Protein AF-A0A151GBH5-F1 (afdb_monomer)

Solvent-accessible surface area (backbone atoms only — not comparable to full-atom values): 61819 Å² total; per-residue (Å²): 136,84,81,77,85,77,87,43,63,62,56,55,73,69,80,65,93,75,76,94,83,83,82,96,81,85,84,87,86,96,76,91,77,92,89,29,47,35,31,41,68,87,18,57,67,65,69,67,40,74,42,32,31,27,66,78,54,67,55,71,68,49,50,49,50,42,52,59,31,41,51,57,51,49,78,35,21,30,45,42,81,41,78,42,92,74,80,87,47,52,40,24,37,29,44,35,57,97,72,37,63,26,64,48,46,36,44,15,52,60,41,67,42,93,85,62,56,90,90,50,66,38,24,34,36,21,74,77,49,96,81,56,50,70,62,56,49,34,24,52,31,39,32,36,46,38,17,44,59,12,35,49,52,28,68,24,30,65,63,40,80,79,52,66,30,58,73,58,46,45,54,53,24,41,78,55,72,37,53,65,69,56,41,35,64,78,57,70,46,59,50,62,66,92,54,40,49,68,32,69,64,50,66,53,23,39,48,26,73,41,35,62,27,85,42,22,74,82,56,68,52,36,59,85,40,56,53,73,24,77,36,43,43,54,33,41,23,70,75,16,51,72,80,66,69,68,90,40,64,52,44,43,64,80,73,41,70,57,70,76,58,52,35,78,43,70,49,80,44,69,50,97,64,64,45,98,48,62,49,52,78,46,51,21,33,23,31,40,30,34,47,35,94,22,40,47,45,41,40,58,46,77,57,66,69,45,37,49,34,32,23,44,34,58,29,32,57,90,75,25,46,34,41,36,39,22,38,25,48,48,73,40,53,75,84,51,74,68,56,49,73,52,74,51,50,54,63,83,79,43,64,85,76,58,71,60,70,59,46,98,88,49,39,22,61,47,76,46,81,45,78,50,62,88,86,70,40,98,49,51,47,45,73,49,47,22,32,28,28,38,31,34,48,52,85,26,39,50,37,43,38,41,45,75,40,80,67,40,40,57,28,31,32,43,36,42,38,34,41,82,72,35,48,61,54,36,43,28,32,25,40,43,35,31,56,75,82,43,83,98,63,86,86,84,87,87,58,75,74,81,79,46,69,47,67,75,62,46,36,74,40,71,51,80,45,75,46,99,63,65,47,99,52,66,63,88,85,90,58,50,38,30,63,52,65,42,64,35,92,28,41,49,36,42,40,44,47,74,46,79,67,40,34,48,28,32,31,42,37,55,31,30,52,91,79,18,63,55,57,65,88,81,94,80,88,85,83,89,88,85,90,80,90,82,84,87,76,87,77,76,86,72,82,70,79,79,65,63,64,45,82,48,73,58,25,24,38,62,39,41,65,32,88,99,41,76,60,29,31,29,36,63,59,42,73,57,36,32,66,46,54,76,47,32,67,62,44,66,61,89,58,73,35,88,50,74,60,82,61,85,69,52,64,24,39,52,49,50,66,63,84,78,39,96,58,34,56,40,36,72,46,55,58,40,57,80,86,79,51,91,58,46,69,31,78,70,23,38,28,27,36,36,36,28,28,51,65,39,75,40,91,87,48,69,65,20,28,29,41,39,44,34,66,30,46,65,42,30,34,65,45,52,68,42,72,60,63,56,58,54,44,57,34,38,26,57,53,38,70,51,50,38,30,34,34,30,46,37,51,46,19,28,61,66,8,20,44,34,20,43,67,34,59,77,79,43,30,45,35,23,22,60,47,31,50,51,43,48,41,52,41,40,61,75,49,34,56,73,63,23,28,28,57,90,41,24,29,44,31,22,29,32,28,16,15,30,46,51,53,51,38,37,30,21,50,52,17,72,47,84,64,67,48,37,27,38,35,32,37,36,25,25,65,64,90,43,68,48,41,42,86,81,25,63,31,29,47,52,43,26,50,45,30,41,58,46,72,40,48,72,78,74,45,67,68,49,63,62,67,47,54,69,69,41,48,47,50,15,44,38,47,56,57,61,73,44,57,87,62,43,58,69,95,49,39,71,42,36,67,71,53,57,30,65,55,62,61,65,56,27,48,51,51,41,77,70,85,76,75,70,91,81,68,61,96,87,60,80,68,70,58,81,49,64,24,29,41,42,82,72,58,69,21,33,41,42,32,39,38,63,27,44,27,65,47,40,46,62,89,78,30,70,45,71,70,46,48,50,54,42,46,45,62,77,49,62,60,81,88,38,46,70,57,47,51,52,49,45,69,74,59,33,29,62,78,80,41,73,55,37,31,55,62,35,48,26,51,51,48,29,45,74,35,26,42,31,52,46,46,45,50,37,52,65,39,39,89,37,21,33,36,35,45,34,18,47,58,45,37,92,68,8,34,51,74,50,74,49,44,55,46,27,42,84,47,52,68,56,32,23,53,43,32,35,45,37,69,39,55,65,71,59,14,48,50,49,26,62,64,52,34,75,65,58,32,48,52,55,19,21,29,53,16,16,25,60,69,66,56,39,47,59,78,60,64,65,95,78,70,70,83,76,50,61,27,42,68,76,51,55,40,31,32,49,20,35,32,34,34,65,51,101,47,89,73,54,28,56,39,72,37,68,37,79,82,47,32,51,62,65,38,50,51,53,44,50,50,55,48,52,67,62,47,64,68,59,72,82,64,72,86,78,76,88,76,85,82,84,87,82,88,80,88,137

pLDDT: mean 80.91, std 18.64, range [22.23, 98.81]

Foldseek 3Di:
DDDDDDADPDLAPPPPPDDDDDDPDDDDDDDDDDFFAKFFQVQADDFLEEFEEEELDADPVLVVLLVVLLCVLVVQFNYHYHYDHDDAGLAYEYECVVPRQDWAAAAHNSSVPPVDDRNDGRTYHRDDDPPDDSLCSNLRSNQRSCRNRGGAQLCQAPQRPFAFPLVVQQVSVVVVPDHSVSSCVRHPHHDDPVGMDGDHRDLQASSYDFHALVRGPRSDTGDRRSHGDPRNSNVSCVSRPPDDFPLFKDKLVVQDALPDFDFKGKDKDFDPDFAPFFWDKFKFWFWFWKFLVWWDWWAWDWPDTDRTITMIITGGDDPIRTSMTMMGMGIGHPVNLQKDKDKDKLCVPDPFQDWADQDPVQKTKDKDKFFDPPPSAPWFWDKDKHWRIWTWGRPFWAWWAWDWADTTRTTTITMIIDGDRIRTRMTMMMMMTGHHPPPPDDDDDDDQVVPDAQPDWDQKGKDKDFDPDFAPFQHNDDDHHRIDTWDSVGIDTWGWDWAPTGSTTTMIIIGGDDPTTGGDDDDDDDDDDDDDDDDDDDDDDDPDDFAAWFDDQAAIEGWDQDPPGNQKTKGWFAALWFLAQFLAATDHDPDGDHYYDDPPAAEAEQFAFQVPFPQRLLAADLQFTPVPDRYHYDSRFWTKMKIAGNQLPDPPRAAAAEEEEFEADQLGDDFCCGNHQLNVCPLLCVLLVRRYMYMYTYFHGFCRQFQAALLSLVPHDHNNRLSSVLSVLVSCLVGVVSRRHDLQRYEYEYFELSLLSVLLLFLFQLNPDDSSHAAYEYEFYFHAAAEFRDVVTLSLVLQQQLCVQLVNHSPSDVVSVSVGDPVSSSRSRNVSSNVCSLASHDSGGRHCSCHGHVARSLQQLVVFQDQPDPVDDDPPDFRQRQGPGRGHPRHQAYEFEYALQACVSNQDPPQQADVSVLVNLCVSPPDPLCVVLSVLLCVVQVCCPPVVSRRRVSVSLVCCQQTGLLSSLSVCSNVQVHYQYAYEQPAHRNLRYGPLLSLLQRDPALVSQLVSSVSSVDDSVVSNVRSVQSPPLLSSLSSQQVSVCSRPVASAPSDDPDAPHGDRWGDPDQWIWSHFYQYHDPDPNPRTDTGTDPSNGPVSSVSSSVSSVSSNCVVPPVDDDDDDDDDDDDDDDD

Secondary structure (DSSP, 8-state):
--PPPPP---TTTSS--------S--------------EETTSPPPTT-EEEEEESS--HHHHHHHHHHHGGGGGTSS-EEEEESSS--SEEEEESGGG----EE--GGGGG-TTS-TTS-SEEESS-STT--HHHHHHHHHHHHHHHTTB--GGG-TT----B-HHHHHHHHHHTT--HHHHIIIIIPPPPGGGEE--S--TT-TTSPPB-GGGBTT---B----S--HHHHHHHHHHS--------EEEGGGTS-SSS--S--EEEEE-SS--SSPPEEEEEEEEEEE-TTS-EEEEEEEEEE-SSEEEEEEE--TT--EEEEEEEEEEE-TT-TT-EEEEEEGGGTS-TTPPPPB-TTS-EEEEEEEEPPTTS-SSPPEEEEEEEEEEE-TTS-EEEEEEEES--SSEEEEEEEE-TT--EEEEEEEEEEE-TT-TT-------GGGTS-S-S-BS--EEEEE-SS--SSPPP-----SEEEE-TTS-EEEEEEEEEEETTEEEEEEE--TT--B-------------------------PPPPPEEEETTEEEE-EEETTEEEEEEEEEEE-S--PPTTS------S---SBP---S-EEE----GGG-SS-TTSS-TT--GGGS--EEES---EEEEEEEGGGGSTTPPPEEEEEEE--STTTS--TTTTTGGGS-HHHHHHTTS--EEEEE----HHHHH--SHHHHHHS-TTHHHHHHHHHHHHHHHHGGGGTEEEEEEEEEEETHHHHHHHHHHTHHHHTS--S-SEEEEES-----B---STTSHHHHHHHHHHHHTT--SS--HHHHHHS-HHHHHHHHHHHHHHTTTTS--S-SSB--SSS-SS-HHHHHHTT------TTPPTT---------SS-TT--EEEEEEETBTTTTTS-TT--SHHHHHHHHHHHS-SGGGHHHHHHHHHHT-TTTTSTT-HHHHHHHHHHIIIIIHHHHHHHHHSTTSEEEEEE--S-GGG-BTTTTHHHHH-SSHHHHHHHHHHTT--HHHHHHHHHHS-HHHHHHHHHHHHHHHHHS-TTTTPPSSSPP-PPPB-SSSSEEEEEEE---SSTTSSEEEEEESSS-HHHHHHHHHHHHHHHHHHHHT----------------

Radius of gyration: 35.59 Å; Cα contacts (8 Å, |Δi|>4): 2375; chains: 1; bounding box: 99×62×103 Å

Mean predicted aligned error: 19.28 Å

InterPro domains:
  IPR002018 Carboxylesterase, type B [PF00135] (564-1070)
  IPR006026 Peptidase, metallopeptidase [SM00235] (41-190)
  IPR019019 H-type lectin domain [PF09458] (267-330)
  IPR019019 H-type lectin domain [PF09458] (369-434)
  IPR019019 H-type lectin domain [PF09458] (465-518)
  IPR019819 Carboxylesterase type B, conserved site [PS00941] (635-645)
  IPR024079 Metallopeptidase, catalytic domain superfamily [G3DSA:3.40.390.10] (38-243)
  IPR029058 Alpha/Beta hydrolase fold [G3DSA:3.40.50.1820] (547-1112)
  IPR029058 Alpha/Beta hydrolase fold [SSF53474] (551-1080)
  IPR037221 H-type lectin domain superfamily [G3DSA:2.60.40.2080] (244-332)
  IPR037221 H-type lectin domain superfamily [G3DSA:2.60.40.2080] (347-434)
  IPR037221 H-type lectin domain superfamily [G3DSA:2.60.40.2080] (440-524)
  IPR037221 H-type lectin domain superfamily [SSF141086] (253-330)
  IPR037221 H-type lectin domain superfamily [SSF141086] (364-434)
  IPR037221 H-type lectin domain superfamily [SSF141086] (440-518)
  IPR050309 Type-B Carboxylesterase/Lipase [PTHR11559] (548-1109)

Nearest PDB structures (foldseek):
  1ukc-assembly1_A  TM=8.280E-01  e=1.911E-29  Aspergillus niger
  1llf-assembly1_B  TM=7.797E-01  e=1.705E-28  Limtongozyma cylindracea
  1cle-assembly1_A  TM=7.528E-01  e=1.113E-28  Limtongozyma cylindracea
  1crl-assembly1_A  TM=7.605E-01  e=3.600E-28  Diutina rugosa
  4be4-assembly1_A  TM=7.749E-01  e=2.441E-26  Ophiostoma piceae

Organism: Drechmeria coniospora (NCBI:txid98403)

Sequence (1134 aa):
MAEKPSYVTYCASDALLQDEHVPLSNLVSEDGSPDHLALRKDAFWRNGKKLKVRFLNGTPFVQEKVRYYAQIWEEFANIDFQFIIEGDAEIRVAFKWKGDRGSWSHIGTDAVRLTIGQTSPTMNFGWFDEETREEDFAQTTVHEFGHALGCIHEHQSPVSSIKWNEPKVIEECKKLGWDEATTRHNILNKAGSKGTYNSNFDRNSIMCYFYPADWTLDGNGTPKNLVMSAMDKSFIGKMYPFRTRDEGQLAVTDIRPWYPPVALNSRSITFSTPYLQIPKIVLGLTQLDQSFASNVRIRLQATPIRETDFTLNMDSWQDTDLYNAGATWLEFSQDETSFEVGDFITLDHRPLGIQPKPDVDGVRRDVLHVDFPENKFKEAPNVMVWIKGFEMAKGANWRLRVLAKNITETGFDLAVESWADTVAVSASCTWVAYPRNQEGVLNGRVCSSDYRTWYPAKAQNSGAVAFSKPFDRIPKVYIALNELDMDSSRNLRIKAFADKITAKGFTWHGDTWADSLLSILISMAGKAVLLLASLALQVSALTLPGLPQLTLPWGKWEATPSPGDPNIYLFQNVRFGAKPERFGAPTFPNWRSNTIQRVTQNTSCIQIDPSQLKKPPGGKDPLGDPSDADLTETEDCLFLDIYAPASAFQPGARPLPVVVWIYGGAFAFGTKNQAGPLYTGQSVLHASGYQTIFIVGNYRVGAYGWLAGDYMQKVGQPNAGLHDQALLFRWVQNYVRQVGGDRNRVSAWGESAGAGSILHHVTREDGRVDPLFSTLAVQSPAFEWAWDNTPGGRLDNLYRNFSLLAGCSFDFNITCLRSASGKKLARANQQLFNNVRQTGLFPVGPAVDGKWIKSIPTLAFAQGKSRERQADALPGAHANIRGTGKFWKGIKSAIISHCANEPHSFTPPDIDNQTRFDEFLTTFLPGAVLEPERDKIRAQYDCLTKFGGDFQECIATVIRDASFTCNTRDLFDSYSDRSYMMHYGFPLDKYAYHASDLIPLFMNNRTEAEQLLIKSGLNETIAGLYAGSLNDKVKQYYQNYFASFALSGNPNRLLPSPPRQWPIANGARDQLSDVMHVGWAFSKEHVFQLDEDEQNSSSACSFWTEIAKDITQHRTAGQGHGSPSQGPGEADEL

Structure (mmCIF, N/CA/C/O backbone):
data_AF-A0A151GBH5-F1
#
_entry.id   AF-A0A151GBH5-F1
#
loop_
_atom_site.group_PDB
_atom_site.id
_atom_site.type_symbol
_atom_site.label_atom_id
_atom_site.label_alt_id
_atom_site.label_comp_id
_atom_site.label_asym_id
_atom_site.label_entity_id
_atom_site.label_seq_id
_atom_site.pdbx_PDB_ins_code
_atom_site.Cartn_x
_atom_site.Cartn_y
_atom_site.Cartn_z
_atom_site.occupancy
_atom_site.B_iso_or_equiv
_atom_site.auth_seq_id
_atom_site.auth_comp_id
_atom_site.auth_asym_id
_atom_site.auth_atom_id
_atom_site.pdbx_PDB_model_num
ATOM 1 N N . MET A 1 1 ? 47.537 12.525 -32.181 1.00 25.39 1 MET A N 1
ATOM 2 C CA . MET A 1 1 ? 46.877 11.692 -33.205 1.00 25.39 1 MET A CA 1
ATOM 3 C C . MET A 1 1 ? 46.038 10.681 -32.448 1.00 25.39 1 MET A C 1
ATOM 5 O O . MET A 1 1 ? 46.609 9.777 -31.864 1.00 25.39 1 MET A O 1
ATOM 9 N N . ALA A 1 2 ? 44.738 10.935 -32.300 1.00 24.81 2 ALA A N 1
ATOM 10 C CA . ALA A 1 2 ? 43.825 10.005 -31.640 1.00 24.81 2 ALA A CA 1
ATOM 11 C C . ALA A 1 2 ? 43.333 9.019 -32.705 1.00 24.81 2 ALA A C 1
ATOM 13 O O . ALA A 1 2 ? 42.729 9.447 -33.690 1.00 24.81 2 ALA A O 1
ATOM 14 N N . GLU A 1 3 ? 43.682 7.743 -32.564 1.00 26.56 3 GLU A N 1
ATOM 15 C CA . GLU A 1 3 ? 43.197 6.682 -33.448 1.00 26.56 3 GLU A CA 1
ATOM 16 C C . GLU A 1 3 ? 41.673 6.567 -33.317 1.00 26.56 3 GLU A C 1
ATOM 18 O O . GLU A 1 3 ? 41.121 6.579 -32.217 1.00 26.56 3 GLU A O 1
ATOM 23 N N . LYS A 1 4 ? 40.988 6.528 -34.463 1.00 24.20 4 LYS A N 1
ATOM 24 C CA . LYS A 1 4 ? 39.550 6.257 -34.550 1.00 24.20 4 LYS A CA 1
ATOM 25 C C . LYS A 1 4 ? 39.298 4.823 -34.055 1.00 24.20 4 LYS A C 1
ATOM 27 O O . LYS A 1 4 ? 40.005 3.939 -34.536 1.00 24.20 4 LYS A O 1
ATOM 32 N N . PRO A 1 5 ? 38.303 4.558 -33.189 1.00 28.20 5 PRO A N 1
ATOM 33 C CA . PRO A 1 5 ? 37.883 3.187 -32.933 1.00 28.20 5 PRO A CA 1
ATOM 34 C C . PRO A 1 5 ? 37.288 2.605 -34.222 1.00 28.20 5 PRO A C 1
ATOM 36 O O . PRO A 1 5 ? 36.461 3.247 -34.876 1.00 28.20 5 PRO A O 1
ATOM 39 N N . SER A 1 6 ? 37.772 1.431 -34.624 1.00 31.20 6 SER A N 1
ATOM 40 C CA . SER A 1 6 ? 37.251 0.661 -35.748 1.00 31.20 6 SER A CA 1
ATOM 41 C C . SER A 1 6 ? 35.867 0.089 -35.414 1.00 31.20 6 SER A C 1
ATOM 43 O O . SER A 1 6 ? 35.585 -0.300 -34.286 1.00 31.20 6 SER A O 1
ATOM 45 N N . TYR A 1 7 ? 35.003 0.109 -36.425 1.00 33.00 7 TYR A N 1
ATOM 46 C CA . TYR A 1 7 ? 33.589 -0.269 -36.441 1.00 33.00 7 TYR A CA 1
ATOM 47 C C . TYR A 1 7 ? 33.331 -1.678 -35.865 1.00 33.00 7 TYR A C 1
ATOM 49 O O . TYR A 1 7 ? 33.981 -2.630 -36.292 1.00 33.00 7 TYR A O 1
ATOM 57 N N . VAL A 1 8 ? 32.369 -1.835 -34.944 1.00 36.16 8 VAL A N 1
ATOM 58 C CA . VAL A 1 8 ? 32.061 -3.129 -34.297 1.00 36.16 8 VAL A CA 1
ATOM 59 C C . VAL A 1 8 ? 30.662 -3.626 -34.664 1.00 36.16 8 VAL A C 1
ATOM 61 O O . VAL A 1 8 ? 29.674 -3.248 -34.054 1.00 36.16 8 VAL A O 1
ATOM 64 N N . THR A 1 9 ? 30.588 -4.537 -35.630 1.00 40.19 9 THR A N 1
ATOM 65 C CA . THR A 1 9 ? 29.640 -5.664 -35.609 1.00 40.19 9 THR A CA 1
ATOM 66 C C . THR A 1 9 ? 30.354 -6.793 -34.860 1.00 40.19 9 THR A C 1
ATOM 68 O O . THR A 1 9 ? 31.509 -7.066 -35.187 1.00 40.19 9 THR A O 1
ATOM 71 N N . TYR A 1 10 ? 29.780 -7.384 -33.806 1.00 48.97 10 TYR A N 1
ATOM 72 C CA . TYR A 1 10 ? 30.509 -8.385 -33.012 1.00 48.97 10 TYR A CA 1
ATOM 73 C C . TYR A 1 10 ? 30.692 -9.652 -33.843 1.00 48.97 10 TYR A C 1
ATOM 75 O O . TYR A 1 10 ? 29.718 -10.238 -34.312 1.00 48.97 10 TYR A O 1
ATOM 83 N N . CYS A 1 11 ? 31.932 -10.130 -33.974 1.00 46.47 11 CYS A N 1
ATOM 84 C CA . CYS A 1 11 ? 32.167 -11.342 -34.754 1.00 46.47 11 CYS A CA 1
ATOM 85 C C . CYS A 1 11 ? 31.449 -12.576 -34.198 1.00 46.47 11 CYS A C 1
ATOM 87 O O . CYS A 1 11 ? 31.212 -13.551 -34.903 1.00 46.47 11 CYS A O 1
ATOM 89 N N . ALA A 1 12 ? 31.217 -12.579 -32.889 1.00 44.31 12 ALA A N 1
ATOM 90 C CA . ALA A 1 12 ? 30.791 -13.769 -32.190 1.00 44.31 12 ALA A CA 1
ATOM 91 C C . ALA A 1 12 ? 29.270 -13.821 -31.973 1.00 44.31 12 ALA A C 1
ATOM 93 O O . ALA A 1 12 ? 28.752 -14.918 -31.814 1.00 44.31 12 ALA A O 1
ATOM 94 N N . SER A 1 13 ? 28.539 -12.695 -32.031 1.00 47.62 13 SER A N 1
ATOM 95 C CA . SER A 1 13 ? 27.078 -12.678 -31.815 1.00 47.62 13 SER A CA 1
ATOM 96 C C . SER A 1 13 ? 26.242 -12.947 -33.066 1.00 47.62 13 SER A C 1
ATOM 98 O O . SER A 1 13 ? 25.134 -13.455 -32.936 1.00 47.62 13 SER A O 1
ATOM 100 N N . ASP A 1 14 ? 26.745 -12.630 -34.263 1.00 40.41 14 ASP A N 1
ATOM 101 C CA . ASP A 1 14 ? 25.884 -12.538 -35.457 1.00 40.41 14 ASP A CA 1
ATOM 102 C C . ASP A 1 14 ? 25.889 -13.795 -36.345 1.00 40.41 14 ASP A C 1
ATOM 104 O O . ASP A 1 14 ? 25.120 -13.882 -37.300 1.00 40.41 14 ASP A O 1
ATOM 108 N N . ALA A 1 15 ? 26.719 -14.801 -36.045 1.00 37.50 15 ALA A N 1
ATOM 109 C CA . ALA A 1 15 ? 26.881 -15.970 -36.915 1.00 37.50 15 ALA A CA 1
ATOM 110 C C . ALA A 1 15 ? 25.850 -17.101 -36.704 1.00 37.50 15 ALA A C 1
ATOM 112 O O . ALA A 1 15 ? 25.829 -18.039 -37.498 1.00 37.50 15 ALA A O 1
ATOM 113 N N . LEU A 1 16 ? 24.991 -17.046 -35.679 1.00 35.72 16 LEU A N 1
ATOM 114 C CA . LEU A 1 16 ? 24.001 -18.098 -35.392 1.00 35.72 16 LEU A CA 1
ATOM 115 C C . LEU A 1 16 ? 22.692 -17.500 -34.849 1.00 35.72 16 LEU A C 1
ATOM 117 O O . LEU A 1 16 ? 22.343 -17.671 -33.686 1.00 35.72 16 LEU A O 1
ATOM 121 N N . LEU A 1 17 ? 21.932 -16.815 -35.708 1.00 34.59 17 LEU A N 1
ATOM 122 C CA . LEU A 1 17 ? 20.550 -16.387 -35.422 1.00 34.59 17 LEU A CA 1
ATOM 123 C C . LEU A 1 17 ? 19.518 -17.534 -35.515 1.00 34.59 17 LEU A C 1
ATOM 125 O O . LEU A 1 17 ? 18.325 -17.286 -35.673 1.00 34.59 17 LEU A O 1
ATOM 129 N N . GLN A 1 18 ? 19.950 -18.793 -35.425 1.00 31.00 18 GLN A N 1
ATOM 130 C CA . GLN A 1 18 ? 19.077 -19.966 -35.492 1.00 31.00 18 GLN A CA 1
ATOM 131 C C . GLN A 1 18 ? 19.612 -21.084 -34.592 1.00 31.00 18 GLN A C 1
ATOM 133 O O . GLN A 1 18 ? 20.218 -22.027 -35.084 1.00 31.00 18 GLN A O 1
ATOM 138 N N . ASP A 1 19 ? 19.411 -20.992 -33.279 1.00 30.42 19 ASP A N 1
ATOM 139 C CA . ASP A 1 19 ? 19.278 -22.217 -32.483 1.00 30.42 19 ASP A CA 1
ATOM 140 C C . ASP A 1 19 ? 18.487 -21.950 -31.195 1.00 30.42 19 ASP A C 1
ATOM 142 O O . ASP A 1 19 ? 18.943 -21.288 -30.258 1.00 30.42 19 ASP A O 1
ATOM 146 N N . GLU A 1 20 ? 17.251 -22.446 -31.171 1.00 35.72 20 GLU A N 1
ATOM 147 C CA . GLU A 1 20 ? 16.443 -22.575 -29.967 1.00 35.72 20 GLU A CA 1
ATOM 148 C C . GLU A 1 20 ? 16.952 -23.802 -29.207 1.00 35.72 20 GLU A C 1
ATOM 150 O O . GLU A 1 20 ? 16.724 -24.910 -29.669 1.00 35.72 20 GLU A O 1
ATOM 155 N N . HIS A 1 21 ? 17.595 -23.621 -28.048 1.00 30.86 21 HIS A N 1
ATOM 156 C CA . HIS A 1 21 ? 17.519 -24.482 -26.846 1.00 30.86 21 HIS A CA 1
ATOM 157 C C . HIS A 1 21 ? 18.755 -24.268 -25.956 1.00 30.86 21 HIS A C 1
ATOM 159 O O . HIS A 1 21 ? 19.852 -24.737 -26.251 1.00 30.86 21 HIS A O 1
ATOM 165 N N . VAL A 1 22 ? 18.563 -23.631 -24.795 1.00 27.44 22 VAL A N 1
ATOM 166 C CA . VAL A 1 22 ? 19.555 -23.618 -23.707 1.00 27.44 22 VAL A CA 1
ATOM 167 C C . VAL A 1 22 ? 19.024 -24.493 -22.558 1.00 27.44 22 VAL A C 1
ATOM 169 O O . VAL A 1 22 ? 17.910 -24.249 -22.091 1.00 27.44 22 VAL A O 1
ATOM 172 N N . PRO A 1 23 ? 19.758 -25.525 -22.090 1.00 25.45 23 PRO A N 1
ATOM 173 C CA . PRO A 1 23 ? 19.266 -26.434 -21.056 1.00 25.45 23 PRO A CA 1
ATOM 174 C C . PRO A 1 23 ? 19.266 -25.817 -19.647 1.00 25.45 23 PRO A C 1
ATOM 176 O O . PRO A 1 23 ? 20.232 -25.191 -19.218 1.00 25.45 23 PRO A O 1
ATOM 179 N N . LEU A 1 24 ? 18.202 -26.113 -18.893 1.00 25.81 24 LEU A N 1
ATOM 180 C CA . LEU A 1 24 ? 17.879 -25.658 -17.527 1.00 25.81 24 LEU A CA 1
ATOM 181 C C . LEU A 1 24 ? 18.762 -26.219 -16.388 1.00 25.81 24 LEU A C 1
ATOM 183 O O . LEU A 1 24 ? 18.431 -26.059 -15.215 1.00 25.81 24 LEU A O 1
ATOM 187 N N . SER A 1 25 ? 19.877 -26.883 -16.681 1.00 28.05 25 SER A N 1
ATOM 188 C CA . SER A 1 25 ? 20.704 -27.539 -15.662 1.00 28.05 25 SER A CA 1
ATOM 189 C C . SER A 1 25 ? 22.107 -26.946 -15.624 1.00 28.05 25 SER A C 1
ATOM 191 O O . SER A 1 25 ? 22.967 -27.421 -16.356 1.00 28.05 25 SER A O 1
ATOM 193 N N . ASN A 1 26 ? 22.326 -25.923 -14.790 1.00 26.91 26 ASN A N 1
ATOM 194 C CA . ASN A 1 26 ? 23.636 -25.564 -14.213 1.00 26.91 26 ASN A CA 1
ATOM 195 C C . ASN A 1 26 ? 23.481 -24.590 -13.020 1.00 26.91 26 ASN A C 1
ATOM 197 O O . ASN A 1 26 ? 24.019 -23.487 -12.996 1.00 26.91 26 ASN A O 1
ATOM 201 N N . LEU A 1 27 ? 22.729 -25.033 -12.012 1.00 28.11 27 LEU A N 1
ATOM 202 C CA . LEU A 1 27 ? 22.782 -24.583 -10.611 1.00 28.11 27 LEU A CA 1
ATOM 203 C C . LEU A 1 27 ? 23.277 -25.846 -9.861 1.00 28.11 27 LEU A C 1
ATOM 205 O O . LEU A 1 27 ? 22.703 -26.903 -10.110 1.00 28.11 27 LEU A O 1
ATOM 209 N N . VAL A 1 28 ? 24.358 -25.937 -9.070 1.00 32.81 28 VAL A N 1
ATOM 210 C CA . VAL A 1 28 ? 24.851 -25.202 -7.876 1.00 32.81 28 VAL A CA 1
ATOM 211 C C . VAL A 1 28 ? 26.335 -25.635 -7.622 1.00 32.81 28 VAL A C 1
ATOM 213 O O . VAL A 1 28 ? 26.787 -26.579 -8.263 1.00 32.81 28 VAL A O 1
ATOM 216 N N . SER A 1 29 ? 27.143 -25.001 -6.755 1.00 25.81 29 SER A N 1
ATOM 217 C CA . SER A 1 29 ? 27.366 -25.364 -5.321 1.00 25.81 29 SER A CA 1
ATOM 218 C C . SER A 1 29 ? 27.748 -24.102 -4.506 1.00 25.81 29 SER A C 1
ATOM 220 O O . SER A 1 29 ? 28.371 -23.207 -5.062 1.00 25.81 29 SER A O 1
ATOM 222 N N . GLU A 1 30 ? 27.351 -23.799 -3.261 1.00 30.36 30 GLU A N 1
ATOM 223 C CA . GLU A 1 30 ? 27.092 -24.479 -1.968 1.00 30.36 30 GLU A CA 1
ATOM 224 C C . GLU A 1 30 ? 28.295 -24.716 -1.017 1.00 30.36 30 GLU A C 1
ATOM 226 O O . GLU A 1 30 ? 28.072 -25.148 0.108 1.00 30.36 30 GLU A O 1
ATOM 231 N N . ASP A 1 31 ? 29.539 -24.332 -1.351 1.00 26.88 31 ASP A N 1
ATOM 232 C CA . ASP A 1 31 ? 30.710 -24.646 -0.492 1.00 26.88 31 ASP A CA 1
ATOM 233 C C . ASP A 1 31 ? 31.699 -23.509 -0.142 1.00 26.88 31 ASP A C 1
ATOM 235 O O . ASP A 1 31 ? 32.696 -23.759 0.531 1.00 26.88 31 ASP A O 1
ATOM 239 N N . GLY A 1 32 ? 31.414 -22.244 -0.461 1.00 42.38 32 GLY A N 1
ATOM 240 C CA . GLY A 1 32 ? 32.059 -21.106 0.218 1.00 42.38 32 GLY A CA 1
ATOM 241 C C . GLY A 1 32 ? 33.591 -20.980 0.084 1.00 42.38 32 GLY A C 1
ATOM 242 O O . GLY A 1 32 ? 34.298 -20.933 1.091 1.00 42.38 32 GLY A O 1
ATOM 243 N N . SER A 1 33 ? 34.114 -20.801 -1.136 1.00 26.34 33 SER A N 1
ATOM 244 C CA . SER A 1 33 ? 35.483 -20.287 -1.372 1.00 26.34 33 SER A CA 1
ATOM 245 C C . SER A 1 33 ? 35.536 -19.359 -2.632 1.00 26.34 33 SER A C 1
ATOM 247 O O . SER A 1 33 ? 34.539 -19.316 -3.347 1.00 26.34 33 SER A O 1
ATOM 249 N N . PRO A 1 34 ? 36.589 -18.525 -2.856 1.00 33.94 34 PRO A N 1
ATOM 250 C CA . PRO A 1 34 ? 36.549 -17.045 -3.028 1.00 33.94 34 PRO A CA 1
ATOM 251 C C . PRO A 1 34 ? 36.178 -16.448 -4.428 1.00 33.94 34 PRO A C 1
ATOM 253 O O . PRO A 1 34 ? 36.065 -17.186 -5.392 1.00 33.94 34 PRO A O 1
ATOM 256 N N . ASP A 1 35 ? 35.993 -15.101 -4.513 1.00 44.44 35 ASP A N 1
ATOM 257 C CA . ASP A 1 35 ? 35.173 -14.289 -5.487 1.00 44.44 35 ASP A CA 1
ATOM 258 C C . ASP A 1 35 ? 35.866 -13.470 -6.632 1.00 44.44 35 ASP A C 1
ATOM 260 O O . ASP A 1 35 ? 37.019 -13.063 -6.450 1.00 44.44 35 ASP A O 1
ATOM 264 N N . HIS A 1 36 ? 35.174 -13.093 -7.752 1.00 64.62 36 HIS A N 1
ATOM 265 C CA . HIS A 1 36 ? 35.849 -12.825 -9.063 1.00 64.62 36 HIS A CA 1
ATOM 266 C C . HIS A 1 36 ? 35.149 -11.921 -10.218 1.00 64.62 36 HIS A C 1
ATOM 268 O O . HIS A 1 36 ? 33.989 -12.158 -10.508 1.00 64.62 36 HIS A O 1
ATOM 274 N N . LEU A 1 37 ? 35.814 -10.907 -10.875 1.00 56.47 37 LEU A N 1
ATOM 275 C CA . LEU A 1 37 ? 35.643 -10.193 -12.224 1.00 56.47 37 LEU A CA 1
ATOM 276 C C . LEU A 1 37 ? 37.002 -9.475 -12.623 1.00 56.47 37 LEU A C 1
ATOM 278 O O . LEU A 1 37 ? 37.921 -9.454 -11.796 1.00 56.47 37 LEU A O 1
ATOM 282 N N . ALA A 1 38 ? 37.198 -8.859 -13.819 1.00 56.12 38 ALA A N 1
ATOM 283 C CA . ALA A 1 38 ? 38.365 -7.995 -14.176 1.00 56.12 38 ALA A CA 1
ATOM 284 C C . ALA A 1 38 ? 38.097 -6.484 -14.503 1.00 56.12 38 ALA A C 1
ATOM 286 O O . ALA A 1 38 ? 37.218 -6.129 -15.287 1.00 56.12 38 ALA A O 1
ATOM 287 N N . LEU A 1 39 ? 38.920 -5.565 -13.958 1.00 74.56 39 LEU A N 1
ATOM 288 C CA . LEU A 1 39 ? 38.789 -4.088 -14.027 1.00 74.56 39 LEU A CA 1
ATOM 289 C C . LEU A 1 39 ? 40.149 -3.347 -14.092 1.00 74.56 39 LEU A C 1
ATOM 291 O O . LEU A 1 39 ? 41.136 -3.785 -13.499 1.00 74.56 39 LEU A O 1
ATOM 295 N N . ARG A 1 40 ? 40.227 -2.186 -14.766 1.00 68.81 40 ARG A N 1
ATOM 296 C CA . ARG A 1 40 ? 41.460 -1.360 -14.861 1.00 68.81 40 ARG A CA 1
ATOM 297 C C . ARG A 1 40 ? 41.735 -0.504 -13.615 1.00 68.81 40 ARG A C 1
ATOM 299 O O . ARG A 1 40 ? 40.896 0.288 -13.198 1.00 68.81 40 ARG A O 1
ATOM 306 N N . LYS A 1 41 ? 42.960 -0.581 -13.073 1.00 65.19 41 LYS A N 1
ATOM 307 C CA . LYS A 1 41 ? 43.381 0.111 -11.832 1.00 65.19 41 LYS A CA 1
ATOM 308 C C . LYS A 1 41 ? 43.452 1.635 -11.934 1.00 65.19 41 LYS A C 1
ATOM 310 O O . LYS A 1 41 ? 43.457 2.300 -10.909 1.00 65.19 41 LYS A O 1
ATOM 315 N N . ASP A 1 42 ? 43.574 2.188 -13.134 1.00 69.19 42 ASP A N 1
ATOM 316 C CA . ASP A 1 42 ? 43.751 3.624 -13.382 1.00 69.19 42 ASP A CA 1
ATOM 317 C C . ASP A 1 42 ? 42.467 4.327 -13.851 1.00 69.19 42 ASP A C 1
ATOM 319 O O . ASP A 1 42 ? 42.449 5.549 -13.979 1.00 69.19 42 ASP A O 1
ATOM 323 N N . ALA A 1 43 ? 41.397 3.563 -14.089 1.00 71.88 43 ALA A N 1
ATOM 324 C CA . ALA A 1 43 ? 40.161 4.049 -14.696 1.00 71.88 43 ALA A CA 1
ATOM 325 C C . ALA A 1 43 ? 38.959 4.080 -13.729 1.00 71.88 43 ALA A C 1
ATOM 327 O O . ALA A 1 43 ? 37.839 4.340 -14.164 1.00 71.88 43 ALA A O 1
ATOM 328 N N . PHE A 1 44 ? 39.150 3.813 -12.431 1.00 71.94 44 PHE A N 1
ATOM 329 C CA . PHE A 1 44 ? 38.045 3.746 -11.468 1.00 71.94 44 PHE A CA 1
ATOM 330 C C . PHE A 1 44 ? 37.488 5.128 -11.110 1.00 71.94 44 PHE A C 1
ATOM 332 O O . PHE A 1 44 ? 38.217 6.113 -10.965 1.00 71.94 44 PHE A O 1
ATOM 339 N N . TRP A 1 45 ? 36.176 5.186 -10.899 1.00 75.38 45 TRP A N 1
ATOM 340 C CA . TRP A 1 45 ? 35.533 6.358 -10.320 1.00 75.38 45 TRP A CA 1
ATOM 341 C C . TRP A 1 45 ? 35.693 6.363 -8.804 1.00 75.38 45 TRP A C 1
ATOM 343 O O . TRP A 1 45 ? 35.816 5.324 -8.159 1.00 75.38 45 TRP A O 1
ATOM 353 N N . ARG A 1 46 ? 35.650 7.544 -8.188 1.00 68.44 46 ARG A N 1
ATOM 354 C CA . ARG A 1 46 ? 35.615 7.625 -6.725 1.00 68.44 46 ARG A CA 1
ATOM 355 C C . ARG A 1 46 ? 34.378 6.880 -6.201 1.00 68.44 46 ARG A C 1
ATOM 357 O O . ARG A 1 46 ? 33.276 7.117 -6.684 1.00 68.44 46 ARG A O 1
ATOM 364 N N . ASN A 1 47 ? 34.547 6.025 -5.196 1.00 65.69 47 ASN A N 1
ATOM 365 C CA . ASN A 1 47 ? 33.426 5.330 -4.563 1.00 65.69 47 ASN A CA 1
ATOM 366 C C . ASN A 1 47 ? 32.380 6.335 -4.028 1.00 65.69 47 ASN A C 1
ATOM 368 O O . ASN A 1 47 ? 32.751 7.327 -3.397 1.00 65.69 47 ASN A O 1
ATOM 372 N N . GLY A 1 48 ? 31.094 6.095 -4.289 1.00 57.16 48 GLY A N 1
ATOM 373 C CA . GLY A 1 48 ? 29.973 6.995 -3.986 1.00 57.16 48 GLY A CA 1
ATOM 374 C C . GLY A 1 48 ? 29.774 8.144 -4.984 1.00 57.16 48 GLY A C 1
ATOM 375 O O . GLY A 1 48 ? 28.997 9.062 -4.717 1.00 57.16 48 GLY A O 1
ATOM 376 N N . LYS A 1 49 ? 30.491 8.154 -6.116 1.00 75.62 49 LYS A N 1
ATOM 377 C CA . LYS A 1 49 ? 30.389 9.216 -7.126 1.00 75.62 49 LYS A CA 1
ATOM 378 C C . LYS A 1 49 ? 29.033 9.178 -7.836 1.00 75.62 49 LYS A C 1
ATOM 380 O O . LYS A 1 49 ? 28.597 8.150 -8.344 1.00 75.62 49 LYS A O 1
ATOM 385 N N . LYS A 1 50 ? 28.439 10.366 -7.945 1.00 81.69 50 LYS A N 1
ATOM 386 C CA . LYS A 1 50 ? 27.308 10.681 -8.819 1.00 81.69 50 LYS A CA 1
ATOM 387 C C . LYS A 1 50 ? 27.835 10.980 -10.225 1.00 81.69 50 LYS A C 1
ATOM 389 O O . LYS A 1 50 ? 28.548 11.973 -10.398 1.00 81.69 50 LYS A O 1
ATOM 394 N N . LEU A 1 51 ? 27.560 10.104 -11.186 1.00 87.44 51 LEU A N 1
ATOM 395 C CA . LEU A 1 51 ? 27.976 10.201 -12.586 1.00 87.44 51 LEU A CA 1
ATOM 396 C C . LEU A 1 51 ? 26.818 10.727 -13.420 1.00 87.44 51 LEU A C 1
ATOM 398 O O . LEU A 1 51 ? 25.781 10.080 -13.513 1.00 87.44 51 LEU A O 1
ATOM 402 N N . LYS A 1 52 ? 26.978 11.889 -14.048 1.00 93.75 52 LYS A N 1
ATOM 403 C CA . LYS A 1 52 ? 25.940 12.433 -14.916 1.00 93.75 52 LYS A CA 1
ATOM 404 C C . LYS A 1 52 ? 25.928 11.685 -16.243 1.00 93.75 52 LYS A C 1
ATOM 406 O O . LYS A 1 52 ? 26.967 11.550 -16.895 1.00 93.75 52 LYS A O 1
ATOM 411 N N . VAL A 1 53 ? 24.742 11.251 -16.650 1.00 95.44 53 VAL A N 1
ATOM 412 C CA . VAL A 1 53 ? 24.474 10.566 -17.914 1.00 95.44 53 VAL A CA 1
ATOM 413 C C . VAL A 1 53 ? 23.554 11.441 -18.756 1.00 95.44 53 VAL A C 1
ATOM 415 O O . VAL A 1 53 ? 22.504 11.862 -18.280 1.00 95.44 53 VAL A O 1
ATOM 418 N N . ARG A 1 54 ? 23.912 11.726 -20.007 1.00 95.75 54 ARG A N 1
ATOM 419 C CA . ARG A 1 54 ? 23.053 12.481 -20.934 1.00 95.75 54 ARG A CA 1
ATOM 420 C C . ARG A 1 54 ? 22.860 11.719 -22.235 1.00 95.75 54 ARG A C 1
ATOM 422 O O . ARG A 1 54 ? 23.835 11.268 -22.833 1.00 95.75 54 ARG A O 1
ATOM 429 N N . PHE A 1 55 ? 21.615 11.621 -22.691 1.00 96.25 55 PHE A N 1
ATOM 430 C CA . PHE A 1 55 ? 21.298 11.088 -24.013 1.00 96.25 55 PHE A CA 1
ATOM 431 C C . PHE A 1 55 ? 21.483 12.176 -25.075 1.00 96.25 55 PHE A C 1
ATOM 433 O O . PHE A 1 55 ? 21.044 13.311 -24.896 1.00 96.25 55 PHE A O 1
ATOM 440 N N . LEU A 1 56 ? 22.164 11.844 -26.171 1.00 94.25 56 LEU A N 1
ATOM 441 C CA . LEU A 1 56 ? 22.384 12.756 -27.297 1.00 94.25 56 LEU A CA 1
ATOM 442 C C . LEU A 1 56 ? 21.286 12.642 -28.365 1.00 94.25 56 LEU A C 1
ATOM 444 O O . LEU A 1 56 ? 21.077 13.588 -29.120 1.00 94.25 56 LEU A O 1
ATOM 448 N N . ASN A 1 57 ? 20.607 11.496 -28.441 1.00 94.19 57 ASN A N 1
ATOM 449 C CA . ASN A 1 57 ? 19.485 11.206 -29.337 1.00 94.19 57 ASN A CA 1
ATOM 450 C C . ASN A 1 57 ? 18.714 9.956 -28.845 1.00 94.19 57 ASN A C 1
ATOM 452 O O . ASN A 1 57 ? 18.835 9.585 -27.679 1.00 94.19 57 ASN A O 1
ATOM 456 N N . GLY A 1 58 ? 17.927 9.308 -29.715 1.00 86.00 58 GLY A N 1
ATOM 457 C CA . GLY A 1 58 ? 17.110 8.124 -29.399 1.00 86.00 58 GLY A CA 1
ATOM 458 C C . GLY A 1 58 ? 15.678 8.477 -28.999 1.00 86.00 58 GLY A C 1
ATOM 459 O O . GLY A 1 58 ? 15.423 9.598 -28.560 1.00 86.00 58 GLY A O 1
ATOM 460 N N . THR A 1 59 ? 14.740 7.543 -29.177 1.00 75.94 59 THR A N 1
ATOM 461 C CA . THR A 1 59 ? 13.343 7.746 -28.762 1.00 75.94 59 THR A CA 1
ATOM 462 C C . THR A 1 59 ? 13.216 7.635 -27.238 1.00 75.94 59 THR A C 1
ATOM 464 O O . THR A 1 59 ? 14.055 6.981 -26.607 1.00 75.94 59 THR A O 1
ATOM 467 N N . PRO A 1 60 ? 12.191 8.247 -26.613 1.00 66.50 60 PRO A N 1
ATOM 468 C CA . PRO A 1 60 ? 11.975 8.137 -25.169 1.00 66.50 60 PRO A CA 1
ATOM 469 C C . PRO A 1 60 ? 11.920 6.685 -24.684 1.00 66.50 60 PRO A C 1
ATOM 471 O O . PRO A 1 60 ? 12.509 6.367 -23.656 1.00 66.50 60 PRO A O 1
ATOM 474 N N . PHE A 1 61 ? 11.306 5.791 -25.466 1.00 67.62 61 PHE A N 1
ATOM 475 C CA . PHE A 1 61 ? 11.252 4.359 -25.174 1.00 67.62 61 PHE A CA 1
ATOM 476 C C . PHE A 1 61 ? 12.651 3.750 -25.010 1.00 67.62 61 PHE A C 1
ATOM 478 O O . PHE A 1 61 ? 12.966 3.161 -23.977 1.00 67.62 61 PHE A O 1
ATOM 485 N N . VAL A 1 62 ? 13.519 3.944 -26.004 1.00 73.12 62 VAL A N 1
ATOM 486 C CA . VAL A 1 62 ? 14.881 3.396 -26.004 1.00 73.12 62 VAL A CA 1
ATOM 487 C C . VAL A 1 62 ? 15.732 4.019 -24.888 1.00 73.12 62 VAL A C 1
ATOM 489 O O . VAL A 1 62 ? 16.500 3.321 -24.223 1.00 73.12 62 VAL A O 1
ATOM 492 N N . GLN A 1 63 ? 15.575 5.322 -24.637 1.00 81.81 63 GLN A N 1
ATOM 493 C CA . GLN A 1 63 ? 16.253 6.009 -23.534 1.00 81.81 63 GLN A CA 1
ATOM 494 C C . GLN A 1 63 ? 15.823 5.467 -22.165 1.00 81.81 63 GLN A C 1
ATOM 496 O O . GLN A 1 63 ? 16.676 5.264 -21.302 1.00 81.81 63 GLN A O 1
ATOM 501 N N . GLU A 1 64 ? 14.527 5.206 -21.963 1.00 62.28 64 GLU A N 1
ATOM 502 C CA . GLU A 1 64 ? 14.012 4.594 -20.733 1.00 62.28 64 GLU A CA 1
ATOM 503 C C . GLU A 1 64 ? 14.526 3.164 -20.550 1.00 62.28 64 GLU A C 1
ATOM 505 O O . GLU A 1 64 ? 14.936 2.807 -19.445 1.00 62.28 64 GLU A O 1
ATOM 510 N N . LYS A 1 65 ? 14.600 2.365 -21.622 1.00 74.19 65 LYS A N 1
ATOM 511 C CA . LYS A 1 65 ? 15.178 1.012 -21.566 1.00 74.19 65 LYS A CA 1
ATOM 512 C C . LYS A 1 65 ? 16.644 1.042 -21.143 1.00 74.19 65 LYS A C 1
ATOM 514 O O . LYS A 1 65 ? 17.023 0.343 -20.204 1.00 74.19 65 LYS A O 1
ATOM 519 N N . VAL A 1 66 ? 17.457 1.901 -21.762 1.00 81.94 66 VAL A N 1
ATOM 520 C CA . VAL A 1 66 ? 18.865 2.070 -21.369 1.00 81.94 66 VAL A CA 1
ATOM 521 C C . VAL A 1 66 ? 18.991 2.574 -19.937 1.00 81.94 66 VAL A C 1
ATOM 523 O O . VAL A 1 66 ? 19.817 2.073 -19.180 1.00 81.94 66 VAL A O 1
ATOM 526 N N . ARG A 1 67 ? 18.165 3.543 -19.534 1.00 73.00 67 ARG A N 1
ATOM 527 C CA . ARG A 1 67 ? 18.158 4.048 -18.158 1.00 73.00 67 ARG A CA 1
ATOM 528 C C . ARG A 1 67 ? 17.891 2.923 -17.164 1.00 73.00 67 ARG A C 1
ATOM 530 O O . ARG A 1 67 ? 18.665 2.752 -16.230 1.00 73.00 67 ARG A O 1
ATOM 537 N N . TYR A 1 68 ? 16.842 2.142 -17.400 1.00 63.47 68 TYR A N 1
ATOM 538 C CA . TYR A 1 68 ? 16.449 1.030 -16.543 1.00 63.47 68 TYR A CA 1
ATOM 539 C C . TYR A 1 68 ? 17.584 0.014 -16.353 1.00 63.47 68 TYR A C 1
ATOM 541 O O . TYR A 1 68 ? 17.957 -0.294 -15.222 1.00 63.47 68 TYR A O 1
ATOM 549 N N . TYR A 1 69 ? 18.180 -0.469 -17.447 1.00 75.12 69 TYR A N 1
ATOM 550 C CA . TYR A 1 69 ? 19.216 -1.501 -17.373 1.00 75.12 69 TYR A CA 1
ATOM 551 C C . TYR A 1 69 ? 20.568 -0.984 -16.875 1.00 75.12 69 TYR A C 1
ATOM 553 O O . TYR A 1 69 ? 21.275 -1.707 -16.175 1.00 75.12 69 TYR A O 1
ATOM 561 N N . ALA A 1 70 ? 20.916 0.271 -17.161 1.00 80.38 70 ALA A N 1
ATOM 562 C CA . ALA A 1 70 ? 22.124 0.900 -16.631 1.00 80.38 70 ALA A CA 1
ATOM 563 C C . ALA A 1 70 ? 22.135 0.920 -15.095 1.00 80.38 70 ALA A C 1
ATOM 565 O O . ALA A 1 70 ? 23.164 0.655 -14.470 1.00 80.38 70 ALA A O 1
ATOM 566 N N . GLN A 1 71 ? 20.976 1.187 -14.486 1.00 74.88 71 GLN A N 1
ATOM 567 C CA . GLN A 1 71 ? 20.832 1.298 -13.035 1.00 74.88 71 GLN A CA 1
ATOM 568 C C . GLN A 1 71 ? 20.958 -0.039 -12.291 1.00 74.88 71 GLN A C 1
ATOM 570 O O . GLN A 1 71 ? 21.122 -0.030 -11.074 1.00 74.88 71 GLN A O 1
ATOM 575 N N . ILE A 1 72 ? 20.984 -1.186 -12.985 1.00 68.75 72 ILE A N 1
ATOM 576 C CA . ILE A 1 72 ? 21.248 -2.493 -12.355 1.00 68.75 72 ILE A CA 1
ATOM 577 C C . ILE A 1 72 ? 22.599 -2.489 -11.627 1.00 68.75 72 ILE A C 1
ATOM 579 O O . ILE A 1 72 ? 22.723 -3.060 -10.543 1.00 68.75 72 ILE A O 1
ATOM 583 N N . TRP A 1 73 ? 23.606 -1.799 -12.169 1.00 80.00 73 TRP A N 1
ATOM 584 C CA . TRP A 1 73 ? 24.902 -1.675 -11.502 1.00 80.00 73 TRP A CA 1
ATOM 585 C C . TRP A 1 73 ? 24.815 -0.942 -10.159 1.00 80.00 73 TRP A C 1
ATOM 587 O O . TRP A 1 73 ? 25.575 -1.277 -9.256 1.00 80.00 73 TRP A O 1
ATOM 597 N N . GLU A 1 74 ? 23.881 -0.002 -9.978 1.00 76.94 74 GLU A N 1
ATOM 598 C CA . GLU A 1 74 ? 23.699 0.761 -8.729 1.00 76.94 74 GLU A CA 1
ATOM 599 C C . GLU A 1 74 ? 23.181 -0.099 -7.567 1.00 76.94 74 GLU A C 1
ATOM 601 O O . GLU A 1 74 ? 23.171 0.350 -6.419 1.00 76.94 74 GLU A O 1
ATOM 606 N N . GLU A 1 75 ? 22.743 -1.333 -7.839 1.00 62.47 75 GLU A N 1
ATOM 607 C CA . GLU A 1 75 ? 22.394 -2.311 -6.804 1.00 62.47 75 GLU A CA 1
ATOM 608 C C . GLU A 1 75 ? 23.623 -3.000 -6.206 1.00 62.47 75 GLU A C 1
ATOM 610 O O . GLU A 1 75 ? 23.576 -3.465 -5.065 1.00 62.47 75 GLU A O 1
ATOM 615 N N . PHE A 1 76 ? 24.713 -3.076 -6.975 1.00 73.56 76 PHE A N 1
ATOM 616 C CA . PHE A 1 76 ? 25.912 -3.851 -6.643 1.00 73.56 76 PHE A CA 1
ATOM 617 C C . PHE A 1 76 ? 27.165 -2.984 -6.499 1.00 73.56 76 PHE A C 1
ATOM 619 O O . PHE A 1 76 ? 28.097 -3.391 -5.819 1.00 73.56 76 PHE A O 1
ATOM 626 N N . ALA A 1 77 ? 27.160 -1.773 -7.049 1.00 72.69 77 ALA A N 1
ATOM 627 C CA . ALA A 1 77 ? 28.230 -0.793 -6.983 1.00 72.69 77 ALA A CA 1
ATOM 628 C C . ALA A 1 77 ? 27.730 0.509 -6.346 1.00 72.69 77 ALA A C 1
ATOM 630 O O . ALA A 1 77 ? 26.710 1.064 -6.749 1.00 72.69 77 ALA A O 1
ATOM 631 N N . ASN A 1 78 ? 28.476 1.049 -5.385 1.00 71.06 78 ASN A N 1
ATOM 632 C CA . ASN A 1 78 ? 28.229 2.359 -4.789 1.00 71.06 78 ASN A CA 1
ATOM 633 C C . ASN A 1 78 ? 28.620 3.488 -5.762 1.00 71.06 78 ASN A C 1
ATOM 635 O O . ASN A 1 78 ? 29.597 4.206 -5.564 1.00 71.06 78 ASN A O 1
ATOM 639 N N . ILE A 1 79 ? 27.840 3.609 -6.832 1.00 80.69 79 ILE A N 1
ATOM 640 C CA . ILE A 1 79 ? 27.856 4.631 -7.879 1.00 80.69 79 ILE A CA 1
ATOM 641 C C . ILE A 1 79 ? 26.393 5.022 -8.145 1.00 80.69 79 ILE A C 1
ATOM 643 O O . ILE A 1 79 ? 25.488 4.230 -7.899 1.00 80.69 79 ILE A O 1
ATOM 647 N N . ASP A 1 80 ? 26.151 6.260 -8.575 1.00 78.69 80 ASP A N 1
ATOM 648 C CA . ASP A 1 80 ? 24.809 6.798 -8.857 1.00 78.69 80 ASP A CA 1
ATOM 649 C C . ASP A 1 80 ? 24.796 7.430 -10.256 1.00 78.69 80 ASP A C 1
ATOM 651 O O . ASP A 1 80 ? 25.485 8.430 -10.478 1.00 78.69 80 ASP A O 1
ATOM 655 N N . PHE A 1 81 ? 24.056 6.857 -11.206 1.00 84.81 81 PHE A N 1
ATOM 656 C CA . PHE A 1 81 ? 23.883 7.394 -12.552 1.00 84.81 81 PHE A CA 1
ATOM 657 C C . PHE A 1 81 ? 22.772 8.446 -12.571 1.00 84.81 81 PHE A C 1
ATOM 659 O O . PHE A 1 81 ? 21.572 8.175 -12.534 1.00 84.81 81 PHE A O 1
ATOM 666 N N . GLN A 1 82 ? 23.183 9.700 -12.705 1.00 83.44 82 GLN A N 1
ATOM 667 C CA . GLN A 1 82 ? 22.291 10.845 -12.757 1.00 83.44 82 GLN A CA 1
ATOM 668 C C . GLN A 1 82 ? 21.950 11.198 -14.195 1.00 83.44 82 GLN A C 1
ATOM 670 O O . GLN A 1 82 ? 22.685 11.924 -14.863 1.00 83.44 82 GLN A O 1
ATOM 675 N N . PHE A 1 83 ? 20.811 10.708 -14.669 1.00 85.75 83 PHE A N 1
ATOM 676 C CA . PHE A 1 83 ? 20.322 11.038 -16.001 1.00 85.75 83 PHE A CA 1
ATOM 677 C C . PHE A 1 83 ? 19.856 12.498 -16.059 1.00 85.75 83 PHE A C 1
ATOM 679 O O . PHE A 1 83 ? 18.874 12.869 -15.416 1.00 85.75 83 PHE A O 1
ATOM 686 N N . ILE A 1 84 ? 20.566 13.324 -16.827 1.00 81.00 84 ILE A N 1
ATOM 687 C CA . ILE A 1 84 ? 20.277 14.748 -17.026 1.00 81.00 84 ILE A CA 1
ATOM 688 C C . ILE A 1 84 ? 19.785 15.007 -18.451 1.00 81.00 84 ILE A C 1
ATOM 690 O O . ILE A 1 84 ? 20.187 14.331 -19.399 1.00 81.00 84 ILE A O 1
ATOM 694 N N . ILE A 1 85 ? 18.933 16.021 -18.596 1.00 71.56 85 ILE A N 1
ATOM 695 C CA . ILE A 1 85 ? 18.394 16.450 -19.895 1.00 71.56 85 ILE A CA 1
ATOM 696 C C . ILE A 1 85 ? 19.387 17.392 -20.592 1.00 71.56 85 ILE A C 1
ATOM 698 O O . ILE A 1 85 ? 19.674 17.244 -21.777 1.00 71.56 85 ILE A O 1
ATOM 702 N N . GLU A 1 86 ? 19.974 18.322 -19.838 1.00 77.94 86 GLU A N 1
ATOM 703 C CA . GLU A 1 86 ? 20.877 19.359 -20.338 1.00 77.94 86 GLU A CA 1
ATOM 704 C C . GLU A 1 86 ? 22.087 19.565 -19.414 1.00 77.94 86 GLU A C 1
ATOM 706 O O . GLU A 1 86 ? 22.060 19.199 -18.238 1.00 77.94 86 GLU A O 1
ATOM 711 N N . GLY A 1 87 ? 23.157 20.154 -19.957 1.00 85.31 87 GLY A N 1
ATOM 712 C CA . GLY A 1 87 ? 24.409 20.423 -19.246 1.00 85.31 87 GLY A CA 1
ATOM 713 C C . GLY A 1 87 ? 25.516 19.388 -19.476 1.00 85.31 87 GLY A C 1
ATOM 714 O O . GLY A 1 87 ? 25.370 18.419 -20.232 1.00 85.31 87 GLY A O 1
ATOM 715 N N . ASP A 1 88 ? 26.655 19.626 -18.828 1.00 92.56 88 ASP A N 1
ATOM 716 C CA . ASP A 1 88 ? 27.830 18.760 -18.931 1.00 92.56 88 ASP A CA 1
ATOM 717 C C . ASP A 1 88 ? 27.594 17.429 -18.208 1.00 92.56 88 ASP A C 1
ATOM 719 O O . ASP A 1 88 ? 27.119 17.397 -17.067 1.00 92.56 88 ASP A O 1
ATOM 723 N N . ALA A 1 89 ? 27.960 16.336 -18.875 1.00 92.69 89 ALA A N 1
ATOM 724 C CA . ALA A 1 89 ? 27.816 14.972 -18.376 1.00 92.69 89 ALA A CA 1
ATOM 725 C C . ALA A 1 89 ? 29.125 14.202 -18.539 1.00 92.69 89 ALA A C 1
ATOM 727 O O . ALA A 1 89 ? 29.832 14.419 -19.523 1.00 92.69 89 ALA A O 1
ATOM 728 N N . GLU A 1 90 ? 29.448 13.291 -17.620 1.00 94.38 90 GLU A N 1
ATOM 729 C CA . GLU A 1 90 ? 30.589 12.383 -17.771 1.00 94.38 90 GLU A CA 1
ATOM 730 C C . GLU A 1 90 ? 30.302 11.281 -18.807 1.00 94.38 90 GLU A C 1
ATOM 732 O O . GLU A 1 90 ? 31.145 11.008 -19.666 1.00 94.38 90 GLU A O 1
ATOM 737 N N . ILE A 1 91 ? 29.094 10.710 -18.780 1.00 96.44 91 ILE A N 1
ATOM 738 C CA . ILE A 1 91 ? 28.637 9.671 -19.711 1.00 96.44 91 ILE A CA 1
ATOM 739 C C . ILE A 1 91 ? 27.639 10.291 -20.695 1.00 96.44 91 ILE A C 1
ATOM 741 O O . ILE A 1 91 ? 26.663 10.929 -20.306 1.00 96.44 91 ILE A O 1
ATOM 745 N N . ARG A 1 92 ? 27.891 10.136 -21.993 1.00 96.69 92 ARG A N 1
ATOM 746 C CA . ARG A 1 92 ? 27.108 10.734 -23.079 1.00 96.69 92 ARG A CA 1
ATOM 747 C C . ARG A 1 92 ? 26.711 9.617 -24.033 1.00 96.69 92 ARG A C 1
ATOM 749 O O . ARG A 1 92 ? 27.558 9.130 -24.777 1.00 96.69 92 ARG A O 1
ATOM 756 N N . VAL A 1 93 ? 25.454 9.194 -23.963 1.00 97.56 93 VAL A N 1
ATOM 757 C CA . VAL A 1 93 ? 24.936 8.020 -24.673 1.00 97.56 93 VAL A CA 1
ATOM 758 C C . VAL A 1 93 ? 24.291 8.453 -25.982 1.00 97.56 93 VAL A C 1
ATOM 760 O O . VAL A 1 93 ? 23.436 9.341 -25.989 1.00 97.56 93 VAL A O 1
ATOM 763 N N . ALA A 1 94 ? 24.675 7.822 -27.084 1.00 96.81 94 ALA A N 1
ATOM 764 C CA . ALA A 1 94 ? 24.020 7.978 -28.374 1.00 96.81 94 ALA A CA 1
ATOM 765 C C . ALA A 1 94 ? 23.468 6.643 -28.892 1.00 96.81 94 ALA A C 1
ATOM 767 O O . ALA A 1 94 ? 23.867 5.567 -28.455 1.00 96.81 94 ALA A O 1
ATOM 768 N N . PHE A 1 95 ? 22.548 6.735 -29.843 1.00 95.50 95 PHE A N 1
ATOM 769 C CA . PHE A 1 95 ? 21.940 5.608 -30.538 1.00 95.50 95 PHE A CA 1
ATOM 770 C C . PHE A 1 95 ? 22.186 5.775 -32.027 1.00 95.50 95 PHE A C 1
ATOM 772 O O . PHE A 1 95 ? 21.847 6.819 -32.590 1.00 95.50 95 PHE A O 1
ATOM 779 N N . LYS A 1 96 ? 22.775 4.774 -32.681 1.00 90.75 96 LYS A N 1
ATOM 780 C CA . LYS A 1 96 ? 23.062 4.815 -34.123 1.00 90.75 96 LYS A CA 1
ATOM 781 C C . LYS A 1 96 ? 23.826 6.095 -34.532 1.00 90.75 96 LYS A C 1
ATOM 783 O O . LYS A 1 96 ? 23.519 6.718 -35.555 1.00 90.75 96 LYS A O 1
ATOM 788 N N . TRP A 1 97 ? 24.779 6.558 -33.707 1.00 90.31 97 TRP A N 1
ATOM 789 C CA . TRP A 1 97 ? 25.436 7.862 -33.881 1.00 90.31 97 TRP A CA 1
ATOM 790 C C . TRP A 1 97 ? 26.102 7.989 -35.253 1.00 90.31 97 TRP A C 1
ATOM 792 O O . TRP A 1 97 ? 27.032 7.259 -35.574 1.00 90.31 97 TRP A O 1
ATOM 802 N N . LYS A 1 98 ? 25.640 8.935 -36.082 1.00 90.19 98 LYS A N 1
ATOM 803 C CA . LYS A 1 98 ? 26.105 9.111 -37.475 1.00 90.19 98 LYS A CA 1
ATOM 804 C C . LYS A 1 98 ? 26.038 7.823 -38.318 1.00 90.19 98 LYS A C 1
ATOM 806 O O . LYS A 1 98 ? 26.863 7.629 -39.208 1.00 90.19 98 LYS A O 1
ATOM 811 N N . GLY A 1 99 ? 25.052 6.966 -38.051 1.00 82.50 99 GLY A N 1
ATOM 812 C CA . GLY A 1 99 ? 24.881 5.686 -38.740 1.00 82.50 99 GLY A CA 1
ATOM 813 C C . GLY A 1 99 ? 25.808 4.575 -38.241 1.00 82.50 99 GLY A C 1
ATOM 814 O O . GLY A 1 99 ? 25.894 3.541 -38.900 1.00 82.50 99 GLY A O 1
ATOM 815 N N . ASP A 1 100 ? 26.495 4.779 -37.112 1.00 79.12 100 ASP A N 1
ATOM 816 C CA . ASP A 1 100 ? 27.289 3.742 -36.454 1.00 79.12 100 ASP A CA 1
ATOM 817 C C . ASP A 1 100 ? 26.388 2.578 -36.023 1.00 79.12 100 ASP A C 1
ATOM 819 O O . ASP A 1 100 ? 25.408 2.775 -35.305 1.00 79.12 100 ASP A O 1
ATOM 823 N N . ARG A 1 101 ? 26.718 1.372 -36.489 1.00 78.62 101 ARG A N 1
ATOM 824 C CA . ARG A 1 101 ? 25.972 0.138 -36.212 1.00 78.62 101 ARG A CA 1
ATOM 825 C C . ARG A 1 101 ? 26.545 -0.651 -35.035 1.00 78.62 101 ARG A C 1
ATOM 827 O O . ARG A 1 101 ? 25.995 -1.697 -34.709 1.00 78.62 101 ARG A O 1
ATOM 834 N N . GLY A 1 102 ? 27.617 -0.168 -34.403 1.00 77.50 102 GLY A N 1
ATOM 835 C CA . GLY A 1 102 ? 28.243 -0.837 -33.265 1.00 77.50 102 GLY A CA 1
ATOM 836 C C . GLY A 1 102 ? 27.834 -0.297 -31.904 1.00 77.50 102 GLY A C 1
ATOM 837 O O . GLY A 1 102 ? 27.453 0.866 -31.774 1.00 77.50 102 GLY A O 1
ATOM 838 N N . SER A 1 103 ? 27.943 -1.153 -30.889 1.00 83.69 103 SER A N 1
ATOM 839 C CA . SER A 1 103 ? 27.796 -0.767 -29.483 1.00 83.69 103 SER A CA 1
ATOM 840 C C . SER A 1 103 ? 29.166 -0.711 -28.814 1.00 83.69 103 SER A C 1
ATOM 842 O O . SER A 1 103 ? 30.014 -1.562 -29.081 1.00 83.69 103 SER A O 1
ATOM 844 N N . TRP A 1 104 ? 29.415 0.350 -28.048 1.00 87.06 104 TRP A N 1
ATOM 845 C CA . TRP A 1 104 ? 30.697 0.582 -27.381 1.00 87.06 104 TRP A CA 1
ATOM 846 C C . TRP A 1 104 ? 30.582 1.619 -26.263 1.00 87.06 104 TRP A C 1
ATOM 848 O O . TRP A 1 104 ? 29.730 2.512 -26.301 1.00 87.06 104 TRP A O 1
ATOM 858 N N . SER A 1 105 ? 31.531 1.574 -25.326 1.00 89.81 105 SER A N 1
ATOM 859 C CA . SER A 1 105 ? 31.692 2.547 -24.247 1.00 89.81 105 SER A CA 1
ATOM 860 C C . SER A 1 105 ? 33.166 2.847 -23.974 1.00 89.81 105 SER A C 1
ATOM 862 O O . SER A 1 105 ? 34.030 1.973 -24.031 1.00 89.81 105 SER A O 1
ATOM 864 N N . HIS A 1 106 ? 33.467 4.095 -23.605 1.00 88.94 106 HIS A N 1
ATOM 865 C CA . HIS A 1 106 ? 34.753 4.415 -22.984 1.00 88.94 106 HIS A CA 1
ATOM 866 C C . HIS A 1 106 ? 34.878 3.744 -21.607 1.00 88.94 106 HIS A C 1
ATOM 868 O O . HIS A 1 106 ? 33.889 3.575 -20.890 1.00 88.94 106 HIS A O 1
ATOM 874 N N . ILE A 1 107 ? 36.112 3.394 -21.228 1.00 87.62 107 ILE A N 1
ATOM 875 C CA . ILE A 1 107 ? 36.393 2.677 -19.982 1.00 87.62 107 ILE A CA 1
ATOM 876 C C . ILE A 1 107 ? 36.568 3.666 -18.825 1.00 87.62 107 ILE A C 1
ATOM 878 O O . ILE A 1 107 ? 37.563 4.390 -18.762 1.00 87.62 107 ILE A O 1
ATOM 882 N N . GLY A 1 108 ? 35.629 3.665 -17.880 1.00 87.19 108 GLY A N 1
ATOM 883 C CA . GLY A 1 108 ? 35.758 4.406 -16.627 1.00 87.19 108 GLY A CA 1
ATOM 884 C C . GLY A 1 108 ? 36.028 5.905 -16.815 1.00 87.19 108 GLY A C 1
ATOM 885 O O . GLY A 1 108 ? 35.412 6.577 -17.647 1.00 87.19 108 GLY A O 1
ATOM 886 N N . THR A 1 109 ? 37.001 6.433 -16.069 1.00 84.69 109 THR A N 1
ATOM 887 C CA . THR A 1 109 ? 37.416 7.849 -16.115 1.00 84.69 109 THR A CA 1
ATOM 888 C C . THR A 1 109 ? 37.991 8.301 -17.464 1.00 84.69 109 THR A C 1
ATOM 890 O O . THR A 1 109 ? 38.168 9.503 -17.680 1.00 84.69 109 THR A O 1
ATOM 893 N N . ASP A 1 110 ? 38.211 7.398 -18.427 1.00 86.75 110 ASP A N 1
ATOM 894 C CA . ASP A 1 110 ? 38.619 7.780 -19.783 1.00 86.75 110 ASP A CA 1
ATOM 895 C C . ASP A 1 110 ? 37.546 8.639 -20.483 1.00 86.75 110 ASP A C 1
ATOM 897 O O . ASP A 1 110 ? 37.878 9.465 -21.338 1.00 86.75 110 ASP A O 1
ATOM 901 N N . ALA A 1 111 ? 36.282 8.537 -20.052 1.00 86.56 111 ALA A N 1
ATOM 902 C CA . ALA A 1 111 ? 35.153 9.327 -20.549 1.00 86.56 111 ALA A CA 1
ATOM 903 C C . ALA A 1 111 ? 35.260 10.851 -20.288 1.00 86.56 111 ALA A C 1
ATOM 905 O O . ALA A 1 111 ? 34.568 11.642 -20.942 1.00 86.56 111 ALA A O 1
ATOM 906 N N . VAL A 1 112 ? 36.124 11.279 -19.354 1.00 81.75 112 VAL A N 1
ATOM 907 C CA . VAL A 1 112 ? 36.306 12.694 -18.952 1.00 81.75 112 VAL A CA 1
ATOM 908 C C . VAL A 1 112 ? 37.672 13.276 -19.328 1.00 81.75 112 VAL A C 1
ATOM 910 O O . VAL A 1 112 ? 38.057 14.343 -18.848 1.00 81.75 112 VAL A O 1
ATOM 913 N N . ARG A 1 113 ? 38.429 12.607 -20.203 1.00 77.00 113 ARG A N 1
ATOM 914 C CA . ARG A 1 113 ? 39.707 13.140 -20.696 1.00 77.00 113 ARG A CA 1
ATOM 915 C C . ARG A 1 113 ? 39.483 14.404 -21.538 1.00 77.00 113 ARG A C 1
ATOM 917 O O . ARG A 1 113 ? 38.576 14.455 -22.366 1.00 77.00 113 ARG A O 1
ATOM 924 N N . LEU A 1 114 ? 40.376 15.390 -21.378 1.00 58.66 114 LEU A N 1
ATOM 925 C CA . LEU A 1 114 ? 40.299 16.749 -21.959 1.00 58.66 114 LEU A CA 1
ATOM 926 C C . LEU A 1 114 ? 40.170 16.811 -23.497 1.00 58.66 114 LEU A C 1
ATOM 928 O O . LEU A 1 114 ? 39.943 17.880 -24.054 1.00 58.66 114 LEU A O 1
ATOM 932 N N . THR A 1 115 ? 40.326 15.688 -24.195 1.00 69.62 115 THR A N 1
ATOM 933 C CA . THR A 1 115 ? 40.241 15.590 -25.655 1.00 69.62 115 THR A CA 1
ATOM 934 C C . THR A 1 115 ? 38.841 15.261 -26.187 1.00 69.62 115 THR A C 1
ATOM 936 O O . THR A 1 115 ? 38.642 15.365 -27.395 1.00 69.62 115 THR A O 1
ATOM 939 N N . ILE A 1 116 ? 37.878 14.857 -25.344 1.00 81.38 116 ILE A N 1
ATOM 940 C CA . ILE A 1 116 ? 36.510 14.501 -25.770 1.00 81.38 116 ILE A CA 1
ATOM 941 C C . ILE A 1 116 ? 35.550 15.646 -25.423 1.00 81.38 116 ILE A C 1
ATOM 943 O O . ILE A 1 116 ? 35.325 15.950 -24.254 1.00 81.38 116 ILE A O 1
ATOM 947 N N . GLY A 1 117 ? 34.971 16.286 -26.442 1.00 83.31 117 GLY A N 1
ATOM 948 C CA . GLY A 1 117 ? 34.015 17.382 -26.254 1.00 83.31 117 GLY A CA 1
ATOM 949 C C . GLY A 1 117 ? 32.646 16.916 -25.739 1.00 83.31 117 GLY A C 1
ATOM 950 O O . GLY A 1 117 ? 32.216 15.795 -26.003 1.00 83.31 117 GLY A O 1
ATOM 951 N N . GLN A 1 118 ? 31.912 17.812 -25.072 1.00 91.25 118 GLN A N 1
ATOM 952 C CA . GLN A 1 118 ? 30.587 17.541 -24.480 1.00 91.25 118 GLN A CA 1
ATOM 953 C C . GLN A 1 118 ? 29.472 17.236 -25.501 1.00 91.25 118 GLN A C 1
ATOM 955 O O . GLN A 1 118 ? 28.401 16.758 -25.132 1.00 91.25 118 GLN A O 1
ATOM 960 N N . THR A 1 119 ? 29.698 17.486 -26.790 1.00 88.25 119 THR A N 1
ATOM 961 C CA . THR A 1 119 ? 28.762 17.152 -27.881 1.00 88.25 119 THR A CA 1
ATOM 962 C C . THR A 1 119 ? 29.066 15.811 -28.549 1.00 88.25 119 THR A C 1
ATOM 964 O O . THR A 1 119 ? 28.354 15.411 -29.466 1.00 88.25 119 THR A O 1
ATOM 967 N N . SER A 1 120 ? 30.128 15.121 -28.123 1.00 91.62 120 SER A N 1
ATOM 968 C CA . SER A 1 120 ? 30.517 13.810 -28.650 1.00 91.62 120 SER A CA 1
ATOM 969 C C . SER A 1 120 ? 30.126 12.697 -27.673 1.00 91.62 120 SER A C 1
ATOM 971 O O . SER A 1 120 ? 30.314 12.876 -26.461 1.00 91.62 120 SER A O 1
ATOM 973 N N . PRO A 1 121 ? 29.598 11.559 -28.165 1.00 94.25 121 PRO A N 1
ATOM 974 C CA . PRO A 1 121 ? 29.250 10.434 -27.306 1.00 94.25 121 PRO A CA 1
ATOM 975 C C . PRO A 1 121 ? 30.487 9.850 -26.626 1.00 94.25 121 PRO A C 1
ATOM 977 O O . PRO A 1 121 ? 31.575 9.836 -27.201 1.00 94.25 121 PRO A O 1
ATOM 980 N N . THR A 1 122 ? 30.301 9.352 -25.406 1.00 94.75 122 THR A N 1
ATOM 981 C CA . THR A 1 122 ? 31.228 8.418 -24.745 1.00 94.75 122 THR A CA 1
ATOM 982 C C . THR A 1 122 ? 30.707 6.992 -24.690 1.00 94.75 122 THR A C 1
ATOM 984 O O . THR A 1 122 ? 31.411 6.106 -24.212 1.00 94.75 122 THR A O 1
ATOM 987 N N . MET A 1 123 ? 29.498 6.778 -25.192 1.00 95.81 123 MET A N 1
ATOM 988 C CA . MET A 1 123 ? 28.886 5.475 -25.363 1.00 95.81 123 MET A CA 1
ATOM 989 C C . MET A 1 123 ? 27.938 5.538 -26.561 1.00 95.81 123 MET A C 1
ATOM 991 O O . MET A 1 123 ? 27.268 6.556 -26.764 1.00 95.81 123 MET A O 1
ATOM 995 N N . ASN A 1 124 ? 27.866 4.466 -27.341 1.00 95.12 124 ASN A N 1
ATOM 996 C CA . ASN A 1 124 ? 26.913 4.323 -28.435 1.00 95.12 124 ASN A CA 1
ATOM 997 C C . ASN A 1 124 ? 26.235 2.954 -28.368 1.00 95.12 124 ASN A C 1
ATOM 999 O O . ASN A 1 124 ? 26.897 1.967 -28.067 1.00 95.12 124 ASN A O 1
ATOM 1003 N N . PHE A 1 125 ? 24.947 2.904 -28.705 1.00 93.88 125 PHE A N 1
ATOM 1004 C CA . PHE A 1 125 ? 24.219 1.666 -28.980 1.00 93.88 125 PHE A CA 1
ATOM 1005 C C . PHE A 1 125 ? 23.876 1.592 -30.469 1.00 93.88 125 PHE A C 1
ATOM 1007 O O . PHE A 1 125 ? 23.199 2.471 -31.012 1.00 93.88 125 PHE A O 1
ATOM 1014 N N . GLY A 1 126 ? 24.365 0.552 -31.141 1.00 87.31 126 GLY A N 1
ATOM 1015 C CA . GLY A 1 126 ? 24.389 0.475 -32.604 1.00 87.31 126 GLY A CA 1
ATOM 1016 C C . GLY A 1 126 ? 23.100 -0.002 -33.272 1.00 87.31 126 GLY A C 1
ATOM 1017 O O . GLY A 1 126 ? 22.873 0.286 -34.446 1.00 87.31 126 GLY A O 1
ATOM 1018 N N . TRP A 1 127 ? 22.239 -0.713 -32.544 1.00 86.25 127 TRP A N 1
ATOM 1019 C CA . TRP A 1 127 ? 21.040 -1.346 -33.111 1.00 86.25 127 TRP A CA 1
ATOM 1020 C C . TRP A 1 127 ? 19.757 -1.094 -32.322 1.00 86.25 127 TRP A C 1
ATOM 1022 O O . TRP A 1 127 ? 18.694 -1.414 -32.832 1.00 86.25 127 TRP A O 1
ATOM 1032 N N . PHE A 1 128 ? 19.825 -0.462 -31.147 1.00 89.69 128 PHE A N 1
ATOM 1033 C CA . PHE A 1 128 ? 18.639 -0.209 -30.328 1.00 89.69 128 PHE A CA 1
ATOM 1034 C C . PHE A 1 128 ? 17.600 0.664 -31.047 1.00 89.69 128 PHE A C 1
ATOM 1036 O O . PHE A 1 128 ? 17.904 1.748 -31.558 1.00 89.69 128 PHE A O 1
ATOM 1043 N N . ASP A 1 129 ? 16.368 0.176 -31.048 1.00 85.06 129 ASP A N 1
ATOM 1044 C CA . ASP A 1 129 ? 15.139 0.802 -31.529 1.00 85.06 129 ASP A CA 1
ATOM 1045 C C . ASP A 1 129 ? 13.924 0.184 -30.813 1.00 85.06 129 ASP A C 1
ATOM 1047 O O . ASP A 1 129 ? 14.068 -0.601 -29.878 1.00 85.06 129 ASP A O 1
ATOM 1051 N N . GLU A 1 130 ? 12.715 0.581 -31.198 1.00 77.44 130 GLU A N 1
ATOM 1052 C CA . GLU A 1 130 ? 11.481 0.186 -30.505 1.00 77.44 130 GLU A CA 1
ATOM 1053 C C . GLU A 1 130 ? 11.097 -1.288 -30.712 1.00 77.44 130 GLU A C 1
ATOM 1055 O O . GLU A 1 130 ? 10.285 -1.815 -29.956 1.00 77.44 130 GLU A O 1
ATOM 1060 N N . GLU A 1 131 ? 11.714 -1.967 -31.683 1.00 76.81 131 GLU A N 1
ATOM 1061 C CA . GLU A 1 131 ? 11.509 -3.394 -31.967 1.00 76.81 131 GLU A CA 1
ATOM 1062 C C . GLU A 1 131 ? 12.578 -4.281 -31.309 1.00 76.81 131 GLU A C 1
ATOM 1064 O O . GLU A 1 131 ? 12.497 -5.512 -31.349 1.00 76.81 131 GLU A O 1
ATOM 1069 N N . THR A 1 132 ? 13.585 -3.671 -30.678 1.00 74.62 132 THR A N 1
ATOM 1070 C CA . THR A 1 132 ? 14.661 -4.394 -30.003 1.00 74.62 132 THR A CA 1
ATOM 1071 C C . THR A 1 132 ? 14.102 -5.253 -28.865 1.00 74.62 132 THR A C 1
ATOM 1073 O O . THR A 1 132 ? 13.321 -4.797 -28.027 1.00 74.62 132 THR A O 1
ATOM 1076 N N . ARG A 1 133 ? 14.513 -6.525 -28.823 1.00 66.19 133 ARG A N 1
ATOM 1077 C CA . ARG A 1 133 ? 14.040 -7.492 -27.825 1.00 66.19 133 ARG A CA 1
ATOM 1078 C C . ARG A 1 133 ? 14.557 -7.127 -26.435 1.00 66.19 133 ARG A C 1
ATOM 1080 O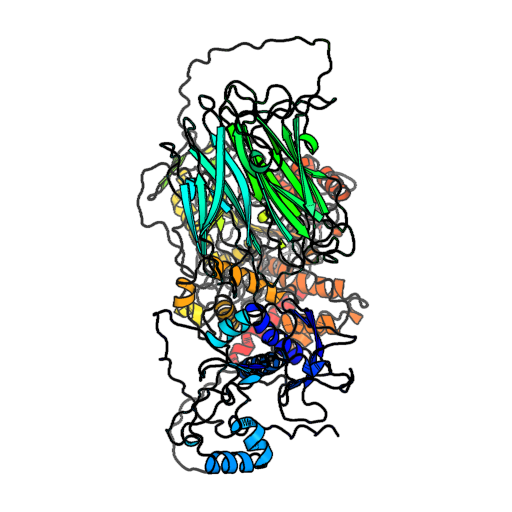 O . ARG A 1 133 ? 15.684 -6.663 -26.272 1.00 66.19 133 ARG A O 1
ATOM 1087 N N . GLU A 1 134 ? 13.754 -7.420 -25.417 1.00 63.22 134 GLU A N 1
ATOM 1088 C CA . GLU A 1 134 ? 14.059 -7.081 -24.020 1.00 63.22 134 GLU A CA 1
ATOM 1089 C C . GLU A 1 134 ? 15.395 -7.672 -23.537 1.00 63.22 134 GLU A C 1
ATOM 1091 O O . GLU A 1 134 ? 16.147 -7.028 -22.809 1.00 63.22 134 GLU A O 1
ATOM 1096 N N . GLU A 1 135 ? 15.728 -8.880 -23.996 1.00 63.91 135 GLU A N 1
ATOM 1097 C CA . GLU A 1 135 ? 17.001 -9.543 -23.694 1.00 63.91 135 GLU A CA 1
ATOM 1098 C C . GLU A 1 135 ? 18.223 -8.797 -24.249 1.00 63.91 135 GLU A C 1
ATOM 1100 O O . GLU A 1 135 ? 19.265 -8.765 -23.594 1.00 63.91 135 GLU A O 1
ATOM 1105 N N . ASP A 1 136 ? 18.092 -8.161 -25.415 1.00 71.25 136 ASP A N 1
ATOM 1106 C CA . ASP A 1 136 ? 19.183 -7.437 -26.067 1.00 71.25 136 ASP A CA 1
ATOM 1107 C C . ASP A 1 136 ? 19.356 -6.048 -25.422 1.00 71.25 136 ASP A C 1
ATOM 1109 O O . ASP A 1 136 ? 20.485 -5.598 -25.209 1.00 71.25 136 ASP A O 1
ATOM 1113 N N . PHE A 1 137 ? 18.255 -5.409 -24.995 1.00 73.31 137 PHE A N 1
ATOM 1114 C CA . PHE A 1 137 ? 18.319 -4.217 -24.143 1.00 73.31 137 PHE A CA 1
ATOM 1115 C C . PHE A 1 137 ? 19.040 -4.501 -22.825 1.00 73.31 137 PHE A C 1
ATOM 1117 O O . PHE A 1 137 ? 19.919 -3.727 -22.435 1.00 73.31 137 PHE A O 1
ATOM 1124 N N . ALA A 1 138 ? 18.692 -5.606 -22.161 1.00 70.19 138 ALA A N 1
ATOM 1125 C CA . ALA A 1 138 ? 19.292 -6.015 -20.899 1.00 70.19 138 ALA A CA 1
ATOM 1126 C C . ALA A 1 138 ? 20.788 -6.294 -21.044 1.00 70.19 138 ALA A C 1
ATOM 1128 O O . ALA A 1 138 ? 21.608 -5.658 -20.380 1.00 70.19 138 ALA A O 1
ATOM 1129 N N . GLN A 1 139 ? 21.145 -7.214 -21.941 1.00 79.19 139 GLN A N 1
ATOM 1130 C CA . GLN A 1 139 ? 22.516 -7.673 -22.106 1.00 79.19 139 GLN A CA 1
ATOM 1131 C C . GLN A 1 139 ? 23.457 -6.522 -22.461 1.00 79.19 139 GLN A C 1
ATOM 1133 O O . GLN A 1 139 ? 24.441 -6.279 -21.760 1.00 79.19 139 GLN A O 1
ATOM 1138 N N . THR A 1 140 ? 23.163 -5.812 -23.551 1.00 83.69 140 THR A N 1
ATOM 1139 C CA . THR A 1 140 ? 24.098 -4.835 -24.111 1.00 83.69 140 THR A CA 1
ATOM 1140 C C . THR A 1 140 ? 24.177 -3.594 -23.236 1.00 83.69 140 THR A C 1
ATOM 1142 O O . THR A 1 140 ? 25.269 -3.088 -23.009 1.00 83.69 140 THR A O 1
ATOM 1145 N N . THR A 1 141 ? 23.064 -3.133 -22.655 1.00 85.69 141 THR A N 1
ATOM 1146 C CA . THR A 1 141 ? 23.119 -1.968 -21.759 1.00 85.69 141 THR A CA 1
ATOM 1147 C C . THR A 1 141 ? 23.959 -2.254 -20.523 1.00 85.69 141 THR A C 1
ATOM 1149 O O . THR A 1 141 ? 24.823 -1.452 -20.170 1.00 85.69 141 THR A O 1
ATOM 1152 N N . VAL A 1 142 ? 23.731 -3.394 -19.863 1.00 81.88 142 VAL A N 1
ATOM 1153 C CA . VAL A 1 142 ? 24.491 -3.748 -18.659 1.00 81.88 142 VAL A CA 1
ATOM 1154 C C . VAL A 1 142 ? 25.973 -3.921 -19.002 1.00 81.88 142 VAL A C 1
ATOM 1156 O O . VAL A 1 142 ? 26.817 -3.417 -18.265 1.00 81.88 142 VAL A O 1
ATOM 1159 N N . HIS A 1 143 ? 26.302 -4.540 -20.139 1.00 88.88 143 HIS A N 1
ATOM 1160 C CA . HIS A 1 143 ? 27.682 -4.678 -20.612 1.00 88.88 143 HIS A CA 1
ATOM 1161 C C . HIS A 1 143 ? 28.378 -3.320 -20.811 1.00 88.88 143 HIS A C 1
ATOM 1163 O O . HIS A 1 143 ? 29.421 -3.056 -20.208 1.00 88.88 143 HIS A O 1
ATOM 1169 N N . GLU A 1 144 ? 27.777 -2.414 -21.589 1.00 93.00 144 GLU A N 1
ATOM 1170 C CA . GLU A 1 144 ? 28.386 -1.113 -21.895 1.00 93.00 144 GLU A CA 1
ATOM 1171 C C . GLU A 1 144 ? 28.542 -0.237 -20.646 1.00 93.00 144 GLU A C 1
ATOM 1173 O O . GLU A 1 144 ? 29.565 0.426 -20.452 1.00 93.00 144 GLU A O 1
ATOM 1178 N N . PHE A 1 145 ? 27.573 -0.273 -19.730 1.00 94.06 145 PHE A N 1
ATOM 1179 C CA . PHE A 1 145 ? 27.707 0.426 -18.452 1.00 94.06 145 PHE A CA 1
ATOM 1180 C C . PHE A 1 145 ? 28.754 -0.218 -17.528 1.00 94.06 145 PHE A C 1
ATOM 1182 O O . PHE A 1 145 ? 29.371 0.492 -16.732 1.00 94.06 145 PHE A O 1
ATOM 1189 N N . GLY A 1 146 ? 29.060 -1.509 -17.685 1.00 91.12 146 GLY A N 1
ATOM 1190 C CA . GLY A 1 146 ? 30.199 -2.151 -17.027 1.00 91.12 146 GLY A CA 1
ATOM 1191 C C . GLY A 1 146 ? 31.536 -1.543 -17.460 1.00 91.12 146 GLY A C 1
ATOM 1192 O O . GLY A 1 146 ? 32.374 -1.213 -16.612 1.00 91.12 146 GLY A O 1
ATOM 1193 N N . HIS A 1 147 ? 31.714 -1.288 -18.760 1.00 90.69 147 HIS A N 1
ATOM 1194 C CA . HIS A 1 147 ? 32.860 -0.525 -19.266 1.00 90.69 147 HIS A CA 1
ATOM 1195 C C . HIS A 1 147 ? 32.879 0.902 -18.729 1.00 90.69 147 HIS A C 1
ATOM 1197 O O . HIS A 1 147 ? 33.925 1.362 -18.265 1.00 90.69 147 HIS A O 1
ATOM 1203 N N . ALA A 1 148 ? 31.733 1.586 -18.694 1.00 92.94 148 ALA A N 1
ATOM 1204 C CA . ALA A 1 148 ? 31.640 2.925 -18.114 1.00 92.94 148 ALA A CA 1
ATOM 1205 C C . ALA A 1 148 ? 32.069 2.973 -16.632 1.00 92.94 148 ALA A C 1
ATOM 1207 O O . ALA A 1 148 ? 32.497 4.025 -16.160 1.00 92.94 148 ALA A O 1
ATOM 1208 N N . LEU A 1 149 ? 32.030 1.847 -15.908 1.00 89.06 149 LEU A N 1
ATOM 1209 C CA . LEU A 1 149 ? 32.537 1.698 -14.536 1.00 89.06 149 LEU A CA 1
ATOM 1210 C C . LEU A 1 149 ? 34.004 1.242 -14.441 1.00 89.06 149 LEU A C 1
ATOM 1212 O O . LEU A 1 149 ? 34.552 1.178 -13.339 1.00 89.06 149 LEU A O 1
ATOM 1216 N N . GLY A 1 150 ? 34.661 0.964 -15.565 1.00 82.94 150 GLY A N 1
ATOM 1217 C CA . GLY A 1 150 ? 36.075 0.587 -15.635 1.00 82.94 150 GLY A CA 1
ATOM 1218 C C . GLY A 1 150 ? 36.336 -0.897 -15.909 1.00 82.94 150 GLY A C 1
ATOM 1219 O O . GLY A 1 150 ? 37.505 -1.295 -15.989 1.00 82.94 150 GLY A O 1
ATOM 1220 N N . CYS A 1 151 ? 35.289 -1.717 -16.050 1.00 85.94 151 CYS A N 1
ATOM 1221 C CA . CYS A 1 151 ? 35.434 -3.138 -16.360 1.00 85.94 151 CYS A CA 1
ATOM 1222 C C . CYS A 1 151 ? 36.023 -3.320 -17.763 1.00 85.94 151 CYS A C 1
ATOM 1224 O O . CYS A 1 151 ? 35.759 -2.532 -18.676 1.00 85.94 151 CYS A O 1
ATOM 1226 N N . ILE A 1 152 ? 36.829 -4.361 -17.934 1.00 83.88 152 ILE A N 1
ATOM 1227 C CA . ILE A 1 152 ? 37.317 -4.796 -19.248 1.00 83.88 152 ILE A CA 1
ATOM 1228 C C . ILE A 1 152 ? 36.579 -6.066 -19.660 1.00 83.88 152 ILE A C 1
ATOM 1230 O O . ILE A 1 152 ? 35.876 -6.660 -18.846 1.00 83.88 152 ILE A O 1
ATOM 1234 N N . HIS A 1 153 ? 36.752 -6.503 -20.903 1.00 85.69 153 HIS A N 1
ATOM 1235 C CA . HIS A 1 153 ? 36.199 -7.786 -21.308 1.00 85.69 153 HIS A CA 1
ATOM 1236 C C . HIS A 1 153 ? 36.818 -8.945 -20.519 1.00 85.69 153 HIS A C 1
ATOM 1238 O O . HIS A 1 153 ? 38.044 -9.078 -20.437 1.00 85.69 153 HIS A O 1
ATOM 1244 N N . GLU A 1 154 ? 35.968 -9.827 -19.999 1.00 85.19 154 GLU A N 1
ATOM 1245 C CA . GLU A 1 154 ? 36.375 -10.934 -19.129 1.00 85.19 154 GLU A CA 1
ATOM 1246 C C . GLU A 1 154 ? 37.256 -11.955 -19.874 1.00 85.19 154 GLU A C 1
ATOM 1248 O O . GLU A 1 154 ? 38.250 -12.445 -19.334 1.00 85.19 154 GLU A O 1
ATOM 1253 N N . HIS A 1 155 ? 36.995 -12.209 -21.166 1.00 84.88 155 HIS A N 1
ATOM 1254 C CA . HIS A 1 155 ? 37.835 -13.094 -21.994 1.00 84.88 155 HIS A CA 1
ATOM 1255 C C . HIS A 1 155 ? 39.253 -12.557 -22.222 1.00 84.88 155 HIS A C 1
ATOM 1257 O O . HIS A 1 155 ? 40.169 -13.349 -22.461 1.00 84.88 155 HIS A O 1
ATOM 1263 N N . GLN A 1 156 ? 39.454 -11.244 -22.077 1.00 85.50 156 GLN A N 1
ATOM 1264 C CA . GLN A 1 156 ? 40.756 -10.578 -22.175 1.00 85.50 156 GLN A CA 1
ATOM 1265 C C . GLN A 1 156 ? 41.461 -10.439 -20.817 1.00 85.50 156 GLN A C 1
ATOM 1267 O O . GLN A 1 156 ? 42.536 -9.836 -20.740 1.00 85.50 156 GLN A O 1
ATOM 1272 N N . SER A 1 157 ? 40.895 -10.998 -19.741 1.00 82.69 157 SER A N 1
ATOM 1273 C CA . SER A 1 157 ? 41.513 -11.001 -18.413 1.00 82.69 157 SER A CA 1
ATOM 1274 C C . SER A 1 157 ? 42.948 -11.564 -18.467 1.00 82.69 157 SER A C 1
ATOM 1276 O O . SER A 1 157 ? 43.194 -12.565 -19.151 1.00 82.69 157 SER A O 1
ATOM 1278 N N . PRO A 1 158 ? 43.921 -10.988 -17.727 1.00 77.94 158 PRO A N 1
ATOM 1279 C CA . PRO A 1 158 ? 45.304 -11.477 -17.706 1.00 77.94 158 PRO A CA 1
ATOM 1280 C C . PRO A 1 158 ? 45.442 -12.956 -17.307 1.00 77.94 158 PRO A C 1
ATOM 1282 O O . PRO A 1 158 ? 46.434 -13.595 -17.655 1.00 77.94 158 PRO A O 1
ATOM 1285 N N . VAL A 1 159 ? 44.456 -13.498 -16.584 1.00 76.25 159 VAL A N 1
ATOM 1286 C CA . VAL A 1 159 ? 44.423 -14.896 -16.119 1.00 76.25 159 VAL A CA 1
ATOM 1287 C C . VAL A 1 159 ? 43.411 -15.765 -16.870 1.00 76.25 159 VAL A C 1
ATOM 1289 O O . VAL A 1 159 ? 43.200 -16.917 -16.501 1.00 76.25 159 VAL A O 1
ATOM 1292 N N . SER A 1 160 ? 42.821 -15.245 -17.950 1.00 80.88 160 SER A N 1
ATOM 1293 C CA . SER A 1 160 ? 42.043 -16.043 -18.899 1.00 80.88 160 SER A CA 1
ATOM 1294 C C . SER A 1 160 ? 42.893 -17.207 -19.420 1.00 80.88 160 SER A C 1
ATOM 1296 O O . SER A 1 160 ? 44.033 -17.007 -19.845 1.00 80.88 160 SER A O 1
ATOM 1298 N N . SER A 1 161 ? 42.371 -18.431 -19.372 1.00 78.88 161 SER A N 1
ATOM 1299 C CA . SER A 1 161 ? 43.053 -19.651 -19.835 1.00 78.88 161 SER A CA 1
ATOM 1300 C C . SER A 1 161 ? 42.542 -20.147 -21.192 1.00 78.88 161 SER A C 1
ATOM 1302 O O . SER A 1 161 ? 42.892 -21.255 -21.600 1.00 78.88 161 SER A O 1
ATOM 1304 N N . ILE A 1 162 ? 41.752 -19.326 -21.899 1.00 85.19 162 ILE A N 1
ATOM 1305 C CA . ILE A 1 162 ? 41.136 -19.681 -23.183 1.00 85.19 162 ILE A CA 1
ATOM 1306 C C . ILE A 1 162 ? 42.217 -20.073 -24.196 1.00 85.19 162 ILE A C 1
ATOM 1308 O O . ILE A 1 162 ? 43.188 -19.341 -24.418 1.00 85.19 162 ILE A O 1
ATOM 1312 N N . LYS A 1 163 ? 42.033 -21.236 -24.825 1.00 88.81 163 LYS A N 1
ATOM 1313 C CA . LYS A 1 163 ? 42.917 -21.762 -25.868 1.00 88.81 163 LYS A CA 1
ATOM 1314 C C . LYS A 1 163 ? 42.352 -21.415 -27.238 1.00 88.81 163 LYS A C 1
ATOM 1316 O O . LYS A 1 163 ? 41.788 -22.272 -27.909 1.00 88.81 163 LYS A O 1
ATOM 1321 N N . TRP A 1 164 ? 42.469 -20.154 -27.640 1.00 90.19 164 TRP A N 1
ATOM 1322 C CA . TRP A 1 164 ? 41.942 -19.692 -28.923 1.00 90.19 164 TRP A CA 1
ATOM 1323 C C . TRP A 1 164 ? 42.505 -20.487 -30.107 1.00 90.19 164 TRP A C 1
ATOM 1325 O O . TRP A 1 164 ? 43.716 -20.676 -30.228 1.00 90.19 164 TRP A O 1
ATOM 1335 N N . ASN A 1 165 ? 41.628 -20.892 -31.025 1.00 92.50 165 ASN A N 1
ATOM 1336 C CA . ASN A 1 165 ? 42.015 -21.273 -32.376 1.00 92.50 165 ASN A CA 1
ATOM 1337 C C . ASN A 1 165 ? 42.183 -19.985 -33.198 1.00 92.50 165 ASN A C 1
ATOM 1339 O O . ASN A 1 165 ? 41.295 -19.596 -33.953 1.00 92.50 165 ASN A O 1
ATOM 1343 N N . GLU A 1 166 ? 43.296 -19.272 -32.994 1.00 91.88 166 GLU A N 1
ATOM 1344 C CA . GLU A 1 166 ? 43.484 -17.923 -33.552 1.00 91.88 166 GLU A CA 1
ATOM 1345 C C . GLU A 1 166 ? 43.238 -17.821 -35.070 1.00 91.88 166 GLU A C 1
ATOM 1347 O O . GLU A 1 166 ? 42.547 -16.884 -35.469 1.00 91.88 166 GLU A O 1
ATOM 1352 N N . PRO A 1 167 ? 43.715 -18.754 -35.927 1.00 91.75 167 PRO A N 1
ATOM 1353 C CA . PRO A 1 167 ? 43.429 -18.698 -37.361 1.00 91.75 167 PRO A CA 1
ATOM 1354 C C . PRO A 1 167 ? 41.930 -18.728 -37.669 1.00 91.75 167 PRO A C 1
ATOM 1356 O O . PRO A 1 167 ? 41.466 -17.956 -38.504 1.00 91.75 167 PRO A O 1
ATOM 1359 N N . LYS A 1 168 ? 41.172 -19.572 -36.958 1.00 89.62 168 LYS A N 1
ATOM 1360 C CA . LYS A 1 168 ? 39.716 -19.688 -37.102 1.00 89.62 168 LYS A CA 1
ATOM 1361 C C . LYS A 1 168 ? 39.013 -18.416 -36.635 1.00 89.62 168 LYS A C 1
ATOM 1363 O O . LYS A 1 168 ? 38.183 -17.891 -37.364 1.00 89.62 168 LYS A O 1
ATOM 1368 N N . VAL A 1 169 ? 39.383 -17.886 -35.467 1.00 87.06 169 VAL A N 1
ATOM 1369 C CA . VAL A 1 169 ? 38.807 -16.638 -34.935 1.00 87.06 169 VAL A CA 1
ATOM 1370 C C . VAL A 1 169 ? 39.045 -15.472 -35.900 1.00 87.06 169 VAL A C 1
ATOM 1372 O O . VAL A 1 169 ? 38.119 -14.724 -36.195 1.00 87.06 169 VAL A O 1
ATOM 1375 N N . ILE A 1 170 ? 40.262 -15.339 -36.442 1.00 89.44 170 ILE A N 1
ATOM 1376 C CA . ILE A 1 170 ? 40.608 -14.296 -37.422 1.00 89.44 170 ILE A CA 1
ATOM 1377 C C . ILE A 1 170 ? 39.832 -14.482 -38.731 1.00 89.44 170 ILE A C 1
ATOM 1379 O O . ILE A 1 170 ? 39.359 -13.500 -39.303 1.00 89.44 170 ILE A O 1
ATOM 1383 N N . GLU A 1 171 ? 39.669 -15.718 -39.206 1.00 88.00 171 GLU A N 1
ATOM 1384 C CA . GLU A 1 171 ? 38.893 -16.014 -40.412 1.00 88.00 171 GLU A CA 1
ATOM 1385 C C . GLU A 1 171 ? 37.409 -15.655 -40.246 1.00 88.00 171 GLU A C 1
ATOM 1387 O O . GLU A 1 171 ? 36.855 -14.960 -41.099 1.00 88.00 171 GLU A O 1
ATOM 1392 N N . GLU A 1 172 ? 36.773 -16.088 -39.153 1.00 83.12 172 GLU A N 1
ATOM 1393 C CA . GLU A 1 172 ? 35.358 -15.801 -38.889 1.00 83.12 172 GLU A CA 1
ATOM 1394 C C . GLU A 1 172 ? 35.123 -14.303 -38.676 1.00 83.12 172 GLU A C 1
ATOM 1396 O O . GLU A 1 172 ? 34.202 -13.726 -39.254 1.00 83.12 172 GLU A O 1
ATOM 1401 N N . CYS A 1 173 ? 36.018 -13.628 -37.953 1.00 81.00 173 CYS A N 1
ATOM 1402 C CA . CYS A 1 173 ? 35.941 -12.182 -37.791 1.00 81.00 173 CYS A CA 1
ATOM 1403 C C . CYS A 1 173 ? 36.093 -11.401 -39.096 1.00 81.00 173 CYS A C 1
ATOM 1405 O O . CYS A 1 173 ? 35.422 -10.388 -39.308 1.00 81.00 173 CYS A O 1
ATOM 1407 N N . LYS A 1 174 ? 36.936 -11.888 -40.008 1.00 83.75 174 LYS A N 1
ATOM 1408 C CA . LYS A 1 174 ? 37.119 -11.271 -41.320 1.00 83.75 174 LYS A CA 1
ATOM 1409 C C . LYS A 1 174 ? 35.851 -11.330 -42.170 1.00 83.75 174 LYS A C 1
ATOM 1411 O O . LYS A 1 174 ? 35.588 -10.383 -42.912 1.00 83.75 174 LYS A O 1
ATOM 1416 N N . LYS A 1 175 ? 35.037 -12.388 -42.042 1.00 79.25 175 LYS A N 1
ATOM 1417 C CA . LYS A 1 175 ? 33.718 -12.480 -42.704 1.00 79.25 175 LYS A CA 1
ATOM 1418 C C . LYS A 1 175 ? 32.751 -11.397 -42.216 1.00 79.25 175 LYS A C 1
ATOM 1420 O O . LYS A 1 175 ? 31.863 -11.000 -42.961 1.00 79.25 175 LYS A O 1
ATOM 1425 N N . LEU A 1 176 ? 32.971 -10.888 -41.004 1.00 67.00 176 LEU A N 1
ATOM 1426 C CA . LEU A 1 176 ? 32.158 -9.867 -40.338 1.00 67.00 176 LEU A CA 1
ATOM 1427 C C . LEU A 1 176 ? 32.788 -8.464 -40.423 1.00 67.00 176 LEU A C 1
ATOM 1429 O O . LEU A 1 176 ? 32.349 -7.527 -39.762 1.00 67.00 176 LEU A O 1
ATOM 1433 N N . GLY A 1 177 ? 33.794 -8.300 -41.291 1.00 75.31 177 GLY A N 1
ATOM 1434 C CA . GLY A 1 177 ? 34.385 -7.007 -41.635 1.00 75.31 177 GLY A CA 1
ATOM 1435 C C . GLY A 1 177 ? 35.540 -6.558 -40.738 1.00 75.31 177 GLY A C 1
ATOM 1436 O O . GLY A 1 177 ? 36.021 -5.439 -40.911 1.00 75.31 177 GLY A O 1
ATOM 1437 N N . TRP A 1 178 ? 36.010 -7.395 -39.806 1.00 78.12 178 TRP A N 1
ATOM 1438 C CA . TRP A 1 178 ? 37.149 -7.057 -38.948 1.00 78.12 178 TRP A CA 1
ATOM 1439 C C . TRP A 1 178 ? 38.476 -7.442 -39.599 1.00 78.12 178 TRP A C 1
ATOM 1441 O O . TRP A 1 178 ? 38.657 -8.561 -40.080 1.00 78.12 178 TRP A O 1
ATOM 1451 N N . ASP A 1 179 ? 39.444 -6.525 -39.578 1.00 85.19 179 ASP A N 1
ATOM 1452 C CA . ASP A 1 179 ? 40.821 -6.882 -39.902 1.00 85.19 179 ASP A CA 1
ATOM 1453 C C . ASP A 1 179 ? 41.482 -7.666 -38.751 1.00 85.19 179 ASP A C 1
ATOM 1455 O O . ASP A 1 179 ? 40.968 -7.774 -37.629 1.00 85.19 179 ASP A O 1
ATOM 1459 N N . GLU A 1 180 ? 42.640 -8.263 -39.036 1.00 87.44 180 GLU A N 1
ATOM 1460 C CA . GLU A 1 180 ? 43.373 -9.059 -38.050 1.00 87.44 180 GLU A CA 1
ATOM 1461 C C . GLU A 1 180 ? 43.769 -8.223 -36.824 1.00 87.44 180 GLU A C 1
ATOM 1463 O O . GLU A 1 180 ? 43.688 -8.709 -35.696 1.00 87.44 180 GLU A O 1
ATOM 1468 N N . ALA A 1 181 ? 44.156 -6.959 -37.021 1.00 83.94 181 ALA A N 1
ATOM 1469 C CA . ALA A 1 181 ? 44.549 -6.071 -35.931 1.00 83.94 181 ALA A CA 1
ATOM 1470 C C . ALA A 1 181 ? 43.382 -5.814 -34.959 1.00 83.94 181 ALA A C 1
ATOM 1472 O O . ALA A 1 181 ? 43.561 -5.916 -33.744 1.00 83.94 181 ALA A O 1
ATOM 1473 N N . THR A 1 182 ? 42.184 -5.563 -35.490 1.00 78.75 182 THR A N 1
ATOM 1474 C CA . THR A 1 182 ? 40.946 -5.338 -34.729 1.00 78.75 182 THR A CA 1
ATOM 1475 C C . THR A 1 182 ? 40.524 -6.614 -34.001 1.00 78.75 182 THR A C 1
ATOM 1477 O O . THR A 1 182 ? 40.232 -6.583 -32.805 1.00 78.75 182 THR A O 1
ATOM 1480 N N . THR A 1 183 ? 40.593 -7.764 -34.676 1.00 82.75 183 THR A N 1
ATOM 1481 C CA . THR A 1 183 ? 40.300 -9.077 -34.076 1.00 82.75 183 THR A CA 1
ATOM 1482 C C . THR A 1 183 ? 41.237 -9.392 -32.915 1.00 82.75 183 THR A C 1
ATOM 1484 O O . THR A 1 183 ? 40.804 -9.803 -31.835 1.00 82.75 183 THR A O 1
ATOM 1487 N N . ARG A 1 184 ? 42.535 -9.139 -33.098 1.00 85.19 184 ARG A N 1
ATOM 1488 C CA . ARG A 1 184 ? 43.518 -9.315 -32.031 1.00 85.19 184 ARG A CA 1
ATOM 1489 C C . ARG A 1 184 ? 43.254 -8.370 -30.870 1.00 85.19 184 ARG A C 1
ATOM 1491 O O . ARG A 1 184 ? 43.297 -8.809 -29.728 1.00 85.19 184 ARG A O 1
ATOM 1498 N N . HIS A 1 185 ? 42.946 -7.107 -31.141 1.00 81.19 185 HIS A N 1
ATOM 1499 C CA . HIS A 1 185 ? 42.683 -6.122 -30.098 1.00 81.19 185 HIS A CA 1
ATOM 1500 C C . HIS A 1 185 ? 41.446 -6.447 -29.251 1.00 81.19 185 HIS A C 1
ATOM 1502 O O . HIS A 1 185 ? 41.526 -6.340 -28.032 1.00 81.19 185 HIS A O 1
ATOM 1508 N N . ASN A 1 186 ? 40.339 -6.864 -29.872 1.00 77.62 186 ASN A N 1
ATOM 1509 C CA . ASN A 1 186 ? 39.047 -7.040 -29.196 1.00 77.62 186 ASN A CA 1
ATOM 1510 C C . ASN A 1 186 ? 38.811 -8.455 -28.630 1.00 77.62 186 ASN A C 1
ATOM 1512 O O . ASN A 1 186 ? 37.985 -8.625 -27.734 1.00 77.62 186 ASN A O 1
ATOM 1516 N N . ILE A 1 187 ? 39.498 -9.483 -29.150 1.00 81.00 187 ILE A N 1
ATOM 1517 C CA . ILE A 1 187 ? 39.259 -10.886 -28.758 1.00 81.00 187 ILE A CA 1
ATOM 1518 C C . ILE A 1 187 ? 40.525 -11.558 -28.220 1.00 81.00 187 ILE A C 1
ATOM 1520 O O . ILE A 1 187 ? 40.504 -12.122 -27.127 1.00 81.00 187 ILE A O 1
ATOM 1524 N N . LEU A 1 188 ? 41.631 -11.519 -28.970 1.00 85.44 188 LEU A N 1
ATOM 1525 C CA . LEU A 1 188 ? 42.771 -12.414 -28.705 1.00 85.44 188 LEU A CA 1
ATOM 1526 C C . LEU A 1 188 ? 43.774 -11.862 -27.680 1.00 85.44 188 LEU A C 1
ATOM 1528 O O . LEU A 1 188 ? 44.367 -12.624 -26.915 1.00 85.44 188 LEU A O 1
ATOM 1532 N N . ASN A 1 189 ? 43.985 -10.547 -27.647 1.00 87.12 189 ASN A N 1
ATOM 1533 C CA . ASN A 1 189 ? 44.978 -9.926 -26.776 1.00 87.12 189 ASN A CA 1
ATOM 1534 C C . ASN A 1 189 ? 44.477 -9.866 -25.329 1.00 87.12 189 ASN A C 1
ATOM 1536 O O . ASN A 1 189 ? 43.375 -9.389 -25.061 1.00 87.12 189 ASN A O 1
ATOM 1540 N N . LYS A 1 190 ? 45.327 -10.283 -24.384 1.00 84.19 190 LYS A N 1
ATOM 1541 C CA . LYS A 1 190 ? 45.069 -10.147 -22.943 1.00 84.19 190 LYS A CA 1
ATOM 1542 C C . LYS A 1 190 ? 45.512 -8.783 -22.422 1.00 84.19 190 LYS A C 1
ATOM 1544 O O . LYS A 1 190 ? 46.513 -8.225 -22.874 1.00 84.19 190 LYS A O 1
ATOM 1549 N N . ALA A 1 191 ? 44.811 -8.286 -21.410 1.00 77.00 191 ALA A N 1
ATOM 1550 C CA . ALA A 1 191 ? 45.212 -7.103 -20.662 1.00 77.00 191 ALA A CA 1
ATOM 1551 C C . ALA A 1 191 ? 46.500 -7.350 -19.847 1.00 77.00 191 ALA A C 1
ATOM 1553 O O . ALA A 1 191 ? 46.841 -8.476 -19.480 1.00 77.00 191 ALA A O 1
ATOM 1554 N N . GLY A 1 192 ? 47.231 -6.277 -19.530 1.00 73.25 192 GLY A N 1
ATOM 1555 C CA . GLY A 1 192 ? 48.454 -6.353 -18.725 1.00 73.25 192 GLY A CA 1
ATOM 1556 C C . GLY A 1 192 ? 48.175 -6.606 -17.236 1.00 73.25 192 GLY A C 1
ATOM 1557 O O . GLY A 1 192 ? 47.361 -5.915 -16.621 1.00 73.25 192 GLY A O 1
ATOM 1558 N N . SER A 1 193 ? 48.908 -7.537 -16.617 1.00 63.56 193 SER A N 1
ATOM 1559 C CA . SER A 1 193 ? 48.706 -7.956 -15.215 1.00 63.56 193 SER A CA 1
ATOM 1560 C C . SER A 1 193 ? 49.018 -6.877 -14.167 1.00 63.56 193 SER A C 1
ATOM 1562 O O . SER A 1 193 ? 48.395 -6.831 -13.110 1.00 63.56 193 SER A O 1
ATOM 1564 N N . LYS A 1 194 ? 49.957 -5.959 -14.437 1.00 56.47 194 LYS A N 1
ATOM 1565 C CA . LYS A 1 194 ? 50.323 -4.897 -13.477 1.00 56.47 194 LYS A CA 1
ATOM 1566 C C . LYS A 1 194 ? 49.222 -3.838 -13.304 1.00 56.47 194 LYS A C 1
ATOM 1568 O O . LYS A 1 194 ? 49.060 -3.320 -12.198 1.00 56.47 194 LYS A O 1
ATOM 1573 N N . GLY A 1 195 ? 48.450 -3.558 -14.358 1.00 58.75 195 GLY A N 1
ATOM 1574 C CA . GLY A 1 195 ? 47.455 -2.475 -14.422 1.00 58.75 195 GLY A CA 1
ATOM 1575 C C . GLY A 1 195 ? 45.993 -2.900 -14.255 1.00 58.75 195 GLY A C 1
ATOM 1576 O O . GLY A 1 195 ? 45.111 -2.054 -14.359 1.00 58.75 195 GLY A O 1
ATOM 1577 N N . THR A 1 196 ? 45.725 -4.177 -13.980 1.00 65.38 196 THR A N 1
ATOM 1578 C CA . THR A 1 196 ? 44.365 -4.737 -13.926 1.00 65.38 196 THR A CA 1
ATOM 1579 C C . THR A 1 196 ? 44.130 -5.368 -12.553 1.00 65.38 196 THR A C 1
ATOM 1581 O O . THR A 1 196 ? 44.999 -6.078 -12.049 1.00 65.38 196 THR A O 1
ATOM 1584 N N . TYR A 1 197 ? 43.004 -5.070 -11.906 1.00 60.09 197 TYR A N 1
ATOM 1585 C CA . TYR A 1 197 ? 42.449 -5.933 -10.865 1.00 60.09 197 TYR A CA 1
ATOM 1586 C C . TYR A 1 197 ? 41.724 -7.057 -11.580 1.00 60.09 197 TYR A C 1
ATOM 1588 O O . TYR A 1 197 ? 40.839 -6.787 -12.378 1.00 60.09 197 TYR A O 1
ATOM 1596 N N . ASN A 1 198 ? 42.112 -8.299 -11.351 1.00 60.22 198 ASN A N 1
ATOM 1597 C CA . ASN A 1 198 ? 41.533 -9.423 -12.064 1.00 60.22 198 ASN A CA 1
ATOM 1598 C C . ASN A 1 198 ? 41.252 -10.566 -11.108 1.00 60.22 198 ASN A C 1
ATOM 1600 O O . ASN A 1 198 ? 41.920 -10.741 -10.088 1.00 60.22 198 ASN A O 1
ATOM 1604 N N . SER A 1 199 ? 40.290 -11.369 -11.506 1.00 61.22 199 SER A N 1
ATOM 1605 C CA . SER A 1 199 ? 39.914 -12.605 -10.864 1.00 61.22 199 SER A CA 1
ATOM 1606 C C . SER A 1 199 ? 40.154 -13.815 -11.742 1.00 61.22 199 SER A C 1
ATOM 1608 O O . SER A 1 199 ? 40.564 -13.644 -12.884 1.00 61.22 199 SER A O 1
ATOM 1610 N N . ASN A 1 200 ? 39.822 -15.015 -11.253 1.00 67.12 200 ASN A N 1
ATOM 1611 C CA . ASN A 1 200 ? 39.647 -16.175 -12.126 1.00 67.12 200 ASN A CA 1
ATOM 1612 C C . ASN A 1 200 ? 38.597 -15.888 -13.212 1.00 67.12 200 ASN A C 1
ATOM 1614 O O . ASN A 1 200 ? 37.664 -15.126 -12.968 1.00 67.12 200 ASN A O 1
ATOM 1618 N N . PHE A 1 201 ? 38.783 -16.508 -14.379 1.00 77.50 201 PHE A N 1
ATOM 1619 C CA . PHE A 1 201 ? 37.945 -16.311 -15.562 1.00 77.50 201 PHE A CA 1
ATOM 1620 C C . PHE A 1 201 ? 36.496 -16.771 -15.333 1.00 77.50 201 PHE A C 1
ATOM 1622 O O . PHE A 1 201 ? 36.271 -17.947 -15.032 1.00 77.50 201 PHE A O 1
ATOM 1629 N N . ASP A 1 202 ? 35.529 -15.870 -15.530 1.00 77.88 202 ASP A N 1
ATOM 1630 C CA . ASP A 1 202 ? 34.091 -16.164 -15.463 1.00 77.88 202 ASP A CA 1
ATOM 1631 C C . ASP A 1 202 ? 33.451 -16.292 -16.852 1.00 77.88 202 ASP A C 1
ATOM 1633 O O . ASP A 1 202 ? 33.129 -15.307 -17.519 1.00 77.88 202 ASP A O 1
ATOM 1637 N N . ARG A 1 203 ? 33.170 -17.531 -17.269 1.00 80.25 203 ARG A N 1
ATOM 1638 C CA . ARG A 1 203 ? 32.455 -17.797 -18.530 1.00 80.25 203 ARG A CA 1
ATOM 1639 C C . ARG A 1 203 ? 31.026 -17.233 -18.561 1.00 80.25 203 ARG A C 1
ATOM 1641 O O . ARG A 1 203 ? 30.477 -17.070 -19.647 1.00 80.25 203 ARG A O 1
ATOM 1648 N N . ASN A 1 204 ? 30.425 -16.973 -17.396 1.00 81.25 204 ASN A N 1
ATOM 1649 C CA . ASN A 1 204 ? 29.058 -16.468 -17.257 1.00 81.25 204 ASN A CA 1
ATOM 1650 C C . ASN A 1 204 ? 29.003 -14.950 -17.015 1.00 81.25 204 ASN A C 1
ATOM 1652 O O . ASN A 1 204 ? 27.913 -14.412 -16.813 1.00 81.25 204 ASN A O 1
ATOM 1656 N N . SER A 1 205 ? 30.148 -14.260 -17.011 1.00 83.38 205 SER A N 1
ATO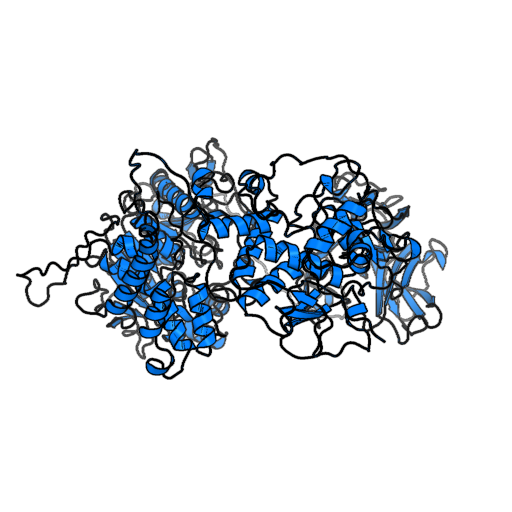M 1657 C CA . SER A 1 205 ? 30.187 -12.818 -16.779 1.00 83.38 205 SER A CA 1
ATOM 1658 C C . SER A 1 205 ? 29.425 -12.074 -17.867 1.00 83.38 205 SER A C 1
ATOM 1660 O O . SER A 1 205 ? 29.587 -12.353 -19.061 1.00 83.38 205 SER A O 1
ATOM 1662 N N . ILE A 1 206 ? 28.662 -11.056 -17.466 1.00 82.62 206 ILE A N 1
ATOM 1663 C CA . ILE A 1 206 ? 28.049 -10.113 -18.401 1.00 82.62 206 ILE A CA 1
ATOM 1664 C C . ILE A 1 206 ? 29.107 -9.393 -19.244 1.00 82.62 206 ILE A C 1
ATOM 1666 O O . ILE A 1 206 ? 28.797 -8.970 -20.349 1.00 82.62 206 ILE A O 1
ATOM 1670 N N . MET A 1 207 ? 30.356 -9.307 -18.764 1.00 87.69 207 MET A N 1
ATOM 1671 C CA . MET A 1 207 ? 31.503 -8.716 -19.463 1.00 87.69 207 MET A CA 1
ATOM 1672 C C . MET A 1 207 ? 32.246 -9.709 -20.374 1.00 87.69 207 MET A C 1
ATOM 1674 O O . MET A 1 207 ? 33.251 -9.342 -20.986 1.00 87.69 207 MET A O 1
ATOM 1678 N N . CYS A 1 208 ? 31.799 -10.965 -20.479 1.00 83.94 208 CYS A N 1
ATOM 1679 C CA . CYS A 1 208 ? 32.378 -11.956 -21.386 1.00 83.94 208 CYS A CA 1
ATOM 1680 C C . CYS A 1 208 ? 31.629 -11.973 -22.723 1.00 83.94 208 CYS A C 1
ATOM 1682 O O . CYS A 1 208 ? 30.400 -12.050 -22.749 1.00 83.94 208 CYS A O 1
ATOM 1684 N N . TYR A 1 209 ? 32.358 -11.951 -23.842 1.00 79.69 209 TYR A N 1
ATOM 1685 C CA . TYR A 1 209 ? 31.737 -12.212 -25.137 1.00 79.69 209 TYR A CA 1
ATOM 1686 C C . TYR A 1 209 ? 31.251 -13.660 -25.219 1.00 79.69 209 TYR A C 1
ATOM 1688 O O . TYR A 1 209 ? 31.909 -14.590 -24.742 1.00 79.69 209 TYR A O 1
ATOM 1696 N N . PHE A 1 210 ? 30.111 -13.849 -25.878 1.00 78.50 210 PHE A N 1
ATOM 1697 C CA . PHE A 1 210 ? 29.728 -15.159 -26.387 1.00 78.50 210 PHE A CA 1
ATOM 1698 C C . PHE A 1 210 ? 30.762 -15.599 -27.432 1.00 78.50 210 PHE A C 1
ATOM 1700 O O . PHE A 1 210 ? 31.184 -14.776 -28.234 1.00 78.50 210 PHE A O 1
ATOM 1707 N N . TYR A 1 211 ? 31.185 -16.860 -27.426 1.00 80.69 211 TYR A N 1
ATOM 1708 C CA . TYR A 1 211 ? 31.942 -17.478 -28.514 1.00 80.69 211 TYR A CA 1
ATOM 1709 C C . TYR A 1 211 ? 31.679 -18.991 -28.547 1.00 80.69 211 TYR A C 1
ATOM 1711 O O . TYR A 1 211 ? 31.609 -19.632 -27.490 1.00 80.69 211 TYR A O 1
ATOM 1719 N N . PRO A 1 212 ? 31.536 -19.586 -29.743 1.00 78.62 212 PRO A N 1
ATOM 1720 C CA . PRO A 1 212 ? 31.226 -21.003 -29.884 1.00 78.62 212 PRO A CA 1
ATOM 1721 C C . PRO A 1 212 ? 32.436 -21.894 -29.566 1.00 78.62 212 PRO A C 1
ATOM 1723 O O . PRO A 1 212 ? 33.593 -21.474 -29.596 1.00 78.62 212 PRO A O 1
ATOM 1726 N N . ALA A 1 213 ? 32.160 -23.162 -29.255 1.00 83.69 213 ALA A N 1
ATOM 1727 C CA . ALA A 1 213 ? 33.168 -24.146 -28.859 1.00 83.69 213 ALA A CA 1
ATOM 1728 C C . ALA A 1 213 ? 34.276 -24.348 -29.909 1.00 83.69 213 ALA A C 1
ATOM 1730 O O . ALA A 1 213 ? 35.443 -24.513 -29.551 1.00 83.69 213 ALA A O 1
ATOM 1731 N N . ASP A 1 214 ? 33.934 -24.298 -31.197 1.00 87.25 214 ASP A N 1
ATOM 1732 C CA . ASP A 1 214 ? 34.852 -24.528 -32.319 1.00 87.25 214 ASP A CA 1
ATOM 1733 C C . ASP A 1 214 ? 35.858 -23.381 -32.548 1.00 87.25 214 ASP A C 1
ATOM 1735 O O . ASP A 1 214 ? 36.833 -23.544 -33.287 1.00 87.25 214 ASP A O 1
ATOM 1739 N N . TRP A 1 215 ? 35.677 -22.241 -31.874 1.00 89.06 215 TRP A N 1
ATOM 1740 C CA . TRP A 1 215 ? 36.652 -21.144 -31.841 1.00 89.06 215 TRP A CA 1
ATOM 1741 C C . TRP A 1 215 ? 37.812 -21.403 -30.874 1.00 89.06 215 TRP A C 1
ATOM 1743 O O . TRP A 1 215 ? 38.777 -20.634 -30.829 1.00 89.06 215 TRP A O 1
ATOM 1753 N N . THR A 1 216 ? 37.756 -22.496 -30.117 1.00 88.94 216 THR A N 1
ATOM 1754 C CA . THR A 1 216 ? 38.788 -22.893 -29.157 1.00 88.94 216 THR A CA 1
ATOM 1755 C C . THR A 1 216 ? 39.374 -24.257 -29.513 1.00 88.94 216 THR A C 1
ATOM 1757 O O . THR A 1 216 ? 38.714 -25.112 -30.097 1.00 88.94 216 THR A O 1
ATOM 1760 N N . LEU A 1 217 ? 40.644 -24.473 -29.174 1.00 88.88 217 LEU A N 1
ATOM 1761 C CA . LEU A 1 217 ? 41.364 -25.723 -29.433 1.00 88.88 217 LEU A CA 1
ATOM 1762 C C . LEU A 1 217 ? 40.911 -26.872 -28.519 1.00 88.88 217 LEU A C 1
ATOM 1764 O O . LEU A 1 217 ? 41.217 -28.028 -28.799 1.00 88.88 217 LEU A O 1
ATOM 1768 N N . ASP A 1 218 ? 40.232 -26.565 -27.415 1.00 86.12 218 ASP A N 1
ATOM 1769 C CA . ASP A 1 218 ? 39.739 -27.521 -26.423 1.00 86.12 218 ASP A CA 1
ATOM 1770 C C . ASP A 1 218 ? 38.211 -27.684 -26.421 1.00 86.12 218 ASP A C 1
ATOM 1772 O O . ASP A 1 218 ? 37.691 -28.434 -25.597 1.00 86.12 218 ASP A O 1
ATOM 1776 N N . GLY A 1 219 ? 37.500 -27.044 -27.358 1.00 83.88 219 GLY A N 1
ATOM 1777 C CA . GLY A 1 219 ? 36.051 -27.191 -27.520 1.00 83.88 219 GLY A CA 1
ATOM 1778 C C . GLY A 1 219 ? 35.218 -26.496 -26.437 1.00 83.88 219 GLY A C 1
ATOM 1779 O O . GLY A 1 219 ? 34.054 -26.844 -26.246 1.00 83.88 219 GLY A O 1
ATOM 1780 N N . ASN A 1 220 ? 35.789 -25.533 -25.713 1.00 81.38 220 ASN A N 1
ATOM 1781 C CA . ASN A 1 220 ? 35.129 -24.818 -24.625 1.00 81.38 220 ASN A CA 1
ATOM 1782 C C . ASN A 1 220 ? 34.629 -23.442 -25.088 1.00 81.38 220 ASN A C 1
ATOM 1784 O O . ASN A 1 220 ? 35.416 -22.513 -25.225 1.00 81.38 220 ASN A O 1
ATOM 1788 N N . GLY A 1 221 ? 33.314 -23.297 -25.282 1.00 80.12 221 GLY A N 1
ATOM 1789 C CA . GLY A 1 221 ? 32.659 -22.014 -25.580 1.00 80.12 221 GLY A CA 1
ATOM 1790 C C . GLY A 1 221 ? 32.001 -21.343 -24.363 1.00 80.12 221 GLY A C 1
ATOM 1791 O O . GLY A 1 221 ? 31.897 -21.923 -23.272 1.00 80.12 221 GLY A O 1
ATOM 1792 N N . THR A 1 222 ? 31.484 -20.131 -24.557 1.00 76.50 222 THR A N 1
ATOM 1793 C CA . THR A 1 222 ? 30.698 -19.381 -23.557 1.00 76.50 222 THR A CA 1
ATOM 1794 C C . THR A 1 222 ? 29.216 -19.320 -23.940 1.00 76.50 222 THR A C 1
ATOM 1796 O O . THR A 1 222 ? 28.892 -19.363 -25.124 1.00 76.50 222 THR A O 1
ATOM 1799 N N . PRO A 1 223 ? 28.286 -19.268 -22.966 1.00 71.69 223 PRO A N 1
ATOM 1800 C CA . PRO A 1 223 ? 26.869 -19.017 -23.237 1.00 71.69 223 PRO A CA 1
ATOM 1801 C C . PRO A 1 223 ? 26.590 -17.522 -23.499 1.00 71.69 223 PRO A C 1
ATOM 1803 O O . PRO A 1 223 ? 27.429 -16.664 -23.226 1.00 71.69 223 PRO A O 1
ATOM 1806 N N . LYS A 1 224 ? 25.392 -17.194 -24.011 1.00 64.94 224 LYS A N 1
ATOM 1807 C CA . LYS A 1 224 ? 24.904 -15.804 -24.093 1.00 64.94 224 LYS A CA 1
ATOM 1808 C C . LYS A 1 224 ? 24.497 -15.342 -22.688 1.00 64.94 224 LYS A C 1
ATOM 1810 O O . LYS A 1 224 ? 23.479 -15.782 -22.159 1.00 64.94 224 LYS A O 1
ATOM 1815 N N . ASN A 1 225 ? 25.293 -14.466 -22.081 1.00 73.00 225 ASN A N 1
ATOM 1816 C CA . ASN A 1 225 ? 25.028 -13.949 -20.737 1.00 73.00 225 ASN A CA 1
ATOM 1817 C C . ASN A 1 225 ? 24.071 -12.753 -20.815 1.00 73.00 225 ASN A C 1
ATOM 1819 O O . ASN A 1 225 ? 24.425 -11.722 -21.375 1.00 73.00 225 ASN A O 1
ATOM 1823 N N . LEU A 1 226 ? 22.854 -12.896 -20.277 1.00 64.88 226 LEU A N 1
ATOM 1824 C CA . LEU A 1 226 ? 21.800 -11.864 -20.324 1.00 64.88 226 LEU A CA 1
ATOM 1825 C C . LEU A 1 226 ? 21.667 -11.056 -19.026 1.00 64.88 226 LEU A C 1
ATOM 1827 O O . LEU A 1 226 ? 20.997 -10.028 -18.986 1.00 64.88 226 LEU A O 1
ATOM 1831 N N . VAL A 1 227 ? 22.274 -11.542 -17.945 1.00 66.69 227 VAL A N 1
ATOM 1832 C CA . VAL A 1 227 ? 22.209 -10.946 -16.610 1.00 66.69 227 VAL A CA 1
ATOM 1833 C C . VAL A 1 227 ? 23.582 -11.002 -15.959 1.00 66.69 227 VAL A C 1
ATOM 1835 O O . VAL A 1 227 ? 24.384 -11.877 -16.275 1.00 66.69 227 VAL A O 1
ATOM 1838 N N . MET A 1 228 ? 23.828 -10.102 -15.008 1.00 72.25 228 MET A N 1
ATOM 1839 C CA . MET A 1 228 ? 25.038 -10.138 -14.188 1.00 72.25 228 MET A CA 1
ATOM 1840 C C . MET A 1 228 ? 25.148 -11.468 -13.437 1.00 72.25 228 MET A C 1
ATOM 1842 O O . MET A 1 228 ? 24.228 -11.853 -12.694 1.00 72.25 228 MET A O 1
ATOM 1846 N N . SER A 1 229 ? 26.294 -12.126 -13.578 1.00 75.31 229 SER A N 1
ATOM 1847 C CA . SER A 1 229 ? 26.640 -13.309 -12.805 1.00 75.31 229 SER A CA 1
ATOM 1848 C C . SER A 1 229 ? 26.732 -12.957 -11.313 1.00 75.31 229 SER A C 1
ATOM 1850 O O . SER A 1 229 ? 26.862 -11.794 -10.915 1.00 75.31 229 SER A O 1
ATOM 1852 N N . ALA A 1 230 ? 26.649 -13.961 -10.436 1.00 62.66 230 ALA A N 1
ATOM 1853 C CA . ALA A 1 230 ? 26.907 -13.745 -9.007 1.00 62.66 230 ALA A CA 1
ATOM 1854 C C . ALA A 1 230 ? 28.318 -13.166 -8.765 1.00 62.66 230 ALA A C 1
ATOM 1856 O O . ALA A 1 230 ? 28.533 -12.415 -7.811 1.00 62.66 230 ALA A O 1
ATOM 1857 N N . MET A 1 231 ? 29.246 -13.484 -9.667 1.00 71.69 231 MET A N 1
ATOM 1858 C CA . MET A 1 231 ? 30.622 -13.013 -9.680 1.00 71.69 231 MET A CA 1
ATOM 1859 C C . MET A 1 231 ? 30.717 -11.525 -10.019 1.00 71.69 231 MET A C 1
ATOM 1861 O O . MET A 1 231 ? 31.281 -10.768 -9.225 1.00 71.69 231 MET A O 1
ATOM 1865 N N . ASP A 1 232 ? 30.065 -11.096 -11.108 1.00 73.38 232 ASP A N 1
ATOM 1866 C CA . ASP A 1 232 ? 30.003 -9.691 -11.527 1.00 73.38 232 ASP A CA 1
ATOM 1867 C C . ASP A 1 232 ? 29.525 -8.801 -10.371 1.00 73.38 232 ASP A C 1
ATOM 1869 O O . ASP A 1 232 ? 30.139 -7.781 -10.050 1.00 73.38 232 ASP A O 1
ATOM 1873 N N . LYS A 1 233 ? 28.453 -9.240 -9.695 1.00 72.88 233 LYS A N 1
ATOM 1874 C CA . LYS A 1 233 ? 27.829 -8.551 -8.554 1.00 72.88 233 LYS A CA 1
ATOM 1875 C C . LYS A 1 233 ? 28.772 -8.445 -7.355 1.00 72.88 233 LYS A C 1
ATOM 1877 O O . LYS A 1 233 ? 28.903 -7.371 -6.772 1.00 72.88 233 LYS A O 1
ATOM 1882 N N . SER A 1 234 ? 29.426 -9.546 -6.980 1.00 63.75 234 SER A N 1
ATOM 1883 C CA . SER A 1 234 ? 30.348 -9.577 -5.835 1.00 63.75 234 SER A CA 1
ATOM 1884 C C . SER A 1 234 ? 31.573 -8.701 -6.086 1.00 63.75 234 SER A C 1
ATOM 1886 O O . SER A 1 234 ? 31.928 -7.861 -5.258 1.00 63.75 234 SER A O 1
ATOM 1888 N N . PHE A 1 235 ? 32.213 -8.843 -7.247 1.00 71.25 235 PHE A N 1
ATOM 1889 C CA . PHE A 1 235 ? 33.442 -8.115 -7.527 1.00 71.25 235 PHE A CA 1
ATOM 1890 C C . PHE A 1 235 ? 33.208 -6.619 -7.689 1.00 71.25 235 PHE A C 1
ATOM 1892 O O . PHE A 1 235 ? 33.972 -5.829 -7.131 1.00 71.25 235 PHE A O 1
ATOM 1899 N N . ILE A 1 236 ? 32.156 -6.202 -8.402 1.00 74.75 236 ILE A N 1
ATOM 1900 C CA . ILE A 1 236 ? 31.884 -4.771 -8.542 1.00 74.75 236 ILE A CA 1
ATOM 1901 C C . ILE A 1 236 ? 31.541 -4.135 -7.191 1.00 74.75 236 ILE A C 1
ATOM 1903 O O . ILE A 1 236 ? 31.971 -3.014 -6.930 1.00 74.75 236 ILE A O 1
ATOM 1907 N N . GLY A 1 237 ? 30.902 -4.881 -6.284 1.00 60.66 237 GLY A N 1
ATOM 1908 C CA . GLY A 1 237 ? 30.694 -4.469 -4.897 1.00 60.66 237 GLY A CA 1
ATOM 1909 C C . GLY A 1 237 ? 31.969 -4.402 -4.062 1.00 60.66 237 GLY A C 1
ATOM 1910 O O . GLY A 1 237 ? 32.018 -3.654 -3.094 1.00 60.66 237 GLY A O 1
ATOM 1911 N N . LYS A 1 238 ? 33.047 -5.095 -4.439 1.00 63.62 238 LYS A N 1
ATOM 1912 C CA . LYS A 1 238 ? 34.372 -4.894 -3.823 1.00 63.62 238 LYS A CA 1
ATOM 1913 C C . LYS A 1 238 ? 35.084 -3.663 -4.370 1.00 63.62 238 LYS A C 1
ATOM 1915 O O . LYS A 1 238 ? 35.786 -2.988 -3.621 1.00 63.62 238 LYS A O 1
ATOM 1920 N N . MET A 1 239 ? 34.915 -3.381 -5.662 1.00 66.94 239 MET A N 1
ATOM 1921 C CA . MET A 1 239 ? 35.523 -2.217 -6.318 1.00 66.94 239 MET A CA 1
ATOM 1922 C C . MET A 1 239 ? 34.817 -0.912 -5.932 1.00 66.94 239 MET A C 1
ATOM 1924 O O . MET A 1 239 ? 35.470 0.102 -5.691 1.00 66.94 239 MET A O 1
ATOM 1928 N N . TYR A 1 240 ? 33.494 -0.963 -5.788 1.00 63.81 240 TYR A N 1
ATOM 1929 C CA . TYR A 1 240 ? 32.631 0.140 -5.381 1.00 63.81 240 TYR A CA 1
ATOM 1930 C C . TYR A 1 240 ? 31.788 -0.263 -4.160 1.00 63.81 240 TYR A C 1
ATOM 1932 O O . TYR A 1 240 ? 30.575 -0.442 -4.271 1.00 63.81 240 TYR A O 1
ATOM 1940 N N . PRO A 1 241 ? 32.393 -0.440 -2.973 1.00 57.88 241 PRO A N 1
ATOM 1941 C CA . PRO A 1 241 ? 31.672 -0.952 -1.818 1.00 57.88 241 PRO A CA 1
ATOM 1942 C C . PRO A 1 241 ? 30.626 0.034 -1.317 1.00 57.88 241 PRO A C 1
ATOM 1944 O O . PRO A 1 241 ? 30.942 1.189 -1.001 1.00 57.88 241 PRO A O 1
ATOM 1947 N N . PHE A 1 242 ? 29.391 -0.448 -1.151 1.00 50.69 242 PHE A N 1
ATOM 1948 C CA . PHE A 1 242 ? 28.403 0.187 -0.282 1.00 50.69 242 PHE A CA 1
ATOM 1949 C C . PHE A 1 242 ? 28.883 0.012 1.153 1.00 50.69 242 PHE A C 1
ATOM 1951 O O . PHE A 1 242 ? 28.477 -0.909 1.854 1.00 50.69 242 PHE A O 1
ATOM 1958 N N . ARG A 1 243 ? 29.821 0.851 1.594 1.00 54.66 243 ARG A N 1
ATOM 1959 C CA . ARG A 1 243 ? 30.290 0.798 2.978 1.00 54.66 243 ARG A CA 1
ATOM 1960 C C . ARG A 1 243 ? 29.156 1.252 3.887 1.00 54.66 243 ARG A C 1
ATOM 1962 O O . ARG A 1 243 ? 28.999 2.437 4.166 1.00 54.66 243 ARG A O 1
ATOM 1969 N N . THR A 1 244 ? 28.364 0.304 4.361 1.00 50.84 244 THR A N 1
ATOM 1970 C CA . THR A 1 244 ? 27.593 0.480 5.576 1.00 50.84 244 THR A CA 1
ATOM 1971 C C . THR A 1 244 ? 28.495 0.038 6.716 1.00 50.84 244 THR A C 1
ATOM 1973 O O . THR A 1 244 ? 28.712 -1.157 6.863 1.00 50.84 244 THR A O 1
ATOM 1976 N N . ARG A 1 245 ? 29.016 0.974 7.521 1.00 59.47 245 ARG A N 1
ATOM 1977 C CA . ARG A 1 245 ? 29.475 0.641 8.885 1.00 59.47 245 ARG A CA 1
ATOM 1978 C C . ARG A 1 245 ? 28.378 -0.212 9.519 1.00 59.47 245 ARG A C 1
ATOM 1980 O O . ARG A 1 245 ? 27.212 0.171 9.346 1.00 59.47 245 ARG A O 1
ATOM 1987 N N . ASP A 1 246 ? 28.684 -1.363 10.117 1.00 57.22 246 ASP A N 1
ATOM 1988 C CA . ASP A 1 246 ? 27.643 -2.244 10.672 1.00 57.22 246 ASP A CA 1
ATOM 1989 C C . ASP A 1 246 ? 26.757 -1.445 11.657 1.00 57.22 246 ASP A C 1
ATOM 1991 O O . ASP A 1 246 ? 27.150 -0.368 12.100 1.00 57.22 246 ASP A O 1
ATOM 1995 N N . GLU A 1 247 ? 25.511 -1.860 11.942 1.00 58.75 247 GLU A N 1
ATOM 1996 C CA . GLU A 1 247 ? 24.564 -1.098 12.807 1.00 58.75 247 GLU A CA 1
ATOM 1997 C C . GLU A 1 247 ? 25.001 -1.026 14.286 1.00 58.75 247 GLU A C 1
ATOM 1999 O O . GLU A 1 247 ? 24.175 -0.949 15.188 1.00 58.75 247 GLU A O 1
ATOM 2004 N N . GLY A 1 248 ? 26.310 -1.062 14.525 1.00 68.00 248 GLY A N 1
ATOM 2005 C CA . GLY A 1 248 ? 26.997 -1.622 15.656 1.00 68.00 248 GLY A CA 1
ATOM 2006 C C . GLY A 1 248 ? 26.354 -1.304 16.976 1.00 68.00 248 GLY A C 1
ATOM 2007 O O . GLY A 1 248 ? 26.670 -0.280 17.568 1.00 68.00 248 GLY A O 1
ATOM 2008 N N . GLN A 1 249 ? 25.458 -2.178 17.423 1.00 84.50 249 GLN A N 1
ATOM 2009 C CA . GLN A 1 249 ? 24.823 -2.150 18.728 1.00 84.50 249 GLN A CA 1
ATOM 2010 C C . GLN A 1 249 ? 24.663 -3.583 19.226 1.00 84.50 249 GLN A C 1
ATOM 2012 O O . GLN A 1 249 ? 24.297 -4.482 18.470 1.00 84.50 249 GLN A O 1
ATOM 2017 N N . LEU A 1 250 ? 24.954 -3.798 20.504 1.00 89.19 250 LEU A N 1
ATOM 2018 C CA . LEU A 1 250 ? 24.797 -5.087 21.167 1.00 89.19 250 LEU A CA 1
ATOM 2019 C C . LEU A 1 250 ? 24.437 -4.857 22.630 1.00 89.19 250 LEU A C 1
ATOM 2021 O O . LEU A 1 250 ? 25.078 -4.038 23.292 1.00 89.19 250 LEU A O 1
ATOM 2025 N N . ALA A 1 251 ? 23.463 -5.602 23.147 1.00 89.19 251 ALA A N 1
ATOM 2026 C CA . ALA A 1 251 ? 23.193 -5.683 24.575 1.00 89.19 251 ALA A CA 1
ATOM 2027 C C . ALA A 1 251 ? 23.653 -7.032 25.146 1.00 89.19 251 ALA A C 1
ATOM 2029 O O . ALA A 1 251 ? 23.691 -8.051 24.458 1.00 89.19 251 ALA A O 1
ATOM 2030 N N . VAL A 1 252 ? 23.963 -7.073 26.441 1.00 88.06 252 VAL A N 1
ATOM 2031 C CA . VAL A 1 252 ? 24.317 -8.318 27.143 1.00 88.06 252 VAL A CA 1
ATOM 2032 C C . VAL A 1 252 ? 23.171 -9.334 27.086 1.00 88.06 252 VAL A C 1
ATOM 2034 O O . VAL A 1 252 ? 23.433 -10.534 27.028 1.00 88.06 252 VAL A O 1
ATOM 2037 N N . THR A 1 253 ? 21.914 -8.883 27.008 1.00 86.25 253 THR A N 1
ATOM 2038 C CA . THR A 1 253 ? 20.745 -9.752 26.777 1.00 86.25 253 THR A CA 1
ATOM 2039 C C . THR A 1 253 ? 20.792 -10.534 25.461 1.00 86.25 253 THR A C 1
ATOM 2041 O O . THR A 1 253 ? 20.129 -11.561 25.352 1.00 86.25 253 THR A O 1
ATOM 2044 N N . ASP A 1 254 ? 21.595 -10.096 24.486 1.00 84.94 254 ASP A N 1
ATOM 2045 C CA . ASP A 1 254 ? 21.832 -10.818 23.227 1.00 84.94 254 ASP A CA 1
ATOM 2046 C C . ASP A 1 254 ? 22.949 -11.871 23.349 1.00 84.94 254 ASP A C 1
ATOM 2048 O O . ASP A 1 254 ? 23.194 -12.633 22.412 1.00 84.94 254 ASP A O 1
ATOM 2052 N N . ILE A 1 255 ? 23.671 -11.879 24.475 1.00 85.50 255 ILE A N 1
ATOM 2053 C CA . ILE A 1 255 ? 24.760 -12.812 24.796 1.00 85.50 255 ILE A CA 1
ATOM 2054 C C . ILE A 1 255 ? 24.263 -13.871 25.785 1.00 85.50 255 ILE A C 1
ATOM 2056 O O . ILE A 1 255 ? 24.585 -15.051 25.652 1.00 85.50 255 ILE A O 1
ATOM 2060 N N . ARG A 1 256 ? 23.478 -13.458 26.786 1.00 87.56 256 ARG A N 1
ATOM 2061 C CA . ARG A 1 256 ? 22.987 -14.323 27.865 1.00 87.56 256 ARG A CA 1
ATOM 2062 C C . ARG A 1 256 ? 21.659 -13.831 28.456 1.00 87.56 256 ARG A C 1
ATOM 2064 O O . ARG A 1 256 ? 21.324 -12.657 28.311 1.00 87.56 256 ARG A O 1
ATOM 2071 N N . PRO A 1 257 ? 20.923 -14.684 29.196 1.00 85.25 257 PRO A N 1
ATOM 2072 C CA . PRO A 1 257 ? 19.769 -14.248 29.976 1.00 85.25 257 PRO A CA 1
ATOM 2073 C C . PRO A 1 257 ? 20.104 -13.120 30.967 1.00 85.25 257 PRO A C 1
ATOM 2075 O O . PRO A 1 257 ? 21.229 -13.006 31.463 1.00 85.25 257 PRO A O 1
ATOM 2078 N N . TRP A 1 258 ? 19.089 -12.314 31.292 1.00 84.69 258 TRP A N 1
ATOM 2079 C CA . TRP A 1 258 ? 19.192 -11.174 32.216 1.00 84.69 258 TRP A CA 1
ATOM 2080 C C . TRP A 1 258 ? 19.581 -11.576 33.653 1.00 84.69 258 TRP A C 1
ATOM 2082 O O . TRP A 1 258 ? 20.231 -10.804 34.355 1.00 84.69 258 TRP A O 1
ATOM 2092 N N . TYR A 1 259 ? 19.228 -12.793 34.082 1.00 85.31 259 TYR A N 1
ATOM 2093 C CA . TYR A 1 259 ? 19.555 -13.341 35.402 1.00 85.31 259 TYR A CA 1
ATOM 2094 C C . TYR A 1 259 ? 20.119 -14.768 35.283 1.00 85.31 259 TYR A C 1
ATOM 2096 O O . TYR A 1 259 ? 19.602 -15.536 34.463 1.00 85.31 259 TYR A O 1
ATOM 2104 N N . PRO A 1 260 ? 21.106 -15.166 36.115 1.00 86.25 260 PRO A N 1
ATOM 2105 C CA . PRO A 1 260 ? 21.808 -14.369 37.139 1.00 86.25 260 PRO A CA 1
ATOM 2106 C C . PRO A 1 260 ? 22.766 -13.316 36.543 1.00 86.25 260 PRO A C 1
ATOM 2108 O O . PRO A 1 260 ? 23.153 -13.450 35.382 1.00 86.25 260 PRO A O 1
ATOM 2111 N N . PRO A 1 261 ? 23.147 -12.263 37.300 1.00 89.12 261 PRO A N 1
ATOM 2112 C CA . PRO A 1 261 ? 24.139 -11.293 36.839 1.00 89.12 261 PRO A CA 1
ATOM 2113 C C . PRO A 1 261 ? 25.505 -11.966 36.640 1.00 89.12 261 PRO A C 1
ATOM 2115 O O . PRO A 1 261 ? 25.896 -12.849 37.405 1.00 89.12 261 PRO A O 1
ATOM 2118 N N . VAL A 1 262 ? 26.236 -11.541 35.606 1.00 88.19 262 VAL A N 1
ATOM 2119 C CA . VAL A 1 262 ? 27.559 -12.082 35.253 1.00 88.19 262 VAL A CA 1
ATOM 2120 C C . VAL A 1 262 ? 28.520 -10.937 34.967 1.00 88.19 262 VAL A C 1
ATOM 2122 O O . VAL A 1 262 ? 28.194 -10.014 34.216 1.00 88.19 262 VAL A O 1
ATOM 2125 N N . ALA A 1 263 ? 29.714 -11.034 35.551 1.00 87.12 263 ALA A N 1
ATOM 2126 C CA . ALA A 1 263 ? 30.756 -10.021 35.452 1.00 87.12 263 ALA A CA 1
ATOM 2127 C C . ALA A 1 263 ? 31.360 -9.913 34.044 1.00 87.12 263 ALA A C 1
ATOM 2129 O O . ALA A 1 263 ? 31.517 -8.810 33.537 1.00 87.12 263 ALA A O 1
ATOM 2130 N N . LEU A 1 264 ? 31.664 -11.044 33.404 1.00 90.19 264 LEU A N 1
ATOM 2131 C CA . LEU A 1 264 ? 32.319 -11.083 32.096 1.00 90.19 264 LEU A CA 1
ATOM 2132 C C . LEU A 1 264 ? 31.299 -11.348 30.991 1.00 90.19 264 LEU A C 1
ATOM 2134 O O . LEU A 1 264 ? 30.583 -12.351 31.037 1.00 90.19 264 LEU A O 1
ATOM 2138 N N . ASN A 1 265 ? 31.234 -10.461 30.002 1.00 90.62 265 ASN A N 1
ATOM 2139 C CA . ASN A 1 265 ? 30.275 -10.526 28.908 1.00 90.62 265 ASN A CA 1
ATOM 2140 C C . ASN A 1 265 ? 30.979 -10.170 27.603 1.00 90.62 265 ASN A C 1
ATOM 2142 O O . ASN A 1 265 ? 31.296 -9.005 27.367 1.00 90.62 265 ASN A O 1
ATOM 2146 N N . SER A 1 266 ? 31.190 -11.157 26.734 1.00 91.00 266 SER A N 1
ATOM 2147 C CA . SER A 1 266 ? 31.870 -10.936 25.462 1.00 91.00 266 SER A CA 1
ATOM 2148 C C . SER A 1 266 ? 31.188 -11.622 24.287 1.00 91.00 266 SER A C 1
ATOM 2150 O O . SER A 1 266 ? 30.506 -12.639 24.435 1.00 91.00 266 SER A O 1
ATOM 2152 N N . ARG A 1 267 ? 31.353 -11.034 23.099 1.00 91.88 267 ARG A N 1
ATOM 2153 C CA . ARG A 1 267 ? 30.870 -11.586 21.832 1.00 91.88 267 ARG A CA 1
ATOM 2154 C C . ARG A 1 267 ? 31.800 -11.189 20.694 1.00 91.88 267 ARG A C 1
ATOM 2156 O O . ARG A 1 267 ? 32.175 -10.024 20.571 1.00 91.88 267 ARG A O 1
ATOM 2163 N N . SER A 1 268 ? 32.142 -12.152 19.844 1.00 90.31 268 SER A N 1
ATOM 2164 C CA . SER A 1 268 ? 32.823 -11.867 18.583 1.00 90.31 268 SER A CA 1
ATOM 2165 C C . SER A 1 268 ? 31.838 -11.275 17.577 1.00 90.31 268 SER A C 1
ATOM 2167 O O . SER A 1 268 ? 30.748 -11.810 17.366 1.00 90.31 268 SER A O 1
ATOM 2169 N N . ILE A 1 269 ? 32.233 -10.158 16.983 1.00 89.19 269 ILE A N 1
ATOM 2170 C CA . ILE A 1 269 ? 31.517 -9.417 15.955 1.00 89.19 269 ILE A CA 1
ATOM 2171 C C . ILE A 1 269 ? 32.294 -9.591 14.657 1.00 89.19 269 ILE A C 1
ATOM 2173 O O . ILE A 1 269 ? 33.442 -9.168 14.560 1.00 89.19 269 ILE A O 1
ATOM 2177 N N . THR A 1 270 ? 31.675 -10.234 13.675 1.00 83.75 270 THR A N 1
ATOM 2178 C CA . THR A 1 270 ? 32.229 -10.379 12.326 1.00 83.75 270 THR A CA 1
ATOM 2179 C C . THR A 1 270 ? 31.761 -9.209 11.476 1.00 83.75 270 THR A C 1
ATOM 2181 O O . THR A 1 270 ? 30.563 -8.926 11.463 1.00 83.75 270 THR A O 1
ATOM 2184 N N . PHE A 1 271 ? 32.680 -8.556 10.765 1.00 79.06 271 PHE A N 1
ATOM 2185 C CA . PHE A 1 271 ? 32.320 -7.485 9.840 1.00 79.06 271 PHE A CA 1
ATOM 2186 C C . PHE A 1 271 ? 31.527 -8.050 8.667 1.00 79.06 271 PHE A C 1
ATOM 2188 O O . PHE A 1 271 ? 31.889 -9.089 8.107 1.00 79.06 271 PHE A O 1
ATOM 2195 N N . SER A 1 272 ? 30.475 -7.346 8.250 1.00 67.94 272 SER A N 1
ATOM 2196 C CA . SER A 1 272 ? 29.692 -7.732 7.068 1.00 67.94 272 SER A CA 1
ATOM 2197 C C . SER A 1 272 ? 30.534 -7.813 5.789 1.00 67.94 272 SER A C 1
ATOM 2199 O O . SER A 1 272 ? 30.230 -8.599 4.893 1.00 67.94 272 SER A O 1
ATOM 2201 N N . THR A 1 273 ? 31.611 -7.027 5.705 1.00 64.94 273 THR A N 1
ATOM 2202 C CA . THR A 1 273 ? 32.644 -7.124 4.668 1.00 64.94 273 THR A CA 1
ATOM 2203 C C . THR A 1 273 ? 34.026 -7.007 5.313 1.00 64.94 273 THR A C 1
ATOM 2205 O O . THR A 1 273 ? 34.267 -6.023 6.014 1.00 64.94 273 THR A O 1
ATOM 2208 N N . PRO A 1 274 ? 34.954 -7.953 5.071 1.00 71.31 274 PRO A N 1
ATOM 2209 C CA . PRO A 1 274 ? 36.315 -7.847 5.581 1.00 71.31 274 PRO A CA 1
ATOM 2210 C C . PRO A 1 274 ? 37.012 -6.560 5.122 1.00 71.31 274 PRO A C 1
ATOM 2212 O O . PRO A 1 274 ? 36.923 -6.167 3.955 1.00 71.31 274 PRO A O 1
ATOM 2215 N N . TYR A 1 275 ? 37.744 -5.923 6.029 1.00 68.31 275 TYR A N 1
ATOM 2216 C CA . TYR A 1 275 ? 38.576 -4.770 5.714 1.00 68.31 275 TYR A CA 1
ATOM 2217 C C . TYR A 1 275 ? 39.874 -5.198 5.023 1.00 68.31 275 TYR A C 1
ATOM 2219 O O . TYR A 1 275 ? 40.446 -6.240 5.322 1.00 68.31 275 TYR A O 1
ATOM 2227 N N . LEU A 1 276 ? 40.392 -4.353 4.128 1.00 69.31 276 LEU A N 1
ATOM 2228 C CA . LEU A 1 276 ? 41.702 -4.578 3.498 1.00 69.31 276 LEU A CA 1
ATOM 2229 C C . LEU A 1 276 ? 42.874 -4.440 4.487 1.00 69.31 276 LEU A C 1
ATOM 2231 O O . LEU A 1 276 ? 43.960 -4.949 4.228 1.00 69.31 276 LEU A O 1
ATOM 2235 N N . GLN A 1 277 ? 42.660 -3.719 5.590 1.00 73.94 277 GLN A N 1
ATOM 2236 C CA . GLN A 1 277 ? 43.612 -3.489 6.677 1.00 73.94 277 GLN A CA 1
ATOM 2237 C C . GLN A 1 277 ? 42.848 -3.428 8.002 1.00 73.94 277 GLN A C 1
ATOM 2239 O O . GLN A 1 277 ? 41.699 -2.983 8.008 1.00 73.94 277 GLN A O 1
ATOM 2244 N N . ILE A 1 278 ? 43.486 -3.812 9.114 1.00 83.94 278 ILE A N 1
ATOM 2245 C CA . ILE A 1 278 ? 42.869 -3.797 10.453 1.00 83.94 278 ILE A CA 1
ATOM 2246 C C . ILE A 1 278 ? 42.234 -2.418 10.735 1.00 83.94 278 ILE A C 1
ATOM 2248 O O . ILE A 1 278 ? 42.958 -1.411 10.764 1.00 83.94 278 ILE A O 1
ATOM 2252 N N . PRO A 1 279 ? 40.904 -2.343 10.935 1.00 88.00 279 PRO A N 1
ATOM 2253 C CA . PRO A 1 279 ? 40.210 -1.083 11.169 1.00 88.00 279 PRO A CA 1
ATOM 2254 C C . PRO A 1 279 ? 40.442 -0.568 12.596 1.00 88.00 279 PRO A C 1
ATOM 2256 O O . PRO A 1 279 ? 40.787 -1.320 13.508 1.00 88.00 279 PRO A O 1
ATOM 2259 N N . LYS A 1 280 ? 40.204 0.729 12.815 1.00 90.12 280 LYS A N 1
ATOM 2260 C CA . LYS A 1 280 ? 40.067 1.302 14.162 1.00 90.12 280 LYS A CA 1
ATOM 2261 C C . LYS A 1 280 ? 38.611 1.172 14.615 1.00 90.12 280 LYS A C 1
ATOM 2263 O O . LYS A 1 280 ? 37.702 1.467 13.838 1.00 90.12 280 LYS A O 1
ATOM 2268 N N . ILE A 1 281 ? 38.399 0.766 15.868 1.00 90.50 281 ILE A N 1
ATOM 2269 C CA . ILE A 1 281 ? 37.069 0.591 16.467 1.00 90.50 281 ILE A CA 1
ATOM 2270 C C . ILE A 1 281 ? 36.895 1.567 17.625 1.00 90.50 281 ILE A C 1
ATOM 2272 O O . ILE A 1 281 ? 37.710 1.597 18.544 1.00 90.50 281 ILE A O 1
ATOM 2276 N N . VAL A 1 282 ? 35.809 2.331 17.587 1.00 91.25 282 VAL A N 1
ATOM 2277 C CA . VAL A 1 282 ? 35.410 3.264 18.645 1.00 91.25 282 VAL A CA 1
ATOM 2278 C C . VAL A 1 282 ? 34.152 2.734 19.319 1.00 91.25 282 VAL A C 1
ATOM 2280 O O . VAL A 1 282 ? 33.247 2.303 18.614 1.00 91.25 282 VAL A O 1
ATOM 2283 N N . LEU A 1 283 ? 34.080 2.756 20.654 1.00 94.00 283 LEU A N 1
ATOM 2284 C CA . LEU A 1 283 ? 32.975 2.181 21.435 1.00 94.00 283 LEU A CA 1
ATOM 2285 C C . LEU A 1 283 ? 32.238 3.245 22.253 1.00 94.00 283 LEU A C 1
ATOM 2287 O O . LEU A 1 283 ? 32.871 4.085 22.879 1.00 94.00 283 LEU A O 1
ATOM 2291 N N . GLY A 1 284 ? 30.914 3.146 22.348 1.00 93.69 284 GLY A N 1
ATOM 2292 C CA . GLY A 1 284 ? 30.097 3.997 23.215 1.00 93.69 284 GLY A CA 1
ATOM 2293 C C . GLY A 1 284 ? 29.105 3.192 24.050 1.00 93.69 284 GLY A C 1
ATOM 2294 O O . GLY A 1 284 ? 28.498 2.248 23.556 1.00 93.69 284 GLY A O 1
ATOM 2295 N N . LEU A 1 285 ? 28.921 3.557 25.318 1.00 95.56 285 LEU A N 1
ATOM 2296 C CA . LEU A 1 285 ? 27.941 2.930 26.208 1.00 95.56 285 LEU A CA 1
ATOM 2297 C C . LEU A 1 285 ? 26.521 3.408 25.873 1.00 95.56 285 LEU A C 1
ATOM 2299 O O . LEU A 1 285 ? 26.274 4.612 25.800 1.00 95.56 285 LEU A O 1
ATOM 2303 N N . THR A 1 286 ? 25.579 2.480 25.705 1.00 94.19 286 THR A N 1
ATOM 2304 C CA . THR A 1 286 ? 24.176 2.780 25.352 1.00 94.19 286 THR A CA 1
ATOM 2305 C C . THR A 1 286 ? 23.182 2.348 26.419 1.00 94.19 286 THR A C 1
ATOM 2307 O O . THR A 1 286 ?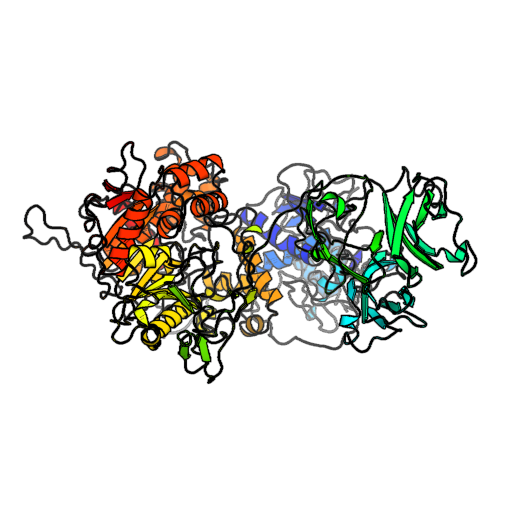 22.127 2.965 26.562 1.00 94.19 286 THR A O 1
ATOM 2310 N N . GLN A 1 287 ? 23.502 1.310 27.192 1.00 92.81 287 GLN A N 1
ATOM 2311 C CA . GLN A 1 287 ? 22.604 0.756 28.200 1.00 92.81 287 GLN A CA 1
ATOM 2312 C C . GLN A 1 287 ? 23.370 0.287 29.436 1.00 92.81 287 GLN A C 1
ATOM 2314 O O . GLN A 1 287 ? 24.500 -0.189 29.328 1.00 92.81 287 GLN A O 1
ATOM 2319 N N . LEU A 1 288 ? 22.730 0.379 30.603 1.00 93.75 288 LEU A N 1
ATOM 2320 C CA . LEU A 1 288 ? 23.232 -0.175 31.857 1.00 93.75 288 LEU A CA 1
ATOM 2321 C C . LEU A 1 288 ? 22.072 -0.593 32.777 1.00 93.75 288 LEU A C 1
ATOM 2323 O O . LEU A 1 288 ? 21.062 0.103 32.837 1.00 93.75 288 LEU A O 1
ATOM 2327 N N . ASP A 1 289 ? 22.224 -1.722 33.470 1.00 93.31 289 ASP A N 1
ATOM 2328 C CA . ASP A 1 289 ? 21.355 -2.235 34.539 1.00 93.31 289 ASP A CA 1
ATOM 2329 C C . ASP A 1 289 ? 22.239 -2.846 35.636 1.00 93.31 289 ASP A C 1
ATOM 2331 O O . ASP A 1 289 ? 22.764 -3.957 35.485 1.00 93.31 289 ASP A O 1
ATOM 2335 N N . GLN A 1 290 ? 22.462 -2.083 36.707 1.00 92.44 290 GLN A N 1
ATOM 2336 C CA . GLN A 1 290 ? 23.328 -2.466 37.825 1.00 92.44 290 GLN A CA 1
ATOM 2337 C C . GLN A 1 290 ? 22.671 -2.233 39.187 1.00 92.44 290 GLN A C 1
ATOM 2339 O O . GLN A 1 290 ? 21.886 -1.299 39.376 1.00 92.44 290 GLN A O 1
ATOM 2344 N N . SER A 1 291 ? 23.020 -3.096 40.144 1.00 89.06 291 SER A N 1
ATOM 2345 C CA . SER A 1 291 ? 22.535 -3.021 41.526 1.00 89.06 291 SER A CA 1
ATOM 2346 C C . SER A 1 291 ? 23.049 -1.780 42.263 1.00 89.06 291 SER A C 1
ATOM 2348 O O . SER A 1 291 ? 24.241 -1.480 42.215 1.00 89.06 291 SER A O 1
ATOM 2350 N N . PHE A 1 292 ? 22.180 -1.117 43.032 1.00 89.25 292 PHE A N 1
ATOM 2351 C CA . PHE A 1 292 ? 22.565 -0.020 43.933 1.00 89.25 292 PHE A CA 1
ATOM 2352 C C . PHE A 1 292 ? 23.302 -0.491 45.189 1.00 89.25 292 PHE A C 1
ATOM 2354 O O . PHE A 1 292 ? 23.971 0.294 45.860 1.00 89.25 292 PHE A O 1
ATOM 2361 N N . ALA A 1 293 ? 23.185 -1.778 45.529 1.00 89.31 293 ALA A N 1
ATOM 2362 C CA . ALA A 1 293 ? 23.811 -2.355 46.718 1.00 89.31 293 ALA A CA 1
ATOM 2363 C C . ALA A 1 293 ? 25.339 -2.522 46.577 1.00 89.31 293 ALA A C 1
ATOM 2365 O O . ALA A 1 293 ? 26.038 -2.819 47.556 1.00 89.31 293 ALA A O 1
ATOM 2366 N N . SER A 1 294 ? 25.866 -2.306 45.373 1.00 91.69 294 SER A N 1
ATOM 2367 C CA . SER A 1 294 ? 27.268 -2.450 44.991 1.00 91.69 294 SER A CA 1
ATOM 2368 C C . SER A 1 294 ? 27.793 -1.187 44.323 1.00 91.69 294 SER A C 1
ATOM 2370 O O . SER A 1 294 ? 27.021 -0.384 43.804 1.00 91.69 294 SER A O 1
ATOM 2372 N N . ASN A 1 295 ? 29.114 -1.017 44.304 1.00 92.50 295 ASN A N 1
ATOM 2373 C CA . ASN A 1 295 ? 29.721 0.006 43.453 1.00 92.50 295 ASN A CA 1
ATOM 2374 C C . ASN A 1 295 ? 29.374 -0.271 41.980 1.00 92.50 295 ASN A C 1
ATOM 2376 O O . ASN A 1 295 ? 29.242 -1.425 41.565 1.00 92.50 295 ASN A O 1
ATOM 2380 N N . VAL A 1 296 ? 29.257 0.786 41.184 1.00 93.12 296 VAL A N 1
ATOM 2381 C CA . VAL A 1 296 ? 28.853 0.707 39.778 1.00 93.12 296 VAL A CA 1
ATOM 2382 C C . VAL A 1 296 ? 30.109 0.687 38.917 1.00 93.12 296 VAL A C 1
ATOM 2384 O O . VAL A 1 296 ? 30.932 1.602 39.003 1.00 93.12 296 VAL A O 1
ATOM 2387 N N . ARG A 1 297 ? 30.283 -0.379 38.126 1.00 94.44 297 ARG A N 1
ATOM 2388 C CA . ARG A 1 297 ? 31.505 -0.642 37.349 1.00 94.44 297 ARG A CA 1
ATOM 2389 C C . ARG A 1 297 ? 31.187 -1.237 35.992 1.00 94.44 297 ARG A C 1
ATOM 2391 O O . ARG A 1 297 ? 30.549 -2.285 35.918 1.00 94.44 297 ARG A O 1
ATOM 2398 N N . ILE A 1 298 ? 31.666 -0.602 34.932 1.00 95.81 298 ILE A N 1
ATOM 2399 C CA . ILE A 1 298 ? 31.508 -1.094 33.563 1.00 95.81 298 ILE A CA 1
ATOM 2400 C C . ILE A 1 298 ? 32.713 -0.693 32.718 1.00 95.81 298 ILE A C 1
ATOM 2402 O O . ILE A 1 298 ? 33.212 0.431 32.826 1.00 95.81 298 ILE A O 1
ATOM 2406 N N . ARG A 1 299 ? 33.181 -1.602 31.862 1.00 94.06 299 ARG A N 1
ATOM 2407 C CA . ARG A 1 299 ? 34.239 -1.330 30.891 1.00 94.06 299 ARG A CA 1
ATOM 2408 C C . ARG A 1 299 ? 33.921 -1.971 29.548 1.00 94.06 299 ARG A C 1
ATOM 2410 O O . ARG A 1 299 ? 33.771 -3.186 29.458 1.00 94.06 299 ARG A O 1
ATOM 2417 N N . LEU A 1 300 ? 33.893 -1.142 28.508 1.00 96.44 300 LEU A N 1
ATOM 2418 C CA . LEU A 1 300 ? 33.825 -1.594 27.125 1.00 96.44 300 LEU A CA 1
ATOM 2419 C C . LEU A 1 300 ? 35.232 -1.794 26.547 1.00 96.44 300 LEU A C 1
ATOM 2421 O O . LEU A 1 300 ? 36.088 -0.921 26.704 1.00 96.44 300 LEU A O 1
ATOM 2425 N N . GLN A 1 301 ? 35.488 -2.911 25.860 1.00 94.44 301 GLN A N 1
ATOM 2426 C CA . GLN A 1 301 ? 36.751 -3.153 25.140 1.00 94.44 301 GLN A CA 1
ATOM 2427 C C . GLN A 1 301 ? 36.533 -3.918 23.831 1.00 94.44 301 GLN A C 1
ATOM 2429 O O . GLN A 1 301 ? 35.801 -4.902 23.810 1.00 94.44 301 GLN A O 1
ATOM 2434 N N . ALA A 1 302 ? 37.221 -3.509 22.763 1.00 93.94 302 ALA A N 1
ATOM 2435 C CA . ALA A 1 302 ? 37.271 -4.220 21.486 1.00 93.94 302 ALA A CA 1
ATOM 2436 C C . ALA A 1 302 ? 38.654 -4.867 21.337 1.00 93.94 302 ALA A C 1
ATOM 2438 O O . ALA A 1 302 ? 39.631 -4.170 21.070 1.00 93.94 302 ALA A O 1
ATOM 2439 N N . THR A 1 303 ? 38.768 -6.173 21.584 1.00 91.38 303 THR A N 1
ATOM 2440 C CA . THR A 1 303 ? 40.045 -6.896 21.473 1.00 91.38 303 THR A CA 1
ATOM 2441 C C . THR A 1 303 ? 39.850 -8.419 21.407 1.00 91.38 303 THR A C 1
ATOM 2443 O O . THR A 1 303 ? 39.084 -8.946 22.215 1.00 91.38 303 THR A O 1
ATOM 2446 N N . PRO A 1 304 ? 40.539 -9.144 20.498 1.00 91.81 304 PRO A N 1
ATOM 2447 C CA . PRO A 1 304 ? 41.395 -8.616 19.428 1.00 91.81 304 PRO A CA 1
ATOM 2448 C C . PRO A 1 304 ? 40.563 -7.951 18.319 1.00 91.81 304 PRO A C 1
ATOM 2450 O O . PRO A 1 304 ? 39.367 -8.213 18.220 1.00 91.81 304 PRO A O 1
ATOM 2453 N N . ILE A 1 305 ? 41.195 -7.101 17.504 1.00 93.75 305 ILE A N 1
ATOM 2454 C CA . ILE A 1 305 ? 40.627 -6.537 16.267 1.00 93.75 305 ILE A CA 1
ATOM 2455 C C . ILE A 1 305 ? 41.433 -7.111 15.099 1.00 93.75 305 ILE A C 1
ATOM 2457 O O . ILE A 1 305 ? 42.665 -7.100 15.135 1.00 93.75 305 ILE A O 1
ATOM 2461 N N . ARG A 1 306 ? 40.742 -7.634 14.091 1.00 91.06 306 ARG A N 1
ATOM 2462 C CA . ARG A 1 306 ? 41.290 -8.232 12.867 1.00 91.06 306 ARG A CA 1
ATOM 2463 C C . ARG A 1 306 ? 40.657 -7.569 11.647 1.00 91.06 306 ARG A C 1
ATOM 2465 O O . ARG A 1 306 ? 39.805 -6.704 11.782 1.00 91.06 306 ARG A O 1
ATOM 2472 N N . GLU A 1 307 ? 41.042 -7.981 10.450 1.00 84.56 307 GLU A N 1
ATOM 2473 C CA . GLU A 1 307 ? 40.422 -7.560 9.190 1.00 84.56 307 GLU A CA 1
ATOM 2474 C C . GLU A 1 307 ? 38.984 -8.076 9.037 1.00 84.56 307 GLU A C 1
ATOM 2476 O O . GLU A 1 307 ? 38.177 -7.477 8.333 1.00 84.56 307 GLU A O 1
ATOM 2481 N N . THR A 1 308 ? 38.662 -9.193 9.688 1.00 82.88 308 THR A N 1
ATOM 2482 C CA . THR A 1 308 ? 37.395 -9.923 9.539 1.00 82.88 308 THR A CA 1
ATOM 2483 C C . THR A 1 308 ? 36.446 -9.754 10.718 1.00 82.88 308 THR A C 1
ATOM 2485 O O . THR A 1 308 ? 35.241 -9.941 10.563 1.00 82.88 308 THR A O 1
ATOM 2488 N N . ASP A 1 309 ? 36.969 -9.433 11.900 1.00 91.00 309 ASP A N 1
ATOM 2489 C CA . ASP A 1 309 ? 36.208 -9.444 13.145 1.00 91.00 309 ASP A CA 1
ATOM 2490 C C . ASP A 1 309 ? 36.871 -8.628 14.257 1.00 91.00 309 ASP A C 1
ATOM 2492 O O . ASP A 1 309 ? 38.050 -8.278 14.194 1.00 91.00 309 ASP A O 1
ATOM 2496 N N . PHE A 1 310 ? 36.114 -8.383 15.323 1.00 94.75 310 PHE A N 1
ATOM 2497 C CA . PHE A 1 310 ? 36.654 -8.029 16.629 1.00 94.75 310 PHE A CA 1
ATOM 2498 C C . PHE A 1 310 ? 35.862 -8.700 17.754 1.00 94.75 310 PHE A C 1
ATOM 2500 O O . PHE A 1 310 ? 34.744 -9.162 17.549 1.00 94.75 310 PHE A O 1
ATOM 2507 N N . THR A 1 311 ? 36.410 -8.761 18.968 1.00 94.81 311 THR A N 1
ATOM 2508 C CA . THR A 1 311 ? 35.641 -9.213 20.146 1.00 94.81 311 THR A CA 1
ATOM 2509 C C . THR A 1 311 ? 35.266 -8.036 21.035 1.00 94.81 311 THR A C 1
ATOM 2511 O O . THR A 1 311 ? 36.140 -7.334 21.542 1.00 94.81 311 THR A O 1
ATOM 2514 N N . LEU A 1 312 ? 33.961 -7.825 21.213 1.00 95.75 312 LEU A N 1
ATOM 2515 C CA . LEU A 1 312 ? 33.390 -6.817 22.099 1.00 95.75 312 LEU A CA 1
ATOM 2516 C C . LEU A 1 312 ? 33.248 -7.395 23.509 1.00 95.75 312 LEU A C 1
ATOM 2518 O O . LEU A 1 312 ? 32.604 -8.426 23.679 1.00 95.75 312 LEU A O 1
ATOM 2522 N N . ASN A 1 313 ? 33.806 -6.710 24.503 1.00 94.75 313 ASN A N 1
ATOM 2523 C CA . ASN A 1 313 ? 33.718 -7.040 25.925 1.00 94.75 313 ASN A CA 1
ATOM 2524 C C . ASN A 1 313 ? 32.952 -5.931 26.660 1.00 94.75 313 ASN A C 1
ATOM 2526 O O . ASN A 1 313 ? 33.192 -4.748 26.402 1.00 94.75 313 ASN A O 1
ATOM 2530 N N . MET A 1 314 ? 32.038 -6.315 27.551 1.00 95.56 314 MET A N 1
ATOM 2531 C CA . MET A 1 314 ? 31.143 -5.452 28.334 1.00 95.56 314 MET A CA 1
ATOM 2532 C C . MET A 1 314 ? 31.172 -5.892 29.801 1.00 95.56 314 MET A C 1
ATOM 2534 O O . MET A 1 314 ? 30.206 -6.447 30.333 1.00 95.56 314 MET A O 1
ATOM 2538 N N . ASP A 1 315 ? 32.315 -5.680 30.443 1.00 94.38 315 ASP A N 1
ATOM 2539 C CA . ASP A 1 315 ? 32.638 -6.358 31.696 1.00 94.38 315 ASP A CA 1
ATOM 2540 C C . ASP A 1 315 ? 32.428 -5.464 32.926 1.00 94.38 315 ASP A C 1
ATOM 2542 O O . ASP A 1 315 ? 32.718 -4.262 32.908 1.00 94.38 315 ASP A O 1
ATOM 2546 N N . SER A 1 316 ? 31.978 -6.071 34.025 1.00 94.31 316 SER A N 1
ATOM 2547 C CA . SER A 1 316 ? 32.064 -5.537 35.388 1.00 94.31 316 SER A CA 1
ATOM 2548 C C . SER A 1 316 ? 33.061 -6.349 36.226 1.00 94.31 316 SER A C 1
ATOM 2550 O O . SER A 1 316 ? 33.565 -7.388 35.802 1.00 94.31 316 SER A O 1
ATOM 2552 N N . TRP A 1 317 ? 33.401 -5.863 37.422 1.00 93.12 317 TRP A N 1
ATOM 2553 C CA . TRP A 1 317 ? 34.338 -6.540 38.325 1.00 93.12 317 TRP A CA 1
ATOM 2554 C C . TRP A 1 317 ? 34.006 -6.282 39.801 1.00 93.12 317 TRP A C 1
ATOM 2556 O O . TRP A 1 317 ? 33.213 -5.399 40.131 1.00 93.12 317 TRP A O 1
ATOM 2566 N N . GLN A 1 318 ? 34.659 -7.040 40.692 1.00 91.06 318 GLN A N 1
ATOM 2567 C CA . GLN A 1 318 ? 34.490 -6.984 42.153 1.00 91.06 318 GLN A CA 1
ATOM 2568 C C . GLN A 1 318 ? 33.040 -7.241 42.600 1.00 91.06 318 GLN A C 1
ATOM 2570 O O . GLN A 1 318 ? 32.467 -8.254 42.221 1.00 91.06 318 GLN A O 1
ATOM 2575 N N . ASP A 1 319 ? 32.473 -6.375 43.445 1.00 89.38 319 ASP A N 1
ATOM 2576 C CA . ASP A 1 319 ? 31.151 -6.534 44.054 1.00 89.38 319 ASP A CA 1
ATOM 2577 C C . ASP A 1 319 ? 29.995 -6.116 43.133 1.00 89.38 319 ASP A C 1
ATOM 2579 O O . ASP A 1 319 ? 28.855 -6.115 43.577 1.00 89.38 319 ASP A O 1
ATOM 2583 N N . THR A 1 320 ? 30.264 -5.729 41.881 1.00 93.50 320 THR A N 1
ATOM 2584 C CA . THR A 1 320 ? 29.248 -5.190 40.970 1.00 93.50 320 THR A CA 1
ATOM 2585 C C . THR A 1 320 ? 28.372 -6.272 40.345 1.00 93.50 320 THR A C 1
ATOM 2587 O O . THR A 1 320 ? 28.823 -7.019 39.471 1.00 93.50 320 THR A O 1
ATOM 2590 N N . ASP A 1 321 ? 27.081 -6.243 40.672 1.00 91.62 321 ASP A N 1
ATOM 2591 C CA . ASP A 1 321 ? 26.061 -7.045 39.994 1.00 91.62 321 ASP A CA 1
ATOM 2592 C C . ASP A 1 321 ? 25.628 -6.374 38.679 1.00 91.62 321 ASP A C 1
ATOM 2594 O O . ASP A 1 321 ? 24.810 -5.446 38.672 1.00 91.62 321 ASP A O 1
ATOM 2598 N N . LEU A 1 322 ? 26.182 -6.848 37.556 1.00 92.94 322 LEU A N 1
ATOM 2599 C CA . LEU A 1 322 ? 25.824 -6.409 36.204 1.00 92.94 322 LEU A CA 1
ATOM 2600 C C . LEU A 1 322 ? 24.733 -7.303 35.599 1.00 92.94 322 LEU A C 1
ATOM 2602 O O . LEU A 1 322 ? 25.002 -8.395 35.084 1.00 92.94 322 LEU A O 1
ATOM 2606 N N . TYR A 1 323 ? 23.494 -6.816 35.619 1.00 91.81 323 TYR A N 1
ATOM 2607 C CA . TYR A 1 323 ? 22.359 -7.510 35.010 1.00 91.81 323 TYR A CA 1
ATOM 2608 C C . TYR A 1 323 ? 22.353 -7.334 33.491 1.00 91.81 323 TYR A C 1
ATOM 2610 O O . TYR A 1 323 ? 22.191 -8.314 32.762 1.00 91.81 323 TYR A O 1
ATOM 2618 N N . ASN A 1 324 ? 22.588 -6.107 33.014 1.00 92.88 324 ASN A N 1
ATOM 2619 C CA . ASN A 1 324 ? 22.641 -5.790 31.589 1.00 92.88 324 ASN A CA 1
ATOM 2620 C C . ASN A 1 324 ? 23.563 -4.595 31.297 1.00 92.88 324 ASN A C 1
ATOM 2622 O O . ASN A 1 324 ? 23.653 -3.660 32.089 1.00 92.88 324 ASN A O 1
ATOM 2626 N N . ALA A 1 325 ? 24.198 -4.600 30.131 1.00 93.31 325 ALA A N 1
ATOM 2627 C CA . ALA A 1 325 ? 24.898 -3.457 29.551 1.00 93.31 325 ALA A CA 1
ATOM 2628 C C . ALA A 1 325 ? 24.672 -3.458 28.039 1.00 93.31 325 ALA A C 1
ATOM 2630 O O . ALA A 1 325 ? 24.352 -4.496 27.464 1.00 93.31 325 ALA A O 1
ATOM 2631 N N . GLY A 1 326 ? 24.838 -2.308 27.401 1.00 93.62 326 GLY A N 1
ATOM 2632 C CA . GLY A 1 326 ? 24.789 -2.196 25.950 1.00 93.62 326 GLY A CA 1
ATOM 2633 C C . GLY A 1 326 ? 25.885 -1.289 25.434 1.00 93.62 326 GLY A C 1
ATOM 2634 O O . GLY A 1 326 ? 26.233 -0.297 26.078 1.00 93.62 326 GLY A O 1
ATOM 2635 N N . ALA A 1 327 ? 26.415 -1.633 24.270 1.00 94.06 327 ALA A N 1
ATOM 2636 C CA . ALA A 1 327 ? 27.441 -0.868 23.591 1.00 94.06 327 ALA A CA 1
ATOM 2637 C C . ALA A 1 327 ? 27.033 -0.600 22.147 1.00 94.06 327 ALA A C 1
ATOM 2639 O O . ALA A 1 327 ? 26.341 -1.408 21.530 1.00 94.06 327 ALA A O 1
ATOM 2640 N N . THR A 1 328 ? 27.510 0.518 21.612 1.00 92.44 328 THR A N 1
ATOM 2641 C CA . THR A 1 328 ? 27.546 0.810 20.182 1.00 92.44 328 THR A CA 1
ATOM 2642 C C . THR A 1 328 ? 28.986 0.954 19.710 1.00 92.44 328 THR A C 1
ATOM 2644 O O . THR A 1 328 ? 29.872 1.208 20.531 1.00 92.44 328 THR A O 1
ATOM 2647 N N . TRP A 1 329 ? 29.237 0.805 18.410 1.00 91.50 329 TRP A N 1
ATOM 2648 C CA . TRP A 1 329 ? 30.563 1.026 17.851 1.00 91.50 329 TRP A CA 1
ATOM 2649 C C . TRP A 1 329 ? 30.562 1.699 16.481 1.00 91.50 329 TRP A C 1
ATOM 2651 O O . TRP A 1 329 ? 29.583 1.664 15.740 1.00 91.50 329 TRP A O 1
ATOM 2661 N N . LEU A 1 330 ? 31.700 2.316 16.162 1.00 88.19 330 LEU A N 1
ATOM 2662 C CA . LEU A 1 330 ? 32.028 2.859 14.850 1.00 88.19 330 LEU A CA 1
ATOM 2663 C C . LEU A 1 330 ? 33.328 2.245 14.341 1.00 88.19 330 LEU A C 1
ATOM 2665 O O . LEU A 1 330 ? 34.315 2.161 15.073 1.00 88.19 330 LEU A O 1
ATOM 2669 N N . GLU A 1 331 ? 33.317 1.874 13.065 1.00 86.44 331 GLU A N 1
ATOM 2670 C CA . GLU A 1 331 ? 34.454 1.294 12.357 1.00 86.44 331 GLU A CA 1
ATOM 2671 C C . GLU A 1 331 ? 35.071 2.324 11.410 1.00 86.44 331 GLU A C 1
ATOM 2673 O O . GLU A 1 331 ? 34.362 2.990 10.646 1.00 86.44 331 GLU A O 1
ATOM 2678 N N . PHE A 1 332 ? 36.398 2.424 11.433 1.00 84.88 332 PHE A N 1
ATOM 2679 C CA . PHE A 1 332 ? 37.162 3.297 10.548 1.00 84.88 332 PHE A CA 1
ATOM 2680 C C . PHE A 1 332 ? 38.247 2.493 9.839 1.00 84.88 332 PHE A C 1
ATOM 2682 O O . PHE A 1 332 ? 39.160 1.960 10.472 1.00 84.88 332 PHE A O 1
ATOM 2689 N N . SER A 1 333 ? 38.157 2.418 8.511 1.00 78.50 333 SER A N 1
ATOM 2690 C CA . SER A 1 333 ? 39.239 1.881 7.684 1.00 78.50 333 SER A CA 1
ATOM 2691 C C . SER A 1 333 ? 40.485 2.764 7.799 1.00 78.50 333 SER A C 1
ATOM 2693 O O . SER A 1 333 ? 40.375 3.980 7.934 1.00 78.50 333 SER A O 1
ATOM 2695 N N . GLN A 1 334 ? 41.675 2.176 7.679 1.00 73.38 334 GLN A N 1
ATOM 2696 C CA . GLN A 1 334 ? 42.932 2.937 7.649 1.00 73.38 334 GLN A CA 1
ATOM 2697 C C . GLN A 1 334 ? 42.993 3.954 6.493 1.00 73.38 334 GLN A C 1
ATOM 2699 O O . GLN A 1 334 ? 43.622 5.000 6.625 1.00 73.38 334 GLN A O 1
ATOM 2704 N N . ASP A 1 335 ? 42.281 3.696 5.392 1.00 69.06 335 ASP A N 1
ATOM 2705 C CA . ASP A 1 335 ? 42.220 4.597 4.236 1.00 69.06 335 ASP A CA 1
ATOM 2706 C C . ASP A 1 335 ? 41.235 5.771 4.436 1.00 69.06 335 ASP A C 1
ATOM 2708 O O . ASP A 1 335 ? 41.183 6.690 3.615 1.00 69.06 335 ASP A O 1
ATOM 2712 N N . GLU A 1 336 ? 40.447 5.782 5.524 1.00 73.19 336 GLU A N 1
ATOM 2713 C CA . GLU A 1 336 ? 39.550 6.891 5.894 1.00 73.19 336 GLU A CA 1
ATOM 2714 C C . GLU A 1 336 ? 40.329 8.040 6.552 1.00 73.19 336 GLU A C 1
ATOM 2716 O O . GLU A 1 336 ? 40.097 8.437 7.694 1.00 73.19 336 GLU A O 1
ATOM 2721 N N . THR A 1 337 ? 41.249 8.621 5.785 1.00 77.69 337 THR A N 1
ATOM 2722 C CA . THR A 1 337 ? 42.194 9.652 6.239 1.00 77.69 337 THR A CA 1
ATOM 2723 C C . THR A 1 337 ? 41.548 10.977 6.644 1.00 77.69 337 THR A C 1
ATOM 2725 O O . THR A 1 337 ? 42.248 11.850 7.148 1.00 77.69 337 THR A O 1
ATOM 2728 N N . SER A 1 338 ? 40.237 11.160 6.469 1.00 82.12 338 SER A N 1
ATOM 2729 C CA . SER A 1 338 ? 39.516 12.337 6.965 1.00 82.12 338 SER A CA 1
ATOM 2730 C C . SER A 1 338 ? 39.217 12.273 8.464 1.00 82.12 338 SER A C 1
ATOM 2732 O O . SER A 1 338 ? 39.018 13.318 9.070 1.00 82.12 338 SER A O 1
ATOM 2734 N N . PHE A 1 339 ? 39.193 11.090 9.080 1.00 88.69 339 PHE A N 1
ATOM 2735 C CA . PHE A 1 339 ? 38.865 10.937 10.500 1.00 88.69 339 PHE A CA 1
ATOM 2736 C C . PHE A 1 339 ? 40.130 10.801 11.357 1.00 88.69 339 PHE A C 1
ATOM 2738 O O . PHE A 1 339 ? 41.166 10.327 10.888 1.00 88.69 339 PHE A O 1
ATOM 2745 N N . GLU A 1 340 ? 40.037 11.221 12.617 1.00 93.12 340 GLU A N 1
ATOM 2746 C CA . GLU A 1 340 ? 40.944 10.843 13.704 1.00 93.12 340 GLU A CA 1
ATOM 2747 C C . GLU A 1 340 ? 40.129 10.325 14.880 1.00 93.12 340 GLU A C 1
ATOM 2749 O O . GLU A 1 340 ? 39.040 10.830 15.151 1.00 93.12 340 GLU A O 1
ATOM 2754 N N . VAL A 1 341 ? 40.635 9.305 15.568 1.00 93.44 341 VAL A N 1
ATOM 2755 C CA . VAL A 1 341 ? 39.919 8.650 16.669 1.00 93.44 341 VAL A CA 1
ATOM 2756 C C . VAL A 1 341 ? 40.876 8.231 17.772 1.00 93.44 341 VAL A C 1
ATOM 2758 O O . VAL A 1 341 ? 42.033 7.906 17.492 1.00 93.44 341 VAL A O 1
ATOM 2761 N N . GLY A 1 342 ? 40.379 8.167 19.005 1.00 91.44 342 GLY A N 1
ATOM 2762 C CA . GLY A 1 342 ? 41.164 7.702 20.142 1.00 91.44 342 GLY A CA 1
ATOM 2763 C C . GLY A 1 342 ? 40.348 7.466 21.406 1.00 91.44 342 GLY A C 1
ATOM 2764 O O . GLY A 1 342 ? 39.145 7.726 21.458 1.00 91.44 342 GLY A O 1
ATOM 2765 N N . ASP A 1 343 ? 41.046 6.986 22.430 1.00 90.50 343 ASP A N 1
ATOM 2766 C CA . ASP A 1 343 ? 40.496 6.612 23.730 1.00 90.50 343 ASP A CA 1
ATOM 2767 C C . ASP A 1 343 ? 41.225 7.353 24.854 1.00 90.50 343 ASP A C 1
ATOM 2769 O O . ASP A 1 343 ? 42.384 7.740 24.710 1.00 90.50 343 ASP A O 1
ATOM 2773 N N . PHE A 1 344 ? 40.556 7.506 25.992 1.00 90.19 344 PHE A N 1
ATOM 2774 C CA . PHE A 1 344 ? 41.110 8.103 27.201 1.00 90.19 344 PHE A CA 1
ATOM 2775 C C . PHE A 1 344 ? 40.609 7.377 28.444 1.00 90.19 344 PHE A C 1
ATOM 2777 O O . PHE A 1 344 ? 39.434 7.012 28.517 1.00 90.19 344 PHE A O 1
ATOM 2784 N N . ILE A 1 345 ? 41.473 7.208 29.446 1.00 89.75 345 ILE A N 1
ATOM 2785 C CA . ILE A 1 345 ? 41.099 6.753 30.786 1.00 89.75 345 ILE A CA 1
ATOM 2786 C C . ILE A 1 345 ? 41.763 7.641 31.839 1.00 89.75 345 ILE A C 1
ATOM 2788 O O . ILE A 1 345 ? 42.958 7.913 31.796 1.00 89.75 345 ILE A O 1
ATOM 2792 N N . THR A 1 346 ? 40.997 8.071 32.842 1.00 89.75 346 THR A N 1
ATOM 2793 C CA . THR A 1 346 ? 41.484 8.992 33.886 1.00 89.75 346 THR A CA 1
ATOM 2794 C C . THR A 1 346 ? 42.670 8.437 34.684 1.00 89.75 346 THR A C 1
ATOM 2796 O O . THR A 1 346 ? 43.439 9.194 35.269 1.00 89.75 346 THR A O 1
ATOM 2799 N N . LEU A 1 347 ? 42.819 7.110 34.731 1.00 84.94 347 LEU A N 1
ATOM 2800 C CA . LEU A 1 347 ? 43.910 6.437 35.441 1.00 84.94 347 LEU A CA 1
ATOM 2801 C C . LEU A 1 347 ? 45.276 6.598 34.761 1.00 84.94 347 LEU A C 1
ATOM 2803 O O . LEU A 1 347 ? 46.287 6.366 35.417 1.00 84.94 347 LEU A O 1
ATOM 2807 N N . ASP A 1 348 ? 45.321 7.054 33.508 1.00 81.94 348 ASP A N 1
ATOM 2808 C CA . ASP A 1 348 ? 46.585 7.406 32.849 1.00 81.94 348 ASP A CA 1
ATOM 2809 C C . ASP A 1 348 ? 47.190 8.694 33.444 1.00 81.94 348 ASP A C 1
ATOM 2811 O O . ASP A 1 348 ? 48.392 8.929 33.345 1.00 81.94 348 ASP A O 1
ATOM 2815 N N . HIS A 1 349 ? 46.368 9.518 34.109 1.00 75.56 349 HIS A N 1
ATOM 2816 C CA . HIS A 1 349 ? 46.745 10.847 34.606 1.00 75.56 349 HIS A CA 1
ATOM 2817 C C . HIS A 1 349 ? 46.758 10.969 36.126 1.00 75.56 349 HIS A C 1
ATOM 2819 O O . HIS A 1 349 ? 47.341 11.915 36.664 1.00 75.56 349 HIS A O 1
ATOM 2825 N N . ARG A 1 350 ? 46.132 10.033 36.846 1.00 82.50 350 ARG A N 1
ATOM 2826 C CA . ARG A 1 350 ? 46.160 10.029 38.309 1.00 82.50 350 ARG A CA 1
ATOM 2827 C C . ARG A 1 350 ? 46.088 8.623 38.920 1.00 82.50 350 ARG A C 1
ATOM 2829 O O . ARG A 1 350 ? 45.448 7.741 38.350 1.00 82.50 350 ARG A O 1
ATOM 2836 N N . PRO A 1 351 ? 46.684 8.414 40.114 1.00 77.88 351 PRO A N 1
ATOM 2837 C CA . PRO A 1 351 ? 46.622 7.133 40.813 1.00 77.88 351 PRO A CA 1
ATOM 2838 C C . PRO A 1 351 ? 45.192 6.705 41.169 1.00 77.88 351 PRO A C 1
ATOM 2840 O O . PRO A 1 351 ? 44.326 7.536 41.458 1.00 77.88 351 PRO A O 1
ATOM 2843 N N . LEU A 1 352 ? 44.977 5.388 41.229 1.00 75.06 352 LEU A N 1
ATOM 2844 C CA . LEU A 1 352 ? 43.715 4.781 41.654 1.00 75.06 352 LEU A CA 1
ATOM 2845 C C . LEU A 1 352 ? 43.295 5.287 43.047 1.00 75.06 352 LEU A C 1
ATOM 2847 O O . LEU A 1 352 ? 44.087 5.271 43.988 1.00 75.06 352 LEU A O 1
ATOM 2851 N N . GLY A 1 353 ? 42.034 5.701 43.188 1.00 65.50 353 GLY A N 1
ATOM 2852 C CA . GLY A 1 353 ? 41.444 6.097 44.474 1.00 65.50 353 GLY A CA 1
ATOM 2853 C C . GLY A 1 353 ? 41.643 7.564 44.875 1.00 65.50 353 GLY A C 1
ATOM 2854 O O . GLY A 1 353 ? 41.093 7.983 45.892 1.00 65.50 353 GLY A O 1
ATOM 2855 N N . ILE A 1 354 ? 42.360 8.366 44.082 1.00 77.88 354 ILE A N 1
ATOM 2856 C CA . ILE A 1 354 ? 42.499 9.814 44.303 1.00 77.88 354 ILE A CA 1
ATOM 2857 C C . ILE A 1 354 ? 41.503 10.557 43.402 1.00 77.88 354 ILE A C 1
ATOM 2859 O O . ILE A 1 354 ? 41.467 10.323 42.203 1.00 77.88 354 ILE A O 1
ATOM 2863 N N . GLN A 1 355 ? 40.678 11.448 43.961 1.00 78.19 355 GLN A N 1
ATOM 2864 C CA . GLN A 1 355 ? 39.800 12.334 43.176 1.00 78.19 355 GLN A CA 1
ATOM 2865 C C . GLN A 1 355 ? 40.553 13.608 42.758 1.00 78.19 355 GLN A C 1
ATOM 2867 O O . GLN A 1 355 ? 41.410 14.063 43.527 1.00 78.19 355 GLN A O 1
ATOM 2872 N N . PRO A 1 356 ? 40.211 14.249 41.620 1.00 84.44 356 PRO A N 1
ATOM 2873 C CA . PRO A 1 356 ? 40.693 15.598 41.368 1.00 84.44 356 PRO A CA 1
ATOM 2874 C C . PRO A 1 356 ? 40.139 16.526 42.450 1.00 84.44 356 PRO A C 1
ATOM 2876 O O . PRO A 1 356 ? 39.040 16.316 42.980 1.00 84.44 356 PRO A O 1
ATOM 2879 N N . LYS A 1 357 ? 40.897 17.569 42.790 1.00 83.81 357 LYS A N 1
ATOM 2880 C CA . LYS A 1 357 ? 40.348 18.625 43.642 1.00 83.81 357 LYS A CA 1
ATOM 2881 C C . LYS A 1 357 ? 39.168 19.275 42.904 1.00 83.81 357 LYS A C 1
ATOM 2883 O O . LYS A 1 357 ? 39.250 19.432 41.688 1.00 83.81 357 LYS A O 1
ATOM 2888 N N . PRO A 1 358 ? 38.076 19.621 43.606 1.00 86.00 358 PRO A N 1
ATOM 2889 C CA . PRO A 1 358 ? 37.027 20.422 43.000 1.00 86.00 358 PRO A CA 1
ATOM 2890 C C . PRO A 1 358 ? 37.584 21.777 42.571 1.00 86.00 358 PRO A C 1
ATOM 2892 O O . PRO A 1 358 ? 38.304 22.424 43.336 1.00 86.00 358 PRO A O 1
ATOM 2895 N N . ASP A 1 359 ? 37.209 22.197 41.371 1.00 86.38 359 ASP A N 1
ATOM 2896 C CA . ASP A 1 359 ? 37.408 23.553 40.882 1.00 86.38 359 ASP A CA 1
ATOM 2897 C C . ASP A 1 359 ? 36.487 24.535 41.629 1.00 86.38 359 ASP A C 1
ATOM 2899 O O . ASP A 1 359 ? 35.682 24.156 42.485 1.00 86.38 359 ASP A O 1
ATOM 2903 N N . VAL A 1 360 ? 36.592 25.826 41.301 1.00 81.56 360 VAL A N 1
ATOM 2904 C CA . VAL A 1 360 ? 35.830 26.914 41.947 1.00 81.56 360 VAL A CA 1
ATOM 2905 C C . VAL A 1 360 ? 34.312 26.704 41.860 1.00 81.56 360 VAL A C 1
ATOM 2907 O O . VAL A 1 360 ? 33.576 27.137 42.742 1.00 81.56 360 VAL A O 1
ATOM 2910 N N . ASP A 1 361 ? 33.839 26.011 40.826 1.00 83.69 361 ASP A N 1
ATOM 2911 C CA . ASP A 1 361 ? 32.429 25.675 40.615 1.00 83.69 361 ASP A CA 1
ATOM 2912 C C . ASP A 1 361 ? 31.996 24.352 41.276 1.00 83.69 361 ASP A C 1
ATOM 2914 O O . ASP A 1 361 ? 30.857 23.916 41.116 1.00 83.69 361 ASP A O 1
ATOM 2918 N N . GLY A 1 362 ? 32.884 23.705 42.037 1.00 84.56 362 GLY A N 1
ATOM 2919 C CA . GLY A 1 362 ? 32.610 22.453 42.743 1.00 84.56 362 GLY A CA 1
ATOM 2920 C C . GLY A 1 362 ? 32.695 21.192 41.874 1.00 84.56 362 GLY A C 1
ATOM 2921 O O . GLY A 1 362 ? 32.510 20.085 42.397 1.00 84.56 362 GLY A O 1
ATOM 2922 N N . VAL A 1 363 ? 32.999 21.329 40.580 1.00 91.00 363 VAL A N 1
ATOM 2923 C CA . VAL A 1 363 ? 33.187 20.216 39.638 1.00 91.00 363 VAL A CA 1
ATOM 2924 C C . VAL A 1 363 ? 34.626 19.714 39.724 1.00 91.00 363 VAL A C 1
ATOM 2926 O O . VAL A 1 363 ? 35.560 20.498 39.842 1.00 91.00 363 VAL A O 1
ATOM 2929 N N . ARG A 1 364 ? 34.826 18.398 39.676 1.00 91.94 364 ARG A N 1
ATOM 2930 C CA . ARG A 1 364 ? 36.155 17.773 39.633 1.00 91.94 364 ARG A CA 1
ATOM 2931 C C . ARG A 1 364 ? 36.425 17.351 38.198 1.00 91.94 364 ARG A C 1
ATOM 2933 O O . ARG A 1 364 ? 35.579 16.686 37.599 1.00 91.94 364 ARG A O 1
ATOM 2940 N N . ARG A 1 365 ? 37.573 17.748 37.651 1.00 89.81 365 ARG A N 1
ATOM 2941 C CA . ARG A 1 365 ? 37.893 17.568 36.231 1.00 89.81 365 ARG A CA 1
ATOM 2942 C C . ARG A 1 365 ? 39.196 16.811 36.036 1.00 89.81 365 ARG A C 1
ATOM 2944 O O . ARG A 1 365 ? 40.212 17.161 36.629 1.00 89.81 365 ARG A O 1
ATOM 2951 N N . ASP A 1 366 ? 39.160 15.819 35.159 1.00 89.56 366 ASP A N 1
ATOM 2952 C CA . ASP A 1 366 ? 40.335 15.330 34.444 1.00 89.56 366 ASP A CA 1
ATOM 2953 C C . ASP A 1 366 ? 40.346 15.957 33.065 1.00 89.56 366 ASP A C 1
ATOM 2955 O O . ASP A 1 366 ? 39.357 15.840 32.341 1.00 89.56 366 ASP A O 1
ATOM 2959 N N . VAL A 1 367 ? 41.446 16.610 32.704 1.00 88.75 367 VAL A N 1
ATOM 2960 C CA . VAL A 1 367 ? 41.607 17.225 31.387 1.00 88.75 367 VAL A CA 1
ATOM 2961 C C . VAL A 1 367 ? 42.884 16.697 30.748 1.00 88.75 367 VAL A C 1
ATOM 2963 O O . VAL A 1 367 ? 43.955 16.785 31.350 1.00 88.75 367 VAL A O 1
ATOM 2966 N N . LEU A 1 368 ? 42.761 16.161 29.535 1.00 89.38 368 LEU A N 1
ATOM 2967 C CA . LEU A 1 368 ? 43.877 15.773 28.676 1.00 89.38 368 LEU A CA 1
ATOM 2968 C C . LEU A 1 368 ? 43.842 16.617 27.402 1.00 89.38 368 LEU A C 1
ATOM 2970 O O . LEU A 1 368 ? 42.818 16.657 26.726 1.00 89.38 368 LEU A O 1
ATOM 2974 N N . HIS A 1 369 ? 44.972 17.228 27.051 1.00 93.50 369 HIS A N 1
ATOM 2975 C CA . HIS A 1 369 ? 45.148 17.824 25.730 1.00 93.50 369 HIS A CA 1
ATOM 2976 C C . HIS A 1 369 ? 45.469 16.734 24.700 1.00 93.50 369 HIS A C 1
ATOM 2978 O O . HIS A 1 369 ? 46.350 15.907 24.933 1.00 93.50 369 HIS A O 1
ATOM 2984 N N . VAL A 1 370 ? 44.753 16.728 23.578 1.00 93.56 370 VAL A N 1
ATOM 2985 C CA . VAL A 1 370 ? 44.942 15.800 22.460 1.00 93.56 370 VAL A CA 1
ATOM 2986 C C . VAL A 1 370 ? 45.440 16.581 21.252 1.00 93.56 370 VAL A C 1
ATOM 2988 O O . VAL A 1 370 ? 44.710 17.419 20.725 1.00 93.56 370 VAL A O 1
ATOM 2991 N N . ASP A 1 371 ? 46.648 16.261 20.792 1.00 94.75 371 ASP A N 1
ATOM 2992 C CA . ASP A 1 371 ? 47.236 16.838 19.582 1.00 94.75 371 ASP A CA 1
ATOM 2993 C C . ASP A 1 371 ? 46.775 16.088 18.321 1.00 94.75 371 ASP A C 1
ATOM 2995 O O . ASP A 1 371 ? 46.773 14.854 18.262 1.00 94.75 371 ASP A O 1
ATOM 2999 N N . PHE A 1 372 ? 46.421 16.836 17.278 1.00 94.25 372 PHE A N 1
ATOM 3000 C CA . PHE A 1 372 ? 46.210 16.299 15.938 1.00 94.25 372 PHE A CA 1
ATOM 3001 C C . PHE A 1 372 ? 47.537 16.195 15.172 1.00 94.25 372 PHE A C 1
ATOM 3003 O O . PHE A 1 372 ? 48.455 16.984 15.406 1.00 94.25 372 PHE A O 1
ATOM 3010 N N . PRO A 1 373 ? 47.651 15.266 14.202 1.00 90.31 373 PRO A N 1
ATOM 3011 C CA . PRO A 1 373 ? 48.796 15.239 13.299 1.00 90.31 373 PRO A CA 1
ATOM 3012 C C . PRO A 1 373 ? 48.973 16.574 12.559 1.00 90.31 373 PRO A C 1
ATOM 3014 O O . PRO A 1 373 ? 47.996 17.249 12.220 1.00 90.31 373 PRO A O 1
ATOM 3017 N N . GLU A 1 374 ? 50.221 16.942 12.267 1.00 86.88 374 GLU A N 1
ATOM 3018 C CA . GLU A 1 374 ? 50.544 18.213 11.613 1.00 86.88 374 GLU A CA 1
ATOM 3019 C C . GLU A 1 374 ? 49.786 18.369 10.281 1.00 86.88 374 GLU A C 1
ATOM 3021 O O . GLU A 1 374 ? 49.762 17.458 9.451 1.00 86.88 374 GLU A O 1
ATOM 3026 N N . ASN A 1 375 ? 49.155 19.529 10.070 1.00 81.94 375 ASN A N 1
ATOM 3027 C CA . ASN A 1 375 ? 48.340 19.846 8.888 1.00 81.94 375 ASN A CA 1
ATOM 3028 C C . ASN A 1 375 ? 47.139 18.905 8.636 1.00 81.94 375 ASN A C 1
ATOM 3030 O O . ASN A 1 375 ? 46.597 18.896 7.526 1.00 81.94 375 ASN A O 1
ATOM 3034 N N . LYS A 1 376 ? 46.690 18.127 9.636 1.00 89.56 376 LYS A N 1
ATOM 3035 C CA . LYS A 1 376 ? 45.546 17.209 9.493 1.00 89.56 376 LYS A CA 1
ATOM 3036 C C . LYS A 1 376 ? 44.243 17.941 9.176 1.00 89.56 376 LYS A C 1
ATOM 3038 O O . LYS A 1 376 ? 43.513 17.539 8.268 1.00 89.56 376 LYS A O 1
ATOM 3043 N N . PHE A 1 377 ? 43.948 19.003 9.919 1.00 91.50 377 PHE A N 1
ATOM 3044 C CA . PHE A 1 377 ? 42.747 19.809 9.739 1.00 91.50 377 PHE A CA 1
ATOM 3045 C C . PHE A 1 377 ? 43.130 21.235 9.347 1.00 91.50 377 PHE A C 1
ATOM 3047 O O . PHE A 1 377 ? 44.063 21.815 9.889 1.00 91.50 377 PHE A O 1
ATOM 3054 N N . LYS A 1 378 ? 42.415 21.797 8.365 1.00 88.56 378 LYS A N 1
ATOM 3055 C CA . LYS A 1 378 ? 42.635 23.178 7.895 1.00 88.56 378 LYS A CA 1
ATOM 3056 C C . LYS A 1 378 ? 41.954 24.228 8.777 1.00 88.56 378 LYS A C 1
ATOM 3058 O O . LYS A 1 378 ? 42.281 25.403 8.695 1.00 88.56 378 LYS A O 1
ATOM 3063 N N . GLU A 1 379 ? 40.968 23.798 9.550 1.00 92.69 379 GLU A N 1
ATOM 3064 C CA . GLU A 1 379 ? 40.167 24.582 10.485 1.00 92.69 379 GLU A CA 1
ATOM 3065 C C . GLU A 1 379 ? 39.762 23.664 11.646 1.00 92.69 379 GLU A C 1
ATOM 3067 O O . GLU A 1 379 ? 39.878 22.441 11.524 1.00 92.69 379 GLU A O 1
ATOM 3072 N N . ALA A 1 380 ? 39.264 24.229 12.747 1.00 94.25 380 ALA A N 1
ATOM 3073 C CA . ALA A 1 380 ? 38.805 23.450 13.895 1.00 94.25 380 ALA A CA 1
ATOM 3074 C C . ALA A 1 380 ? 37.763 22.377 13.475 1.00 94.25 380 ALA A C 1
ATOM 3076 O O . ALA A 1 380 ? 36.710 22.732 12.924 1.00 94.25 380 ALA A O 1
ATOM 3077 N N . PRO A 1 381 ? 38.036 21.075 13.704 1.00 96.00 381 PRO A N 1
ATOM 3078 C CA . PRO A 1 381 ? 37.150 19.988 13.298 1.00 96.00 381 PRO A CA 1
ATOM 3079 C C . PRO A 1 381 ? 35.921 19.863 14.209 1.00 96.00 381 PRO A C 1
ATOM 3081 O O . PRO A 1 381 ? 35.840 20.446 15.290 1.00 96.00 381 PRO A O 1
ATOM 3084 N N . ASN A 1 382 ? 34.960 19.039 13.796 1.00 94.50 382 ASN A N 1
ATOM 3085 C CA . ASN A 1 382 ? 33.941 18.526 14.707 1.00 94.50 382 ASN A CA 1
ATOM 3086 C C . ASN A 1 382 ? 34.557 17.426 15.578 1.00 94.50 382 ASN A C 1
ATOM 3088 O O . ASN A 1 382 ? 35.174 16.513 15.033 1.00 94.50 382 ASN A O 1
ATOM 3092 N N . VAL A 1 383 ? 34.346 17.481 16.899 1.00 94.62 383 VAL A N 1
ATOM 3093 C CA . VAL A 1 383 ? 34.809 16.455 17.851 1.00 94.62 383 VAL A CA 1
ATOM 3094 C C . VAL A 1 383 ? 33.625 15.894 18.634 1.00 94.62 383 VAL A C 1
ATOM 3096 O O . VAL A 1 383 ? 32.871 16.638 19.261 1.00 94.62 383 VAL A O 1
ATOM 3099 N N . MET A 1 384 ? 33.457 14.575 18.596 1.00 92.94 384 MET A N 1
ATOM 3100 C CA . MET A 1 384 ? 32.450 13.837 19.363 1.00 92.94 384 MET A CA 1
ATOM 3101 C C . MET A 1 384 ? 33.124 13.031 20.467 1.00 92.94 384 MET A C 1
ATOM 3103 O O . MET A 1 384 ? 34.202 12.492 20.239 1.00 92.94 384 MET A O 1
ATOM 3107 N N . VAL A 1 385 ? 32.487 12.934 21.638 1.00 94.00 385 VAL A N 1
ATOM 3108 C CA . VAL A 1 385 ? 33.016 12.216 22.808 1.00 94.00 385 VAL A CA 1
ATOM 3109 C C . VAL A 1 385 ? 31.907 11.398 23.470 1.00 94.00 385 VAL A C 1
ATOM 3111 O O . VAL A 1 385 ? 30.819 11.927 23.709 1.00 94.00 385 VAL A O 1
ATOM 3114 N N . TRP A 1 386 ? 32.192 10.139 23.809 1.00 93.38 386 TRP A N 1
ATOM 3115 C CA . TRP A 1 386 ? 31.251 9.228 24.477 1.00 93.38 386 TRP A CA 1
ATOM 3116 C C . TRP A 1 386 ? 31.879 8.502 25.658 1.00 93.38 386 TRP A C 1
ATOM 3118 O O . TRP A 1 386 ? 33.087 8.282 25.695 1.00 93.38 386 TRP A O 1
ATOM 3128 N N . ILE A 1 387 ? 31.047 8.096 26.615 1.00 95.94 387 ILE A N 1
ATOM 3129 C CA . ILE A 1 387 ? 31.454 7.276 27.755 1.00 95.94 387 ILE A CA 1
ATOM 3130 C C . ILE A 1 387 ? 31.733 5.852 27.263 1.00 95.94 387 ILE A C 1
ATOM 3132 O O . ILE A 1 387 ? 30.874 5.212 26.657 1.00 95.94 387 ILE A O 1
ATOM 3136 N N . LYS A 1 388 ? 32.924 5.344 27.582 1.00 94.75 388 LYS A N 1
ATOM 3137 C CA . LYS A 1 388 ? 33.367 3.969 27.307 1.00 94.75 388 LYS A CA 1
ATOM 3138 C C . LYS A 1 388 ? 33.275 3.074 28.547 1.00 94.75 388 LYS A C 1
ATOM 3140 O O . LYS A 1 388 ? 33.144 1.859 28.441 1.00 94.75 388 LYS A O 1
ATOM 3145 N N . GLY A 1 389 ? 33.344 3.655 29.740 1.00 94.62 389 GLY A N 1
ATOM 3146 C CA . GLY A 1 389 ? 33.272 2.912 30.995 1.00 94.62 389 GLY A CA 1
ATOM 3147 C C . GLY A 1 389 ? 33.628 3.771 32.197 1.00 94.62 389 GLY A C 1
ATOM 3148 O O . GLY A 1 389 ? 34.206 4.843 32.031 1.00 94.62 389 GLY A O 1
ATOM 3149 N N . PHE A 1 390 ? 33.291 3.316 33.400 1.00 94.88 390 PHE A N 1
ATOM 3150 C CA . PHE A 1 390 ? 33.559 4.035 34.646 1.00 94.88 390 PHE A CA 1
ATOM 3151 C C . PHE A 1 390 ? 33.466 3.130 35.878 1.00 94.88 390 PHE A C 1
ATOM 3153 O O . PHE A 1 390 ? 32.912 2.031 35.825 1.00 94.88 390 PHE A O 1
ATOM 3160 N N . GLU A 1 391 ? 33.995 3.632 36.992 1.00 93.44 391 GLU A N 1
ATOM 3161 C CA . GLU A 1 391 ? 33.884 3.078 38.338 1.00 93.44 391 GLU A CA 1
ATOM 3162 C C . GLU A 1 391 ? 33.471 4.184 39.313 1.00 93.44 391 GLU A C 1
ATOM 3164 O O . GLU A 1 391 ? 34.202 5.160 39.506 1.00 93.44 391 GLU A O 1
ATOM 3169 N N . MET A 1 392 ? 32.306 4.023 39.942 1.00 93.19 392 MET A N 1
ATOM 3170 C CA . MET A 1 392 ? 31.775 4.963 40.930 1.00 93.19 392 MET A CA 1
ATOM 3171 C C . MET A 1 392 ? 31.309 4.243 42.197 1.00 93.19 392 MET A C 1
ATOM 3173 O O . MET A 1 392 ? 30.777 3.131 42.143 1.00 93.19 392 MET A O 1
ATOM 3177 N N . ALA A 1 393 ? 31.521 4.878 43.351 1.00 90.75 393 ALA A N 1
ATOM 3178 C CA . ALA A 1 393 ? 31.164 4.292 44.638 1.00 90.75 393 ALA A CA 1
ATOM 3179 C C . ALA A 1 393 ? 29.642 4.229 44.848 1.00 90.75 393 ALA A C 1
ATOM 3181 O O . ALA A 1 393 ? 28.891 5.075 44.364 1.00 90.75 393 ALA A O 1
ATOM 3182 N N . LYS A 1 394 ? 29.193 3.243 45.625 1.00 86.81 394 LYS A N 1
ATOM 3183 C CA . LYS A 1 394 ? 27.841 3.198 46.188 1.00 86.81 394 LYS A CA 1
ATOM 3184 C C . LYS A 1 394 ? 27.711 4.150 47.374 1.00 86.81 394 LYS A C 1
ATOM 3186 O O . LYS A 1 394 ? 28.687 4.413 48.074 1.00 86.81 394 LYS A O 1
ATOM 3191 N N . GLY A 1 395 ? 26.496 4.624 47.632 1.00 82.62 395 GLY A N 1
ATOM 3192 C CA . GLY A 1 395 ? 26.209 5.539 48.745 1.00 82.62 395 GLY A CA 1
ATOM 3193 C C . GLY A 1 395 ? 26.474 7.018 48.445 1.00 82.62 395 GLY A C 1
ATOM 3194 O O . GLY A 1 395 ? 26.279 7.851 49.325 1.00 82.62 395 GLY A O 1
ATOM 3195 N N . ALA A 1 396 ? 26.880 7.335 47.217 1.00 87.38 396 ALA A N 1
ATOM 3196 C CA . ALA A 1 396 ? 26.854 8.671 46.647 1.00 87.38 396 ALA A CA 1
ATOM 3197 C C . ALA A 1 396 ? 26.252 8.588 45.248 1.00 87.38 396 ALA A C 1
ATOM 3199 O O . ALA A 1 396 ? 26.414 7.579 44.559 1.00 87.38 396 ALA A O 1
ATOM 3200 N N . ASN A 1 397 ? 25.569 9.647 44.832 1.00 88.94 397 ASN A N 1
ATOM 3201 C CA . ASN A 1 397 ? 24.933 9.694 43.520 1.00 88.94 397 ASN A CA 1
ATOM 3202 C C . ASN A 1 397 ? 25.952 9.551 42.385 1.00 88.94 397 ASN A C 1
ATOM 3204 O O . ASN A 1 397 ? 27.101 9.980 42.497 1.00 88.94 397 ASN A O 1
ATOM 3208 N N . TRP A 1 398 ? 25.517 8.961 41.277 1.00 91.12 398 TRP A N 1
ATOM 3209 C CA . TRP A 1 398 ? 26.372 8.654 40.138 1.00 91.12 398 TRP A CA 1
ATOM 3210 C C . TRP A 1 398 ? 26.230 9.748 39.093 1.00 91.12 398 TRP A C 1
ATOM 3212 O O . TRP A 1 398 ? 25.204 9.829 38.417 1.00 91.12 398 TRP A O 1
ATOM 3222 N N . ARG A 1 399 ? 27.247 10.610 38.983 1.00 91.88 399 ARG A N 1
ATOM 3223 C CA . ARG A 1 399 ? 27.237 11.745 38.055 1.00 91.88 399 ARG A CA 1
ATOM 3224 C C . ARG A 1 399 ? 28.532 11.858 37.277 1.00 91.88 399 ARG A C 1
ATOM 3226 O O . ARG A 1 399 ? 29.608 12.004 37.857 1.00 91.88 399 ARG A O 1
ATOM 3233 N N . LEU A 1 400 ? 28.414 11.797 35.959 1.00 93.88 400 LEU A N 1
ATOM 3234 C CA . LEU A 1 400 ? 29.555 11.797 35.058 1.00 93.88 400 LEU A CA 1
ATOM 3235 C C . LEU A 1 400 ? 29.186 12.492 33.753 1.00 93.88 400 LEU A C 1
ATOM 3237 O O . LEU A 1 400 ? 28.131 12.221 33.183 1.00 93.88 400 LEU A O 1
ATOM 3241 N N . ARG A 1 401 ? 30.084 13.335 33.248 1.00 93.88 401 ARG A N 1
ATOM 3242 C CA . ARG A 1 401 ? 29.991 13.935 31.914 1.00 93.88 401 ARG A CA 1
ATOM 3243 C C . ARG A 1 401 ? 31.346 13.872 31.221 1.00 93.88 401 ARG A C 1
ATOM 3245 O O . ARG A 1 401 ? 32.372 14.111 31.850 1.00 93.88 401 ARG A O 1
ATOM 3252 N N . VAL A 1 402 ? 31.340 13.594 29.921 1.00 94.81 402 VAL A N 1
ATOM 3253 C CA . VAL A 1 402 ? 32.525 13.649 29.056 1.00 94.81 402 VAL A CA 1
ATOM 3254 C C . VAL A 1 402 ? 32.271 14.579 27.877 1.00 94.81 402 VAL A C 1
ATOM 3256 O O . VAL A 1 402 ? 31.194 14.553 27.275 1.00 94.81 402 VAL A O 1
ATOM 3259 N N . LEU A 1 403 ? 33.234 15.446 27.565 1.00 94.19 403 LEU A N 1
ATOM 3260 C CA . LEU A 1 403 ? 33.079 16.447 26.509 1.00 94.19 403 LEU A CA 1
ATOM 3261 C C . LEU A 1 403 ? 34.433 16.974 26.004 1.00 94.19 403 LEU A C 1
ATOM 3263 O O . LEU A 1 403 ? 35.430 16.925 26.720 1.00 94.19 403 LEU A O 1
ATOM 3267 N N . ALA A 1 404 ? 34.453 17.505 24.781 1.00 94.50 404 ALA A N 1
ATOM 3268 C CA . ALA A 1 404 ? 35.607 18.195 24.205 1.00 94.50 404 ALA A CA 1
ATOM 3269 C C . ALA A 1 404 ? 35.489 19.717 24.413 1.00 94.50 404 ALA A C 1
ATOM 3271 O O . ALA A 1 404 ? 34.425 20.298 24.187 1.00 94.50 404 ALA A O 1
ATOM 3272 N N . LYS A 1 405 ? 36.576 20.362 24.838 1.00 93.12 405 LYS A N 1
ATOM 3273 C CA . LYS A 1 405 ? 36.735 21.816 24.997 1.00 93.12 405 LYS A CA 1
ATOM 3274 C C . LYS A 1 405 ? 37.905 22.300 24.138 1.00 93.12 405 LYS A C 1
ATOM 3276 O O . LYS A 1 405 ? 38.710 21.497 23.685 1.00 93.12 405 LYS A O 1
ATOM 3281 N N . ASN A 1 406 ? 37.997 23.615 23.931 1.00 95.31 406 ASN A N 1
ATOM 3282 C CA . ASN A 1 406 ? 39.158 24.271 23.313 1.00 95.31 406 ASN A CA 1
ATOM 3283 C C . ASN A 1 406 ? 39.617 23.620 21.990 1.00 95.31 406 ASN A C 1
ATOM 3285 O O . ASN A 1 406 ? 40.802 23.389 21.788 1.00 95.31 406 ASN A O 1
ATOM 3289 N N . ILE A 1 407 ? 38.666 23.296 21.105 1.00 96.44 407 ILE A N 1
ATOM 3290 C CA . ILE A 1 407 ? 38.946 22.631 19.826 1.00 96.44 407 ILE A CA 1
ATOM 3291 C C . ILE A 1 407 ? 39.578 23.634 18.853 1.00 96.44 407 ILE A C 1
ATOM 3293 O O . ILE A 1 407 ? 38.946 24.630 18.491 1.00 96.44 407 ILE A O 1
ATOM 3297 N N . THR A 1 408 ? 40.792 23.339 18.402 1.00 95.56 408 THR A N 1
ATOM 3298 C CA . THR A 1 408 ? 41.540 24.072 17.375 1.00 95.56 408 THR A CA 1
ATOM 3299 C C . THR A 1 408 ? 41.896 23.140 16.213 1.00 95.56 408 THR A C 1
ATOM 3301 O O . THR A 1 408 ? 41.625 21.941 16.236 1.00 95.56 408 THR A O 1
ATOM 3304 N N . GLU A 1 409 ? 42.504 23.678 15.160 1.00 94.00 409 GLU A N 1
ATOM 3305 C CA . GLU A 1 409 ? 43.066 22.905 14.050 1.00 94.00 409 GLU A CA 1
ATOM 3306 C C . GLU A 1 409 ? 44.247 22.006 14.463 1.00 94.00 409 GLU A C 1
ATOM 3308 O O . GLU A 1 409 ? 44.557 21.046 13.756 1.00 94.00 409 GLU A O 1
ATOM 3313 N N . THR A 1 410 ? 44.879 22.285 15.610 1.00 95.00 410 THR A N 1
ATOM 3314 C CA . THR A 1 410 ? 46.038 21.541 16.127 1.00 95.00 410 THR A CA 1
ATOM 3315 C C . THR A 1 410 ? 45.687 20.533 17.214 1.00 95.00 410 THR A C 1
ATOM 3317 O O . THR A 1 410 ? 46.475 19.625 17.439 1.00 95.00 410 THR A O 1
ATOM 3320 N N . GLY A 1 411 ? 44.542 20.661 17.889 1.00 96.12 411 GLY A N 1
ATOM 3321 C CA . GLY A 1 411 ? 44.179 19.761 18.982 1.00 96.12 411 GLY A CA 1
ATOM 3322 C C . GLY A 1 411 ? 42.896 20.150 19.712 1.00 96.12 411 GLY A C 1
ATOM 3323 O O . GLY A 1 411 ? 42.158 21.036 19.283 1.00 96.12 411 GLY A O 1
ATOM 3324 N N . PHE A 1 412 ? 42.605 19.474 20.821 1.00 97.31 412 PHE A N 1
ATOM 3325 C CA . PHE A 1 412 ? 41.487 19.807 21.709 1.00 97.31 412 PHE A CA 1
ATOM 3326 C C . PHE A 1 412 ? 41.719 19.304 23.138 1.00 97.31 412 PHE A C 1
ATOM 3328 O O . PHE A 1 412 ? 42.505 18.390 23.367 1.00 97.31 412 PHE A O 1
ATOM 3335 N N . ASP A 1 413 ? 40.981 19.856 24.099 1.00 95.25 413 ASP A N 1
ATOM 3336 C CA . ASP A 1 413 ? 40.980 19.389 25.485 1.00 95.25 413 ASP A CA 1
ATOM 3337 C C . ASP A 1 413 ? 39.835 18.401 25.719 1.00 95.25 413 ASP A C 1
ATOM 3339 O O . ASP A 1 413 ? 38.656 18.741 25.614 1.00 95.25 413 ASP A O 1
ATOM 3343 N N . LEU A 1 414 ? 40.163 17.171 26.085 1.00 94.38 414 LEU A N 1
ATOM 3344 C CA . LEU A 1 414 ? 39.208 16.150 26.484 1.00 94.38 414 LEU A CA 1
ATOM 3345 C C . LEU A 1 414 ? 38.970 16.222 27.994 1.00 94.38 414 LEU A C 1
ATOM 3347 O O . LEU A 1 414 ? 39.892 15.997 28.776 1.00 94.38 414 LEU A O 1
ATOM 3351 N N . ALA A 1 415 ? 37.736 16.519 28.404 1.00 92.19 415 ALA A N 1
ATOM 3352 C CA . ALA A 1 415 ? 37.364 16.673 29.807 1.00 92.19 415 ALA A CA 1
ATOM 3353 C C . ALA A 1 415 ? 36.441 15.545 30.288 1.00 92.19 415 ALA A C 1
ATOM 3355 O O . ALA A 1 415 ? 35.411 15.263 29.668 1.00 92.19 415 ALA A O 1
ATOM 3356 N N . VAL A 1 416 ? 36.783 14.954 31.434 1.00 93.50 416 VAL A N 1
ATOM 3357 C CA . VAL A 1 416 ? 35.936 14.033 32.202 1.00 93.50 416 VAL A CA 1
ATOM 3358 C C . VAL A 1 416 ? 35.584 14.703 33.527 1.00 93.50 416 VAL A C 1
ATOM 3360 O O . VAL A 1 416 ? 36.467 15.049 34.312 1.00 93.50 416 VAL A O 1
ATOM 3363 N N . GLU A 1 417 ? 34.294 14.926 33.761 1.00 94.19 417 GLU A N 1
ATOM 3364 C CA . GLU A 1 417 ? 33.786 15.752 34.857 1.00 94.19 417 GLU A CA 1
ATOM 3365 C C . GLU A 1 417 ? 32.868 14.947 35.790 1.00 94.19 417 GLU A C 1
ATOM 3367 O O . GLU A 1 417 ? 31.954 14.256 35.333 1.00 94.19 417 GLU A O 1
ATOM 3372 N N . SER A 1 418 ? 33.074 15.085 37.103 1.00 93.38 418 SER A N 1
ATOM 3373 C CA . SER A 1 418 ? 32.171 14.602 38.160 1.00 93.38 418 SER A CA 1
ATOM 3374 C C . SER A 1 418 ? 31.873 15.723 39.161 1.00 93.38 418 SER A C 1
ATOM 3376 O O . SER A 1 418 ? 32.648 16.672 39.301 1.00 93.38 418 SER A O 1
ATOM 3378 N N . TRP A 1 419 ? 30.731 15.675 39.852 1.00 92.69 419 TRP A N 1
ATOM 3379 C CA . TRP A 1 419 ? 30.313 16.777 40.731 1.00 92.69 419 TRP A CA 1
ATOM 3380 C C . TRP A 1 419 ? 29.518 16.333 41.962 1.00 92.69 419 TRP A C 1
ATOM 3382 O O . TRP A 1 419 ? 29.095 15.180 42.085 1.00 92.69 419 TRP A O 1
ATOM 3392 N N . ALA A 1 420 ? 29.318 17.292 42.874 1.00 89.56 420 ALA A N 1
ATOM 3393 C CA . ALA A 1 420 ? 28.627 17.133 44.153 1.00 89.56 420 ALA A CA 1
ATOM 3394 C C . ALA A 1 420 ? 29.250 16.035 45.042 1.00 89.56 420 ALA A C 1
ATOM 3396 O O . ALA A 1 420 ? 30.446 16.096 45.339 1.00 89.56 420 ALA A O 1
ATOM 3397 N N . ASP A 1 421 ? 28.442 15.077 45.500 1.00 88.75 421 ASP A N 1
ATOM 3398 C CA . ASP A 1 421 ? 28.832 13.960 46.365 1.00 88.75 421 ASP A CA 1
ATOM 3399 C C . ASP A 1 421 ? 29.464 12.782 45.606 1.00 88.75 421 ASP A C 1
ATOM 3401 O O . ASP A 1 421 ? 29.971 11.866 46.247 1.00 88.75 421 ASP A O 1
ATOM 3405 N N . THR A 1 422 ? 29.480 12.809 44.268 1.00 92.12 422 THR A N 1
ATOM 3406 C CA . THR A 1 422 ? 29.972 11.696 43.440 1.00 92.12 422 THR A CA 1
ATOM 3407 C C . THR A 1 422 ? 31.411 11.316 43.784 1.00 92.12 422 THR A C 1
ATOM 3409 O O . THR A 1 422 ? 32.313 12.157 43.787 1.00 92.12 422 THR A O 1
ATOM 3412 N N . VAL A 1 423 ? 31.647 10.018 43.982 1.00 91.00 423 VAL A N 1
ATOM 3413 C CA . VAL A 1 423 ? 32.986 9.442 44.164 1.00 91.00 423 VAL A CA 1
ATOM 3414 C C . VAL A 1 423 ? 33.336 8.604 42.931 1.00 91.00 423 VAL A C 1
ATOM 3416 O O . VAL A 1 423 ? 32.953 7.437 42.843 1.00 91.00 423 VAL A O 1
ATOM 3419 N N . ALA A 1 424 ? 34.042 9.204 41.965 1.00 89.69 424 ALA A N 1
ATOM 3420 C CA . ALA A 1 424 ? 34.365 8.594 40.668 1.00 89.69 424 ALA A CA 1
ATOM 3421 C C . ALA A 1 424 ? 35.808 8.068 40.616 1.00 89.69 424 ALA A C 1
ATOM 3423 O O . ALA A 1 424 ? 36.746 8.810 40.324 1.00 89.69 424 ALA A O 1
ATOM 3424 N N . VAL A 1 425 ? 36.012 6.786 40.921 1.00 88.44 425 VAL A N 1
ATOM 3425 C CA . VAL A 1 425 ? 37.343 6.157 41.013 1.00 88.44 425 VAL A CA 1
ATOM 3426 C C . VAL A 1 425 ? 38.069 6.183 39.667 1.00 88.44 425 VAL A C 1
ATOM 3428 O O . VAL A 1 425 ? 39.251 6.521 39.613 1.00 88.44 425 VAL A O 1
ATOM 3431 N N . SER A 1 426 ? 37.366 5.849 38.585 1.00 91.00 426 SER A N 1
ATOM 3432 C CA . SER A 1 426 ? 37.886 5.949 37.223 1.00 91.00 426 SER A CA 1
ATOM 3433 C C . SER A 1 426 ? 36.770 6.199 36.219 1.00 91.00 426 SER A C 1
ATOM 3435 O O . SER A 1 426 ? 35.614 5.850 36.452 1.00 91.00 426 SER A O 1
ATOM 3437 N N . ALA A 1 427 ? 37.119 6.794 35.088 1.00 93.00 427 ALA A N 1
ATOM 3438 C CA . ALA A 1 427 ? 36.239 6.917 33.940 1.00 93.00 427 ALA A CA 1
ATOM 3439 C C . ALA A 1 427 ? 37.062 6.845 32.654 1.00 93.00 427 ALA A C 1
ATOM 3441 O O . ALA A 1 427 ? 38.250 7.164 32.637 1.00 93.00 427 ALA A O 1
ATOM 3442 N N . SER A 1 428 ? 36.430 6.383 31.586 1.00 93.12 428 SER A N 1
ATOM 3443 C CA . SER A 1 428 ? 37.024 6.269 30.263 1.00 93.12 428 SER A CA 1
ATOM 3444 C C . SER A 1 428 ? 36.043 6.731 29.200 1.00 93.12 428 SER A C 1
ATOM 3446 O O . SER A 1 428 ? 34.828 6.544 29.328 1.00 93.12 428 SER A O 1
ATOM 3448 N N . CYS A 1 429 ? 36.577 7.325 28.146 1.00 94.56 429 CYS A N 1
ATOM 3449 C CA . CYS A 1 429 ? 35.816 7.815 27.012 1.00 94.56 429 CYS A CA 1
ATOM 3450 C C . CYS A 1 429 ? 36.549 7.554 25.703 1.00 94.56 429 CYS A C 1
ATOM 3452 O O . CYS A 1 429 ? 37.739 7.246 25.682 1.00 94.56 429 CYS A O 1
ATOM 3454 N N . THR A 1 430 ? 35.805 7.671 24.614 1.00 95.12 430 THR A N 1
ATOM 3455 C CA . THR A 1 430 ? 36.335 7.632 23.253 1.00 95.12 430 THR A CA 1
ATOM 3456 C C . THR A 1 430 ? 35.981 8.908 22.524 1.00 95.12 430 THR A C 1
ATOM 3458 O O . THR A 1 430 ? 34.943 9.507 22.824 1.00 95.12 430 THR A O 1
ATOM 3461 N N . TRP A 1 431 ? 36.769 9.274 21.522 1.00 94.62 431 TRP A N 1
ATOM 3462 C CA . TRP A 1 431 ? 36.525 10.456 20.713 1.00 94.62 431 TRP A CA 1
ATOM 3463 C C . TRP A 1 431 ? 36.728 10.214 19.215 1.00 94.62 431 TRP A C 1
ATOM 3465 O O . TRP A 1 431 ? 37.487 9.338 18.800 1.00 94.62 431 TRP A O 1
ATOM 3475 N N . VAL A 1 432 ? 36.025 11.014 18.407 1.00 94.00 432 VAL A N 1
ATOM 3476 C CA . VAL A 1 432 ? 36.117 11.042 16.939 1.00 94.00 432 VAL A CA 1
ATOM 3477 C C . VAL A 1 432 ? 36.193 12.495 16.481 1.00 94.00 432 VAL A C 1
ATOM 3479 O O . VAL A 1 432 ? 35.298 13.280 16.797 1.00 94.00 432 VAL A O 1
ATOM 3482 N N . ALA A 1 433 ? 37.225 12.839 15.715 1.00 94.81 433 ALA A N 1
ATOM 3483 C CA . ALA A 1 433 ? 37.431 14.143 15.098 1.00 94.81 433 ALA A CA 1
ATOM 3484 C C . ALA A 1 433 ? 37.364 14.049 13.564 1.00 94.81 433 ALA A C 1
ATOM 3486 O O . ALA A 1 433 ? 37.920 13.124 12.968 1.00 94.81 433 ALA A O 1
ATOM 3487 N N . TYR A 1 434 ? 36.678 14.992 12.911 1.00 93.06 434 TYR A N 1
ATOM 3488 C CA . TYR A 1 434 ? 36.526 15.024 11.449 1.00 93.06 434 TYR A CA 1
ATOM 3489 C C . TYR A 1 434 ? 36.242 16.440 10.910 1.00 93.06 434 TYR A C 1
ATOM 3491 O O . TYR A 1 434 ? 35.794 17.305 11.668 1.00 93.06 434 TYR A O 1
ATOM 3499 N N . PRO A 1 435 ? 36.464 16.716 9.607 1.00 91.81 435 PRO A N 1
ATOM 3500 C CA . PRO A 1 435 ? 36.314 18.052 9.041 1.00 91.81 435 PRO A CA 1
ATOM 3501 C C . PRO A 1 435 ? 34.893 18.593 9.198 1.00 91.81 435 PRO A C 1
ATOM 3503 O O . PRO A 1 435 ? 33.914 17.854 9.090 1.00 91.81 435 PRO A O 1
ATOM 3506 N N . ARG A 1 436 ? 34.761 19.909 9.382 1.00 84.88 436 ARG A N 1
ATOM 3507 C CA . ARG A 1 436 ? 33.462 20.545 9.642 1.00 84.88 436 ARG A CA 1
ATOM 3508 C C . ARG A 1 436 ? 32.429 20.303 8.540 1.00 84.88 436 ARG A C 1
ATOM 3510 O O . ARG A 1 436 ? 31.260 20.076 8.830 1.00 84.88 436 ARG A O 1
ATOM 3517 N N . ASN A 1 437 ? 32.892 20.298 7.291 1.00 80.75 437 ASN A N 1
ATOM 3518 C CA . ASN A 1 437 ? 32.077 20.126 6.088 1.00 80.75 437 ASN A CA 1
ATOM 3519 C C . ASN A 1 437 ? 32.092 18.683 5.563 1.00 80.75 437 ASN A C 1
ATOM 3521 O O . ASN A 1 437 ? 32.005 18.464 4.355 1.00 80.75 437 ASN A O 1
ATOM 3525 N N . GLN A 1 438 ? 32.269 17.697 6.446 1.00 83.62 438 GLN A N 1
ATOM 3526 C CA . GLN A 1 438 ? 32.275 16.293 6.051 1.00 83.62 438 GLN A CA 1
ATOM 3527 C C . GLN A 1 438 ? 30.929 15.910 5.419 1.00 83.62 438 GLN A C 1
ATOM 3529 O O . GLN A 1 438 ? 29.901 15.827 6.091 1.00 83.62 438 GLN A O 1
ATOM 3534 N N . GLU A 1 439 ? 30.945 15.672 4.107 1.00 73.50 439 GLU A N 1
ATOM 3535 C CA . GLU A 1 439 ? 29.752 15.292 3.356 1.00 73.50 439 GLU A CA 1
ATOM 3536 C C . GLU A 1 439 ? 29.181 13.972 3.889 1.00 73.50 439 GLU A C 1
ATOM 3538 O O . GLU A 1 439 ? 29.922 13.029 4.181 1.00 73.50 439 GLU A O 1
ATOM 3543 N N . GLY A 1 440 ? 27.855 13.918 4.035 1.00 73.62 440 GLY A N 1
ATOM 3544 C CA . GLY A 1 440 ? 27.157 12.725 4.510 1.00 73.62 440 GLY A CA 1
ATOM 3545 C C . GLY A 1 440 ? 27.309 12.437 6.007 1.00 73.62 440 GLY A C 1
ATOM 3546 O O . GLY A 1 440 ? 26.913 11.358 6.439 1.00 73.62 440 GLY A O 1
ATOM 3547 N N . VAL A 1 441 ? 27.830 13.372 6.812 1.00 81.12 441 VAL A N 1
ATOM 3548 C CA . VAL A 1 441 ? 27.934 13.219 8.272 1.00 81.12 441 VAL A CA 1
ATOM 3549 C C . VAL A 1 441 ? 27.297 14.411 8.979 1.00 81.12 441 VAL A C 1
ATOM 3551 O O . VAL A 1 441 ? 27.649 15.558 8.724 1.00 81.12 441 VAL A O 1
ATOM 3554 N N . LEU A 1 442 ? 26.385 14.127 9.909 1.00 83.62 442 LEU A N 1
ATOM 3555 C CA . LEU A 1 442 ? 25.853 15.099 10.864 1.00 83.62 442 LEU A CA 1
ATOM 3556 C C . LEU A 1 442 ? 26.123 14.600 12.284 1.00 83.62 442 LEU A C 1
ATOM 3558 O O . LEU A 1 442 ? 26.034 13.402 12.548 1.00 83.62 442 LEU A O 1
ATOM 3562 N N . ASN A 1 443 ? 26.424 15.520 13.198 1.00 87.19 443 ASN A N 1
ATOM 3563 C CA . ASN A 1 443 ? 26.493 15.251 14.630 1.00 87.19 443 ASN A CA 1
ATOM 3564 C C . ASN A 1 443 ? 25.536 16.159 15.401 1.00 87.19 443 ASN A C 1
ATOM 3566 O O . ASN A 1 443 ? 25.054 17.176 14.905 1.00 87.19 443 ASN A O 1
ATOM 3570 N N . GLY A 1 444 ? 25.264 15.774 16.641 1.00 85.69 444 GLY A N 1
ATOM 3571 C CA . GLY A 1 444 ? 24.440 16.550 17.547 1.00 85.69 444 GLY A CA 1
ATOM 3572 C C . GLY A 1 444 ? 24.482 15.978 18.952 1.00 85.69 444 GLY A C 1
ATOM 3573 O O . GLY A 1 444 ? 25.026 14.898 19.192 1.00 85.69 444 GLY A O 1
ATOM 3574 N N . ARG A 1 445 ? 23.887 16.723 19.879 1.00 86.94 445 ARG A N 1
ATOM 3575 C CA . ARG A 1 445 ? 23.672 16.310 21.260 1.00 86.94 445 ARG A CA 1
ATOM 3576 C C . ARG A 1 445 ? 22.220 16.589 21.618 1.00 86.94 445 ARG A C 1
ATOM 3578 O O . ARG A 1 445 ? 21.697 17.640 21.265 1.00 86.94 445 ARG A O 1
ATOM 3585 N N . VAL A 1 446 ? 21.601 15.653 22.325 1.00 83.25 446 VAL A N 1
ATOM 3586 C CA . VAL A 1 446 ? 20.254 15.794 22.879 1.00 83.25 446 VAL A CA 1
ATOM 3587 C C . VAL A 1 446 ? 20.329 15.609 24.388 1.00 83.25 446 VAL A C 1
ATOM 3589 O O . VAL A 1 446 ? 21.020 14.706 24.862 1.00 83.25 446 VAL A O 1
ATOM 3592 N N . CYS A 1 447 ? 19.660 16.475 25.145 1.00 81.56 447 CYS A N 1
ATOM 3593 C CA . CYS A 1 447 ? 19.537 16.344 26.589 1.00 81.56 447 CYS A CA 1
ATOM 3594 C C . CYS A 1 447 ? 18.059 16.318 26.980 1.00 81.56 447 CYS A C 1
ATOM 3596 O O . CYS A 1 447 ? 17.261 17.096 26.464 1.00 81.56 447 CYS A O 1
ATOM 3598 N N . SER A 1 448 ? 17.672 15.463 27.929 1.00 73.31 448 SER A N 1
ATOM 3599 C CA . SER A 1 448 ? 16.284 15.410 28.412 1.00 73.31 448 SER A CA 1
ATOM 3600 C C . SER A 1 448 ? 15.815 16.736 29.028 1.00 73.31 448 SER A C 1
ATOM 3602 O O . SER A 1 448 ? 14.625 17.046 28.968 1.00 73.31 448 SER A O 1
ATOM 3604 N N . SER A 1 449 ? 16.739 17.554 29.547 1.00 70.56 449 SER A N 1
ATOM 3605 C CA . SER A 1 449 ? 16.454 18.903 30.052 1.00 70.56 449 SER A CA 1
ATOM 3606 C C . SER A 1 449 ? 15.986 19.884 28.979 1.00 70.56 449 SER A C 1
ATOM 3608 O O . SER A 1 449 ? 15.333 20.866 29.314 1.00 70.56 449 SER A O 1
ATOM 3610 N N . ASP A 1 450 ? 16.295 19.632 27.706 1.00 73.81 450 ASP A N 1
ATOM 3611 C CA . ASP A 1 450 ? 15.920 20.532 26.609 1.00 73.81 450 ASP A CA 1
ATOM 3612 C C . ASP A 1 450 ? 14.428 20.398 26.251 1.00 73.81 450 ASP A C 1
ATOM 3614 O O . ASP A 1 450 ? 13.862 21.272 25.599 1.00 73.81 450 ASP A O 1
ATOM 3618 N N . TYR A 1 451 ? 13.776 19.315 26.696 1.00 70.12 451 TYR A N 1
ATOM 3619 C CA . TYR A 1 451 ? 12.417 18.942 26.284 1.00 70.12 451 TYR A CA 1
ATOM 3620 C C . TYR A 1 451 ? 11.416 18.861 27.436 1.00 70.12 451 TYR A C 1
ATOM 3622 O O . TYR A 1 451 ? 10.210 18.767 27.200 1.00 70.12 451 TYR A O 1
ATOM 3630 N N . ARG A 1 452 ? 11.875 18.872 28.693 1.00 68.19 452 ARG A N 1
ATOM 3631 C CA . ARG A 1 452 ? 10.975 18.847 29.849 1.00 68.19 452 ARG A CA 1
ATOM 3632 C C . ARG A 1 452 ? 11.563 19.491 31.091 1.00 68.19 452 ARG A C 1
ATOM 3634 O O . ARG A 1 452 ? 12.772 19.540 31.296 1.00 68.19 452 ARG A O 1
ATOM 3641 N N . THR A 1 453 ? 10.660 19.885 31.983 1.00 57.88 453 THR A N 1
ATOM 3642 C CA . THR A 1 453 ? 10.998 20.250 33.355 1.00 57.88 453 THR A CA 1
ATOM 3643 C C . THR A 1 453 ? 11.426 19.026 34.164 1.00 57.88 453 THR A C 1
ATOM 3645 O O . THR A 1 453 ? 11.092 17.872 33.869 1.00 57.88 453 THR A O 1
ATOM 3648 N N . TRP A 1 454 ? 12.176 19.293 35.226 1.00 58.75 454 TRP A N 1
ATOM 3649 C CA . TRP A 1 454 ? 12.789 18.283 36.081 1.00 58.75 454 TRP A CA 1
ATOM 3650 C C . TRP A 1 454 ? 11.808 17.398 36.860 1.00 58.75 454 TRP A C 1
ATOM 3652 O O . TRP A 1 454 ? 12.155 16.272 37.212 1.00 58.75 454 TRP A O 1
ATOM 3662 N N . TYR A 1 455 ? 10.592 17.895 37.097 1.00 52.91 455 TYR A N 1
ATOM 3663 C CA . TYR A 1 455 ? 9.494 17.199 37.760 1.00 52.91 455 TYR A CA 1
ATOM 3664 C C . TYR A 1 455 ? 8.222 17.255 36.892 1.00 52.91 455 TYR A C 1
ATOM 3666 O O . TYR A 1 455 ? 8.000 18.276 36.226 1.00 52.91 455 TYR A O 1
ATOM 3674 N N . PRO A 1 456 ? 7.367 16.211 36.928 1.00 60.66 456 PRO A N 1
ATOM 3675 C CA . PRO A 1 456 ? 7.586 14.913 37.580 1.00 60.66 456 PRO A CA 1
ATOM 3676 C C . PRO A 1 456 ? 8.644 14.069 36.862 1.00 60.66 456 PRO A C 1
ATOM 3678 O O . PRO A 1 456 ? 8.845 14.205 35.655 1.00 60.66 456 PRO A O 1
ATOM 3681 N N . ALA A 1 457 ? 9.323 13.195 37.610 1.00 63.16 457 ALA A N 1
ATOM 3682 C CA . ALA A 1 457 ? 10.259 12.242 37.027 1.00 63.16 457 ALA A CA 1
ATOM 3683 C C . ALA A 1 457 ? 9.519 11.315 36.050 1.00 63.16 457 ALA A C 1
ATOM 3685 O O . ALA A 1 457 ? 8.422 10.838 36.349 1.00 63.16 457 ALA A O 1
ATOM 3686 N N . LYS A 1 458 ? 10.116 11.066 34.882 1.00 67.94 458 LYS A N 1
ATOM 3687 C CA . LYS A 1 458 ? 9.543 10.206 33.842 1.00 67.94 458 LYS A CA 1
ATOM 3688 C C . LYS A 1 458 ? 10.515 9.095 33.483 1.00 67.94 458 LYS A C 1
ATOM 3690 O O . LYS A 1 458 ? 11.691 9.356 33.234 1.00 67.94 458 LYS A O 1
ATOM 3695 N N . ALA A 1 459 ? 9.979 7.880 33.445 1.00 74.88 459 ALA A N 1
ATOM 3696 C CA . ALA A 1 459 ? 10.687 6.690 32.997 1.00 74.88 459 ALA A CA 1
ATOM 3697 C C . ALA A 1 459 ? 11.011 6.768 31.498 1.00 74.88 459 ALA A C 1
ATOM 3699 O O . ALA A 1 459 ? 12.131 6.496 31.097 1.00 74.88 459 ALA A O 1
ATOM 3700 N N . GLN A 1 460 ? 10.056 7.218 30.681 1.00 81.06 460 GLN A N 1
ATOM 3701 C CA . GLN A 1 460 ? 10.227 7.335 29.233 1.00 81.06 460 GLN A CA 1
ATOM 3702 C C . GLN A 1 460 ? 10.548 8.776 28.840 1.00 81.06 460 GLN A C 1
ATOM 3704 O O . GLN A 1 460 ? 9.810 9.698 29.211 1.00 81.06 460 GLN A O 1
ATOM 3709 N N . ASN A 1 461 ? 11.640 8.976 28.101 1.00 80.62 461 ASN A N 1
ATOM 3710 C CA . ASN A 1 461 ? 12.060 10.294 27.622 1.00 80.62 461 ASN A CA 1
ATOM 3711 C C . ASN A 1 461 ? 12.439 10.193 26.150 1.00 80.62 461 ASN A C 1
ATOM 3713 O O . ASN A 1 461 ? 13.352 9.449 25.811 1.00 80.62 461 ASN A O 1
ATOM 3717 N N . SER A 1 462 ? 11.784 10.973 25.293 1.00 86.44 462 SER A N 1
ATOM 3718 C CA . SER A 1 462 ? 12.067 10.974 23.862 1.00 86.44 462 SER A CA 1
ATOM 3719 C C . SER A 1 462 ? 11.859 12.344 23.227 1.00 86.44 462 SER A C 1
ATOM 3721 O O . SER A 1 462 ? 11.210 13.223 23.801 1.00 86.44 462 SER A O 1
ATOM 3723 N N . GLY A 1 463 ? 12.424 12.535 22.037 1.00 83.19 463 GLY A N 1
ATOM 3724 C CA . GLY A 1 463 ? 12.258 13.754 21.252 1.00 83.19 463 GLY A CA 1
ATOM 3725 C C . GLY A 1 463 ? 12.659 13.564 19.793 1.00 83.19 463 GLY A C 1
ATOM 3726 O O . GLY A 1 463 ? 13.462 12.693 19.461 1.00 83.19 463 GLY A O 1
ATOM 3727 N N . ALA A 1 464 ? 12.095 14.381 18.907 1.00 87.44 464 ALA A N 1
ATOM 3728 C CA . ALA A 1 464 ? 12.419 14.348 17.486 1.00 87.44 464 ALA A CA 1
ATOM 3729 C C . ALA A 1 464 ? 13.622 15.252 17.177 1.00 87.44 464 ALA A C 1
ATOM 3731 O O . ALA A 1 464 ? 13.686 16.394 17.627 1.00 87.44 464 ALA A O 1
ATOM 3732 N N . VAL A 1 465 ? 14.548 14.751 16.365 1.00 83.81 465 VAL A N 1
ATOM 3733 C CA . VAL A 1 465 ? 15.661 15.507 15.788 1.00 83.81 465 VAL A CA 1
ATOM 3734 C C . VAL A 1 465 ? 15.413 15.642 14.296 1.00 83.81 465 VAL A C 1
ATOM 3736 O O . VAL A 1 465 ? 15.330 14.639 13.591 1.00 83.81 465 VAL A O 1
ATOM 3739 N N . ALA A 1 466 ? 15.331 16.878 13.808 1.00 86.56 466 ALA A N 1
ATOM 3740 C CA . ALA A 1 466 ? 15.340 17.173 12.381 1.00 86.56 466 ALA A CA 1
ATOM 3741 C C . ALA A 1 466 ? 16.775 17.450 11.916 1.00 86.56 466 ALA A C 1
ATOM 3743 O O . ALA A 1 466 ? 17.521 18.186 12.564 1.00 86.56 466 ALA A O 1
ATOM 3744 N N . PHE A 1 467 ? 17.162 16.881 10.779 1.00 84.00 467 PHE A N 1
ATOM 3745 C CA . PHE A 1 467 ? 18.435 17.187 10.143 1.00 84.00 467 PHE A CA 1
ATOM 3746 C C . PHE A 1 467 ? 18.368 18.552 9.461 1.00 84.00 467 PHE A C 1
ATOM 3748 O O . PHE A 1 467 ? 17.395 18.871 8.779 1.00 84.00 467 PHE A O 1
ATOM 3755 N N . SER A 1 468 ? 19.434 19.342 9.600 1.00 78.19 468 SER A N 1
ATOM 3756 C CA . SER A 1 468 ? 19.559 20.656 8.952 1.00 78.19 468 SER A CA 1
ATOM 3757 C C . SER A 1 468 ? 19.471 20.572 7.424 1.00 78.19 468 SER A C 1
ATOM 3759 O O . SER A 1 468 ? 19.011 21.509 6.774 1.00 78.19 468 SER A O 1
ATOM 3761 N N . LYS A 1 469 ? 19.877 19.434 6.854 1.00 77.62 469 LYS A N 1
ATOM 3762 C CA . LYS A 1 469 ? 19.699 19.076 5.449 1.00 77.62 469 LYS A CA 1
ATOM 3763 C C . LYS A 1 469 ? 19.279 17.605 5.355 1.00 77.62 469 LYS A C 1
ATOM 3765 O O . LYS A 1 469 ? 19.924 16.775 5.998 1.00 77.62 469 LYS A O 1
ATOM 3770 N N . PRO A 1 470 ? 18.253 17.258 4.557 1.00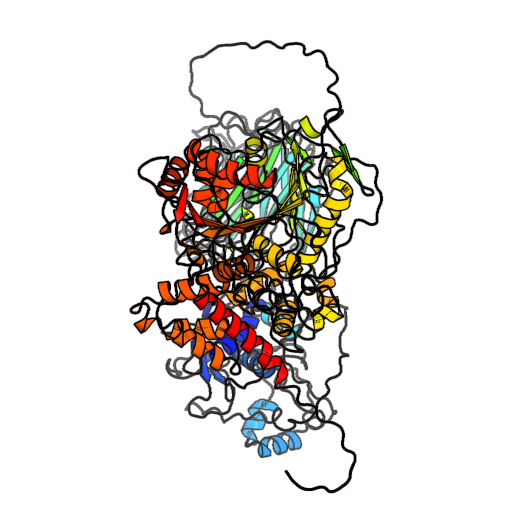 76.06 470 PRO A N 1
ATOM 3771 C CA . PRO A 1 470 ? 17.909 15.864 4.319 1.00 76.06 470 PRO A CA 1
ATOM 3772 C C . PRO A 1 470 ? 19.065 15.102 3.663 1.00 76.06 470 PRO A C 1
ATOM 3774 O O . PRO A 1 470 ? 19.728 15.624 2.764 1.00 76.06 470 PRO A O 1
ATOM 3777 N N . PHE A 1 471 ? 19.282 13.864 4.090 1.00 69.62 471 PHE A N 1
ATOM 3778 C CA . PHE A 1 471 ? 20.168 12.925 3.415 1.00 69.62 471 PHE A CA 1
ATOM 3779 C C . PHE A 1 471 ? 19.491 12.354 2.165 1.00 69.62 471 PHE A C 1
ATOM 3781 O O . PHE A 1 471 ? 18.278 12.175 2.127 1.00 69.62 471 PHE A O 1
ATOM 3788 N N . ASP A 1 472 ? 20.277 12.006 1.148 1.00 62.38 472 ASP A N 1
ATOM 3789 C CA . ASP A 1 472 ? 19.745 11.395 -0.081 1.00 62.38 472 ASP A CA 1
ATOM 3790 C C . ASP A 1 472 ? 19.226 9.960 0.142 1.00 62.38 472 ASP A C 1
ATOM 3792 O O . ASP A 1 472 ? 18.448 9.434 -0.653 1.00 62.38 472 ASP A O 1
ATOM 3796 N N . ARG A 1 473 ? 19.661 9.318 1.233 1.00 59.78 473 ARG A N 1
ATOM 3797 C CA . ARG A 1 473 ? 19.253 7.986 1.698 1.00 59.78 473 ARG A CA 1
ATOM 3798 C C . ARG A 1 473 ? 19.032 8.044 3.211 1.00 59.78 473 ARG A C 1
ATOM 3800 O O . ARG A 1 473 ? 19.558 8.939 3.867 1.00 59.78 473 ARG A O 1
ATOM 3807 N N . ILE A 1 474 ? 18.274 7.104 3.776 1.00 71.00 474 ILE A N 1
ATOM 3808 C CA . ILE A 1 474 ? 18.104 7.016 5.236 1.00 71.00 474 ILE A CA 1
ATOM 3809 C C . ILE A 1 474 ? 19.493 6.803 5.873 1.00 71.00 474 ILE A C 1
ATOM 3811 O O . ILE A 1 474 ? 20.159 5.822 5.530 1.00 71.00 474 ILE A O 1
ATOM 3815 N N . PRO A 1 475 ? 19.970 7.714 6.742 1.00 74.44 475 PRO A N 1
ATOM 3816 C CA . PRO A 1 475 ? 21.287 7.591 7.353 1.00 74.44 475 PRO A CA 1
ATOM 3817 C C . PRO A 1 475 ? 21.268 6.554 8.480 1.00 74.44 475 PRO A C 1
ATOM 3819 O O . PRO A 1 475 ? 20.221 6.249 9.045 1.00 74.44 475 PRO A O 1
ATOM 3822 N N . LYS A 1 476 ? 22.445 6.058 8.870 1.00 80.50 476 LYS A N 1
ATOM 3823 C CA . LYS A 1 476 ? 22.600 5.335 10.140 1.00 80.50 476 LYS A CA 1
ATOM 3824 C C . LYS A 1 476 ? 22.767 6.337 11.280 1.00 80.50 476 LYS A C 1
ATOM 3826 O O . LYS A 1 476 ? 23.526 7.296 11.141 1.00 80.50 476 LYS A O 1
ATOM 3831 N N . VAL A 1 477 ? 22.084 6.106 12.401 1.00 83.69 477 VAL A N 1
ATOM 3832 C CA . VAL A 1 477 ? 22.167 6.958 13.596 1.00 83.69 477 VAL A CA 1
ATOM 3833 C C . VAL A 1 477 ? 22.892 6.206 14.704 1.00 83.69 477 VAL A C 1
ATOM 3835 O O . VAL A 1 477 ? 22.435 5.160 15.157 1.00 83.69 477 VAL A O 1
ATOM 3838 N N . TYR A 1 478 ? 24.009 6.770 15.155 1.00 86.50 478 TYR A N 1
ATOM 3839 C CA . TYR A 1 478 ? 24.786 6.260 16.281 1.00 86.50 478 TYR A CA 1
ATOM 3840 C C . TYR A 1 478 ? 24.486 7.106 17.517 1.00 86.50 478 TYR A C 1
ATOM 3842 O O . TYR A 1 478 ? 24.668 8.325 17.496 1.00 86.50 478 TYR A O 1
ATOM 3850 N N . ILE A 1 479 ? 24.019 6.461 18.587 1.00 88.94 479 ILE A N 1
ATOM 3851 C CA . ILE A 1 479 ? 23.732 7.091 19.881 1.00 88.94 479 ILE A CA 1
ATOM 3852 C C . ILE A 1 479 ? 24.547 6.393 20.957 1.00 88.94 479 ILE A C 1
ATOM 3854 O O . ILE A 1 479 ? 24.540 5.171 21.040 1.00 88.94 479 ILE A O 1
ATOM 3858 N N . ALA A 1 480 ? 25.196 7.184 21.807 1.00 91.88 480 ALA A N 1
ATOM 3859 C CA . ALA A 1 480 ? 25.857 6.731 23.020 1.00 91.88 480 ALA A CA 1
ATOM 3860 C C . ALA A 1 480 ? 25.785 7.817 24.097 1.00 91.88 480 ALA A C 1
ATOM 3862 O O . ALA A 1 480 ? 25.636 9.005 23.799 1.00 91.88 480 ALA A O 1
ATOM 3863 N N . LEU A 1 481 ? 25.894 7.400 25.355 1.00 94.12 481 LEU A N 1
ATOM 3864 C CA . LEU A 1 481 ? 25.863 8.287 26.508 1.00 94.12 481 LEU A CA 1
ATOM 3865 C C . LEU A 1 481 ? 27.143 9.123 26.563 1.00 94.12 481 LEU A C 1
ATOM 3867 O O . LEU A 1 481 ? 28.251 8.588 26.532 1.00 94.12 481 LEU A O 1
ATOM 3871 N N . ASN A 1 482 ? 26.995 10.439 26.695 1.00 93.38 482 ASN A N 1
ATOM 3872 C CA . ASN A 1 482 ? 28.094 11.343 27.042 1.00 93.38 482 ASN A CA 1
ATOM 3873 C C . ASN A 1 482 ? 27.916 11.980 28.433 1.00 93.38 482 ASN A C 1
ATOM 3875 O O . ASN A 1 482 ? 28.826 12.634 28.937 1.00 93.38 482 ASN A O 1
ATOM 3879 N N . GLU A 1 483 ? 26.755 11.788 29.059 1.00 91.81 483 GLU A N 1
ATOM 3880 C CA . GLU A 1 483 ? 26.421 12.295 30.385 1.00 91.81 483 GLU A CA 1
ATOM 3881 C C . GLU A 1 483 ? 25.402 11.388 31.078 1.00 91.81 483 GLU A C 1
ATOM 3883 O O . GLU A 1 483 ? 24.517 10.833 30.425 1.00 91.81 483 GLU A O 1
ATOM 3888 N N . LEU A 1 484 ? 25.511 11.275 32.402 1.00 88.62 484 LEU A N 1
ATOM 3889 C CA . LEU A 1 484 ? 24.500 10.688 33.278 1.00 88.62 484 LEU A CA 1
ATOM 3890 C C . LEU A 1 484 ? 24.482 11.413 34.636 1.00 88.62 484 LEU A C 1
ATOM 3892 O O . LEU A 1 484 ? 25.535 11.791 35.151 1.00 88.62 484 LEU A O 1
ATOM 3896 N N . ASP A 1 485 ? 23.292 11.568 35.219 1.00 86.75 485 ASP A N 1
ATOM 3897 C CA . ASP A 1 485 ? 23.061 12.086 36.576 1.00 86.75 485 ASP A CA 1
ATOM 3898 C C . ASP A 1 485 ? 21.965 11.236 37.231 1.00 86.75 485 ASP A C 1
ATOM 3900 O O . ASP A 1 485 ? 20.795 11.317 36.849 1.00 86.75 485 ASP A O 1
ATOM 3904 N N . MET A 1 486 ? 22.363 10.335 38.133 1.00 84.56 486 MET A N 1
ATOM 3905 C CA . MET A 1 486 ? 21.503 9.266 38.641 1.00 84.56 486 MET A CA 1
ATOM 3906 C C . MET A 1 486 ? 21.597 9.138 40.164 1.00 84.56 486 MET A C 1
ATOM 3908 O O . MET A 1 486 ? 22.684 9.164 40.747 1.00 84.56 486 MET A O 1
ATOM 3912 N N . ASP A 1 487 ? 20.438 8.969 40.804 1.00 81.00 487 ASP A N 1
ATOM 3913 C CA . ASP A 1 487 ? 20.332 8.746 42.247 1.00 81.00 487 ASP A CA 1
ATOM 3914 C C . ASP A 1 487 ? 20.860 7.362 42.645 1.00 81.00 487 ASP A C 1
ATOM 3916 O O . ASP A 1 487 ? 20.584 6.364 41.979 1.00 81.00 487 ASP A O 1
ATOM 3920 N N . SER A 1 488 ? 21.591 7.309 43.757 1.00 86.38 488 SER A N 1
ATOM 3921 C CA . SER A 1 488 ? 22.228 6.077 44.241 1.00 86.38 488 SER A CA 1
ATOM 3922 C C . SER A 1 488 ? 21.379 5.246 45.202 1.00 86.38 488 SER A C 1
ATOM 3924 O O . SER A 1 488 ? 21.803 4.165 45.609 1.00 86.38 488 SER A O 1
ATOM 3926 N N . SER A 1 489 ? 20.178 5.711 45.574 1.00 82.88 489 SER A N 1
ATOM 3927 C CA . SER A 1 489 ? 19.271 4.945 46.444 1.00 82.88 489 SER A CA 1
ATOM 3928 C C . SER A 1 489 ? 18.500 3.843 45.706 1.00 82.88 489 SER A C 1
ATOM 3930 O O . SER A 1 489 ? 17.784 3.056 46.329 1.00 82.88 489 SER A O 1
ATOM 3932 N N . ARG A 1 490 ? 18.634 3.790 44.376 1.00 86.38 490 ARG A N 1
ATOM 3933 C CA . ARG A 1 490 ? 17.923 2.900 43.453 1.00 86.38 490 ARG A CA 1
ATOM 3934 C C . ARG A 1 490 ? 18.893 2.320 42.442 1.00 86.38 490 ARG A C 1
ATOM 3936 O O . ARG A 1 490 ? 19.963 2.875 42.219 1.00 86.38 490 ARG A O 1
ATOM 3943 N N . ASN A 1 491 ? 18.527 1.195 41.828 1.00 88.31 491 ASN A N 1
ATOM 3944 C CA . ASN A 1 491 ? 19.377 0.564 40.815 1.00 88.31 491 ASN A CA 1
ATOM 3945 C C . ASN A 1 491 ? 19.675 1.543 39.668 1.00 88.31 491 ASN A C 1
ATOM 3947 O O . ASN A 1 491 ? 18.826 2.359 39.301 1.00 88.31 491 ASN A O 1
ATOM 3951 N N . LEU A 1 492 ? 20.860 1.444 39.071 1.00 90.12 492 LEU A N 1
ATOM 3952 C CA . LEU A 1 492 ? 21.223 2.254 37.914 1.00 90.12 492 LEU A CA 1
ATOM 3953 C C . LEU A 1 492 ? 20.688 1.585 36.653 1.00 90.12 492 LEU A C 1
ATOM 3955 O O . LEU A 1 492 ? 21.269 0.604 36.188 1.00 90.12 492 LEU A O 1
ATOM 3959 N N . ARG A 1 493 ? 19.583 2.111 36.111 1.00 90.44 493 ARG A N 1
ATOM 3960 C CA . ARG A 1 493 ? 18.965 1.598 34.884 1.00 90.44 493 ARG A CA 1
ATOM 3961 C C . ARG A 1 493 ? 18.705 2.696 33.876 1.00 90.44 493 ARG A C 1
ATOM 3963 O O . ARG A 1 493 ? 17.898 3.586 34.135 1.00 90.44 493 ARG A O 1
ATOM 3970 N N . ILE A 1 494 ? 19.390 2.615 32.742 1.00 90.62 494 ILE A N 1
ATOM 3971 C CA . ILE A 1 494 ? 19.277 3.575 31.646 1.00 90.62 494 ILE A CA 1
ATOM 3972 C C . ILE A 1 494 ? 19.480 2.877 30.303 1.00 90.62 494 ILE A C 1
ATOM 3974 O O . ILE A 1 494 ? 20.306 1.969 30.195 1.00 90.62 494 ILE A O 1
ATOM 3978 N N . LYS A 1 495 ? 18.735 3.300 29.281 1.00 90.50 495 LYS A N 1
ATOM 3979 C CA . LYS A 1 495 ? 18.894 2.868 27.892 1.00 90.50 495 LYS A CA 1
ATOM 3980 C C . LYS A 1 495 ? 18.710 4.056 26.950 1.00 90.50 495 LYS A C 1
ATOM 3982 O O . LYS A 1 495 ? 17.669 4.704 26.979 1.00 90.50 495 LYS A O 1
ATOM 3987 N N . ALA A 1 496 ? 19.697 4.303 26.096 1.00 90.88 496 ALA A N 1
ATOM 3988 C CA . ALA A 1 496 ? 19.640 5.305 25.042 1.00 90.88 496 ALA A CA 1
ATOM 3989 C C . ALA A 1 496 ? 19.635 4.639 23.661 1.00 90.88 496 ALA A C 1
ATOM 3991 O O . ALA A 1 496 ? 20.462 3.767 23.392 1.00 90.88 496 ALA A O 1
ATOM 3992 N N . PHE A 1 497 ? 18.706 5.037 22.792 1.00 88.75 497 PHE A N 1
ATOM 3993 C CA . PHE A 1 497 ? 18.599 4.524 21.422 1.00 88.75 497 PHE A CA 1
ATOM 3994 C C . PHE A 1 497 ? 17.879 5.522 20.503 1.00 88.75 497 PHE A C 1
ATOM 3996 O O . PHE A 1 497 ? 17.287 6.493 20.972 1.00 88.75 497 PHE A O 1
ATOM 4003 N N . ALA A 1 498 ? 17.952 5.297 19.191 1.00 87.31 498 ALA A N 1
ATOM 4004 C CA . ALA A 1 498 ? 17.185 6.036 18.190 1.00 87.31 498 ALA A CA 1
ATOM 4005 C C . ALA A 1 498 ? 16.224 5.095 17.467 1.00 87.31 498 ALA A C 1
ATOM 4007 O O . ALA A 1 498 ? 16.577 3.951 17.183 1.00 87.31 498 ALA A O 1
ATOM 4008 N N . ASP A 1 499 ? 15.049 5.598 17.113 1.00 85.62 499 ASP A N 1
ATOM 4009 C CA . ASP A 1 499 ? 14.123 4.954 16.189 1.00 85.62 499 ASP A CA 1
ATOM 4010 C C . ASP A 1 499 ? 13.543 5.982 15.202 1.00 85.62 499 ASP A C 1
ATOM 4012 O O . ASP A 1 499 ? 13.969 7.143 15.158 1.00 85.62 499 ASP A O 1
ATOM 4016 N N . LYS A 1 500 ? 12.619 5.539 14.339 1.00 85.50 500 LYS A N 1
ATOM 4017 C CA . LYS A 1 500 ? 11.959 6.391 13.331 1.00 85.50 500 LYS A CA 1
ATOM 4018 C C . LYS A 1 500 ? 12.959 7.183 12.474 1.00 85.50 500 LYS A C 1
ATOM 4020 O O . LYS A 1 500 ? 12.751 8.357 12.172 1.00 85.50 500 LYS A O 1
ATOM 4025 N N . ILE A 1 501 ? 14.074 6.545 12.118 1.00 80.31 501 ILE A N 1
ATOM 4026 C CA . ILE A 1 501 ? 15.148 7.170 11.347 1.00 80.31 501 ILE A CA 1
ATOM 4027 C C . ILE A 1 501 ? 14.685 7.325 9.899 1.00 80.31 501 ILE A C 1
ATOM 4029 O O . ILE A 1 501 ? 14.353 6.357 9.220 1.00 80.31 501 ILE A O 1
ATOM 4033 N N . THR A 1 502 ? 14.690 8.559 9.418 1.00 83.31 502 THR A N 1
ATOM 4034 C CA . THR A 1 502 ? 14.354 8.935 8.045 1.00 83.31 502 THR A CA 1
ATOM 4035 C C . THR A 1 502 ? 15.501 9.732 7.441 1.00 83.31 502 THR A C 1
ATOM 4037 O O . THR A 1 502 ? 16.385 10.219 8.141 1.00 83.31 502 THR A O 1
ATOM 4040 N N . ALA A 1 503 ? 15.451 9.971 6.133 1.00 79.69 503 ALA A N 1
ATOM 4041 C CA . ALA A 1 503 ? 16.341 10.918 5.465 1.00 79.69 503 ALA A CA 1
ATOM 4042 C C . ALA A 1 503 ? 16.300 12.344 6.061 1.00 79.69 503 ALA A C 1
ATOM 4044 O O . ALA A 1 503 ? 17.224 13.118 5.838 1.00 79.69 503 ALA A O 1
ATOM 4045 N N . LYS A 1 504 ? 15.247 12.715 6.803 1.00 86.56 504 LYS A N 1
ATOM 4046 C CA . LYS A 1 504 ? 15.023 14.076 7.321 1.00 86.56 504 LYS A CA 1
ATOM 4047 C C . LYS A 1 504 ? 15.261 14.219 8.823 1.00 86.56 504 LYS A C 1
ATOM 4049 O O . LYS A 1 504 ? 15.321 15.346 9.303 1.00 86.56 504 LYS A O 1
ATOM 4054 N N . GLY A 1 505 ? 15.374 13.125 9.567 1.00 87.31 505 GLY A N 1
ATOM 4055 C CA . GLY A 1 505 ? 15.487 13.168 11.022 1.00 87.31 505 GLY A CA 1
ATOM 4056 C C . GLY A 1 505 ? 15.279 11.809 11.679 1.00 87.31 505 GLY A C 1
ATOM 4057 O O . GLY A 1 505 ? 15.093 10.812 10.988 1.00 87.31 505 GLY A O 1
ATOM 4058 N N . PHE A 1 506 ? 15.287 11.770 13.008 1.00 90.56 506 PHE A N 1
ATOM 4059 C CA . PHE A 1 506 ? 15.045 10.568 13.814 1.00 90.56 506 PHE A CA 1
ATOM 4060 C C . PHE A 1 506 ? 14.402 10.928 15.159 1.00 90.56 506 PHE A C 1
ATOM 4062 O O . PHE A 1 506 ? 14.340 12.102 15.520 1.00 90.56 506 PHE A O 1
ATOM 4069 N N . THR A 1 507 ? 13.924 9.940 15.916 1.00 87.38 507 THR A N 1
ATOM 4070 C CA . THR A 1 507 ? 13.496 10.126 17.312 1.00 87.38 507 THR A CA 1
ATOM 4071 C C . THR A 1 507 ? 14.514 9.489 18.249 1.00 87.38 507 THR A C 1
ATOM 4073 O O . THR A 1 507 ? 14.908 8.342 18.058 1.00 87.38 507 THR A O 1
ATOM 4076 N N . TRP A 1 508 ? 14.989 10.249 19.235 1.00 90.44 508 TRP A N 1
ATOM 4077 C CA . TRP A 1 508 ? 15.884 9.748 20.276 1.00 90.44 508 TRP A CA 1
ATOM 4078 C C . TRP A 1 508 ? 15.080 9.316 21.500 1.00 90.44 508 TRP A C 1
ATOM 4080 O O . TRP A 1 508 ? 14.035 9.900 21.780 1.00 90.44 508 TRP A O 1
ATOM 4090 N N . HIS A 1 509 ? 15.603 8.342 22.243 1.00 88.75 509 HIS A N 1
ATOM 4091 C CA . HIS A 1 509 ? 15.051 7.842 23.501 1.00 88.75 509 HIS A CA 1
ATOM 4092 C C . HIS A 1 509 ? 16.142 7.760 24.571 1.00 88.75 509 HIS A C 1
ATOM 4094 O O . HIS A 1 509 ? 17.293 7.441 24.267 1.00 88.75 509 HIS A O 1
ATOM 4100 N N . GLY A 1 510 ? 15.775 8.050 25.816 1.00 86.62 510 GLY A N 1
ATOM 4101 C CA . GLY A 1 510 ? 16.616 8.004 27.011 1.00 86.62 510 GLY A CA 1
ATOM 4102 C C . GLY A 1 510 ? 15.796 7.493 28.192 1.00 86.62 510 GLY A C 1
ATOM 4103 O O . GLY A 1 510 ? 15.341 8.269 29.037 1.00 86.62 510 GLY A O 1
ATOM 4104 N N . ASP A 1 511 ? 15.578 6.185 28.219 1.00 86.50 511 ASP A N 1
ATOM 4105 C CA . ASP A 1 511 ? 14.599 5.551 29.092 1.00 86.50 511 ASP A CA 1
ATOM 4106 C C . ASP A 1 511 ? 15.237 4.971 30.356 1.00 86.50 511 ASP A C 1
ATOM 4108 O O . ASP A 1 511 ? 16.332 4.406 30.332 1.00 86.50 511 ASP A O 1
ATOM 4112 N N . THR A 1 512 ? 14.505 5.058 31.461 1.00 83.38 512 THR A N 1
ATOM 4113 C CA . THR A 1 512 ? 14.746 4.338 32.714 1.00 83.38 512 THR A CA 1
ATOM 4114 C C . THR A 1 512 ? 13.541 3.444 33.015 1.00 83.38 512 THR A C 1
ATOM 4116 O O . THR A 1 512 ? 12.467 3.608 32.438 1.00 83.38 512 THR A O 1
ATOM 4119 N N . TRP A 1 513 ? 13.689 2.456 33.897 1.00 82.94 513 TRP A N 1
ATOM 4120 C CA . TRP A 1 513 ? 12.589 1.549 34.240 1.00 82.94 513 TRP A CA 1
ATOM 4121 C C . TRP A 1 513 ? 12.654 1.064 35.689 1.00 82.94 513 TRP A C 1
ATOM 4123 O O . TRP A 1 513 ? 13.651 1.249 36.391 1.00 82.94 513 TRP A O 1
ATOM 4133 N N . ALA A 1 514 ? 11.568 0.412 36.115 1.00 80.75 514 ALA A N 1
ATOM 4134 C CA . ALA A 1 514 ? 11.350 -0.061 37.479 1.00 80.75 514 ALA A CA 1
ATOM 4135 C C . ALA A 1 514 ? 11.509 1.072 38.512 1.00 80.75 514 ALA A C 1
ATOM 4137 O O . ALA A 1 514 ? 10.754 2.039 38.467 1.00 80.75 514 ALA A O 1
ATOM 4138 N N . ASP A 1 515 ? 12.446 0.949 39.452 1.00 73.44 515 ASP A N 1
ATOM 4139 C CA . ASP A 1 515 ? 12.663 1.920 40.528 1.00 73.44 515 ASP A CA 1
ATOM 4140 C C . ASP A 1 515 ? 13.712 2.995 40.195 1.00 73.44 515 ASP A C 1
ATOM 4142 O O . ASP A 1 515 ? 13.993 3.852 41.029 1.00 73.44 515 ASP A O 1
ATOM 4146 N N . SER A 1 516 ? 14.247 2.994 38.971 1.00 68.94 516 SER A N 1
ATOM 4147 C CA . SER A 1 516 ? 15.162 4.022 38.470 1.00 68.94 516 SER A CA 1
ATOM 4148 C C . SER A 1 516 ? 14.360 5.155 37.821 1.00 68.94 516 SER A C 1
ATOM 4150 O O . SER A 1 516 ? 13.697 4.948 36.802 1.00 68.94 516 SER A O 1
ATOM 4152 N N . LEU A 1 517 ? 14.407 6.363 38.391 1.00 57.16 517 LEU A N 1
ATOM 4153 C CA . LEU A 1 517 ? 13.693 7.548 37.894 1.00 57.16 517 LEU A CA 1
ATOM 4154 C C . LEU A 1 517 ? 14.675 8.691 37.583 1.00 57.16 517 LEU A C 1
ATOM 4156 O O . LEU A 1 517 ? 15.526 9.012 38.406 1.00 57.16 517 LEU A O 1
ATOM 4160 N N . LEU A 1 518 ? 14.532 9.336 36.418 1.00 56.41 518 LEU A N 1
ATOM 4161 C CA . LEU A 1 518 ? 15.438 10.390 35.929 1.00 56.41 518 LEU A CA 1
ATOM 4162 C C . LEU A 1 518 ? 14.942 11.800 36.339 1.00 56.41 518 LEU A C 1
ATOM 4164 O O . LEU A 1 518 ? 13.929 12.278 35.813 1.00 56.41 518 LEU A O 1
ATOM 4168 N N . SER A 1 519 ? 15.643 12.474 37.264 1.00 48.00 519 SER A N 1
ATOM 4169 C CA . SER A 1 519 ? 15.334 13.832 37.782 1.00 48.00 519 SER A CA 1
ATOM 4170 C C . SER A 1 519 ? 16.595 14.716 37.770 1.00 48.00 519 SER A C 1
ATOM 4172 O O . SER A 1 519 ? 17.648 14.210 38.131 1.00 48.00 519 SER A O 1
ATOM 4174 N N . ILE A 1 520 ? 16.525 16.014 37.416 1.00 38.19 520 ILE A N 1
ATOM 4175 C CA . ILE A 1 520 ? 17.703 16.927 37.439 1.00 38.19 520 ILE A CA 1
ATOM 4176 C C . ILE A 1 520 ? 17.378 18.268 38.131 1.00 38.19 520 ILE A C 1
ATOM 4178 O O . ILE A 1 520 ? 16.417 18.931 37.778 1.00 38.19 520 ILE A O 1
ATOM 4182 N N . LEU A 1 521 ? 18.183 18.694 39.109 1.00 30.73 521 LEU A N 1
ATOM 4183 C CA . LEU A 1 521 ? 17.955 19.848 40.003 1.00 30.73 521 LEU A CA 1
ATOM 4184 C C . LEU A 1 521 ? 18.638 21.156 39.537 1.00 30.73 521 LEU A C 1
ATOM 4186 O O . LEU A 1 521 ? 19.809 21.138 39.173 1.00 30.73 521 LEU A O 1
ATOM 4190 N N . ILE A 1 522 ? 17.964 22.304 39.722 1.00 25.03 522 ILE A N 1
ATOM 4191 C CA . ILE A 1 522 ? 18.590 23.581 40.132 1.00 25.03 522 ILE A CA 1
ATOM 4192 C C . ILE A 1 522 ? 17.814 24.113 41.347 1.00 25.03 522 ILE A C 1
ATOM 4194 O O . ILE A 1 522 ? 16.587 24.184 41.342 1.00 25.03 522 ILE A O 1
ATOM 4198 N N . SER A 1 523 ? 18.547 24.463 42.402 1.00 25.05 523 SER A N 1
ATOM 4199 C CA . SER A 1 523 ? 18.046 25.034 43.656 1.00 25.05 523 SER A CA 1
ATOM 4200 C C . SER A 1 523 ? 17.492 26.451 43.451 1.00 25.05 523 SER A C 1
ATOM 4202 O O . SER A 1 523 ? 18.237 27.302 42.973 1.00 25.05 523 SER A O 1
ATOM 4204 N N . MET A 1 524 ? 16.272 26.732 43.930 1.00 23.12 524 MET A N 1
ATOM 4205 C CA . MET A 1 524 ? 15.927 27.982 44.631 1.00 23.12 524 MET A CA 1
ATOM 4206 C C . MET A 1 524 ? 14.741 27.767 45.588 1.00 23.12 524 MET A C 1
ATOM 4208 O O . MET A 1 524 ? 13.825 26.991 45.332 1.00 23.12 524 MET A O 1
ATOM 4212 N N . ALA A 1 525 ? 14.823 28.439 46.733 1.00 25.11 525 ALA A N 1
ATOM 4213 C CA . ALA A 1 525 ? 13.975 28.292 47.904 1.00 25.11 525 ALA A CA 1
ATOM 4214 C C . ALA A 1 525 ? 12.541 28.840 47.739 1.00 25.11 525 ALA A C 1
ATOM 4216 O O . ALA A 1 525 ? 12.340 29.892 47.142 1.00 25.11 525 ALA A O 1
ATOM 4217 N N . GLY A 1 526 ? 11.584 28.218 48.443 1.00 23.47 526 GLY A N 1
ATOM 4218 C CA . GLY A 1 526 ? 10.498 28.946 49.114 1.00 23.47 526 GLY A CA 1
ATOM 4219 C C . GLY A 1 526 ? 9.057 28.780 48.600 1.00 23.47 526 GLY A C 1
ATOM 4220 O O . GLY A 1 526 ? 8.698 29.300 47.555 1.00 23.47 526 GLY A O 1
ATOM 4221 N N . LYS A 1 527 ? 8.220 28.234 49.502 1.00 23.67 527 LYS A N 1
ATOM 4222 C CA . LYS A 1 527 ? 6.760 28.430 49.706 1.00 23.67 527 LYS A CA 1
ATOM 4223 C C . LYS A 1 527 ? 5.740 27.649 48.843 1.00 23.67 527 LYS A C 1
ATOM 4225 O O . LYS A 1 527 ? 5.351 28.068 47.767 1.00 23.67 527 LYS A O 1
ATOM 4230 N N . ALA A 1 528 ? 5.240 26.575 49.473 1.00 22.52 528 ALA A N 1
ATOM 4231 C CA . ALA A 1 528 ? 3.837 26.202 49.745 1.00 22.52 528 ALA A CA 1
ATOM 4232 C C . ALA A 1 528 ? 2.749 26.336 48.660 1.00 22.52 528 ALA A C 1
ATOM 4234 O O . ALA A 1 528 ? 2.444 27.453 48.275 1.00 22.52 528 ALA A O 1
ATOM 4235 N N . VAL A 1 529 ? 2.011 25.238 48.409 1.00 23.09 529 VAL A N 1
ATOM 4236 C CA . VAL A 1 529 ? 0.527 25.167 48.447 1.00 23.09 529 VAL A CA 1
ATOM 4237 C C . VAL A 1 529 ? 0.092 23.737 48.836 1.00 23.09 529 VAL A C 1
ATOM 4239 O O . VAL A 1 529 ? 0.652 22.752 48.364 1.00 23.09 529 VAL A O 1
ATOM 4242 N N . LEU A 1 530 ? -0.882 23.662 49.749 1.00 22.31 530 LEU A N 1
ATOM 4243 C CA . LEU A 1 530 ? -1.565 22.481 50.300 1.00 22.31 530 LEU A CA 1
ATOM 4244 C C . LEU A 1 530 ? -2.914 22.242 49.571 1.00 22.31 530 LEU A C 1
ATOM 4246 O O . LEU A 1 530 ? -3.331 23.096 48.798 1.00 22.31 530 LEU A O 1
ATOM 4250 N N . LEU A 1 531 ? -3.641 21.184 49.974 1.00 22.23 531 LEU A N 1
ATOM 4251 C CA . LEU A 1 531 ? -5.045 20.795 49.667 1.00 22.23 531 LEU A CA 1
ATOM 4252 C C . LEU A 1 531 ? -5.221 19.847 48.454 1.00 22.23 531 LEU A C 1
ATOM 4254 O O . LEU A 1 531 ? -4.645 20.082 47.405 1.00 22.23 531 LEU A O 1
ATOM 4258 N N . LEU A 1 532 ? -6.036 18.780 48.481 1.00 23.72 532 LEU A N 1
ATOM 4259 C CA . LEU A 1 532 ? -6.864 18.140 49.515 1.00 23.72 532 LEU A CA 1
ATOM 4260 C C . LEU A 1 532 ? -7.275 16.724 49.040 1.00 23.72 532 LEU A C 1
ATOM 4262 O O . LEU A 1 532 ? -7.386 16.468 47.848 1.00 23.72 532 LEU A O 1
ATOM 4266 N N . ALA A 1 533 ? -7.532 15.866 50.029 1.00 26.17 533 ALA A N 1
ATOM 4267 C CA . ALA A 1 533 ? -8.255 14.589 50.080 1.00 26.17 533 ALA A CA 1
ATOM 4268 C C . ALA A 1 533 ? -9.086 14.082 48.876 1.00 26.17 533 ALA A C 1
ATOM 4270 O O . ALA A 1 533 ? -9.887 14.808 48.291 1.00 26.17 533 ALA A O 1
ATOM 4271 N N . SER A 1 534 ? -9.099 12.752 48.692 1.00 27.16 534 SER A N 1
ATOM 4272 C CA . SER A 1 534 ? -10.337 12.023 48.361 1.00 27.16 534 SER A CA 1
ATOM 4273 C C . SER A 1 534 ? -10.323 10.584 48.888 1.00 27.16 534 SER A C 1
ATOM 4275 O O . SER A 1 534 ? -9.342 9.857 48.767 1.00 27.16 534 SER A O 1
ATOM 4277 N N . LEU A 1 535 ? -11.456 10.235 49.490 1.00 28.42 535 LEU A N 1
ATOM 4278 C CA . LEU A 1 535 ? -11.914 8.972 50.054 1.00 28.42 535 LEU A CA 1
ATOM 4279 C C . LEU A 1 535 ? -11.540 7.705 49.260 1.00 28.42 535 LEU A C 1
ATOM 4281 O O . LEU A 1 535 ? -11.850 7.595 48.076 1.00 28.42 535 LEU A O 1
ATOM 4285 N N . ALA A 1 536 ? -11.052 6.679 49.961 1.00 28.41 536 ALA A N 1
ATOM 4286 C CA . ALA A 1 536 ? -11.152 5.296 49.502 1.00 28.41 536 ALA A CA 1
ATOM 4287 C C . ALA A 1 536 ? -12.544 4.744 49.863 1.00 28.41 536 ALA A C 1
ATOM 4289 O O . ALA A 1 536 ? -12.833 4.481 51.031 1.00 28.41 536 ALA A O 1
ATOM 4290 N N . LEU A 1 537 ? -13.415 4.585 48.862 1.00 30.98 537 LEU A N 1
ATOM 4291 C CA . LEU A 1 537 ? -14.635 3.787 48.980 1.00 30.98 537 LEU A CA 1
ATOM 4292 C C . LEU A 1 537 ? -14.279 2.304 48.826 1.00 30.98 537 LEU A C 1
ATOM 4294 O O . LEU A 1 537 ? -13.705 1.890 47.820 1.00 30.98 537 LEU A O 1
ATOM 4298 N N . GLN A 1 538 ? -14.664 1.503 49.818 1.00 31.94 538 GLN A N 1
ATOM 4299 C CA . GLN A 1 538 ? -14.759 0.052 49.696 1.00 31.94 538 GLN A CA 1
ATOM 4300 C C . GLN A 1 538 ? -15.820 -0.286 48.643 1.00 31.94 538 GLN A C 1
ATOM 4302 O O . GLN A 1 538 ? -17.018 -0.153 48.892 1.00 31.94 538 GLN A O 1
ATOM 4307 N N . VAL A 1 539 ? -15.388 -0.745 47.470 1.00 32.94 539 VAL A N 1
ATOM 4308 C CA . VAL A 1 539 ? -16.283 -1.406 46.519 1.00 32.94 539 VAL A CA 1
ATOM 4309 C C . VAL A 1 539 ? -16.334 -2.879 46.899 1.00 32.94 539 VAL A C 1
ATOM 4311 O O . VAL A 1 539 ? -15.358 -3.614 46.764 1.00 32.94 539 VAL A O 1
ATOM 4314 N N . SER A 1 540 ? -17.489 -3.295 47.414 1.00 30.31 540 SER A N 1
ATOM 4315 C CA . SER A 1 540 ? -17.847 -4.707 47.503 1.00 30.31 540 SER A CA 1
ATOM 4316 C C . SER A 1 540 ? -17.840 -5.290 46.091 1.00 30.31 540 SER A C 1
ATOM 4318 O O . SER A 1 540 ? -18.450 -4.717 45.188 1.00 30.31 540 SER A O 1
ATOM 4320 N N . ALA A 1 541 ? -17.138 -6.406 45.899 1.00 31.69 541 ALA A N 1
ATOM 4321 C CA . ALA A 1 541 ? -17.100 -7.136 44.641 1.00 31.69 541 ALA A CA 1
ATOM 4322 C C . ALA A 1 541 ? -18.507 -7.644 44.282 1.00 31.69 541 ALA A C 1
ATOM 4324 O O . ALA A 1 541 ? -18.926 -8.719 44.704 1.00 31.69 541 ALA A O 1
ATOM 4325 N N . LEU A 1 542 ? -19.244 -6.855 43.501 1.00 30.58 542 LEU A N 1
ATOM 4326 C CA . LEU A 1 542 ? -20.331 -7.357 42.674 1.00 30.58 542 LEU A CA 1
ATOM 4327 C C . LEU A 1 542 ? -19.685 -8.186 41.564 1.00 30.58 542 LEU A C 1
ATOM 4329 O O . LEU A 1 542 ? -18.883 -7.679 40.779 1.00 30.58 542 LEU A O 1
ATOM 4333 N N . THR A 1 543 ? -20.003 -9.475 41.525 1.00 30.61 543 THR A N 1
ATOM 4334 C CA . THR A 1 543 ? -19.683 -10.355 40.405 1.00 30.61 543 THR A CA 1
ATOM 4335 C C . THR A 1 543 ? -20.365 -9.806 39.153 1.00 30.61 543 THR A C 1
ATOM 4337 O O . THR A 1 543 ? -21.568 -9.968 38.958 1.00 30.61 543 THR A O 1
ATOM 4340 N N . LEU A 1 544 ? -19.598 -9.110 38.310 1.00 37.84 544 LEU A N 1
ATOM 4341 C CA . LEU A 1 544 ? -20.033 -8.756 36.964 1.00 37.84 544 LEU A CA 1
ATOM 4342 C C . LEU A 1 544 ? -20.398 -10.057 36.225 1.00 37.84 544 LEU A C 1
ATOM 4344 O O . LEU A 1 544 ? -19.591 -10.993 36.240 1.00 37.84 544 LEU A O 1
ATOM 4348 N N . PRO A 1 545 ? -21.585 -10.162 35.596 1.00 52.72 545 PRO A N 1
ATOM 4349 C CA . PRO A 1 545 ? -21.841 -11.244 34.653 1.00 52.72 545 PRO A CA 1
ATOM 4350 C C . PRO A 1 545 ? -20.742 -11.223 33.583 1.00 52.72 545 PRO A C 1
ATOM 4352 O O . PRO A 1 545 ? -20.351 -10.151 33.118 1.00 52.72 545 PRO A O 1
ATOM 4355 N N . GLY A 1 546 ? -20.197 -12.396 33.249 1.00 69.25 546 GLY A N 1
ATOM 4356 C CA . GLY A 1 546 ? -19.106 -12.509 32.279 1.00 69.25 546 GLY A CA 1
ATOM 4357 C C . GLY A 1 546 ? -19.469 -11.840 30.952 1.00 69.25 546 GLY A C 1
ATOM 4358 O O . GLY A 1 546 ? -20.613 -11.936 30.503 1.00 69.25 546 GLY A O 1
ATOM 4359 N N . LEU A 1 547 ? -18.503 -11.147 30.342 1.00 87.06 547 LEU A N 1
ATOM 4360 C CA . LEU A 1 547 ? -18.690 -10.516 29.035 1.00 87.06 547 LEU A CA 1
ATOM 4361 C C . LEU A 1 547 ? -19.025 -11.587 27.977 1.00 87.06 547 LEU A C 1
ATOM 4363 O O . LEU A 1 547 ? -18.576 -12.732 28.102 1.00 87.06 547 LEU A O 1
ATOM 4367 N N . PRO A 1 548 ? -19.820 -11.260 26.940 1.00 92.75 548 PRO A N 1
ATOM 4368 C CA . PRO A 1 548 ? -20.191 -12.235 25.922 1.00 92.75 548 PRO A CA 1
ATOM 4369 C C . PRO A 1 548 ? -18.982 -12.867 25.233 1.00 92.75 548 PRO A C 1
ATOM 4371 O O . PRO A 1 548 ? -17.981 -12.202 24.964 1.00 92.75 548 PRO A O 1
ATOM 4374 N N . GLN A 1 549 ? -19.100 -14.153 24.900 1.00 93.06 549 GLN A N 1
ATOM 4375 C CA . GLN A 1 549 ? -18.056 -14.903 24.209 1.00 93.06 549 GLN A CA 1
ATOM 4376 C C . GLN A 1 549 ? -18.544 -15.425 22.855 1.00 93.06 549 GLN A C 1
ATOM 4378 O O . GLN A 1 549 ? -19.625 -15.999 22.744 1.00 93.06 549 GLN A O 1
ATOM 4383 N N . LEU A 1 550 ? -17.701 -15.282 21.837 1.00 95.31 550 LEU A N 1
ATOM 4384 C CA . LEU A 1 550 ? -17.846 -15.868 20.511 1.00 95.31 550 LEU A CA 1
ATOM 4385 C C . LEU A 1 550 ? -17.031 -17.164 20.452 1.00 95.31 550 LEU A C 1
ATOM 4387 O O . LEU A 1 550 ? -15.827 -17.148 20.708 1.00 95.31 550 LEU A O 1
ATOM 4391 N N . THR A 1 551 ? -17.665 -18.285 20.094 1.00 95.75 551 THR A N 1
ATOM 4392 C CA . THR A 1 551 ? -17.002 -19.597 20.026 1.00 95.75 551 THR A CA 1
ATOM 4393 C C . THR A 1 551 ? -16.958 -20.110 18.589 1.00 95.75 551 THR A C 1
ATOM 4395 O O . THR A 1 551 ? -17.973 -20.484 18.001 1.00 95.75 551 THR A O 1
ATOM 4398 N N . LEU A 1 552 ? -15.756 -20.180 18.022 1.00 96.25 552 LEU A N 1
ATOM 4399 C CA . LEU A 1 552 ? -15.498 -20.776 16.712 1.00 96.25 552 LEU A CA 1
ATOM 4400 C C . LEU A 1 552 ? -14.797 -22.132 16.890 1.00 96.25 552 LEU A C 1
ATOM 4402 O O . LEU A 1 552 ? -14.209 -22.385 17.943 1.00 96.25 552 LEU A O 1
ATOM 4406 N N . PRO A 1 553 ? -14.788 -23.015 15.873 1.00 95.44 553 PRO A N 1
ATOM 4407 C CA . PRO A 1 553 ? -14.094 -24.302 15.975 1.00 95.44 553 PRO A CA 1
ATOM 4408 C C . PRO A 1 553 ? -12.610 -24.182 16.362 1.00 95.44 553 PRO A C 1
ATOM 4410 O O . PRO A 1 553 ? -12.072 -25.080 17.006 1.00 95.44 553 PRO A O 1
ATOM 4413 N N . TRP A 1 554 ? -11.964 -23.075 15.988 1.00 95.00 554 TRP A N 1
ATOM 4414 C CA . TRP A 1 554 ? -10.531 -22.818 16.150 1.00 95.00 554 TRP A CA 1
ATOM 4415 C C . TRP A 1 554 ? -10.179 -21.829 17.273 1.00 95.00 554 TRP A C 1
ATOM 4417 O O . TRP A 1 554 ? -9.014 -21.443 17.383 1.00 95.00 554 TRP A O 1
ATOM 4427 N N . GLY A 1 555 ? -11.137 -21.412 18.106 1.00 94.62 555 GLY A N 1
ATOM 4428 C CA . GLY A 1 555 ? -10.860 -20.544 19.253 1.00 94.62 555 GLY A CA 1
ATOM 4429 C C . GLY A 1 555 ? -12.096 -19.884 19.861 1.00 94.62 555 GLY A C 1
ATOM 4430 O O . GLY A 1 555 ? -13.199 -19.956 19.317 1.00 94.62 555 GLY A O 1
ATOM 4431 N N . LYS A 1 556 ? -11.895 -19.207 20.994 1.00 95.31 556 LYS A N 1
ATOM 4432 C CA . LYS A 1 556 ? -12.901 -18.355 21.640 1.00 95.31 556 LYS A CA 1
ATOM 4433 C C . LYS A 1 556 ? -12.434 -16.909 21.698 1.00 95.31 556 LYS A C 1
ATOM 4435 O O . LYS A 1 556 ? -11.253 -16.676 21.913 1.00 95.31 556 LYS A O 1
ATOM 4440 N N . TRP A 1 557 ? -13.349 -15.959 21.580 1.00 94.50 557 TRP A N 1
ATOM 4441 C CA . TRP A 1 557 ? -13.078 -14.532 21.763 1.00 94.50 557 TRP A CA 1
ATOM 4442 C C . TRP A 1 557 ? -14.056 -13.974 22.779 1.00 94.50 557 TRP A C 1
ATOM 4444 O O . TRP A 1 557 ? -15.247 -14.261 22.707 1.00 94.50 557 TRP A O 1
ATOM 4454 N N . GLU A 1 558 ? -13.551 -13.201 23.727 1.00 93.50 558 GLU A N 1
ATOM 4455 C CA . GLU A 1 558 ? -14.358 -12.505 24.724 1.00 93.50 558 GLU A CA 1
ATOM 4456 C C . GLU A 1 558 ? -14.488 -11.043 24.306 1.00 93.50 558 GLU A C 1
ATOM 4458 O O . GLU A 1 558 ? -13.504 -10.434 23.881 1.00 93.50 558 GLU A O 1
ATOM 4463 N N . ALA A 1 559 ? -15.704 -10.507 24.373 1.00 93.19 559 ALA A N 1
ATOM 4464 C CA . ALA A 1 559 ? -15.954 -9.119 24.030 1.00 93.19 559 ALA A CA 1
ATOM 4465 C C . ALA A 1 559 ? -15.333 -8.165 25.052 1.00 93.19 559 ALA A C 1
ATOM 4467 O O . ALA A 1 559 ? -15.220 -8.490 26.234 1.00 93.19 559 ALA A O 1
ATOM 4468 N N . THR A 1 560 ? -15.041 -6.945 24.618 1.00 91.38 560 THR A N 1
ATOM 4469 C CA . THR A 1 560 ? -14.760 -5.804 25.494 1.00 91.38 560 THR A CA 1
ATOM 4470 C C . THR A 1 560 ? -15.744 -4.669 25.200 1.00 91.38 560 THR A C 1
ATOM 4472 O O . THR A 1 560 ? -16.231 -4.560 24.075 1.00 91.38 560 THR A O 1
ATOM 4475 N N . PRO A 1 561 ? -16.090 -3.813 26.176 1.00 88.31 561 PRO A N 1
ATOM 4476 C CA . PRO A 1 561 ? -16.797 -2.572 25.874 1.00 88.31 561 PRO A CA 1
ATOM 4477 C C . PRO A 1 561 ? -15.970 -1.708 24.916 1.00 88.31 561 PRO A C 1
ATOM 4479 O O . PRO A 1 561 ? -14.766 -1.537 25.122 1.00 88.31 561 PRO A O 1
ATOM 4482 N N . SER A 1 562 ? -16.607 -1.162 23.881 1.00 86.19 562 SER A N 1
ATOM 4483 C CA . SER A 1 562 ? -15.945 -0.281 22.923 1.00 86.19 562 SER A CA 1
ATOM 4484 C C . SER A 1 562 ? -15.480 1.003 23.622 1.00 86.19 562 SER A C 1
ATOM 4486 O O . SER A 1 562 ? -16.249 1.598 24.389 1.00 86.19 562 SER A O 1
ATOM 4488 N N . PRO A 1 563 ? -14.249 1.480 23.368 1.00 77.50 563 PRO A N 1
ATOM 4489 C CA . PRO A 1 563 ? -13.807 2.780 23.857 1.00 77.50 563 PRO A CA 1
ATOM 4490 C C . PRO A 1 563 ? -14.778 3.886 23.421 1.00 77.50 563 PRO A C 1
ATOM 4492 O O . PRO A 1 563 ? -15.112 3.994 22.247 1.00 77.50 563 PRO A O 1
ATOM 4495 N N . GLY A 1 564 ? -15.243 4.704 24.366 1.00 77.06 564 GLY A N 1
ATOM 4496 C CA . GLY A 1 564 ? -16.140 5.832 24.086 1.00 77.06 564 GLY A CA 1
ATOM 4497 C C . GLY A 1 564 ? -17.639 5.505 24.025 1.00 77.06 564 GLY A C 1
ATOM 4498 O O . GLY A 1 564 ? -18.434 6.437 24.106 1.00 77.06 564 GLY A O 1
ATOM 4499 N N . ASP A 1 565 ? -18.045 4.231 23.956 1.00 85.12 565 ASP A N 1
ATOM 4500 C CA . ASP A 1 565 ? -19.456 3.831 24.066 1.00 85.12 565 ASP A CA 1
ATOM 4501 C C . ASP A 1 565 ? -19.613 2.429 24.692 1.00 85.12 565 ASP A C 1
ATOM 4503 O O . ASP A 1 565 ? -19.454 1.412 24.008 1.00 85.12 565 ASP A O 1
ATOM 4507 N N . PRO A 1 566 ? -19.972 2.339 25.988 1.00 86.31 566 PRO A N 1
ATOM 4508 C CA . PRO A 1 566 ? -20.116 1.060 26.679 1.00 86.31 566 PRO A CA 1
ATOM 4509 C C . PRO A 1 566 ? -21.326 0.234 26.211 1.00 86.31 566 PRO A C 1
ATOM 4511 O O . PRO A 1 566 ? -21.441 -0.929 26.601 1.00 86.31 566 PRO A O 1
ATOM 4514 N N . ASN A 1 567 ? -22.223 0.794 25.388 1.00 91.44 567 ASN A N 1
ATOM 4515 C CA . ASN A 1 567 ? -23.343 0.053 24.799 1.00 91.44 567 ASN A CA 1
ATOM 4516 C C . ASN A 1 567 ? -22.934 -0.764 23.569 1.00 91.44 567 ASN A C 1
ATOM 4518 O O . ASN A 1 567 ? -23.769 -1.476 23.008 1.00 91.44 567 ASN A O 1
ATOM 4522 N N . ILE A 1 568 ? -21.673 -0.677 23.145 1.00 93.75 568 ILE A N 1
ATOM 4523 C CA . ILE A 1 568 ? -21.119 -1.456 22.043 1.00 93.75 568 ILE A CA 1
ATOM 4524 C C . ILE A 1 568 ? -20.109 -2.446 22.614 1.00 93.75 568 ILE A C 1
ATOM 4526 O O . ILE A 1 568 ? -19.198 -2.081 23.353 1.00 93.75 568 ILE A O 1
ATOM 4530 N N . TYR A 1 569 ? -20.266 -3.710 22.252 1.00 94.94 569 TYR A N 1
ATOM 4531 C CA . TYR A 1 569 ? -19.314 -4.774 22.513 1.00 94.94 569 TYR A CA 1
ATOM 4532 C C . TYR A 1 569 ? -18.464 -5.023 21.272 1.00 94.94 569 TYR A C 1
ATOM 4534 O O . TYR A 1 569 ? -18.981 -5.267 20.180 1.00 94.94 569 TYR A O 1
ATOM 4542 N N . LEU A 1 570 ? -17.152 -4.959 21.471 1.00 93.44 570 LEU A N 1
ATOM 4543 C CA . LEU A 1 570 ? -16.122 -5.169 20.472 1.00 93.44 570 LEU A CA 1
ATOM 4544 C C . LEU A 1 570 ? -15.532 -6.574 20.625 1.00 93.44 570 LEU A C 1
ATOM 4546 O O . LEU A 1 570 ? -14.975 -6.916 21.668 1.00 93.44 570 LEU A O 1
ATOM 4550 N N . PHE A 1 571 ? -15.605 -7.370 19.560 1.00 94.19 571 PHE A N 1
ATOM 4551 C CA . PHE A 1 571 ? -14.755 -8.548 19.393 1.00 94.19 571 PHE A CA 1
ATOM 4552 C C . PHE A 1 571 ? -13.617 -8.181 18.449 1.00 94.19 571 PHE A C 1
ATOM 4554 O O . PHE A 1 571 ? -13.820 -8.100 17.238 1.00 94.19 571 PHE A O 1
ATOM 4561 N N . GLN A 1 572 ? -12.438 -7.937 19.010 1.00 91.56 572 GLN A N 1
ATOM 4562 C CA . GLN A 1 572 ? -11.268 -7.492 18.260 1.00 91.56 572 GLN A CA 1
ATOM 4563 C C . GLN A 1 572 ? -10.421 -8.679 17.782 1.00 91.56 572 GLN A C 1
ATOM 4565 O O . GLN A 1 572 ? -10.238 -9.659 18.510 1.00 91.56 572 GLN A O 1
ATOM 4570 N N . ASN A 1 573 ? -9.869 -8.572 16.572 1.00 92.75 573 ASN A N 1
ATOM 4571 C CA . ASN A 1 573 ? -8.946 -9.531 15.962 1.00 92.75 573 ASN A CA 1
ATOM 4572 C C . ASN A 1 573 ? -9.475 -10.980 15.971 1.00 92.75 573 ASN A C 1
ATOM 4574 O O . ASN A 1 573 ? -8.765 -11.944 16.288 1.00 92.75 573 ASN A O 1
ATOM 4578 N N . VAL A 1 574 ? -10.744 -11.152 15.598 1.00 95.94 574 VAL A N 1
ATOM 4579 C CA . VAL A 1 574 ? -11.339 -12.471 15.373 1.00 95.94 574 VAL A CA 1
ATOM 4580 C C . VAL A 1 574 ? -10.760 -13.059 14.096 1.00 95.94 574 VAL A C 1
ATOM 4582 O O . VAL A 1 574 ? -10.877 -12.487 13.015 1.00 95.94 574 VAL A O 1
ATOM 4585 N N . ARG A 1 575 ? -10.133 -14.232 14.195 1.00 95.94 575 ARG A N 1
ATOM 4586 C CA . ARG A 1 575 ? -9.588 -14.926 13.025 1.00 95.94 575 ARG A CA 1
ATOM 4587 C C . ARG A 1 575 ? -10.724 -15.494 12.180 1.00 95.94 575 ARG A C 1
ATOM 4589 O O . ARG A 1 575 ? -11.436 -16.385 12.652 1.00 95.94 575 ARG A O 1
ATOM 4596 N N . PHE A 1 576 ? -10.836 -15.054 10.928 1.00 97.44 576 PHE A N 1
ATOM 4597 C CA . PHE A 1 576 ? -11.814 -15.600 9.981 1.00 97.44 576 PHE A CA 1
ATOM 4598 C C . PHE A 1 576 ? -11.184 -16.483 8.896 1.00 97.44 576 PHE A C 1
ATOM 4600 O O . PHE A 1 576 ? -11.896 -17.283 8.290 1.00 97.44 576 PHE A O 1
ATOM 4607 N N . GLY A 1 577 ? -9.861 -16.406 8.710 1.00 96.75 577 GLY A N 1
ATOM 4608 C CA . GLY A 1 577 ? -9.090 -17.276 7.820 1.00 96.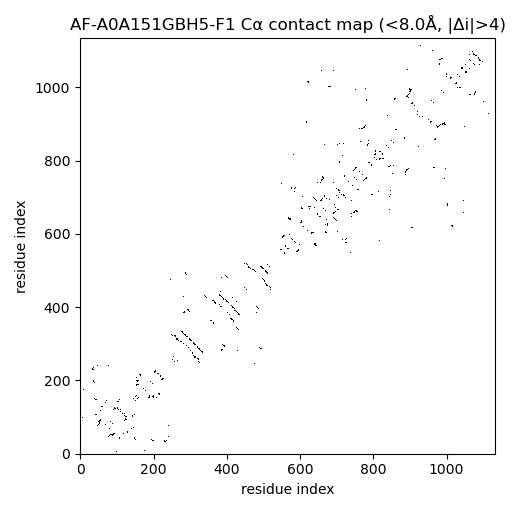75 577 GLY A CA 1
ATOM 4609 C C . GLY A 1 577 ? -7.818 -17.834 8.467 1.00 96.75 577 GLY A C 1
ATOM 4610 O O . GLY A 1 577 ? -7.260 -17.265 9.408 1.00 96.75 577 GLY A O 1
ATOM 4611 N N . ALA A 1 578 ? -7.361 -18.985 7.978 1.00 96.38 578 ALA A N 1
ATOM 4612 C CA . ALA A 1 578 ? -6.019 -19.486 8.263 1.00 96.38 578 ALA A CA 1
ATOM 4613 C C . ALA A 1 578 ? -4.965 -18.544 7.659 1.00 96.38 578 ALA A C 1
ATOM 4615 O O . ALA A 1 578 ? -5.277 -17.800 6.728 1.00 96.38 578 ALA A O 1
ATOM 4616 N N . LYS A 1 579 ? -3.714 -18.621 8.135 1.00 95.25 579 LYS A N 1
ATOM 4617 C CA . LYS A 1 579 ? -2.587 -18.008 7.424 1.00 95.25 579 LYS A CA 1
ATOM 4618 C C . LYS A 1 579 ? -2.566 -18.575 5.996 1.00 95.25 579 LYS A C 1
ATOM 4620 O O . LYS A 1 579 ? -2.383 -19.789 5.859 1.00 95.25 579 LYS A O 1
ATOM 4625 N N . PRO A 1 580 ? -2.778 -17.758 4.955 1.00 91.00 580 PRO A N 1
ATOM 4626 C CA . PRO A 1 580 ? -2.812 -18.266 3.596 1.00 91.00 580 PRO A CA 1
ATOM 4627 C C . PRO A 1 580 ? -1.419 -18.745 3.178 1.00 91.00 580 PRO A C 1
ATOM 4629 O O . PRO A 1 580 ? -0.400 -18.164 3.560 1.00 91.00 580 PRO A O 1
ATOM 4632 N N . GLU A 1 581 ? -1.369 -19.796 2.360 1.00 93.00 581 GLU A N 1
ATOM 4633 C CA . GLU A 1 581 ? -0.168 -20.064 1.573 1.00 93.00 581 GLU A CA 1
ATOM 4634 C C . GLU A 1 581 ? 0.078 -18.859 0.656 1.00 93.00 581 GLU A C 1
ATOM 4636 O O . GLU A 1 581 ? -0.865 -18.270 0.112 1.00 93.00 581 GLU A O 1
ATOM 4641 N N . ARG A 1 582 ? 1.343 -18.477 0.477 1.00 93.94 582 ARG A N 1
ATOM 4642 C CA . ARG A 1 582 ? 1.708 -17.394 -0.438 1.00 93.94 582 ARG A CA 1
ATOM 4643 C C . ARG A 1 582 ? 1.137 -17.641 -1.823 1.00 93.94 582 ARG A C 1
ATOM 4645 O O . ARG A 1 582 ? 1.339 -18.710 -2.406 1.00 93.94 582 ARG A O 1
ATOM 4652 N N . PHE A 1 583 ? 0.440 -16.626 -2.334 1.00 94.94 583 PHE A N 1
ATOM 4653 C CA . PHE A 1 583 ? -0.226 -16.669 -3.637 1.00 94.94 583 PHE A CA 1
ATOM 4654 C C . PHE A 1 583 ? -1.254 -17.811 -3.754 1.00 94.94 583 PHE A C 1
ATOM 4656 O O . PHE A 1 583 ? -1.552 -18.274 -4.851 1.00 94.94 583 PHE A O 1
ATOM 4663 N N . GLY A 1 584 ? -1.759 -18.311 -2.621 1.00 95.44 584 GLY A N 1
ATOM 4664 C CA . GLY A 1 584 ? -2.737 -19.390 -2.532 1.00 95.44 584 GLY A CA 1
ATOM 4665 C C . GLY A 1 584 ? -4.120 -18.909 -2.096 1.00 95.44 584 GLY A C 1
ATOM 4666 O O . GLY A 1 584 ? -4.305 -17.784 -1.614 1.00 95.44 584 GLY A O 1
ATOM 4667 N N . ALA A 1 585 ? -5.113 -19.782 -2.253 1.00 95.56 585 ALA A N 1
ATOM 4668 C CA . ALA A 1 585 ? -6.482 -19.510 -1.835 1.00 95.56 585 ALA A CA 1
ATOM 4669 C C . ALA A 1 585 ? -6.616 -19.491 -0.299 1.00 95.56 585 ALA A C 1
ATOM 4671 O O . ALA A 1 585 ? -5.980 -20.293 0.390 1.00 95.56 585 ALA A O 1
ATOM 4672 N N . PRO A 1 586 ? -7.461 -18.612 0.261 1.00 97.69 586 PRO A N 1
ATOM 4673 C CA . PRO A 1 586 ? -7.730 -18.599 1.689 1.00 97.69 586 PRO A CA 1
ATOM 4674 C C . PRO A 1 586 ? -8.652 -19.752 2.090 1.00 97.69 586 PRO A C 1
ATOM 4676 O O . PRO A 1 586 ? -9.534 -20.183 1.343 1.00 97.69 586 PRO A O 1
ATOM 4679 N N . THR A 1 587 ? -8.478 -20.233 3.317 1.00 97.25 587 THR A N 1
ATOM 4680 C CA . THR A 1 587 ? -9.291 -21.305 3.899 1.00 97.25 587 THR A CA 1
ATOM 4681 C C . THR A 1 587 ? -9.652 -20.975 5.342 1.00 97.25 587 THR A C 1
ATOM 4683 O O . THR A 1 587 ? -9.003 -20.149 5.986 1.00 97.25 587 THR A O 1
ATOM 4686 N N . PHE A 1 588 ? -10.698 -21.613 5.872 1.00 97.50 588 PHE A N 1
ATOM 4687 C CA . PHE A 1 588 ? -10.920 -21.581 7.316 1.00 97.50 588 PHE A CA 1
ATOM 4688 C C . PHE A 1 588 ? -9.784 -22.319 8.039 1.00 97.50 588 PHE A C 1
ATOM 4690 O O . PHE A 1 588 ? -9.265 -23.299 7.499 1.00 97.50 588 PHE A O 1
ATOM 4697 N N . PRO A 1 589 ? -9.433 -21.908 9.268 1.00 96.00 589 PRO A N 1
ATOM 4698 C CA . PRO A 1 589 ? -8.531 -22.670 10.124 1.00 96.00 589 PRO A CA 1
ATOM 4699 C C . PRO A 1 589 ? -8.929 -24.146 10.214 1.00 96.00 589 PRO A C 1
ATOM 4701 O O . PRO A 1 589 ? -10.079 -24.476 10.506 1.00 96.00 589 PRO A O 1
ATOM 4704 N N . ASN A 1 590 ? -7.970 -25.036 9.963 1.00 92.12 590 ASN A N 1
ATOM 4705 C CA . ASN A 1 590 ? -8.173 -26.486 10.024 1.00 92.12 590 ASN A CA 1
ATOM 4706 C C . ASN A 1 590 ? -7.905 -27.072 11.423 1.00 92.12 590 ASN A C 1
ATOM 4708 O O . ASN A 1 590 ? -8.203 -28.241 11.667 1.00 92.12 590 ASN A O 1
ATOM 4712 N N . TRP A 1 591 ? -7.366 -26.272 12.345 1.00 92.56 591 TRP A N 1
ATOM 4713 C CA . TRP A 1 591 ? -7.143 -26.669 13.730 1.00 92.56 591 TRP A CA 1
ATOM 4714 C C . TRP A 1 591 ? -8.374 -26.403 14.596 1.00 92.56 591 TRP A C 1
ATOM 4716 O O . TRP A 1 591 ? -9.254 -25.611 14.255 1.00 92.56 591 TRP A O 1
ATOM 4726 N N . ARG A 1 592 ? -8.417 -27.057 15.759 1.00 93.00 592 ARG A N 1
ATOM 4727 C CA . ARG A 1 592 ? -9.426 -26.800 16.785 1.00 93.00 592 ARG A CA 1
ATOM 4728 C C . ARG A 1 592 ? -8.783 -26.257 18.045 1.00 93.00 592 ARG A C 1
ATOM 4730 O O . ARG A 1 592 ? -7.719 -26.718 18.442 1.00 93.00 592 ARG A O 1
ATOM 4737 N N . SER A 1 593 ? -9.444 -25.299 18.679 1.00 89.00 593 SER A N 1
ATOM 4738 C CA . SER A 1 593 ? -9.030 -24.780 19.978 1.00 89.00 593 SER A CA 1
ATOM 4739 C C . SER A 1 593 ? -10.243 -24.360 20.790 1.00 89.00 593 SER A C 1
ATOM 4741 O O . SER A 1 593 ? -11.203 -23.814 20.254 1.00 89.00 593 SER A O 1
ATOM 4743 N N . ASN A 1 594 ? -10.177 -24.596 22.097 1.00 86.81 594 ASN A N 1
ATOM 4744 C CA . ASN A 1 594 ? -11.181 -24.149 23.059 1.00 86.81 594 ASN A CA 1
ATOM 4745 C C . ASN A 1 594 ? -10.654 -23.016 23.960 1.00 86.81 594 ASN A C 1
ATOM 4747 O O . ASN A 1 594 ? -11.302 -22.661 24.944 1.00 86.81 594 ASN A O 1
ATOM 4751 N N . THR A 1 595 ? -9.462 -22.483 23.663 1.00 87.94 595 THR A N 1
ATOM 4752 C CA . THR A 1 595 ? -8.825 -21.421 24.448 1.00 87.94 595 THR A CA 1
ATOM 4753 C C . THR A 1 595 ? -9.303 -20.040 24.010 1.00 87.94 595 THR A C 1
ATOM 4755 O O . THR A 1 595 ? -9.537 -19.793 22.820 1.00 87.94 595 THR A O 1
ATOM 4758 N N . ILE A 1 596 ? -9.432 -19.134 24.985 1.00 87.19 596 ILE A N 1
ATOM 4759 C CA . ILE A 1 596 ? -9.706 -17.718 24.729 1.00 87.19 596 ILE A CA 1
ATOM 4760 C C . ILE A 1 596 ? -8.476 -17.110 24.053 1.00 87.19 596 ILE A C 1
ATOM 4762 O O . ILE A 1 596 ? -7.377 -17.124 24.604 1.00 87.19 596 ILE A O 1
ATOM 4766 N N . GLN A 1 597 ? -8.676 -16.598 22.847 1.00 87.62 597 GLN A N 1
ATOM 4767 C CA . GLN A 1 597 ? -7.687 -15.897 22.049 1.00 87.62 597 GLN A CA 1
ATOM 4768 C C . GLN A 1 597 ? -7.616 -14.445 22.525 1.00 87.62 597 GLN A C 1
ATOM 4770 O O . GLN A 1 597 ? -8.636 -13.764 22.617 1.00 87.62 597 GLN A O 1
ATOM 4775 N N . ARG A 1 598 ? -6.407 -13.967 22.828 1.00 77.31 598 ARG A N 1
ATOM 4776 C CA . ARG A 1 598 ? -6.141 -12.575 23.217 1.00 77.31 598 ARG A CA 1
ATOM 4777 C C . ARG A 1 598 ? -5.119 -11.977 22.260 1.00 77.31 598 ARG A C 1
ATOM 4779 O O . ARG A 1 598 ? -3.935 -11.910 22.569 1.00 77.31 598 ARG A O 1
ATOM 4786 N N . VAL A 1 599 ? -5.581 -11.599 21.071 1.00 70.94 599 VAL A N 1
ATOM 4787 C CA . VAL A 1 599 ? -4.753 -10.913 20.071 1.00 70.94 599 VAL A CA 1
ATOM 4788 C C . VAL A 1 599 ? -4.905 -9.413 20.300 1.00 70.94 599 VAL A C 1
ATOM 4790 O O . VAL A 1 599 ? -5.824 -8.785 19.781 1.00 70.94 599 VAL A O 1
ATOM 4793 N N . THR A 1 600 ? -4.043 -8.854 21.148 1.00 67.62 600 THR A N 1
ATOM 4794 C CA . THR A 1 600 ? -4.142 -7.455 21.601 1.00 67.62 600 THR A CA 1
ATOM 4795 C C . THR A 1 600 ? -3.490 -6.456 20.649 1.00 67.62 600 THR A C 1
ATOM 4797 O O . THR A 1 600 ? -3.751 -5.263 20.755 1.00 67.62 600 THR A O 1
ATOM 4800 N N . GLN A 1 601 ? -2.641 -6.919 19.731 1.00 75.44 601 GLN A N 1
ATOM 4801 C CA . GLN A 1 601 ? -1.946 -6.062 18.775 1.00 75.44 601 GLN A CA 1
ATOM 4802 C C . GLN A 1 601 ? -2.751 -5.943 17.478 1.00 75.44 601 GLN A C 1
ATOM 4804 O O . GLN A 1 601 ? -3.158 -6.950 16.892 1.00 75.44 601 GLN A O 1
ATOM 4809 N N . ASN A 1 602 ? -2.995 -4.713 17.023 1.00 80.75 602 ASN A N 1
ATOM 4810 C CA . ASN A 1 602 ? -3.639 -4.486 15.734 1.00 80.75 602 ASN A CA 1
ATOM 4811 C C . ASN A 1 602 ? -2.721 -4.956 14.604 1.00 80.75 602 ASN A C 1
ATOM 4813 O O . ASN A 1 602 ? -1.516 -4.708 14.604 1.00 80.75 602 ASN A O 1
ATOM 4817 N N . THR A 1 603 ? -3.311 -5.676 13.656 1.00 85.31 603 THR A N 1
ATOM 4818 C CA . THR A 1 603 ? -2.585 -6.400 12.616 1.00 85.31 603 THR A CA 1
ATOM 4819 C C . THR A 1 603 ? -3.140 -6.016 11.250 1.00 85.31 603 THR A C 1
ATOM 4821 O O . THR A 1 603 ? -4.359 -5.967 11.075 1.00 85.31 603 THR A O 1
ATOM 4824 N N . SER A 1 604 ? -2.260 -5.782 10.281 1.00 89.75 604 SER A N 1
ATOM 4825 C CA . SER A 1 604 ? -2.593 -5.523 8.876 1.00 89.75 604 SER A CA 1
ATOM 4826 C C . SER A 1 604 ? -1.897 -6.533 7.960 1.00 89.75 604 SER A C 1
ATOM 4828 O O . SER A 1 604 ? -0.948 -7.219 8.354 1.00 89.75 604 SER A O 1
ATOM 4830 N N . CYS A 1 605 ? -2.398 -6.664 6.731 1.00 93.75 605 CYS A N 1
ATOM 4831 C CA . CYS A 1 605 ? -1.683 -7.407 5.698 1.00 93.75 605 CYS A CA 1
ATOM 4832 C C . CYS A 1 605 ? -0.437 -6.629 5.258 1.00 93.75 605 CYS A C 1
ATOM 4834 O O . CYS A 1 605 ? -0.431 -5.400 5.317 1.00 93.75 605 CYS A O 1
ATOM 4836 N N . ILE A 1 606 ? 0.596 -7.347 4.801 1.00 92.38 606 ILE A N 1
ATOM 4837 C CA . ILE A 1 606 ? 1.763 -6.716 4.164 1.00 92.38 606 ILE A CA 1
ATOM 4838 C C . ILE A 1 606 ? 1.280 -5.860 2.996 1.00 92.38 606 ILE A C 1
ATOM 4840 O O . ILE A 1 606 ? 0.551 -6.349 2.127 1.00 92.38 606 ILE A O 1
ATOM 4844 N N . GLN A 1 607 ? 1.709 -4.605 2.977 1.00 89.94 607 GLN A N 1
ATOM 4845 C CA . GLN A 1 607 ? 1.283 -3.615 1.997 1.00 89.94 607 GLN A CA 1
ATOM 4846 C C . GLN A 1 607 ? 2.468 -2.790 1.498 1.00 89.94 607 GLN A C 1
ATOM 4848 O O . GLN A 1 607 ? 3.614 -3.027 1.878 1.00 89.94 607 GLN A O 1
ATOM 4853 N N . ILE A 1 608 ? 2.210 -1.889 0.555 1.00 86.31 608 ILE A N 1
ATOM 4854 C CA . ILE A 1 608 ? 3.187 -0.851 0.221 1.00 86.31 608 ILE A CA 1
ATOM 4855 C C . ILE A 1 608 ? 3.104 0.283 1.241 1.00 86.31 608 ILE A C 1
ATOM 4857 O O . ILE A 1 608 ? 2.059 0.495 1.847 1.00 86.31 608 ILE A O 1
ATOM 4861 N N . ASP A 1 609 ? 4.185 1.041 1.367 1.00 81.81 609 ASP A N 1
ATOM 4862 C CA . ASP A 1 609 ? 4.213 2.325 2.056 1.00 81.81 609 ASP A CA 1
ATOM 4863 C C . ASP A 1 609 ? 3.969 3.443 1.023 1.00 81.81 609 ASP A C 1
ATOM 4865 O O . ASP A 1 609 ? 4.869 3.738 0.218 1.00 81.81 609 ASP A O 1
ATOM 4869 N N . PRO A 1 610 ? 2.771 4.063 0.992 1.00 71.00 610 PRO A N 1
ATOM 4870 C CA . PRO A 1 610 ? 2.470 5.127 0.037 1.00 71.00 610 PRO A CA 1
ATOM 4871 C C . PRO A 1 610 ? 3.331 6.375 0.268 1.00 71.00 610 PRO A C 1
ATOM 4873 O O . PRO A 1 610 ? 3.622 7.098 -0.685 1.00 71.00 610 PRO A O 1
ATOM 4876 N N . SER A 1 611 ? 3.824 6.599 1.493 1.00 66.81 611 SER A N 1
ATOM 4877 C CA . SER A 1 611 ? 4.672 7.749 1.831 1.00 66.81 611 SER A CA 1
ATOM 4878 C C . SER A 1 611 ? 6.063 7.680 1.181 1.00 66.81 611 SER A C 1
ATOM 4880 O O . SER A 1 611 ? 6.715 8.709 0.973 1.00 66.81 611 SER A O 1
ATOM 4882 N N . GLN A 1 612 ? 6.512 6.476 0.805 1.00 65.75 612 GLN A N 1
ATOM 4883 C CA . GLN A 1 612 ? 7.746 6.259 0.042 1.00 65.75 612 GLN A CA 1
ATOM 4884 C C . GLN A 1 612 ? 7.581 6.569 -1.452 1.00 65.75 612 GLN A C 1
ATOM 4886 O O . GLN A 1 612 ? 8.576 6.665 -2.179 1.00 65.75 612 GLN A O 1
ATOM 4891 N N . LEU A 1 613 ? 6.349 6.765 -1.928 1.00 59.41 613 LEU A N 1
ATOM 4892 C CA . LEU A 1 613 ? 6.081 7.154 -3.304 1.00 59.41 613 LEU A CA 1
ATOM 4893 C C . LEU A 1 613 ? 6.282 8.673 -3.452 1.00 59.41 613 LEU A C 1
ATOM 4895 O O . LEU A 1 613 ? 5.686 9.478 -2.746 1.00 59.41 613 LEU A O 1
ATOM 4899 N N . LYS A 1 614 ? 7.129 9.101 -4.400 1.00 49.62 614 LYS A N 1
ATOM 4900 C CA . LYS A 1 614 ? 7.384 10.538 -4.666 1.00 49.62 614 LYS A CA 1
ATOM 4901 C C . LYS A 1 614 ? 6.151 11.280 -5.213 1.00 49.62 614 LYS A C 1
ATOM 4903 O O . LYS A 1 614 ? 6.030 12.483 -5.009 1.00 49.62 614 LYS A O 1
ATOM 4908 N N . LYS A 1 615 ? 5.297 10.556 -5.943 1.00 50.66 615 LYS A N 1
ATOM 4909 C CA . LYS A 1 615 ? 4.000 10.955 -6.508 1.00 50.66 615 LYS A CA 1
ATOM 4910 C C . LYS A 1 615 ? 3.099 9.707 -6.449 1.00 50.66 615 LYS A C 1
ATOM 4912 O O . LYS A 1 615 ? 3.067 8.962 -7.427 1.00 50.66 615 LYS A O 1
ATOM 4917 N N . PRO A 1 616 ? 2.515 9.364 -5.291 1.00 52.38 616 PRO A N 1
ATOM 4918 C CA . PRO A 1 616 ? 1.617 8.214 -5.204 1.00 52.38 616 PRO A CA 1
ATOM 4919 C C . PRO A 1 616 ? 0.499 8.341 -6.259 1.00 52.38 616 PRO A C 1
ATOM 4921 O O . PRO A 1 616 ? -0.062 9.433 -6.393 1.00 52.38 616 PRO A O 1
ATOM 4924 N N . PRO A 1 617 ? 0.193 7.283 -7.038 1.00 47.34 617 PRO A N 1
ATOM 4925 C CA . PRO A 1 617 ? -1.016 7.256 -7.856 1.00 47.34 617 PRO A CA 1
ATOM 4926 C C . PRO A 1 617 ? -2.211 7.508 -6.928 1.00 47.34 617 PRO A C 1
ATOM 4928 O O . PRO A 1 617 ? -2.357 6.797 -5.936 1.00 47.34 617 PRO A O 1
ATOM 4931 N N . GLY A 1 618 ? -3.000 8.555 -7.173 1.00 49.03 618 GLY A N 1
ATOM 4932 C CA . GLY A 1 618 ? -4.060 8.954 -6.239 1.00 49.03 618 GLY A CA 1
ATOM 4933 C C . GLY A 1 618 ? -3.638 9.868 -5.083 1.00 49.03 618 GLY A C 1
ATOM 4934 O O . GLY A 1 618 ? -4.445 10.076 -4.183 1.00 49.03 618 GLY A O 1
ATOM 4935 N N . GLY A 1 619 ? -2.430 10.447 -5.093 1.00 48.84 619 GLY A N 1
ATOM 4936 C CA . GLY A 1 619 ? -1.986 11.371 -4.045 1.00 48.84 619 GLY A CA 1
ATOM 4937 C C . GLY A 1 619 ? -1.686 10.651 -2.723 1.00 48.84 619 GLY A C 1
ATOM 4938 O O . GLY A 1 619 ? -1.655 9.424 -2.665 1.00 48.84 619 GLY A O 1
ATOM 4939 N N . LYS A 1 620 ? -1.361 11.400 -1.659 1.00 48.78 620 LYS A N 1
ATOM 4940 C CA . LYS A 1 620 ? -1.312 10.800 -0.310 1.00 48.78 620 LYS A CA 1
ATOM 4941 C C . LYS A 1 620 ? -2.688 10.210 -0.004 1.00 48.78 620 LYS A C 1
ATOM 4943 O O . LYS A 1 620 ? -3.669 10.811 -0.442 1.00 48.78 620 LYS A O 1
ATOM 4948 N N . ASP A 1 621 ? -2.753 9.093 0.729 1.00 50.78 621 ASP A N 1
ATOM 4949 C CA . ASP A 1 621 ? -4.030 8.474 1.106 1.00 50.78 621 ASP A CA 1
ATOM 4950 C C . ASP A 1 621 ? -4.999 9.569 1.609 1.00 50.78 621 ASP A C 1
ATOM 4952 O O . ASP A 1 621 ? -4.663 10.266 2.577 1.00 50.78 621 ASP A O 1
ATOM 4956 N N . PRO A 1 622 ? -6.169 9.763 0.963 1.00 48.44 622 PRO A N 1
ATOM 4957 C CA . PRO A 1 622 ? -7.135 10.783 1.353 1.00 48.44 622 PRO A CA 1
ATOM 4958 C C . PRO A 1 622 ? -7.649 10.625 2.786 1.00 48.44 622 PRO A C 1
ATOM 4960 O O . PRO A 1 622 ? -8.369 11.487 3.258 1.00 48.44 622 PRO A O 1
ATOM 4963 N N . LEU A 1 623 ? -7.329 9.549 3.504 1.00 50.44 623 LEU A N 1
ATOM 4964 C CA . LEU A 1 623 ? -7.707 9.350 4.904 1.00 50.44 623 LEU A CA 1
ATOM 4965 C C . LEU A 1 623 ? -6.494 9.111 5.824 1.00 50.44 623 LEU A C 1
ATOM 4967 O O . LEU A 1 623 ? -6.663 8.829 7.013 1.00 50.44 623 LEU A O 1
ATOM 4971 N N . GLY A 1 624 ? -5.279 9.303 5.303 1.00 48.22 624 GLY A N 1
ATOM 4972 C CA . GLY A 1 624 ? -4.004 9.139 6.003 1.00 48.22 624 GLY A CA 1
ATOM 4973 C C . GLY A 1 624 ? -3.362 7.768 5.778 1.00 48.22 624 GLY A C 1
ATOM 4974 O O . GLY A 1 624 ? -4.049 6.749 5.769 1.00 48.22 624 GLY A O 1
ATOM 4975 N N . ASP A 1 625 ? -2.033 7.751 5.618 1.00 50.47 625 ASP A N 1
ATOM 4976 C CA . ASP A 1 625 ? -1.268 6.541 5.303 1.00 50.47 625 ASP A CA 1
ATOM 4977 C C . ASP A 1 625 ? -1.292 5.528 6.478 1.00 50.47 625 ASP A C 1
ATOM 4979 O O . ASP A 1 625 ? -1.222 5.925 7.648 1.00 50.47 625 ASP A O 1
ATOM 4983 N N . PRO A 1 626 ? -1.313 4.204 6.211 1.00 43.34 626 PRO A N 1
ATOM 4984 C CA . PRO A 1 626 ? -1.292 3.150 7.238 1.00 43.34 626 PRO A CA 1
ATOM 4985 C C . PRO A 1 626 ? -0.110 3.220 8.221 1.00 43.34 626 PRO A C 1
ATOM 4987 O O . PRO A 1 626 ? -0.168 2.611 9.290 1.00 43.34 626 PRO A O 1
ATOM 4990 N N . SER A 1 627 ? 0.942 3.978 7.889 1.00 43.94 627 SER A N 1
ATOM 4991 C CA . SER A 1 627 ? 2.113 4.231 8.736 1.00 43.94 627 SER A CA 1
ATOM 4992 C C . SER A 1 627 ? 1.804 4.994 10.035 1.00 43.94 627 SER A C 1
ATOM 4994 O O . SER A 1 627 ? 2.669 5.091 10.903 1.00 43.94 627 SER A O 1
ATOM 4996 N N . ASP A 1 628 ? 0.592 5.541 10.176 1.00 43.62 628 ASP A N 1
ATOM 4997 C CA . ASP A 1 628 ? 0.160 6.360 11.318 1.00 43.62 628 ASP A CA 1
ATOM 4998 C C . ASP A 1 628 ? -0.355 5.568 12.536 1.00 43.62 628 ASP A C 1
ATOM 5000 O O . ASP A 1 628 ? -0.669 6.169 13.568 1.00 43.62 628 ASP A O 1
ATOM 5004 N N . ALA A 1 629 ? -0.481 4.243 12.445 1.00 48.72 629 ALA A N 1
ATOM 5005 C CA . ALA A 1 629 ? -0.985 3.408 13.534 1.00 48.72 629 ALA A CA 1
ATOM 5006 C C . ALA A 1 629 ? 0.071 2.383 13.985 1.00 48.72 629 ALA A C 1
ATOM 5008 O O . ALA A 1 629 ? 0.815 1.861 13.160 1.00 48.72 629 ALA A O 1
ATOM 5009 N N . ASP A 1 630 ? 0.118 2.069 15.290 1.00 55.09 630 ASP A N 1
ATOM 5010 C CA . ASP A 1 630 ? 0.897 0.953 15.869 1.00 55.09 630 ASP A CA 1
ATOM 5011 C C . ASP A 1 630 ? 0.362 -0.396 15.331 1.00 55.09 630 ASP A C 1
ATOM 5013 O O . ASP A 1 630 ? -0.344 -1.145 16.014 1.00 55.09 630 ASP A O 1
ATOM 5017 N N . LEU A 1 631 ? 0.637 -0.681 14.058 1.00 72.94 631 LEU A N 1
ATOM 5018 C CA . LEU A 1 631 ? 0.173 -1.851 13.322 1.00 72.94 631 LEU A CA 1
ATOM 5019 C C . LEU A 1 631 ? 1.331 -2.810 13.085 1.00 72.94 631 LEU A C 1
ATOM 5021 O O . LEU A 1 631 ? 2.430 -2.421 12.702 1.00 72.94 631 LEU A O 1
ATOM 5025 N N . THR A 1 632 ? 1.068 -4.098 13.280 1.00 82.31 632 THR A N 1
ATOM 5026 C CA . THR A 1 632 ? 1.979 -5.155 12.831 1.00 82.31 632 THR A CA 1
ATOM 5027 C C . THR A 1 632 ? 1.562 -5.639 11.454 1.00 82.31 632 THR A C 1
ATOM 5029 O O . THR A 1 632 ? 0.502 -6.247 11.308 1.00 82.31 632 THR A O 1
ATOM 5032 N N . GLU A 1 633 ? 2.406 -5.405 10.453 1.00 87.19 633 GLU A N 1
ATOM 5033 C CA . GLU A 1 633 ? 2.242 -5.998 9.127 1.00 87.19 633 GLU A CA 1
ATOM 5034 C C . GLU A 1 633 ? 2.704 -7.456 9.115 1.00 87.19 633 GLU A C 1
ATOM 5036 O O . GLU A 1 633 ? 3.801 -7.796 9.566 1.00 87.19 633 GLU A O 1
ATOM 5041 N N . THR A 1 634 ? 1.865 -8.343 8.586 1.00 91.12 634 THR A N 1
ATOM 5042 C CA . THR A 1 634 ? 2.149 -9.782 8.529 1.00 91.12 634 THR A CA 1
ATOM 5043 C C . THR A 1 634 ? 1.375 -10.457 7.400 1.00 91.12 634 THR A C 1
ATOM 5045 O O . THR A 1 634 ? 0.329 -9.988 6.963 1.00 91.12 634 THR A O 1
ATOM 5048 N N . GLU A 1 635 ? 1.874 -11.596 6.921 1.00 93.25 635 GLU A N 1
ATOM 5049 C CA . GLU A 1 635 ? 1.144 -12.450 5.972 1.00 93.25 635 GLU A CA 1
ATOM 5050 C C . GLU A 1 635 ? -0.018 -13.195 6.649 1.00 93.25 635 GLU A C 1
ATOM 5052 O O . GLU A 1 635 ? -0.978 -13.599 5.996 1.00 93.25 635 GLU A O 1
ATOM 5057 N N . ASP A 1 636 ? 0.057 -13.388 7.969 1.00 93.75 636 ASP A N 1
ATOM 5058 C CA . ASP A 1 636 ? -1.026 -13.970 8.759 1.00 93.75 636 ASP A CA 1
ATOM 5059 C C . ASP A 1 636 ? -2.021 -12.885 9.183 1.00 93.75 636 ASP A C 1
ATOM 5061 O O . ASP A 1 636 ? -2.046 -12.494 10.343 1.00 93.75 636 ASP A O 1
ATOM 5065 N N . CYS A 1 637 ? -2.782 -12.343 8.231 1.00 94.25 637 CYS A N 1
ATOM 5066 C CA . CYS A 1 637 ? -3.538 -11.104 8.440 1.00 94.25 637 CYS A CA 1
ATOM 5067 C C . CYS A 1 637 ? -5.069 -11.227 8.379 1.00 94.25 637 CYS A C 1
ATOM 5069 O O . CYS A 1 637 ? -5.742 -10.218 8.584 1.00 94.25 637 CYS A O 1
ATOM 5071 N N . LEU A 1 638 ? -5.639 -12.416 8.124 1.00 97.25 638 LEU A N 1
ATOM 5072 C CA . LEU A 1 638 ? -7.088 -12.627 7.926 1.00 97.25 638 LEU A CA 1
ATOM 5073 C C . LEU A 1 638 ? -7.890 -12.583 9.245 1.00 97.25 638 LEU A C 1
ATOM 5075 O O . LEU A 1 638 ? -8.435 -13.587 9.729 1.00 97.25 638 LEU A O 1
ATOM 5079 N N . PHE A 1 639 ? -7.952 -11.380 9.814 1.00 96.12 639 PHE A N 1
ATOM 5080 C CA . PHE A 1 639 ? -8.664 -11.016 11.034 1.00 96.12 639 PHE A CA 1
ATOM 5081 C C . PHE A 1 639 ? -9.776 -10.003 10.755 1.00 96.12 639 PHE A C 1
ATOM 5083 O O . PHE A 1 639 ? -9.671 -9.187 9.839 1.00 96.12 639 PHE A O 1
ATOM 5090 N N . LEU A 1 640 ? -10.824 -10.041 11.575 1.00 96.44 640 LEU A N 1
ATOM 5091 C CA . LEU A 1 640 ? -11.938 -9.098 11.558 1.00 96.44 640 LEU A CA 1
ATOM 5092 C C . LEU A 1 640 ? -12.227 -8.542 12.953 1.00 96.44 640 LEU A C 1
ATOM 5094 O O . LEU A 1 640 ? -11.906 -9.184 13.954 1.00 96.44 640 LEU A O 1
ATOM 5098 N N . ASP A 1 641 ? -12.868 -7.379 12.987 1.00 95.25 641 ASP A N 1
ATOM 5099 C CA . ASP A 1 641 ? -13.439 -6.764 14.181 1.00 95.25 641 ASP A CA 1
ATOM 5100 C C . ASP A 1 641 ? -14.973 -6.745 14.058 1.00 95.25 641 ASP A C 1
ATOM 5102 O O . ASP A 1 641 ? -15.523 -6.525 12.973 1.00 95.25 641 ASP A O 1
ATOM 5106 N N . ILE A 1 642 ? -15.668 -7.008 15.168 1.00 97.12 642 ILE A N 1
ATOM 5107 C CA . ILE A 1 642 ? -17.137 -7.012 15.251 1.00 97.12 642 ILE A CA 1
ATOM 5108 C C . ILE A 1 642 ? -17.569 -5.992 16.293 1.00 97.12 642 ILE A C 1
ATOM 5110 O O . ILE A 1 642 ? -17.219 -6.134 17.465 1.00 97.12 642 ILE A O 1
ATOM 5114 N N . TYR A 1 643 ? -18.401 -5.043 15.883 1.00 96.62 643 TYR A N 1
ATOM 5115 C CA . TYR A 1 643 ? -19.065 -4.083 16.754 1.00 96.62 643 TYR A CA 1
ATOM 5116 C C . TYR A 1 643 ? -20.540 -4.467 16.848 1.00 96.62 643 TYR A C 1
ATOM 5118 O O . TYR A 1 643 ? -21.309 -4.309 15.895 1.00 96.62 643 TYR A O 1
ATOM 5126 N N . ALA A 1 644 ? -20.925 -5.028 17.992 1.00 97.12 644 ALA A N 1
ATOM 5127 C CA . ALA A 1 644 ? -22.278 -5.501 18.256 1.00 97.12 644 ALA A CA 1
ATOM 5128 C C . ALA A 1 644 ? -22.873 -4.752 19.456 1.00 97.12 644 ALA A C 1
ATOM 5130 O O . ALA A 1 644 ? -22.186 -4.567 20.458 1.00 97.12 644 ALA A O 1
ATOM 5131 N N . PRO A 1 645 ? -24.142 -4.325 19.411 1.00 96.69 645 PRO A N 1
ATOM 5132 C CA . PRO A 1 645 ? -24.742 -3.626 20.536 1.00 96.69 645 PRO A CA 1
ATOM 5133 C C . PRO A 1 645 ? -24.955 -4.579 21.719 1.00 96.69 645 PRO A C 1
ATOM 5135 O O . PRO A 1 645 ? -25.337 -5.736 21.541 1.00 96.69 645 PRO A O 1
ATOM 5138 N N . ALA A 1 646 ? -24.773 -4.091 22.946 1.00 94.00 646 ALA A N 1
ATOM 5139 C CA . ALA A 1 646 ? -24.958 -4.873 24.170 1.00 94.00 646 ALA A CA 1
ATOM 5140 C C . ALA A 1 646 ? -26.381 -5.460 24.283 1.00 94.00 646 ALA A C 1
ATOM 5142 O O . ALA A 1 646 ? -26.580 -6.544 24.837 1.00 94.00 646 ALA A O 1
ATOM 5143 N N . SER A 1 647 ? -27.374 -4.783 23.693 1.00 93.25 647 SER A N 1
ATOM 5144 C CA . SER A 1 647 ? -28.762 -5.250 23.584 1.00 93.25 647 SER A CA 1
ATOM 5145 C C . SER A 1 647 ? -28.910 -6.561 22.798 1.00 93.25 647 SER A C 1
ATOM 5147 O O . SER A 1 647 ? -29.852 -7.307 23.060 1.00 93.25 647 SER A O 1
ATOM 5149 N N . ALA A 1 648 ? -27.977 -6.890 21.894 1.00 95.38 648 ALA A N 1
ATOM 5150 C CA . ALA A 1 648 ? -27.988 -8.131 21.113 1.00 95.38 648 ALA A CA 1
ATOM 5151 C C . ALA A 1 648 ? -27.746 -9.389 21.967 1.00 95.38 648 ALA A C 1
ATOM 5153 O O . ALA A 1 648 ? -28.084 -10.493 21.545 1.00 95.38 648 ALA A O 1
ATOM 5154 N N . PHE A 1 649 ? -27.187 -9.224 23.170 1.00 94.06 649 PHE A N 1
ATOM 5155 C CA . PHE A 1 649 ? -26.852 -10.317 24.089 1.00 94.06 649 PHE A CA 1
ATOM 5156 C C . PHE A 1 649 ? -27.876 -10.491 25.218 1.00 94.06 649 PHE A C 1
ATOM 5158 O O . PHE A 1 649 ? -27.713 -11.356 26.077 1.00 94.06 649 PHE A O 1
ATOM 5165 N N . GLN A 1 650 ? -28.942 -9.686 25.224 1.00 90.75 650 GLN A N 1
ATOM 5166 C CA . GLN A 1 650 ? -30.029 -9.821 26.189 1.00 90.75 650 GLN A CA 1
ATOM 5167 C C . GLN A 1 650 ? -30.894 -11.058 25.873 1.00 90.75 650 GLN A C 1
ATOM 5169 O O . GLN A 1 650 ? -31.138 -11.360 24.698 1.00 90.75 650 GLN A O 1
ATOM 5174 N N . PRO A 1 651 ? -31.413 -11.775 26.888 1.00 86.75 651 PRO A N 1
ATOM 5175 C CA . PRO A 1 651 ? -32.331 -12.889 26.666 1.00 86.75 651 PRO A CA 1
ATOM 5176 C C . PRO A 1 651 ? -33.544 -12.470 25.822 1.00 86.75 651 PRO A C 1
ATOM 5178 O O . PRO A 1 651 ? -34.228 -11.500 26.136 1.00 86.75 651 PRO A O 1
ATOM 5181 N N . GLY A 1 652 ? -33.825 -13.210 24.745 1.00 88.25 652 GLY A N 1
ATOM 5182 C CA . GLY A 1 652 ? -34.945 -12.917 23.842 1.00 88.25 652 GLY A CA 1
ATOM 5183 C C . GLY A 1 652 ? -34.695 -11.789 22.829 1.00 88.25 652 GLY A C 1
ATOM 5184 O O . GLY A 1 652 ? -35.636 -11.388 22.140 1.00 88.25 652 GLY A O 1
ATOM 5185 N N . ALA A 1 653 ? -33.458 -11.291 22.705 1.00 92.69 653 ALA A N 1
ATOM 5186 C CA . ALA A 1 653 ? -33.089 -10.327 21.672 1.00 92.69 653 ALA A CA 1
ATOM 5187 C C . ALA A 1 653 ? -33.392 -10.858 20.259 1.00 92.69 653 ALA A C 1
ATOM 5189 O O . ALA A 1 653 ? -33.204 -12.038 19.948 1.00 92.69 653 ALA A O 1
ATOM 5190 N N . ARG A 1 654 ? -33.880 -9.972 19.383 1.00 94.06 654 ARG A N 1
ATOM 5191 C CA . ARG A 1 654 ? -34.140 -10.305 17.977 1.00 94.06 654 ARG A CA 1
ATOM 5192 C C . ARG A 1 654 ? -32.839 -10.225 17.168 1.00 94.06 654 ARG A C 1
ATOM 5194 O O . ARG A 1 654 ? -32.069 -9.298 17.406 1.00 94.06 654 ARG A O 1
ATOM 5201 N N . PRO A 1 655 ? -32.628 -11.115 16.179 1.00 97.12 655 PRO A N 1
ATOM 5202 C CA . PRO A 1 655 ? -31.490 -11.015 15.271 1.00 97.12 655 PRO A CA 1
ATOM 5203 C C . PRO A 1 655 ? -31.436 -9.663 14.545 1.00 97.12 655 PRO A C 1
ATOM 5205 O O . PRO A 1 655 ? -32.447 -9.203 14.004 1.00 97.12 655 PRO A O 1
ATOM 5208 N N . LEU A 1 656 ? -30.259 -9.040 14.528 1.00 98.44 656 LEU A N 1
ATOM 5209 C CA . LEU A 1 656 ? -30.031 -7.709 13.966 1.00 98.44 656 LEU A CA 1
ATOM 5210 C C . LEU A 1 656 ? -29.473 -7.777 12.534 1.00 98.44 656 LEU A C 1
ATOM 5212 O O . LEU A 1 656 ? -28.669 -8.661 12.244 1.00 98.44 656 LEU A O 1
ATOM 5216 N N . PRO A 1 657 ? -29.843 -6.855 11.626 1.00 98.44 657 PRO A N 1
ATOM 5217 C CA . PRO A 1 657 ? -29.142 -6.689 10.352 1.00 98.44 657 PRO A CA 1
ATOM 5218 C C . PRO A 1 657 ? -27.636 -6.458 10.542 1.00 98.44 657 PRO A C 1
ATOM 5220 O O . PRO A 1 657 ? -27.189 -5.948 11.571 1.00 98.44 657 PRO A O 1
ATOM 5223 N N . VAL A 1 658 ? -26.861 -6.863 9.538 1.00 98.75 658 VAL A N 1
ATOM 5224 C CA . VAL A 1 658 ? -25.395 -6.870 9.577 1.00 98.75 658 VAL A CA 1
ATOM 5225 C C . VAL A 1 658 ? -24.855 -6.045 8.417 1.00 98.75 658 VAL A C 1
ATOM 5227 O O . VAL A 1 658 ? -25.159 -6.332 7.260 1.00 98.75 658 VAL A O 1
ATOM 5230 N N . VAL A 1 659 ? -24.022 -5.059 8.727 1.00 98.75 659 VAL A N 1
ATOM 5231 C CA . VAL A 1 659 ? -23.208 -4.322 7.759 1.00 98.75 659 VAL A CA 1
ATOM 5232 C C . VAL A 1 659 ? -21.808 -4.923 7.758 1.00 98.75 659 VAL A C 1
ATOM 5234 O O . VAL A 1 659 ? -21.186 -5.047 8.812 1.00 98.75 659 VAL A O 1
ATOM 5237 N N . VAL A 1 660 ? -21.322 -5.305 6.580 1.00 98.75 660 VAL A N 1
ATOM 5238 C CA . VAL A 1 660 ? -19.948 -5.763 6.364 1.00 98.75 660 VAL A CA 1
ATOM 5239 C C . VAL A 1 660 ? -19.230 -4.703 5.541 1.00 98.75 660 VAL A C 1
ATOM 5241 O O . VAL A 1 660 ? -19.586 -4.488 4.385 1.00 98.75 660 VAL A O 1
ATOM 5244 N N . TRP A 1 661 ? -18.246 -4.047 6.147 1.00 97.94 661 TRP A N 1
ATOM 5245 C CA . TRP A 1 661 ? -17.418 -3.026 5.519 1.00 97.94 661 TRP A CA 1
ATOM 5246 C C . TRP A 1 661 ? -16.196 -3.642 4.836 1.00 97.94 661 TRP A C 1
ATOM 5248 O O . TRP A 1 661 ? -15.434 -4.386 5.461 1.00 97.94 661 TRP A O 1
ATOM 5258 N N . ILE A 1 662 ? -16.001 -3.302 3.563 1.00 97.75 662 ILE A N 1
ATOM 5259 C CA . ILE A 1 662 ? -14.818 -3.619 2.765 1.00 97.75 662 ILE A CA 1
ATOM 5260 C C . ILE A 1 662 ? -14.074 -2.305 2.508 1.00 97.75 662 ILE A C 1
ATOM 5262 O O . ILE A 1 662 ? -14.568 -1.444 1.782 1.00 97.75 662 ILE A O 1
ATOM 5266 N N . TYR A 1 663 ? -12.900 -2.142 3.118 1.00 94.06 663 TYR A N 1
ATOM 5267 C CA . TYR A 1 663 ? -12.112 -0.911 3.006 1.00 94.06 663 TYR A CA 1
ATOM 5268 C C . TYR A 1 663 ? -11.444 -0.752 1.625 1.00 94.06 663 TYR A C 1
ATOM 5270 O O . TYR A 1 663 ? -11.197 -1.743 0.931 1.00 94.06 663 TYR A O 1
ATOM 5278 N N . GLY A 1 664 ? -11.151 0.501 1.258 1.00 90.44 664 GLY A N 1
ATOM 5279 C CA . GLY A 1 664 ? -10.456 0.915 0.032 1.00 90.44 664 GLY A CA 1
ATOM 5280 C C . GLY A 1 664 ? -8.927 0.773 0.081 1.00 90.44 664 GLY A C 1
ATOM 5281 O O . GLY A 1 664 ? -8.412 -0.159 0.683 1.00 90.44 664 GLY A O 1
ATOM 5282 N N . GLY A 1 665 ? -8.192 1.680 -0.569 1.00 86.31 665 GLY A N 1
ATOM 5283 C CA . GLY A 1 665 ? -6.715 1.670 -0.586 1.00 86.31 665 GLY A CA 1
ATOM 5284 C C . GLY A 1 665 ? -6.089 1.112 -1.870 1.00 86.31 665 GLY A C 1
ATOM 5285 O O . GLY A 1 665 ? -5.045 0.457 -1.848 1.00 86.31 665 GLY A O 1
ATOM 5286 N N . ALA A 1 666 ? -6.764 1.343 -3.004 1.00 86.38 666 ALA A N 1
ATOM 5287 C CA . ALA A 1 666 ? -6.275 1.058 -4.356 1.00 86.38 666 ALA A CA 1
ATOM 5288 C C . ALA A 1 666 ? -5.759 -0.375 -4.589 1.00 86.38 666 ALA A C 1
ATOM 5290 O O . ALA A 1 666 ? -4.856 -0.600 -5.393 1.00 86.38 666 ALA A O 1
ATOM 5291 N N . PHE A 1 667 ? -6.296 -1.347 -3.841 1.00 92.44 667 PHE A N 1
ATOM 5292 C CA . PHE A 1 667 ? -5.827 -2.737 -3.815 1.00 92.44 667 PHE A CA 1
ATOM 5293 C C . PHE A 1 667 ? -4.368 -2.913 -3.355 1.00 92.44 667 PHE A C 1
ATOM 5295 O O . PHE A 1 667 ? -3.857 -4.030 -3.359 1.00 92.44 667 PHE A O 1
ATOM 5302 N N . ALA A 1 668 ? -3.695 -1.848 -2.926 1.00 88.75 668 ALA A N 1
ATOM 5303 C CA . ALA A 1 668 ? -2.262 -1.797 -2.653 1.00 88.75 668 ALA A CA 1
ATOM 5304 C C . ALA A 1 668 ? -1.945 -1.681 -1.156 1.00 88.75 668 ALA A C 1
ATOM 5306 O O . ALA A 1 668 ? -0.933 -2.214 -0.692 1.00 88.75 668 ALA A O 1
ATOM 5307 N N . PHE A 1 669 ? -2.830 -1.016 -0.420 1.00 87.69 669 PHE A N 1
ATOM 5308 C CA . PHE A 1 669 ? -2.741 -0.741 1.007 1.00 87.69 669 PHE A CA 1
ATOM 5309 C C . PHE A 1 669 ? -4.145 -0.695 1.625 1.00 87.69 669 PHE A C 1
ATOM 5311 O O . PHE A 1 669 ? -5.143 -0.899 0.937 1.00 87.69 669 PHE A O 1
ATOM 5318 N N . GLY A 1 670 ? -4.218 -0.483 2.936 1.00 86.94 670 GLY A N 1
ATOM 5319 C CA . GLY A 1 670 ? -5.464 -0.384 3.689 1.00 86.94 670 GLY A CA 1
ATOM 5320 C C . GLY A 1 670 ? -5.587 -1.437 4.789 1.00 86.94 670 GLY A C 1
ATOM 5321 O O . GLY A 1 670 ? -4.994 -2.518 4.737 1.00 86.94 670 GLY A O 1
ATOM 5322 N N . THR A 1 671 ? -6.369 -1.125 5.822 1.00 89.31 671 THR A N 1
ATOM 5323 C CA . THR A 1 671 ? -6.582 -2.018 6.970 1.00 89.31 671 THR A CA 1
ATOM 5324 C C . THR A 1 671 ? -7.936 -1.787 7.637 1.00 89.31 671 THR A C 1
ATOM 5326 O O . THR A 1 671 ? -8.484 -0.684 7.614 1.00 89.31 671 THR A O 1
ATOM 5329 N N . LYS A 1 672 ? -8.452 -2.807 8.336 1.00 90.25 672 LYS A N 1
ATOM 5330 C CA . LYS A 1 672 ? -9.636 -2.674 9.202 1.00 90.25 672 LYS A CA 1
ATOM 5331 C C . LYS A 1 672 ? -9.475 -1.633 10.320 1.00 90.25 672 LYS A C 1
ATOM 5333 O O . LYS A 1 672 ? -10.467 -1.212 10.900 1.00 90.25 672 LYS A O 1
ATOM 5338 N N . ASN A 1 673 ? -8.240 -1.230 10.631 1.00 82.75 673 ASN A N 1
ATOM 5339 C CA . ASN A 1 673 ? -7.910 -0.262 11.682 1.00 82.75 673 ASN A CA 1
ATOM 5340 C C . ASN A 1 673 ? -7.482 1.121 11.132 1.00 82.75 673 ASN A C 1
ATOM 5342 O O . ASN A 1 673 ? -6.794 1.864 11.832 1.00 82.75 673 ASN A O 1
ATOM 5346 N N . GLN A 1 674 ? -7.846 1.458 9.886 1.00 76.06 674 GLN A N 1
ATOM 5347 C CA . GLN A 1 674 ? -7.424 2.695 9.212 1.00 76.06 674 GLN A CA 1
ATOM 5348 C C . GLN A 1 674 ? -7.845 3.947 9.994 1.00 76.06 674 GLN A C 1
ATOM 5350 O O . GLN A 1 674 ? -8.988 4.054 10.440 1.00 76.06 674 GLN A O 1
ATOM 5355 N N . ALA A 1 675 ? -6.922 4.908 10.109 1.00 59.81 675 ALA A N 1
ATOM 5356 C CA . ALA A 1 675 ? -7.168 6.264 10.606 1.00 59.81 675 ALA A CA 1
ATOM 5357 C C . ALA A 1 675 ? -7.832 6.364 11.999 1.00 59.81 675 ALA A C 1
ATOM 5359 O O . ALA A 1 675 ? -8.407 7.396 12.340 1.00 59.81 675 ALA A O 1
ATOM 5360 N N . GLY A 1 676 ? -7.733 5.323 12.834 1.00 65.06 676 GLY A N 1
ATOM 5361 C CA . GLY A 1 676 ? -8.323 5.296 14.173 1.00 65.06 676 GLY A CA 1
ATOM 5362 C C . GLY A 1 676 ? -9.824 4.958 14.152 1.00 65.06 676 GLY A C 1
ATOM 5363 O O . GLY A 1 676 ? -10.166 3.815 13.848 1.00 65.06 676 GLY A O 1
ATOM 5364 N N . PRO A 1 677 ? -10.732 5.882 14.527 1.00 62.00 677 PRO A N 1
ATOM 5365 C CA . PRO A 1 677 ? -12.160 5.589 14.689 1.00 62.00 677 PRO A CA 1
ATOM 5366 C C . PRO A 1 677 ? -12.947 5.365 13.386 1.00 62.00 677 PRO A C 1
ATOM 5368 O O . PRO A 1 677 ? -14.092 4.912 13.464 1.00 62.00 677 PRO A O 1
ATOM 5371 N N . LEU A 1 678 ? -12.363 5.637 12.211 1.00 71.69 678 LEU A N 1
ATOM 5372 C CA . LEU A 1 678 ? -13.082 5.670 10.932 1.00 71.69 678 LEU A CA 1
ATOM 5373 C C . LEU A 1 678 ? -13.856 4.373 10.641 1.00 71.69 678 LEU A C 1
ATOM 5375 O O . LEU A 1 678 ? -14.994 4.430 10.207 1.00 71.69 678 LEU A O 1
ATOM 5379 N N . TYR A 1 679 ? -13.309 3.193 10.944 1.00 85.12 679 TYR A N 1
ATOM 5380 C CA . TYR A 1 679 ? -13.993 1.913 10.681 1.00 85.12 679 TYR A CA 1
ATOM 5381 C C . TYR A 1 679 ? -14.542 1.232 11.939 1.00 85.12 679 TYR A C 1
ATOM 5383 O O . TYR A 1 679 ? -14.729 0.018 11.970 1.00 85.12 679 TYR A O 1
ATOM 5391 N N . THR A 1 680 ? -14.843 2.008 12.984 1.00 83.81 680 THR A N 1
ATOM 5392 C CA . THR A 1 680 ? -15.423 1.468 14.229 1.00 83.81 680 THR A CA 1
ATOM 5393 C C . THR A 1 680 ? -16.925 1.201 14.141 1.00 83.81 680 THR A C 1
ATOM 5395 O O . THR A 1 680 ? -17.500 0.597 15.041 1.00 83.81 680 THR A O 1
ATOM 5398 N N . GLY A 1 681 ? -17.604 1.684 13.092 1.00 86.62 681 GLY A N 1
ATOM 5399 C CA . GLY A 1 681 ? -19.055 1.544 12.923 1.00 86.62 681 GLY A CA 1
ATOM 5400 C C . GLY A 1 681 ? -19.902 2.204 14.022 1.00 86.62 681 GLY A C 1
ATOM 5401 O O . GLY A 1 681 ? -21.129 2.135 13.963 1.00 86.62 681 GLY A O 1
ATOM 5402 N N . GLN A 1 682 ? -19.282 2.853 15.013 1.00 90.94 682 GLN A N 1
ATOM 5403 C CA . GLN A 1 682 ? -19.936 3.404 16.199 1.00 90.94 682 GLN A CA 1
ATOM 5404 C C . GLN A 1 682 ? -21.015 4.426 15.834 1.00 90.94 682 GLN A C 1
ATOM 5406 O O . GLN A 1 682 ? -22.128 4.360 16.360 1.00 90.94 682 GLN A O 1
ATOM 5411 N N . SER A 1 683 ? -20.727 5.312 14.878 1.00 90.00 683 SER A N 1
ATOM 5412 C CA . SER A 1 683 ? -21.690 6.279 14.346 1.00 90.00 683 SER A CA 1
ATOM 5413 C C . SER A 1 683 ? -22.933 5.601 13.754 1.00 90.00 683 SER A C 1
ATOM 5415 O O . SER A 1 683 ? -24.059 5.998 14.053 1.00 90.00 683 SER A O 1
ATOM 5417 N N . VAL A 1 684 ? -22.740 4.537 12.969 1.00 92.25 684 VAL A N 1
ATOM 5418 C CA . VAL A 1 684 ? -23.810 3.767 12.320 1.00 92.25 684 VAL A CA 1
ATOM 5419 C C . VAL A 1 684 ? -24.645 3.020 13.363 1.00 92.25 684 VAL A C 1
ATOM 5421 O O . VAL A 1 684 ? -25.877 3.054 13.303 1.00 92.25 684 VAL A O 1
ATOM 5424 N N . LEU A 1 685 ? -24.005 2.393 14.359 1.00 94.94 685 LEU A N 1
ATOM 5425 C CA . LEU A 1 685 ? -24.708 1.743 15.468 1.00 94.94 685 LEU A CA 1
ATOM 5426 C C . LEU A 1 685 ? -25.551 2.757 16.249 1.00 94.94 685 LEU A C 1
ATOM 5428 O O . LEU A 1 685 ? -26.743 2.515 16.450 1.00 94.94 685 LEU A O 1
ATOM 5432 N N . HIS A 1 686 ? -24.979 3.901 16.622 1.00 92.75 686 HIS A N 1
ATOM 5433 C CA . HIS A 1 686 ? -25.676 4.948 17.366 1.00 92.75 686 HIS A CA 1
ATOM 5434 C C . HIS A 1 686 ? -26.863 5.528 16.577 1.00 92.75 686 HIS A C 1
ATOM 5436 O O . HIS A 1 686 ? -27.983 5.560 17.088 1.00 92.75 686 HIS A O 1
ATOM 5442 N N . ALA A 1 687 ? -26.664 5.905 15.308 1.00 92.62 687 ALA A N 1
ATOM 5443 C CA . ALA A 1 687 ? -27.726 6.434 14.446 1.00 92.62 687 ALA A CA 1
ATOM 5444 C C . ALA A 1 687 ? -28.845 5.408 14.178 1.00 92.62 687 ALA A C 1
ATOM 5446 O O . ALA A 1 687 ? -30.007 5.776 14.013 1.00 92.62 687 ALA A O 1
ATOM 5447 N N . SER A 1 688 ? -28.530 4.108 14.204 1.00 94.44 688 SER A N 1
ATOM 5448 C CA . SER A 1 688 ? -29.534 3.038 14.109 1.00 94.44 688 SER A CA 1
ATOM 5449 C C . SER A 1 688 ? -30.335 2.811 15.401 1.00 94.44 688 SER A C 1
ATOM 5451 O O . SER A 1 688 ? -31.231 1.966 15.424 1.00 94.44 688 SER A O 1
ATOM 5453 N N . GLY A 1 689 ? -29.998 3.509 16.492 1.00 94.81 689 GLY A N 1
ATOM 5454 C CA . GLY A 1 689 ? -30.536 3.229 17.822 1.00 94.81 689 GLY A CA 1
ATOM 5455 C C . GLY A 1 689 ? -30.091 1.865 18.357 1.00 94.81 689 GLY A C 1
ATOM 5456 O O . GLY A 1 689 ? -30.877 1.184 19.014 1.00 94.81 689 GLY A O 1
ATOM 5457 N N . TYR A 1 690 ? -28.858 1.454 18.042 1.00 96.44 690 TYR A N 1
ATOM 5458 C CA . TYR A 1 690 ? -28.258 0.172 18.428 1.00 96.44 690 TYR A CA 1
ATOM 5459 C C . TYR A 1 690 ? -29.025 -1.055 17.899 1.00 96.44 690 TYR A C 1
ATOM 5461 O O . TYR A 1 690 ? -29.201 -2.047 18.608 1.00 96.44 690 TYR A O 1
ATOM 5469 N N . GLN A 1 691 ? -29.495 -0.991 16.645 1.00 96.38 691 GLN A N 1
ATOM 5470 C CA . GLN A 1 691 ? -30.283 -2.050 15.990 1.00 96.38 691 GLN A CA 1
ATOM 5471 C C . GLN A 1 691 ? -29.578 -2.693 14.785 1.00 96.38 691 GLN A C 1
ATOM 5473 O O . GLN A 1 691 ? -30.219 -3.366 13.977 1.00 96.38 691 GLN A O 1
ATOM 5478 N N . THR A 1 692 ? -28.266 -2.511 14.652 1.00 97.56 692 THR A N 1
ATOM 5479 C CA . THR A 1 692 ? -27.444 -3.137 13.607 1.00 97.56 692 THR A CA 1
ATOM 5480 C C . THR A 1 692 ? -26.115 -3.617 14.183 1.00 97.56 692 THR A C 1
ATOM 5482 O O . THR A 1 692 ? -25.684 -3.140 15.231 1.00 97.56 692 THR A O 1
ATOM 5485 N N . ILE A 1 693 ? -25.468 -4.552 13.491 1.00 98.44 693 ILE A N 1
ATOM 5486 C CA . ILE A 1 693 ? -24.092 -4.992 13.756 1.00 98.44 693 ILE A CA 1
ATOM 5487 C C . ILE A 1 693 ? -23.195 -4.480 12.632 1.00 98.44 693 ILE A C 1
ATOM 5489 O O . ILE A 1 693 ? -23.612 -4.480 11.473 1.00 98.44 693 ILE A O 1
ATOM 5493 N N . PHE A 1 694 ? -21.973 -4.075 12.968 1.00 98.19 694 PHE A N 1
ATOM 5494 C CA . PHE A 1 694 ? -20.957 -3.659 12.003 1.00 98.19 694 PHE A CA 1
ATOM 5495 C C . PHE A 1 694 ? -19.741 -4.587 12.079 1.00 98.19 694 PHE A C 1
ATOM 5497 O O . PHE A 1 694 ? -19.257 -4.899 13.168 1.00 98.19 694 PHE A O 1
ATOM 5504 N N . ILE A 1 695 ? -19.269 -5.060 10.926 1.00 98.31 695 ILE A N 1
ATOM 5505 C CA . ILE A 1 695 ? -18.136 -5.982 10.796 1.00 98.31 695 ILE A CA 1
ATOM 5506 C C . ILE A 1 695 ? -17.159 -5.418 9.775 1.00 98.31 695 ILE A C 1
ATOM 5508 O O . ILE A 1 695 ? -17.569 -5.048 8.679 1.00 98.31 695 ILE A O 1
ATOM 5512 N N . VAL A 1 696 ? -15.869 -5.432 10.097 1.00 96.56 696 VAL A N 1
ATOM 5513 C CA . VAL A 1 696 ? -14.796 -5.055 9.170 1.00 96.56 696 VAL A CA 1
ATOM 5514 C C . VAL A 1 696 ? -13.656 -6.064 9.258 1.00 96.56 696 VAL A C 1
ATOM 5516 O O . VAL A 1 696 ? -13.271 -6.473 10.351 1.00 96.56 696 VAL A O 1
ATOM 5519 N N . GLY A 1 697 ? -13.120 -6.502 8.118 1.00 95.69 697 GLY A N 1
ATOM 5520 C CA . GLY A 1 697 ? -12.056 -7.505 8.065 1.00 95.69 697 GLY A CA 1
ATOM 5521 C C . GLY A 1 697 ? -10.965 -7.172 7.059 1.00 95.69 697 GLY A C 1
ATOM 5522 O O . GLY A 1 697 ? -11.225 -6.539 6.041 1.00 95.69 697 GLY A O 1
ATOM 5523 N N . ASN A 1 698 ? -9.747 -7.622 7.356 1.00 96.19 698 ASN A N 1
ATOM 5524 C CA . ASN A 1 698 ? -8.592 -7.515 6.466 1.00 96.19 698 ASN A CA 1
ATOM 5525 C C . ASN A 1 698 ? -8.707 -8.450 5.259 1.00 96.19 698 ASN A C 1
ATOM 5527 O O . ASN A 1 698 ? -9.178 -9.578 5.387 1.00 96.19 698 ASN A O 1
ATOM 5531 N N . TYR A 1 699 ? -8.187 -8.013 4.116 1.00 98.00 699 TYR A N 1
ATOM 5532 C CA . TYR A 1 699 ? -7.947 -8.836 2.931 1.00 98.00 699 TYR A CA 1
ATOM 5533 C C . TYR A 1 699 ? -6.552 -8.538 2.367 1.00 98.00 699 TYR A C 1
ATOM 5535 O O . TYR A 1 699 ? -6.016 -7.448 2.578 1.00 98.00 699 TYR A O 1
ATOM 5543 N N . ARG A 1 700 ? -5.930 -9.508 1.682 1.00 97.94 700 ARG A N 1
ATOM 5544 C CA . ARG A 1 700 ? -4.586 -9.316 1.113 1.00 97.94 700 ARG A CA 1
ATOM 5545 C C . ARG A 1 700 ? -4.583 -8.234 0.033 1.00 97.94 700 ARG A C 1
ATOM 5547 O O . ARG A 1 700 ? -5.469 -8.194 -0.817 1.00 97.94 700 ARG A O 1
ATOM 5554 N N . VAL A 1 701 ? -3.536 -7.412 0.045 1.00 95.31 701 VAL A N 1
ATOM 5555 C CA . VAL A 1 701 ? -3.307 -6.285 -0.872 1.00 95.31 701 VAL A CA 1
ATOM 5556 C C . VAL A 1 701 ? -1.953 -6.413 -1.587 1.00 95.31 701 VAL A C 1
ATOM 5558 O O . VAL A 1 701 ? -1.190 -7.350 -1.337 1.00 95.31 701 VAL A O 1
ATOM 5561 N N . GLY A 1 702 ? -1.672 -5.516 -2.532 1.00 93.81 702 GLY A N 1
ATOM 5562 C CA . GLY A 1 702 ? -0.476 -5.531 -3.373 1.00 93.81 702 GLY A CA 1
ATOM 5563 C C . GLY A 1 702 ? -0.333 -6.821 -4.187 1.00 93.81 702 GLY A C 1
ATOM 5564 O O . GLY A 1 702 ? -1.301 -7.536 -4.457 1.00 93.81 702 GLY A O 1
ATOM 5565 N N . ALA A 1 703 ? 0.900 -7.175 -4.539 1.00 94.12 703 ALA A N 1
ATOM 5566 C CA . ALA A 1 703 ? 1.189 -8.413 -5.260 1.00 94.12 703 ALA A CA 1
ATOM 5567 C C . ALA A 1 703 ? 0.717 -9.674 -4.501 1.00 94.12 703 ALA A C 1
ATOM 5569 O O . ALA A 1 703 ? 0.395 -10.684 -5.119 1.00 94.12 703 ALA A O 1
ATOM 5570 N N . TYR A 1 704 ? 0.605 -9.630 -3.169 1.00 95.50 704 TYR A N 1
ATOM 5571 C CA . TYR A 1 704 ? 0.126 -10.769 -2.374 1.00 95.50 704 TYR A CA 1
ATOM 5572 C C . TYR A 1 704 ? -1.357 -11.089 -2.603 1.00 95.50 704 TYR A C 1
ATOM 5574 O O . TYR A 1 704 ? -1.755 -12.250 -2.477 1.00 95.50 704 TYR A O 1
ATOM 5582 N N . GLY A 1 705 ? -2.170 -10.069 -2.891 1.00 96.50 705 GLY A N 1
ATOM 5583 C CA . GLY A 1 705 ? -3.608 -10.202 -3.133 1.00 96.50 705 GLY A CA 1
ATOM 5584 C C . GLY A 1 705 ? -3.985 -10.312 -4.610 1.00 96.50 705 GLY A C 1
ATOM 5585 O O . GLY A 1 705 ? -5.021 -10.898 -4.926 1.00 96.50 705 GLY A O 1
ATOM 5586 N N . TRP A 1 706 ? -3.158 -9.759 -5.502 1.00 96.25 706 TRP A N 1
ATOM 5587 C CA . TRP A 1 706 ? -3.603 -9.359 -6.843 1.00 96.25 706 TRP A CA 1
ATOM 5588 C C . TRP A 1 706 ? -2.663 -9.758 -7.986 1.00 96.25 706 TRP A C 1
ATOM 5590 O O . TRP A 1 706 ? -2.902 -9.376 -9.128 1.00 96.25 706 TRP A O 1
ATOM 5600 N N . LEU A 1 707 ? -1.604 -10.534 -7.723 1.00 94.50 707 LEU A N 1
ATOM 5601 C CA . LEU A 1 707 ? -0.801 -11.112 -8.803 1.00 94.50 707 LEU A CA 1
ATOM 5602 C C . LEU A 1 707 ? -1.676 -12.048 -9.656 1.00 94.50 707 LEU A C 1
ATOM 5604 O O . LEU A 1 707 ? -2.395 -12.895 -9.120 1.00 94.50 707 LEU A O 1
ATOM 5608 N N . ALA A 1 708 ? -1.622 -11.887 -10.976 1.00 94.38 708 ALA A N 1
ATOM 5609 C CA . ALA A 1 708 ? -2.474 -12.581 -11.942 1.00 94.38 708 ALA A CA 1
ATOM 5610 C C . ALA A 1 708 ? -1.693 -12.910 -13.227 1.00 94.38 708 ALA A C 1
ATOM 5612 O O . ALA A 1 708 ? -0.494 -12.655 -13.298 1.00 94.38 708 ALA A O 1
ATOM 5613 N N . GLY A 1 709 ? -2.362 -13.513 -14.211 1.00 92.19 709 GLY A N 1
ATOM 5614 C CA . GLY A 1 709 ? -1.762 -13.998 -15.459 1.00 92.19 709 GLY A CA 1
ATOM 5615 C C . GLY A 1 709 ? -2.135 -15.449 -15.765 1.00 92.19 709 GLY A C 1
ATOM 5616 O O . GLY A 1 709 ? -2.632 -16.171 -14.887 1.00 92.19 709 GLY A O 1
ATOM 5617 N N . ASP A 1 710 ? -1.882 -15.872 -17.003 1.00 90.94 710 ASP A N 1
ATOM 5618 C CA . ASP A 1 710 ? -2.125 -17.235 -17.483 1.00 90.94 710 ASP A CA 1
ATOM 5619 C C . ASP A 1 710 ? -1.273 -18.230 -16.688 1.00 90.94 710 ASP A C 1
ATOM 5621 O O . ASP A 1 710 ? -1.767 -19.267 -16.234 1.00 90.94 710 ASP A O 1
ATOM 5625 N N . TYR A 1 711 ? -0.012 -17.875 -16.422 1.00 89.88 711 TYR A N 1
ATOM 5626 C CA . TYR A 1 711 ? 0.852 -18.692 -15.577 1.00 89.88 711 TYR A CA 1
ATOM 5627 C C . TYR A 1 711 ? 0.315 -18.784 -14.141 1.00 89.88 711 TYR A C 1
ATOM 5629 O O . TYR A 1 711 ? 0.180 -19.878 -13.589 1.00 89.88 711 TYR A O 1
ATOM 5637 N N . MET A 1 712 ? -0.060 -17.646 -13.545 1.00 93.25 712 MET A N 1
ATOM 5638 C CA . MET A 1 712 ? -0.551 -17.577 -12.164 1.00 93.25 712 MET A CA 1
ATOM 5639 C C . MET A 1 712 ? -1.810 -18.432 -11.945 1.00 93.25 712 MET A C 1
ATOM 5641 O O . MET A 1 712 ? -1.934 -19.085 -10.910 1.00 93.25 712 MET A O 1
ATOM 5645 N N . GLN A 1 713 ? -2.712 -18.500 -12.929 1.00 91.38 713 GLN A N 1
ATOM 5646 C CA . GLN A 1 713 ? -3.898 -19.371 -12.892 1.00 91.38 713 GLN A CA 1
ATOM 5647 C C . GLN A 1 713 ? -3.579 -20.859 -12.796 1.00 91.38 713 GLN A C 1
ATOM 5649 O O . GLN A 1 713 ? -4.354 -21.616 -12.210 1.00 91.38 713 GLN A O 1
ATOM 5654 N N . LYS A 1 714 ? -2.460 -21.289 -13.380 1.00 90.81 714 LYS A N 1
ATOM 5655 C CA . LYS A 1 714 ? -2.059 -22.699 -13.406 1.00 90.81 714 LYS A CA 1
ATOM 5656 C C . LYS A 1 714 ? -1.419 -23.135 -12.091 1.00 90.81 714 LYS A C 1
ATOM 5658 O O . LYS A 1 714 ? -1.511 -24.307 -11.735 1.00 90.81 714 LYS A O 1
ATOM 5663 N N . VAL A 1 715 ? -0.768 -22.214 -11.379 1.00 92.31 715 VAL A N 1
ATOM 5664 C CA . VAL A 1 715 ? 0.131 -22.560 -10.265 1.00 92.31 715 VAL A CA 1
ATOM 5665 C C . VAL A 1 715 ? -0.264 -21.970 -8.907 1.00 92.31 715 VAL A C 1
ATOM 5667 O O . VAL A 1 715 ? 0.256 -22.392 -7.867 1.00 92.31 715 VAL A O 1
ATOM 5670 N N . GLY A 1 716 ? -1.170 -20.995 -8.888 1.00 93.81 716 GLY A N 1
ATOM 5671 C CA . GLY A 1 716 ? -1.585 -20.269 -7.694 1.00 93.81 716 GLY A CA 1
ATOM 5672 C C . GLY A 1 716 ? -3.038 -19.810 -7.756 1.00 93.81 716 GLY A C 1
ATOM 5673 O O . GLY A 1 716 ? -3.864 -20.372 -8.471 1.00 93.81 716 GLY A O 1
ATOM 5674 N N . GLN A 1 717 ? -3.353 -18.801 -6.949 1.00 96.31 717 GLN A N 1
ATOM 5675 C CA . GLN A 1 717 ? -4.676 -18.199 -6.868 1.00 96.31 717 GLN A CA 1
ATOM 5676 C C . GLN A 1 717 ? -4.605 -16.731 -7.312 1.00 96.31 717 GLN A C 1
ATOM 5678 O O . GLN A 1 717 ? -4.203 -15.888 -6.505 1.00 96.31 717 GLN A O 1
ATOM 5683 N N . PRO A 1 718 ? -5.009 -16.393 -8.551 1.00 95.81 718 PRO A N 1
ATOM 5684 C CA . PRO A 1 718 ? -5.261 -15.000 -8.915 1.00 95.81 718 PRO A CA 1
ATOM 5685 C C . PRO A 1 718 ? -6.403 -14.435 -8.062 1.00 95.81 718 PRO A C 1
ATOM 5687 O O . PRO A 1 718 ? -7.213 -15.192 -7.518 1.00 95.81 718 PRO A O 1
ATOM 5690 N N . ASN A 1 719 ? -6.492 -13.108 -7.954 1.00 97.38 719 ASN A N 1
ATOM 5691 C CA . ASN A 1 719 ? -7.570 -12.431 -7.219 1.00 97.38 719 ASN A CA 1
ATOM 5692 C C . ASN A 1 719 ? -7.717 -12.899 -5.760 1.00 97.38 719 ASN A C 1
ATOM 5694 O O . ASN A 1 719 ? -8.820 -12.927 -5.210 1.00 97.38 719 ASN A O 1
ATOM 5698 N N . ALA A 1 720 ? -6.615 -13.296 -5.123 1.00 98.12 720 ALA A N 1
ATOM 5699 C CA . ALA A 1 720 ? -6.600 -13.822 -3.766 1.00 98.12 720 ALA A CA 1
ATOM 5700 C C . ALA A 1 720 ? -7.308 -12.891 -2.757 1.00 98.12 720 ALA A C 1
ATOM 5702 O O . ALA A 1 720 ? -8.014 -13.387 -1.879 1.00 98.12 720 ALA A O 1
ATOM 5703 N N . GLY A 1 721 ? -7.222 -11.568 -2.945 1.00 98.12 721 GLY A N 1
ATOM 5704 C CA . GLY A 1 721 ? -7.966 -10.578 -2.156 1.00 98.12 721 GLY A CA 1
ATOM 5705 C C . GLY A 1 721 ? -9.497 -10.717 -2.247 1.00 98.12 721 GLY A C 1
ATOM 5706 O O . GLY A 1 721 ? -10.174 -10.689 -1.219 1.00 98.12 721 GLY A O 1
ATOM 5707 N N . LEU A 1 722 ? -10.070 -10.970 -3.435 1.00 98.50 722 LEU A N 1
ATOM 5708 C CA . LEU A 1 722 ? -11.517 -11.233 -3.583 1.00 98.50 722 LEU A CA 1
ATOM 5709 C C . LEU A 1 722 ? -11.928 -12.532 -2.889 1.00 98.50 722 LEU A C 1
ATOM 5711 O O . LEU A 1 722 ? -12.991 -12.610 -2.269 1.00 98.50 722 LEU A O 1
ATOM 5715 N N . HIS A 1 723 ? -11.072 -13.552 -2.956 1.00 98.50 723 HIS A N 1
ATOM 5716 C CA . HIS A 1 723 ? -11.307 -14.803 -2.247 1.00 98.50 723 HIS A CA 1
ATOM 5717 C C . HIS A 1 723 ? -11.256 -14.623 -0.721 1.00 98.50 723 HIS A C 1
ATOM 5719 O O . HIS A 1 723 ? -12.029 -15.279 -0.016 1.00 98.50 723 HIS A O 1
ATOM 5725 N N . ASP A 1 724 ? -10.400 -13.733 -0.205 1.00 98.81 724 ASP A N 1
ATOM 5726 C CA . ASP A 1 724 ? -10.335 -13.408 1.226 1.00 98.81 724 ASP A CA 1
ATOM 5727 C C . ASP A 1 724 ? -11.651 -12.764 1.682 1.00 98.81 724 ASP A C 1
ATOM 5729 O O . ASP A 1 724 ? -12.275 -13.215 2.645 1.00 98.81 724 ASP A O 1
ATOM 5733 N N . GLN A 1 725 ? -12.145 -11.778 0.931 1.00 98.69 725 GLN A N 1
ATOM 5734 C CA . GLN A 1 725 ? -13.432 -11.130 1.199 1.00 98.69 725 GLN A CA 1
ATOM 5735 C C . GLN A 1 725 ? -14.610 -12.117 1.092 1.00 98.69 725 GLN A C 1
ATOM 5737 O O . GLN A 1 725 ? -15.532 -12.102 1.907 1.00 98.69 725 GLN A O 1
ATOM 5742 N N . ALA A 1 726 ? -14.577 -13.044 0.134 1.00 98.69 726 ALA A N 1
ATOM 5743 C CA . ALA A 1 726 ? -15.591 -14.091 0.023 1.00 98.69 726 ALA A CA 1
ATOM 5744 C C . ALA A 1 726 ? -15.576 -15.047 1.226 1.00 98.69 726 ALA A C 1
ATOM 5746 O O . ALA A 1 726 ? -16.629 -15.509 1.676 1.00 98.69 726 ALA A O 1
ATOM 5747 N N . LEU A 1 727 ? -14.390 -15.344 1.771 1.00 98.69 727 LEU A N 1
ATOM 5748 C CA . LEU A 1 727 ? -14.259 -16.108 3.007 1.00 98.69 727 LEU A CA 1
ATOM 5749 C C . LEU A 1 727 ? -14.837 -15.336 4.203 1.00 98.69 727 LEU A C 1
ATOM 5751 O O . LEU A 1 727 ? -15.506 -15.955 5.032 1.00 98.69 727 LEU A O 1
ATOM 5755 N N . LEU A 1 728 ? -14.663 -14.011 4.260 1.00 98.75 728 LEU A N 1
ATOM 5756 C CA . LEU A 1 728 ? -15.297 -13.143 5.259 1.00 98.75 728 LEU A CA 1
ATOM 5757 C C . LEU A 1 728 ? -16.832 -13.223 5.185 1.00 98.75 728 LEU A C 1
ATOM 5759 O O . LEU A 1 728 ? -17.480 -13.483 6.197 1.00 98.75 728 LEU A O 1
ATOM 5763 N N . PHE A 1 729 ? -17.438 -13.110 4.000 1.00 98.81 729 PHE A N 1
ATOM 5764 C CA . PHE A 1 729 ? -18.893 -13.266 3.869 1.00 98.81 729 PHE A CA 1
ATOM 5765 C C . PHE A 1 729 ? -19.374 -14.676 4.244 1.00 98.81 729 PHE A C 1
ATOM 5767 O O . PHE A 1 729 ? -20.392 -14.833 4.922 1.00 98.81 729 PHE A O 1
ATOM 5774 N N . ARG A 1 730 ? -18.617 -15.724 3.891 1.00 98.69 730 ARG A N 1
ATOM 5775 C CA . ARG A 1 730 ? -18.900 -17.094 4.356 1.00 98.69 730 ARG A CA 1
ATOM 5776 C C . ARG A 1 730 ? -18.794 -17.219 5.875 1.00 98.69 730 ARG A C 1
ATOM 5778 O O . ARG A 1 730 ? -19.581 -17.947 6.479 1.00 98.69 730 ARG A O 1
ATOM 5785 N N . TRP A 1 731 ? -17.843 -16.526 6.498 1.00 98.69 731 TRP A N 1
ATOM 5786 C CA . TRP A 1 731 ? -17.717 -16.466 7.950 1.00 98.69 731 TRP A CA 1
ATOM 5787 C C . TRP A 1 731 ? -18.971 -15.841 8.573 1.00 98.69 731 TRP A C 1
ATOM 5789 O O . TRP A 1 731 ? -19.559 -16.436 9.478 1.00 98.69 731 TRP A O 1
ATOM 5799 N N . VAL A 1 732 ? -19.445 -14.715 8.028 1.00 98.75 732 VAL A N 1
ATOM 5800 C CA . VAL A 1 732 ? -20.677 -14.047 8.480 1.00 98.75 732 VAL A CA 1
ATOM 5801 C C . VAL A 1 732 ? -21.867 -15.003 8.390 1.00 98.75 732 VAL A C 1
ATOM 5803 O O . VAL A 1 732 ? -22.573 -15.201 9.380 1.00 98.75 732 VAL A O 1
ATOM 5806 N N . GLN A 1 733 ? -22.044 -15.679 7.252 1.00 98.50 733 GLN A N 1
ATOM 5807 C CA . GLN A 1 733 ? -23.134 -16.643 7.058 1.00 98.50 733 GLN A CA 1
ATOM 5808 C C . GLN A 1 733 ? -23.132 -17.787 8.085 1.00 98.50 733 GLN A C 1
ATOM 5810 O O . GLN A 1 733 ? -24.194 -18.225 8.544 1.00 98.50 733 GLN A O 1
ATOM 5815 N N . ASN A 1 734 ? -21.943 -18.254 8.469 1.00 98.12 734 ASN A N 1
ATOM 5816 C CA . ASN A 1 734 ? -21.780 -19.378 9.385 1.00 98.12 734 ASN A CA 1
ATOM 5817 C C . ASN A 1 734 ? -21.909 -18.981 10.862 1.00 98.12 734 ASN A C 1
ATOM 5819 O O . ASN A 1 734 ? -22.458 -19.757 11.647 1.00 98.12 734 ASN A O 1
ATOM 5823 N N . TYR A 1 735 ? -21.413 -17.801 11.254 1.00 98.31 735 TYR A N 1
ATOM 5824 C CA . TYR A 1 735 ? -21.126 -17.509 12.664 1.00 98.31 735 TYR A CA 1
ATOM 5825 C C . TYR A 1 735 ? -21.781 -16.245 13.225 1.00 98.31 735 TYR A C 1
ATOM 5827 O O . TYR A 1 735 ? -21.897 -16.140 14.445 1.00 98.31 735 TYR A O 1
ATOM 5835 N N . VAL A 1 736 ? -22.290 -15.323 12.398 1.00 98.06 736 VAL A N 1
ATOM 5836 C CA . VAL A 1 736 ? -22.774 -14.016 12.894 1.00 98.06 736 VAL A CA 1
ATOM 5837 C C . VAL A 1 736 ? -23.959 -14.117 13.864 1.00 98.06 736 VAL A C 1
ATOM 5839 O O . VAL A 1 736 ? -24.157 -13.255 14.716 1.00 98.06 736 VAL A O 1
ATOM 5842 N N . ARG A 1 737 ? -24.719 -15.217 13.813 1.00 97.06 737 ARG A N 1
ATOM 5843 C CA . ARG A 1 737 ? -25.805 -15.488 14.769 1.00 97.06 737 ARG A CA 1
ATOM 5844 C C . ARG A 1 737 ? -25.324 -15.582 16.217 1.00 97.06 737 ARG A C 1
ATOM 5846 O O . ARG A 1 737 ? -26.096 -15.269 17.115 1.00 97.06 737 ARG A O 1
ATOM 5853 N N . GLN A 1 738 ? -24.074 -15.989 16.450 1.00 96.00 738 GLN A N 1
ATOM 5854 C CA . GLN A 1 738 ? -23.512 -16.087 17.802 1.00 96.00 738 GLN A CA 1
ATOM 5855 C C . GLN A 1 738 ? -23.328 -14.721 18.475 1.00 96.00 738 GLN A C 1
ATOM 5857 O O . GLN A 1 738 ? -23.272 -14.651 19.696 1.00 96.00 738 GLN A O 1
ATOM 5862 N N . VAL A 1 739 ? -23.266 -13.646 17.687 1.00 96.25 739 VAL A N 1
ATOM 5863 C CA . VAL A 1 739 ? -23.185 -12.258 18.171 1.00 96.25 739 VAL A CA 1
ATOM 5864 C C . VAL A 1 739 ? -24.503 -11.501 17.968 1.00 96.25 739 VAL A C 1
ATOM 5866 O O . VAL A 1 739 ? -24.525 -10.277 17.967 1.00 96.25 739 VAL A O 1
ATOM 5869 N N . GLY A 1 740 ? -25.611 -12.228 17.770 1.00 96.69 740 GLY A N 1
ATOM 5870 C CA . GLY A 1 740 ? -26.950 -11.653 17.616 1.00 96.69 740 GLY A CA 1
ATOM 5871 C C . GLY A 1 740 ? -27.283 -11.137 16.212 1.00 96.69 740 GLY A C 1
ATOM 5872 O O . GLY A 1 740 ? -28.282 -10.442 16.046 1.00 96.69 740 GLY A O 1
ATOM 5873 N N . GLY A 1 741 ? -26.490 -11.466 15.188 1.00 97.94 741 GLY A N 1
ATOM 5874 C CA . GLY A 1 741 ? -26.739 -11.036 13.810 1.00 97.94 741 GLY A CA 1
ATOM 5875 C C . GLY A 1 741 ? -27.668 -11.950 13.008 1.00 97.94 741 GLY A C 1
ATOM 5876 O O . GLY A 1 741 ? -27.732 -13.166 13.208 1.00 97.94 741 GLY A O 1
ATOM 5877 N N . ASP A 1 742 ? -28.358 -11.366 12.035 1.00 98.25 742 ASP A N 1
ATOM 5878 C CA . ASP A 1 742 ? -29.201 -12.050 11.063 1.00 98.25 742 ASP A CA 1
ATOM 5879 C C . ASP A 1 742 ? -28.449 -12.277 9.745 1.00 98.25 742 ASP A C 1
ATOM 5881 O O . ASP A 1 742 ? -28.301 -11.380 8.914 1.00 98.25 742 ASP A O 1
ATOM 5885 N N . ARG A 1 743 ? -28.036 -13.526 9.514 1.00 97.12 743 ARG A N 1
ATOM 5886 C CA . ARG A 1 743 ? -27.351 -13.950 8.281 1.00 97.12 743 ARG A CA 1
ATOM 5887 C C . ARG A 1 743 ? -28.158 -13.725 6.991 1.00 97.12 743 ARG A C 1
ATOM 5889 O O . ARG A 1 743 ? -27.585 -13.728 5.909 1.00 97.12 743 ARG A O 1
ATOM 5896 N N . ASN A 1 744 ? -29.478 -13.544 7.084 1.00 96.88 744 ASN A N 1
ATOM 5897 C CA . ASN A 1 744 ? -30.339 -13.291 5.924 1.00 96.88 744 ASN A CA 1
ATOM 5898 C C . ASN A 1 744 ? -30.480 -11.791 5.608 1.00 96.88 744 ASN A C 1
ATOM 5900 O O . ASN A 1 744 ? -31.133 -11.422 4.629 1.00 96.88 744 ASN A O 1
ATOM 5904 N N . ARG A 1 745 ? -29.909 -10.922 6.450 1.00 98.00 745 ARG A N 1
ATOM 5905 C CA . ARG A 1 745 ? -29.976 -9.462 6.346 1.00 98.00 745 ARG A CA 1
ATOM 5906 C C . ARG A 1 745 ? -28.576 -8.856 6.393 1.00 98.00 745 ARG A C 1
ATOM 5908 O O . ARG A 1 745 ? -28.279 -8.011 7.233 1.00 98.00 745 ARG A O 1
ATOM 5915 N N . VAL A 1 746 ? -27.733 -9.323 5.477 1.00 98.75 746 VAL A N 1
ATOM 5916 C CA . VAL A 1 746 ? -26.358 -8.848 5.300 1.00 98.75 746 VAL A CA 1
ATOM 5917 C C . VAL A 1 746 ? -26.320 -7.785 4.202 1.00 98.75 746 VAL A C 1
ATOM 5919 O O . VAL A 1 746 ? -26.881 -7.991 3.117 1.00 98.75 746 VAL A O 1
ATOM 5922 N N . SER A 1 747 ? -25.661 -6.668 4.505 1.00 98.62 747 SER A N 1
ATOM 5923 C CA . SER A 1 747 ? -25.389 -5.551 3.606 1.00 98.62 747 SER A CA 1
ATOM 5924 C C . SER A 1 747 ? -23.881 -5.408 3.398 1.00 98.62 747 SER A C 1
ATOM 5926 O O . SER A 1 747 ? -23.144 -5.374 4.382 1.00 98.62 747 SER A O 1
ATOM 5928 N N . ALA A 1 748 ? -23.423 -5.347 2.148 1.00 98.81 748 ALA A N 1
ATOM 5929 C CA . ALA A 1 748 ? -22.015 -5.115 1.821 1.00 98.81 748 ALA A CA 1
ATOM 5930 C C . ALA A 1 748 ? -21.780 -3.630 1.551 1.00 98.81 748 ALA A C 1
ATOM 5932 O O . ALA A 1 748 ? -22.385 -3.064 0.640 1.00 98.81 748 ALA A O 1
ATOM 5933 N N . TRP A 1 749 ? -20.953 -2.993 2.370 1.00 98.50 749 TRP A N 1
ATOM 5934 C CA . TRP A 1 749 ? -20.612 -1.582 2.235 1.00 98.50 749 TRP A CA 1
ATOM 5935 C C . TRP A 1 749 ? -19.133 -1.451 1.906 1.00 98.50 749 TRP A C 1
ATOM 5937 O O . TRP A 1 749 ? -18.324 -2.235 2.402 1.00 98.50 749 TRP A O 1
ATOM 5947 N N . GLY A 1 750 ? -18.767 -0.485 1.079 1.00 97.25 750 GLY A N 1
ATOM 5948 C CA . GLY A 1 750 ? -17.366 -0.253 0.768 1.00 97.25 750 GLY A CA 1
ATOM 5949 C C . GLY A 1 750 ? -17.138 1.051 0.038 1.00 97.25 750 GLY A C 1
ATOM 5950 O O . GLY A 1 750 ? -18.074 1.661 -0.482 1.00 97.25 750 GLY A O 1
ATOM 5951 N N . GLU A 1 751 ? -15.871 1.435 -0.010 1.00 95.19 751 GLU A N 1
ATOM 5952 C CA . GLU A 1 751 ? -15.403 2.663 -0.641 1.00 95.19 751 GLU A CA 1
ATOM 5953 C C . GLU A 1 751 ? -14.185 2.380 -1.532 1.00 95.19 751 GLU A C 1
ATOM 5955 O O . GLU A 1 751 ? -13.453 1.414 -1.282 1.00 95.19 751 GLU A O 1
ATOM 5960 N N . SER A 1 752 ? -14.007 3.146 -2.614 1.00 94.69 752 SER A N 1
ATOM 5961 C CA . SER A 1 752 ? -12.862 3.028 -3.530 1.00 94.69 752 SER A CA 1
ATOM 5962 C C . SER A 1 752 ? -12.681 1.596 -4.064 1.00 94.69 752 SER A C 1
ATOM 5964 O O . SER A 1 752 ? -13.611 0.990 -4.604 1.00 94.69 752 SER A O 1
ATOM 5966 N N . ALA A 1 753 ? -11.499 1.005 -3.876 1.00 94.62 753 ALA A N 1
ATOM 5967 C CA . ALA A 1 753 ? -11.187 -0.393 -4.174 1.00 94.62 753 ALA A CA 1
ATOM 5968 C C . ALA A 1 753 ? -12.106 -1.405 -3.452 1.00 94.62 753 ALA A C 1
ATOM 5970 O O . ALA A 1 753 ? -12.391 -2.488 -3.975 1.00 94.62 753 ALA A O 1
ATOM 5971 N N . GLY A 1 754 ? -12.620 -1.070 -2.266 1.00 96.94 754 GLY A N 1
ATOM 5972 C CA . GLY A 1 754 ? -13.588 -1.886 -1.534 1.00 96.94 754 GLY A CA 1
ATOM 5973 C C . GLY A 1 754 ? -14.969 -1.870 -2.190 1.00 96.94 754 GLY A C 1
ATOM 5974 O O . GLY A 1 754 ? -15.580 -2.924 -2.382 1.00 96.94 754 GLY A O 1
ATOM 5975 N N . ALA A 1 755 ? -15.419 -0.699 -2.648 1.00 98.12 755 ALA A N 1
ATOM 5976 C CA . ALA A 1 755 ? -16.601 -0.570 -3.499 1.00 98.12 755 ALA A CA 1
ATOM 5977 C C . ALA A 1 755 ? -16.406 -1.297 -4.843 1.00 98.12 755 ALA A C 1
ATOM 5979 O O . ALA A 1 755 ? -17.262 -2.085 -5.249 1.00 98.12 755 ALA A O 1
ATOM 5980 N N . GLY A 1 756 ? -15.244 -1.139 -5.486 1.00 97.44 756 GLY A N 1
ATOM 5981 C CA . GLY A 1 756 ? -14.858 -1.886 -6.686 1.00 97.44 756 GLY A CA 1
ATOM 5982 C C . GLY A 1 756 ? -14.872 -3.404 -6.466 1.00 97.44 756 GLY A C 1
ATOM 5983 O O . GLY A 1 756 ? -15.324 -4.160 -7.327 1.00 97.44 756 GLY A O 1
ATOM 5984 N N . SER A 1 757 ? -14.478 -3.876 -5.283 1.00 98.38 757 SER A N 1
ATOM 5985 C CA . SER A 1 757 ? -14.577 -5.293 -4.920 1.00 98.38 757 SER A CA 1
ATOM 5986 C C . SER A 1 757 ? -16.028 -5.783 -4.882 1.00 98.38 757 SER A C 1
ATOM 5988 O O . SER A 1 757 ? -16.316 -6.887 -5.343 1.00 98.38 757 SER A O 1
ATOM 5990 N N . ILE A 1 758 ? -16.971 -4.968 -4.393 1.00 98.62 758 ILE A N 1
ATOM 5991 C CA . ILE A 1 758 ? -18.405 -5.307 -4.370 1.00 98.62 758 ILE A CA 1
ATOM 5992 C C . ILE A 1 758 ? -18.951 -5.488 -5.796 1.00 98.62 758 ILE A C 1
ATOM 5994 O O . ILE A 1 758 ? -19.691 -6.448 -6.033 1.00 98.62 758 ILE A O 1
ATOM 5998 N N . LEU A 1 759 ? -18.533 -4.655 -6.761 1.00 97.06 759 LEU A N 1
ATOM 5999 C CA . LEU A 1 759 ? -18.865 -4.841 -8.185 1.00 97.06 759 LEU A CA 1
ATOM 6000 C C . LEU A 1 759 ? -18.383 -6.213 -8.701 1.00 97.06 759 LEU A C 1
ATOM 6002 O O . LEU A 1 759 ? -19.109 -6.906 -9.419 1.00 97.06 759 LEU A O 1
ATOM 6006 N N . HIS A 1 760 ? -17.193 -6.649 -8.287 1.00 98.00 760 HIS A N 1
ATOM 6007 C CA . HIS A 1 760 ? -16.637 -7.959 -8.645 1.00 98.00 760 HIS A CA 1
ATOM 6008 C C . HIS A 1 760 ? -17.311 -9.137 -7.918 1.00 98.00 760 HIS A C 1
ATOM 6010 O O . HIS A 1 760 ? -17.361 -10.242 -8.460 1.00 98.00 760 HIS A O 1
ATOM 6016 N N . HIS A 1 761 ? -17.873 -8.933 -6.721 1.00 98.50 761 HIS A N 1
ATOM 6017 C CA . HIS A 1 761 ? -18.694 -9.952 -6.050 1.00 98.50 761 HIS A CA 1
ATOM 6018 C C . HIS A 1 761 ? -20.030 -10.158 -6.761 1.00 98.50 761 HIS A C 1
ATOM 6020 O O . HIS A 1 761 ? -20.442 -11.299 -6.952 1.00 98.50 761 HIS A O 1
ATOM 6026 N N . VAL A 1 762 ? -20.698 -9.086 -7.205 1.00 97.31 762 VAL A N 1
ATOM 6027 C CA . VAL A 1 762 ? -21.992 -9.216 -7.903 1.00 97.31 762 VAL A CA 1
ATOM 6028 C C . VAL A 1 762 ? -21.855 -9.708 -9.346 1.00 97.31 762 VAL A C 1
ATOM 6030 O O . VAL A 1 762 ? -22.807 -10.264 -9.885 1.00 97.31 762 VAL A O 1
ATOM 6033 N N . THR A 1 763 ? -20.690 -9.549 -9.975 1.00 95.88 763 THR A N 1
ATOM 6034 C CA . THR A 1 763 ? -20.394 -10.080 -11.323 1.00 95.88 763 THR A CA 1
ATOM 6035 C C . THR A 1 763 ? -19.675 -11.430 -11.299 1.00 95.88 763 THR A C 1
ATOM 6037 O O . THR A 1 763 ? -19.441 -12.023 -12.355 1.00 95.88 763 THR A O 1
ATOM 6040 N N . ARG A 1 764 ? -19.380 -11.965 -10.106 1.00 95.81 764 ARG A N 1
ATOM 6041 C CA . ARG A 1 764 ? -18.685 -13.240 -9.910 1.00 95.81 764 ARG A CA 1
ATOM 6042 C C . ARG A 1 764 ? -19.275 -14.348 -10.778 1.00 95.81 764 ARG A C 1
ATOM 6044 O O . ARG A 1 764 ? -20.457 -14.682 -10.668 1.00 95.81 764 ARG A O 1
ATOM 6051 N N . GLU A 1 765 ? -18.422 -14.961 -11.595 1.00 95.00 765 GLU A N 1
ATOM 6052 C CA . GLU A 1 765 ? -18.784 -16.065 -12.486 1.00 95.00 765 GLU A CA 1
ATOM 6053 C C . GLU A 1 765 ? -19.992 -15.731 -13.388 1.00 95.00 765 GLU A C 1
ATOM 6055 O O . GLU A 1 765 ? -20.869 -16.571 -13.591 1.00 95.00 765 GLU A O 1
ATOM 6060 N N . ASP A 1 766 ? -20.038 -14.514 -13.943 1.00 91.81 766 ASP A N 1
ATOM 6061 C CA . ASP A 1 766 ? -21.169 -13.951 -14.706 1.00 91.81 766 ASP A CA 1
ATOM 6062 C C . ASP A 1 766 ? -22.437 -13.721 -13.859 1.00 91.81 766 ASP A C 1
ATOM 6064 O O . ASP A 1 766 ? -23.562 -13.842 -14.351 1.00 91.81 766 ASP A O 1
ATOM 6068 N N . GLY A 1 767 ? -22.271 -13.450 -12.563 1.00 92.62 767 GLY A N 1
ATOM 6069 C CA . GLY A 1 767 ? -23.374 -13.278 -11.619 1.00 92.62 767 GLY A CA 1
ATOM 6070 C C . GLY A 1 767 ? -24.104 -14.572 -11.261 1.00 92.62 767 GLY A C 1
ATOM 6071 O O . GLY A 1 767 ? -25.262 -14.527 -10.850 1.00 92.62 767 GLY A O 1
ATOM 6072 N N . ARG A 1 768 ? -23.466 -15.735 -11.449 1.00 93.38 768 ARG A N 1
ATOM 6073 C CA . ARG A 1 768 ? -24.064 -17.055 -11.165 1.00 93.38 768 ARG A CA 1
ATOM 6074 C C . ARG A 1 768 ? -23.919 -17.488 -9.714 1.00 93.38 768 ARG A C 1
ATOM 6076 O O . ARG A 1 768 ? -24.639 -18.383 -9.276 1.00 93.38 768 ARG A O 1
ATOM 6083 N N . VAL A 1 769 ? -22.980 -16.891 -8.988 1.00 95.69 769 VAL A N 1
ATOM 6084 C CA . VAL A 1 769 ? -22.709 -17.240 -7.596 1.00 95.69 769 VAL A CA 1
ATOM 6085 C C . VAL A 1 769 ? -23.277 -16.172 -6.676 1.00 95.69 769 VAL A C 1
ATOM 6087 O O . VAL A 1 769 ? -23.034 -14.986 -6.875 1.00 95.69 769 VAL A O 1
ATOM 6090 N N . ASP A 1 770 ? -24.010 -16.617 -5.656 1.00 96.81 770 ASP A N 1
ATOM 6091 C CA . ASP A 1 770 ? -24.552 -15.750 -4.613 1.00 96.81 770 ASP A CA 1
ATOM 6092 C C . ASP A 1 770 ? -23.404 -15.043 -3.862 1.00 96.81 770 ASP A C 1
ATOM 6094 O O . ASP A 1 770 ? -22.535 -15.725 -3.300 1.00 96.81 770 ASP A O 1
ATOM 6098 N N . PRO A 1 771 ? -23.377 -13.698 -3.832 1.00 97.12 771 PRO A N 1
ATOM 6099 C CA . PRO A 1 771 ? -22.360 -12.935 -3.122 1.00 97.12 771 PRO A CA 1
ATOM 6100 C C . PRO A 1 771 ? -22.557 -12.935 -1.592 1.00 97.12 771 PRO A C 1
ATOM 6102 O O . PRO A 1 771 ? -21.725 -12.394 -0.871 1.00 97.12 771 PRO A O 1
ATOM 6105 N N . LEU A 1 772 ? -23.616 -13.579 -1.078 1.00 98.31 772 LEU A N 1
ATOM 6106 C CA . LEU A 1 772 ? -23.936 -13.767 0.346 1.00 98.31 772 LEU A CA 1
ATOM 6107 C C . LEU A 1 772 ? -24.344 -12.489 1.097 1.00 98.31 772 LEU A C 1
ATOM 6109 O O . LEU A 1 772 ? -24.386 -12.473 2.333 1.00 98.31 772 LEU A O 1
ATOM 6113 N N . PHE A 1 773 ? -24.707 -11.447 0.353 1.00 98.56 773 PHE A N 1
ATOM 6114 C CA . PHE A 1 773 ? -25.357 -10.233 0.837 1.00 98.56 773 PHE A CA 1
ATOM 6115 C C . PHE A 1 773 ? -26.539 -9.869 -0.066 1.00 98.56 773 PHE A C 1
ATOM 6117 O O . PHE A 1 773 ? -26.615 -10.276 -1.224 1.00 98.56 773 PHE A O 1
ATOM 6124 N N . SER A 1 774 ? -27.493 -9.113 0.479 1.00 97.25 774 SER A N 1
ATOM 6125 C CA . SER A 1 774 ? -28.750 -8.791 -0.217 1.00 97.25 774 SER A CA 1
ATOM 6126 C C . SER A 1 774 ? -28.988 -7.300 -0.423 1.00 97.25 774 SER A C 1
ATOM 6128 O O . SER A 1 774 ? -29.899 -6.936 -1.156 1.00 97.25 774 SER A O 1
ATOM 6130 N N . THR A 1 775 ? -28.185 -6.433 0.186 1.00 98.69 775 THR A N 1
ATOM 6131 C CA . THR A 1 775 ? -28.157 -4.993 -0.100 1.00 98.69 775 THR A CA 1
ATOM 6132 C C . THR A 1 775 ? -26.710 -4.527 -0.174 1.00 98.69 775 THR A C 1
ATOM 6134 O O . THR A 1 775 ? -25.824 -5.198 0.362 1.00 98.69 775 THR A O 1
ATOM 6137 N N . LEU A 1 776 ? -26.465 -3.399 -0.835 1.00 98.56 776 LEU A N 1
ATOM 6138 C CA . LEU A 1 776 ? -25.125 -2.828 -0.947 1.00 98.56 776 LEU A CA 1
ATOM 6139 C C . LEU A 1 776 ? -25.131 -1.307 -0.792 1.00 98.56 776 LEU A C 1
ATOM 6141 O O . LEU A 1 776 ? -26.107 -0.660 -1.157 1.00 98.56 776 LEU A O 1
ATOM 6145 N N . ALA A 1 777 ? -24.057 -0.750 -0.244 1.00 98.56 777 ALA A N 1
ATOM 6146 C CA . ALA A 1 777 ? -23.783 0.683 -0.279 1.00 98.56 777 ALA A CA 1
ATOM 6147 C C . ALA A 1 777 ? -22.358 0.875 -0.801 1.00 98.56 777 ALA A C 1
ATOM 6149 O O . ALA A 1 777 ? -21.404 0.458 -0.148 1.00 98.56 777 ALA A O 1
ATOM 6150 N N . VAL A 1 778 ? -22.215 1.427 -2.001 1.00 97.81 778 VAL A N 1
ATOM 6151 C CA . VAL A 1 778 ? -20.910 1.617 -2.638 1.00 97.81 778 VAL A CA 1
ATOM 6152 C C . VAL A 1 778 ? -20.632 3.099 -2.811 1.00 97.81 778 VAL A C 1
ATOM 6154 O O . VAL A 1 778 ? -21.431 3.821 -3.402 1.00 97.81 778 VAL A O 1
ATOM 6157 N N . GLN A 1 779 ? -19.497 3.534 -2.283 1.00 97.06 779 GLN A N 1
ATOM 6158 C CA . GLN A 1 779 ? -19.042 4.914 -2.359 1.00 97.06 779 GLN A CA 1
ATOM 6159 C C . GLN A 1 779 ? -17.831 4.952 -3.286 1.00 97.06 779 GLN A C 1
ATOM 6161 O O . GLN A 1 779 ? -16.825 4.300 -3.015 1.00 97.06 779 GLN A O 1
ATOM 6166 N N . SER A 1 780 ? -17.945 5.629 -4.426 1.00 96.44 780 SER A N 1
ATOM 6167 C CA . SER A 1 780 ? -16.837 5.822 -5.366 1.00 96.44 780 SER A CA 1
ATOM 6168 C C . SER A 1 780 ? -16.134 4.520 -5.820 1.00 96.44 780 SER A C 1
ATOM 6170 O O . SER A 1 780 ? -14.932 4.359 -5.609 1.00 96.44 780 SER A O 1
ATOM 6172 N N . PRO A 1 781 ? -16.840 3.539 -6.424 1.00 96.56 781 PRO A N 1
ATOM 6173 C CA . PRO A 1 781 ? -16.234 2.285 -6.883 1.00 96.56 781 PRO A CA 1
ATOM 6174 C C . PRO A 1 781 ? -15.111 2.506 -7.905 1.00 96.56 781 PRO A C 1
ATOM 6176 O O . PRO A 1 781 ? -15.359 3.017 -8.995 1.00 96.56 781 PRO A O 1
ATOM 6179 N N . ALA A 1 782 ? -13.904 2.030 -7.580 1.00 92.62 782 ALA A N 1
ATOM 6180 C CA . ALA A 1 782 ? -12.706 2.241 -8.393 1.00 92.62 782 ALA A CA 1
ATOM 6181 C C . ALA A 1 782 ? -11.897 0.957 -8.628 1.00 92.62 782 ALA A C 1
ATOM 6183 O O . ALA A 1 782 ? -11.708 0.155 -7.708 1.00 92.62 782 ALA A O 1
ATOM 6184 N N . PHE A 1 783 ? -11.422 0.759 -9.861 1.00 91.38 783 PHE A N 1
ATOM 6185 C CA . PHE A 1 783 ? -10.467 -0.288 -10.240 1.00 91.38 783 PHE A CA 1
ATOM 6186 C C . PHE A 1 783 ? -9.876 -0.034 -11.633 1.00 91.38 783 PHE A C 1
ATOM 6188 O O . PHE A 1 783 ? -10.536 0.530 -12.500 1.00 91.38 783 PHE A O 1
ATOM 6195 N N . GLU A 1 784 ? -8.654 -0.519 -11.854 1.00 86.75 784 GLU A N 1
ATOM 6196 C CA . GLU A 1 784 ? -8.008 -0.522 -13.169 1.00 86.75 784 GLU A CA 1
ATOM 6197 C C . GLU A 1 784 ? -8.435 -1.735 -13.999 1.00 86.75 784 GLU A C 1
ATOM 6199 O O . GLU A 1 784 ? -8.701 -2.819 -13.468 1.00 86.75 784 GLU A O 1
ATOM 6204 N N . TRP A 1 785 ? -8.461 -1.590 -15.323 1.00 87.44 785 TRP A N 1
ATOM 6205 C CA . TRP A 1 785 ? -8.771 -2.715 -16.199 1.00 87.44 785 TRP A CA 1
ATOM 6206 C C . TRP A 1 785 ? -7.560 -3.649 -16.324 1.00 87.44 785 TRP A C 1
ATOM 6208 O O . TRP A 1 785 ? -6.538 -3.319 -16.921 1.00 87.44 785 TRP A O 1
ATOM 6218 N N . ALA A 1 786 ? -7.701 -4.866 -15.805 1.00 89.88 786 ALA A N 1
ATOM 6219 C CA . ALA A 1 786 ? -6.710 -5.936 -15.894 1.00 89.88 786 ALA A CA 1
ATOM 6220 C C . ALA A 1 786 ? -7.250 -7.084 -16.772 1.00 89.88 786 ALA A C 1
ATOM 6222 O O . ALA A 1 786 ? -7.678 -8.129 -16.278 1.00 89.88 786 ALA A O 1
ATOM 6223 N N . TRP A 1 787 ? -7.296 -6.856 -18.091 1.00 88.56 787 TRP A N 1
ATOM 6224 C CA . TRP A 1 787 ? -7.998 -7.725 -19.052 1.00 88.56 787 TRP A CA 1
ATOM 6225 C C . TRP A 1 787 ? -7.110 -8.748 -19.777 1.00 88.56 787 TRP A C 1
ATOM 6227 O O . TRP A 1 787 ? -7.591 -9.831 -20.118 1.00 88.56 787 TRP A O 1
ATOM 6237 N N . ASP A 1 788 ? -5.847 -8.408 -20.059 1.00 86.62 788 ASP A N 1
ATOM 6238 C CA . ASP A 1 788 ? -4.983 -9.199 -20.942 1.00 86.62 788 ASP A CA 1
ATOM 6239 C C . ASP A 1 788 ? -4.287 -10.341 -20.194 1.00 86.62 788 ASP A C 1
ATOM 6241 O O . ASP A 1 788 ? -3.147 -10.251 -19.731 1.00 86.62 788 ASP A O 1
ATOM 6245 N N . ASN A 1 789 ? -5.050 -11.422 -20.078 1.00 88.12 789 ASN A N 1
ATOM 6246 C CA . ASN A 1 789 ? -4.672 -12.686 -19.469 1.00 88.12 789 ASN A CA 1
ATOM 6247 C C . ASN A 1 789 ? -4.195 -13.728 -20.502 1.00 88.12 789 ASN A C 1
ATOM 6249 O O . ASN A 1 789 ? -4.436 -14.926 -20.347 1.00 88.12 789 ASN A O 1
ATOM 6253 N N . THR A 1 790 ? -3.622 -13.288 -21.621 1.00 83.62 790 THR A N 1
ATOM 6254 C CA . THR A 1 790 ? -3.055 -14.203 -22.620 1.00 83.62 790 THR A CA 1
ATOM 6255 C C . THR A 1 790 ? -1.639 -14.641 -22.220 1.00 83.62 790 THR A C 1
ATOM 6257 O O . THR A 1 790 ? -0.981 -13.924 -21.462 1.00 83.62 790 THR A O 1
ATOM 6260 N N . PRO A 1 791 ? -1.144 -15.804 -22.695 1.00 82.12 791 PRO A N 1
ATOM 6261 C CA . PRO A 1 791 ? 0.246 -16.197 -22.477 1.00 82.12 791 PRO A CA 1
ATOM 6262 C C . PRO A 1 791 ? 1.212 -15.116 -22.982 1.00 82.12 791 PRO A C 1
ATOM 6264 O O . PRO A 1 791 ? 1.187 -14.767 -24.160 1.00 82.12 791 PRO A O 1
ATOM 6267 N N . GLY A 1 792 ? 2.046 -14.577 -22.090 1.00 75.38 792 GLY A N 1
ATOM 6268 C CA . GLY A 1 792 ? 2.952 -13.461 -22.405 1.00 75.38 792 GLY A CA 1
ATOM 6269 C C . GLY A 1 792 ? 2.280 -12.084 -22.526 1.00 75.38 792 GLY A C 1
ATOM 6270 O O . GLY A 1 792 ? 2.952 -11.108 -22.859 1.00 75.38 792 GLY A O 1
ATOM 6271 N N . GLY A 1 793 ? 0.981 -11.994 -22.236 1.00 80.50 793 GLY A N 1
ATOM 6272 C CA . GLY A 1 793 ? 0.222 -10.748 -22.184 1.00 80.50 793 GLY A CA 1
ATOM 6273 C C . GLY A 1 793 ? 0.578 -9.867 -20.982 1.00 80.50 793 GLY A C 1
ATOM 6274 O O . GLY A 1 793 ? 1.469 -10.169 -20.181 1.00 80.50 793 GLY A O 1
ATOM 6275 N N . ARG A 1 794 ? -0.139 -8.752 -20.823 1.00 83.69 794 ARG A N 1
ATOM 6276 C CA . ARG A 1 794 ? 0.105 -7.732 -19.784 1.00 83.69 794 ARG A CA 1
ATOM 6277 C C . ARG A 1 794 ? 0.211 -8.319 -18.374 1.00 83.69 794 ARG A C 1
ATOM 6279 O O . ARG A 1 794 ? 1.121 -7.945 -17.634 1.00 83.69 794 ARG A O 1
ATOM 6286 N N . LEU A 1 795 ? -0.696 -9.221 -17.993 1.00 89.12 795 LEU A N 1
ATOM 6287 C CA . LEU A 1 795 ? -0.710 -9.798 -16.641 1.00 89.12 795 LEU A CA 1
ATOM 6288 C C . LEU A 1 795 ? 0.465 -10.757 -16.400 1.00 89.12 795 LEU A C 1
ATOM 6290 O O . LEU A 1 795 ? 1.066 -10.745 -15.328 1.00 89.12 795 LEU A O 1
ATOM 6294 N N . ASP A 1 796 ? 0.853 -11.519 -17.418 1.00 85.81 796 ASP A N 1
ATOM 6295 C CA . ASP A 1 796 ? 2.028 -12.389 -17.382 1.00 85.81 796 ASP A CA 1
ATOM 6296 C C . ASP A 1 796 ? 3.333 -11.573 -17.293 1.00 85.81 796 ASP A C 1
ATOM 6298 O O . ASP A 1 796 ? 4.228 -11.901 -16.512 1.00 85.81 796 ASP A O 1
ATOM 6302 N N . ASN A 1 797 ? 3.435 -10.457 -18.021 1.00 82.62 797 ASN A N 1
ATOM 6303 C CA . ASN A 1 797 ? 4.591 -9.557 -17.935 1.00 82.62 797 ASN A CA 1
ATOM 6304 C C . ASN A 1 797 ? 4.689 -8.864 -16.571 1.00 82.62 797 ASN A C 1
ATOM 6306 O O . ASN A 1 797 ? 5.784 -8.723 -16.022 1.00 82.62 797 ASN A O 1
ATOM 6310 N N . LEU A 1 798 ? 3.551 -8.498 -15.978 1.00 87.00 798 LEU A N 1
ATOM 6311 C CA . LEU A 1 798 ? 3.492 -7.999 -14.607 1.00 87.00 798 LEU A CA 1
ATOM 6312 C C . LEU A 1 798 ? 4.005 -9.047 -13.606 1.00 87.00 798 LEU A C 1
ATOM 6314 O O . LEU A 1 798 ? 4.814 -8.721 -12.734 1.00 87.00 798 LEU A O 1
ATOM 6318 N N . TYR A 1 799 ? 3.600 -10.313 -13.765 1.00 89.50 799 TYR A N 1
ATOM 6319 C CA . TYR A 1 799 ? 4.122 -11.425 -12.968 1.00 89.50 799 TYR A CA 1
ATOM 6320 C C . TYR A 1 799 ? 5.643 -11.567 -13.116 1.00 89.50 799 TYR A C 1
ATOM 6322 O O . TYR A 1 799 ? 6.357 -11.714 -12.116 1.00 89.50 799 TYR A O 1
ATOM 6330 N N . ARG A 1 800 ? 6.160 -11.529 -14.351 1.00 84.19 800 ARG A N 1
ATOM 6331 C CA . ARG A 1 800 ? 7.602 -11.631 -14.632 1.00 84.19 800 ARG A CA 1
ATOM 6332 C C . ARG A 1 800 ? 8.387 -10.506 -13.971 1.00 84.19 800 ARG A C 1
ATOM 6334 O O . ARG A 1 800 ? 9.394 -10.774 -13.324 1.00 84.19 800 ARG A O 1
ATOM 6341 N N . ASN A 1 801 ? 7.895 -9.273 -14.070 1.00 83.44 801 ASN A N 1
ATOM 6342 C CA . ASN A 1 801 ? 8.519 -8.118 -13.433 1.00 83.44 801 ASN A CA 1
ATOM 6343 C C . ASN A 1 801 ? 8.569 -8.287 -11.906 1.00 83.44 801 ASN A C 1
ATOM 6345 O O . ASN A 1 801 ? 9.625 -8.147 -11.296 1.00 83.44 801 ASN A O 1
ATOM 6349 N N . PHE A 1 802 ? 7.462 -8.695 -11.279 1.00 89.00 802 PHE A N 1
ATOM 6350 C CA . PHE A 1 802 ? 7.462 -8.984 -9.843 1.00 89.00 802 PHE A CA 1
ATOM 6351 C C . PHE A 1 802 ? 8.432 -10.122 -9.468 1.00 89.00 802 PHE A C 1
ATOM 6353 O O . PHE A 1 802 ? 9.123 -10.032 -8.453 1.00 89.00 802 PHE A O 1
ATOM 6360 N N . SER A 1 803 ? 8.538 -11.161 -10.303 1.00 85.06 803 SER A N 1
ATOM 6361 C CA . SER A 1 803 ? 9.494 -12.264 -10.112 1.00 85.06 803 SER A CA 1
ATOM 6362 C C . SER A 1 803 ? 10.942 -11.787 -10.166 1.00 85.06 803 SER A C 1
ATOM 6364 O O . SER A 1 803 ? 11.732 -12.142 -9.289 1.00 85.06 803 SER A O 1
ATOM 6366 N N . LEU A 1 804 ? 11.277 -10.921 -11.124 1.00 80.94 804 LEU A N 1
ATOM 6367 C CA . LEU A 1 804 ? 12.593 -10.299 -11.217 1.00 80.94 804 LEU A CA 1
ATOM 6368 C C . LEU A 1 804 ? 12.912 -9.479 -9.962 1.00 80.94 804 LEU A C 1
ATOM 6370 O O . LEU A 1 804 ? 13.954 -9.693 -9.345 1.00 80.94 804 LEU A O 1
ATOM 6374 N N . LEU A 1 805 ? 11.994 -8.600 -9.547 1.00 83.00 805 LEU A N 1
ATOM 6375 C CA . LEU A 1 805 ? 12.154 -7.746 -8.363 1.00 83.00 805 LEU A CA 1
ATOM 6376 C C . LEU A 1 805 ? 12.304 -8.565 -7.069 1.00 83.00 805 LEU A C 1
ATOM 6378 O O . LEU A 1 805 ? 12.999 -8.157 -6.138 1.00 83.00 805 LEU A O 1
ATOM 6382 N N . ALA A 1 806 ? 11.688 -9.748 -7.007 1.00 83.94 806 ALA A N 1
ATOM 6383 C CA . ALA A 1 806 ? 11.836 -10.689 -5.898 1.00 83.94 806 ALA A CA 1
ATOM 6384 C C . ALA A 1 806 ? 13.146 -11.507 -5.944 1.00 83.94 806 ALA A C 1
ATOM 6386 O O . ALA A 1 806 ? 13.454 -12.225 -4.985 1.00 83.94 806 ALA A O 1
ATOM 6387 N N . GLY A 1 807 ? 13.931 -11.396 -7.022 1.00 78.50 807 GLY A N 1
ATOM 6388 C CA . GLY A 1 807 ? 15.166 -12.149 -7.243 1.00 78.50 807 GLY A CA 1
ATOM 6389 C C . GLY A 1 807 ? 14.944 -13.577 -7.753 1.00 78.50 807 GLY A C 1
ATOM 6390 O O . GLY A 1 807 ? 15.772 -14.443 -7.483 1.00 78.50 807 GLY A O 1
ATOM 6391 N N . CYS A 1 808 ? 13.836 -13.825 -8.456 1.00 77.38 808 CYS A N 1
ATOM 6392 C CA . CYS A 1 808 ? 13.392 -15.140 -8.934 1.00 77.38 808 CYS A CA 1
ATOM 6393 C C . CYS A 1 808 ? 13.510 -15.348 -10.459 1.00 77.38 808 CYS A C 1
ATOM 6395 O O . CYS A 1 808 ? 12.847 -16.240 -10.979 1.00 77.38 808 CYS A O 1
ATOM 6397 N N . SER A 1 809 ? 14.348 -14.552 -11.141 1.00 72.31 809 SER A N 1
ATOM 6398 C CA . SER A 1 809 ? 14.511 -14.499 -12.611 1.00 72.31 809 SER A CA 1
ATOM 6399 C C . SER A 1 809 ? 13.212 -14.196 -13.385 1.00 72.31 809 SER A C 1
ATOM 6401 O O . SER A 1 809 ? 12.165 -13.912 -12.798 1.00 72.31 809 SER A O 1
ATOM 6403 N N . PHE A 1 810 ? 13.296 -14.191 -14.720 1.00 63.34 810 PHE A N 1
ATOM 6404 C CA . PHE A 1 810 ? 12.154 -14.002 -15.623 1.00 63.34 810 PHE A CA 1
ATOM 6405 C C . PHE A 1 810 ? 11.387 -15.308 -15.920 1.00 63.34 810 PHE A C 1
ATOM 6407 O O . PHE A 1 810 ? 10.335 -15.262 -16.557 1.00 63.34 810 PHE A O 1
ATOM 6414 N N . ASP A 1 811 ? 11.860 -16.463 -15.439 1.00 61.50 811 ASP A N 1
ATOM 6415 C CA . ASP A 1 811 ? 11.428 -17.793 -15.906 1.00 61.50 811 ASP A CA 1
ATOM 6416 C C . ASP A 1 811 ? 10.122 -18.307 -15.282 1.00 61.50 811 ASP A C 1
ATOM 6418 O O . ASP A 1 811 ? 9.932 -19.513 -15.171 1.00 61.50 811 ASP A O 1
ATOM 6422 N N . PHE A 1 812 ? 9.216 -17.420 -14.852 1.00 74.69 812 PHE A N 1
ATOM 6423 C CA . PHE A 1 812 ? 7.953 -17.791 -14.200 1.00 74.69 812 PHE A CA 1
ATOM 6424 C C . PHE A 1 812 ? 8.123 -18.874 -13.111 1.00 74.69 812 PHE A C 1
ATOM 6426 O O . PHE A 1 812 ? 7.846 -20.052 -13.331 1.00 74.69 812 PHE A O 1
ATOM 6433 N N . ASN A 1 813 ? 8.554 -18.496 -11.902 1.00 81.19 813 ASN A N 1
ATOM 6434 C CA . ASN A 1 813 ? 8.867 -19.471 -10.850 1.00 81.19 813 ASN A CA 1
ATOM 6435 C C . ASN A 1 813 ? 8.115 -19.202 -9.537 1.00 81.19 813 ASN A C 1
ATOM 6437 O O . ASN A 1 813 ? 8.611 -18.517 -8.637 1.00 81.19 813 ASN A O 1
ATOM 6441 N N . ILE A 1 814 ? 6.911 -19.772 -9.400 1.00 90.88 814 ILE A N 1
ATOM 6442 C CA . ILE A 1 814 ? 6.108 -19.614 -8.173 1.00 90.88 814 ILE A CA 1
ATOM 6443 C C . ILE A 1 814 ? 6.780 -20.246 -6.947 1.00 90.88 814 ILE A C 1
ATOM 6445 O O . ILE A 1 814 ? 6.619 -19.750 -5.834 1.00 90.88 814 ILE A O 1
ATOM 6449 N N . THR A 1 815 ? 7.554 -21.321 -7.129 1.00 91.69 815 THR A N 1
ATOM 6450 C CA . THR A 1 815 ? 8.260 -22.003 -6.035 1.00 91.69 815 THR A CA 1
ATOM 6451 C C . THR A 1 815 ? 9.300 -21.076 -5.420 1.00 91.69 815 THR A C 1
ATOM 6453 O O . THR A 1 815 ? 9.368 -20.946 -4.196 1.00 91.69 815 THR A O 1
ATOM 6456 N N . CYS A 1 816 ? 10.045 -20.354 -6.262 1.00 90.81 816 CYS A N 1
ATOM 6457 C CA . CYS A 1 816 ? 10.955 -19.312 -5.807 1.00 90.81 816 CYS A CA 1
ATOM 6458 C C . CYS A 1 816 ? 10.200 -18.229 -5.030 1.00 90.81 816 CYS A C 1
ATOM 6460 O O . CYS A 1 816 ? 10.545 -17.973 -3.876 1.00 90.81 816 CYS A O 1
ATOM 6462 N N . LEU A 1 817 ? 9.111 -17.678 -5.583 1.00 92.00 817 LEU A N 1
ATOM 6463 C CA . LEU A 1 817 ? 8.304 -16.665 -4.893 1.00 92.00 817 LEU A CA 1
ATOM 6464 C C . LEU A 1 817 ? 7.761 -17.154 -3.539 1.00 92.00 817 LEU A C 1
ATOM 6466 O O . LEU A 1 817 ? 7.788 -16.414 -2.558 1.00 92.00 817 LEU A O 1
ATOM 6470 N N . ARG A 1 818 ? 7.310 -18.409 -3.440 1.00 94.94 818 ARG A N 1
ATOM 6471 C CA . ARG A 1 818 ? 6.841 -19.000 -2.176 1.00 94.94 818 ARG A CA 1
ATOM 6472 C C . ARG A 1 818 ? 7.970 -19.182 -1.161 1.00 94.94 818 ARG A C 1
ATOM 6474 O O . ARG A 1 818 ? 7.726 -18.983 0.026 1.00 94.94 818 ARG A O 1
ATOM 6481 N N . SER A 1 819 ? 9.185 -19.496 -1.611 1.00 92.50 819 SER A N 1
ATOM 6482 C CA . SER A 1 819 ? 10.377 -19.672 -0.764 1.00 92.50 819 SER A CA 1
ATOM 6483 C C . SER A 1 819 ? 11.092 -18.367 -0.378 1.00 92.50 819 SER A C 1
ATOM 6485 O O . SER A 1 819 ? 11.830 -18.343 0.606 1.00 92.50 819 SER A O 1
ATOM 6487 N N . ALA A 1 820 ? 10.872 -17.274 -1.120 1.00 87.88 820 ALA A N 1
ATOM 6488 C CA . ALA A 1 820 ? 11.570 -16.004 -0.930 1.00 87.88 820 ALA A CA 1
ATOM 6489 C C . ALA A 1 820 ? 11.387 -15.444 0.493 1.00 87.88 820 ALA A C 1
ATOM 6491 O O . ALA A 1 820 ? 10.358 -15.637 1.134 1.00 87.88 820 ALA A O 1
ATOM 6492 N N . SER A 1 821 ? 12.363 -14.719 1.042 1.00 91.06 821 SER A N 1
ATOM 6493 C CA . SER A 1 821 ? 12.176 -14.137 2.379 1.00 91.06 821 SER A CA 1
ATOM 6494 C C . SER A 1 821 ? 11.068 -13.074 2.359 1.00 91.06 821 SER A C 1
ATOM 6496 O O . SER A 1 821 ? 10.908 -12.354 1.373 1.00 91.06 821 SER A O 1
ATOM 6498 N N . GLY A 1 822 ? 10.320 -12.929 3.461 1.00 86.19 822 GLY A N 1
ATOM 6499 C CA . GLY A 1 822 ? 9.254 -11.916 3.549 1.00 86.19 822 GLY A CA 1
ATOM 6500 C C . GLY A 1 822 ? 9.765 -10.497 3.264 1.00 86.19 822 GLY A C 1
ATOM 6501 O O . GLY A 1 822 ? 9.105 -9.729 2.575 1.00 86.19 822 GLY A O 1
ATOM 6502 N N . LYS A 1 823 ? 11.005 -10.186 3.680 1.00 84.62 823 LYS A N 1
ATOM 6503 C CA . LYS A 1 823 ? 11.679 -8.914 3.366 1.00 84.62 823 LYS A CA 1
ATOM 6504 C C . LYS A 1 823 ? 11.897 -8.711 1.860 1.00 84.62 823 LYS A C 1
ATOM 6506 O O . LYS A 1 823 ? 11.687 -7.605 1.372 1.00 84.62 823 LYS A O 1
ATOM 6511 N N . LYS A 1 824 ? 12.305 -9.753 1.121 1.00 85.75 824 LYS A N 1
ATOM 6512 C CA . LYS A 1 824 ? 12.490 -9.676 -0.340 1.00 85.75 824 LYS A CA 1
ATOM 6513 C C . LYS A 1 824 ? 11.162 -9.431 -1.048 1.00 85.75 824 LYS A C 1
ATOM 6515 O O . LYS A 1 824 ? 11.085 -8.531 -1.873 1.00 85.75 824 LYS A O 1
ATOM 6520 N N . LEU A 1 825 ? 10.120 -10.178 -0.686 1.00 90.88 825 LEU A N 1
ATOM 6521 C CA . LEU A 1 825 ? 8.795 -10.011 -1.286 1.00 90.88 825 LEU A CA 1
ATOM 6522 C C . LEU A 1 825 ? 8.175 -8.649 -0.952 1.00 90.88 825 LEU A C 1
ATOM 6524 O O . LEU A 1 825 ? 7.593 -8.024 -1.829 1.00 90.88 825 LEU A O 1
ATOM 6528 N N . ALA A 1 826 ? 8.329 -8.155 0.281 1.00 89.88 826 ALA A N 1
ATOM 6529 C CA . ALA A 1 826 ? 7.881 -6.814 0.657 1.00 89.88 826 ALA A CA 1
ATOM 6530 C C . ALA A 1 826 ? 8.624 -5.719 -0.134 1.00 89.88 826 ALA A C 1
ATOM 6532 O O . ALA A 1 826 ? 7.987 -4.816 -0.672 1.00 89.88 826 ALA A O 1
ATOM 6533 N N . ARG A 1 827 ? 9.952 -5.836 -0.298 1.00 87.75 827 ARG A N 1
ATOM 6534 C CA . ARG A 1 827 ? 10.736 -4.920 -1.146 1.00 87.75 827 ARG A CA 1
ATOM 6535 C C . ARG A 1 827 ? 10.297 -4.980 -2.609 1.00 87.75 827 ARG A C 1
ATOM 6537 O O . ARG A 1 827 ? 10.119 -3.929 -3.216 1.00 87.75 827 ARG A O 1
ATOM 6544 N N . ALA A 1 828 ? 10.113 -6.177 -3.162 1.00 88.44 828 ALA A N 1
ATOM 6545 C CA . ALA A 1 828 ? 9.646 -6.361 -4.534 1.00 88.44 828 ALA A CA 1
ATOM 6546 C C . ALA A 1 828 ? 8.252 -5.757 -4.733 1.00 88.44 828 ALA A C 1
ATOM 6548 O O . ALA A 1 828 ? 8.004 -5.090 -5.732 1.00 88.44 828 ALA A O 1
ATOM 6549 N N . ASN A 1 829 ? 7.368 -5.928 -3.744 1.00 92.00 829 ASN A N 1
ATOM 6550 C CA . ASN A 1 829 ? 6.043 -5.322 -3.730 1.00 92.00 829 ASN A CA 1
ATOM 6551 C C . ASN A 1 829 ? 6.152 -3.792 -3.758 1.00 92.00 829 ASN A C 1
ATOM 6553 O O . ASN A 1 829 ? 5.541 -3.171 -4.613 1.00 92.00 829 ASN A O 1
ATOM 6557 N N . GLN A 1 830 ? 6.999 -3.181 -2.923 1.00 88.12 830 GLN A N 1
ATOM 6558 C CA . GLN A 1 830 ? 7.230 -1.731 -2.964 1.00 88.12 830 GLN A CA 1
ATOM 6559 C C . GLN A 1 830 ? 7.814 -1.265 -4.310 1.00 88.12 830 GLN A C 1
ATOM 6561 O O . GLN A 1 830 ? 7.359 -0.277 -4.885 1.00 88.12 830 GLN A O 1
ATOM 6566 N N . GLN A 1 831 ? 8.819 -1.973 -4.836 1.00 84.38 831 GLN A N 1
ATOM 6567 C CA . GLN A 1 831 ? 9.472 -1.622 -6.099 1.00 84.38 831 GLN A CA 1
ATOM 6568 C C . GLN A 1 831 ? 8.525 -1.723 -7.297 1.00 84.38 831 GLN A C 1
ATOM 6570 O O . GLN A 1 831 ? 8.605 -0.891 -8.199 1.00 84.38 831 GLN A O 1
ATOM 6575 N N . LEU A 1 832 ? 7.597 -2.683 -7.286 1.00 84.19 832 LEU A N 1
ATOM 6576 C CA . LEU A 1 832 ? 6.598 -2.830 -8.339 1.00 84.19 832 LEU A CA 1
ATOM 6577 C C . LEU A 1 832 ? 5.785 -1.541 -8.512 1.00 84.19 832 LEU A C 1
ATOM 6579 O O . LEU A 1 832 ? 5.592 -1.092 -9.636 1.00 84.19 832 LEU A O 1
ATOM 6583 N N . PHE A 1 833 ? 5.383 -0.904 -7.410 1.00 80.94 833 PHE A N 1
ATOM 6584 C CA . PHE A 1 833 ? 4.668 0.374 -7.441 1.00 80.94 833 PHE A CA 1
ATOM 6585 C C . PHE A 1 833 ? 5.597 1.565 -7.723 1.00 80.94 833 PHE A C 1
ATOM 6587 O O . PHE A 1 833 ? 5.205 2.483 -8.442 1.00 80.94 833 PHE A O 1
ATOM 6594 N N . ASN A 1 834 ? 6.852 1.535 -7.254 1.00 72.25 834 ASN A N 1
ATOM 6595 C CA . ASN A 1 834 ? 7.850 2.563 -7.591 1.00 72.25 834 ASN A CA 1
ATOM 6596 C C . ASN A 1 834 ? 8.139 2.645 -9.100 1.00 72.25 834 ASN A C 1
ATOM 6598 O O . ASN A 1 834 ? 8.488 3.717 -9.591 1.00 72.25 834 ASN A O 1
ATOM 6602 N N . ASN A 1 835 ? 8.006 1.539 -9.833 1.00 63.59 835 ASN A N 1
ATOM 6603 C CA . ASN A 1 835 ? 8.285 1.491 -11.268 1.00 63.59 835 ASN A CA 1
ATOM 6604 C C . ASN A 1 835 ? 7.136 2.060 -12.120 1.00 63.59 835 ASN A C 1
ATOM 6606 O O . ASN A 1 835 ? 7.375 2.507 -13.236 1.00 63.59 835 ASN A O 1
ATOM 6610 N N . VAL A 1 836 ? 5.910 2.131 -11.586 1.00 58.97 836 VAL A N 1
ATOM 6611 C CA . VAL A 1 836 ? 4.730 2.708 -12.277 1.00 58.97 836 VAL A CA 1
ATOM 6612 C C . VAL A 1 836 ? 4.570 4.221 -12.004 1.00 58.97 836 VAL A C 1
ATOM 6614 O O . VAL A 1 836 ? 3.636 4.868 -12.479 1.00 58.97 836 VAL A O 1
ATOM 6617 N N . ARG A 1 837 ? 5.563 4.812 -11.313 1.00 50.31 837 ARG A N 1
ATOM 6618 C CA . ARG A 1 837 ? 5.734 6.214 -10.864 1.00 50.31 837 ARG A CA 1
ATOM 6619 C C . ARG A 1 837 ? 5.368 7.330 -11.853 1.00 50.31 837 ARG A C 1
ATOM 6621 O O . ARG A 1 837 ? 5.213 8.464 -11.407 1.00 50.31 837 ARG A O 1
ATOM 6628 N N . GLN A 1 838 ? 5.292 7.070 -13.154 1.00 44.31 838 GLN A N 1
ATOM 6629 C CA . GLN A 1 838 ? 5.139 8.121 -14.169 1.00 44.31 838 GLN A CA 1
ATOM 6630 C C . GLN A 1 838 ? 3.689 8.347 -14.637 1.00 44.31 838 GLN A C 1
ATOM 6632 O O . GLN A 1 838 ? 3.453 9.265 -15.408 1.00 44.31 838 GLN A O 1
ATOM 6637 N N . THR A 1 839 ? 2.722 7.530 -14.195 1.00 50.88 839 THR A N 1
ATOM 6638 C CA . THR A 1 839 ? 1.476 7.348 -14.973 1.00 50.88 839 THR A CA 1
ATOM 6639 C C . THR A 1 839 ? 0.188 7.598 -14.192 1.00 50.88 839 THR A C 1
ATOM 6641 O O . THR A 1 839 ? -0.842 7.848 -14.799 1.00 50.88 839 THR A O 1
ATOM 6644 N N . GLY A 1 840 ? 0.222 7.545 -12.855 1.00 51.28 840 GLY A N 1
ATOM 6645 C CA . GLY A 1 840 ? -0.984 7.671 -12.025 1.00 51.28 840 GLY A CA 1
ATOM 6646 C C . GLY A 1 840 ? -1.875 6.419 -11.981 1.00 51.28 840 GLY A C 1
ATOM 6647 O O . GLY A 1 840 ? -2.926 6.468 -11.352 1.00 51.28 840 GLY A O 1
ATOM 6648 N N . LEU A 1 841 ? -1.441 5.298 -12.572 1.00 66.38 841 LEU A N 1
ATOM 6649 C CA . LEU A 1 841 ? -2.173 4.025 -12.601 1.00 66.38 841 LEU A CA 1
ATOM 6650 C C . LEU A 1 841 ? -1.649 3.027 -11.559 1.00 66.38 841 LEU A C 1
ATOM 6652 O O . LEU A 1 841 ? -0.468 3.042 -11.194 1.00 66.38 841 LEU A O 1
ATOM 6656 N N . PHE A 1 842 ? -2.509 2.104 -11.123 1.00 76.38 842 PHE A N 1
ATOM 6657 C CA . PHE A 1 842 ? -2.136 1.037 -10.190 1.00 76.38 842 PHE A CA 1
ATOM 6658 C C . PHE A 1 842 ? -1.739 -0.254 -10.933 1.00 76.38 842 PHE A C 1
ATOM 6660 O O . PHE A 1 842 ? -2.500 -0.739 -11.772 1.00 76.38 842 PHE A O 1
ATOM 6667 N N . PRO A 1 843 ? -0.565 -0.857 -10.642 1.00 77.62 843 PRO A N 1
ATOM 6668 C CA . PRO A 1 843 ? -0.074 -2.028 -11.375 1.00 77.62 843 PRO A CA 1
ATOM 6669 C C . PRO A 1 843 ? -0.896 -3.298 -11.157 1.00 77.62 843 PRO A C 1
ATOM 6671 O O . PRO A 1 843 ? -0.879 -4.177 -12.013 1.00 77.62 843 PRO A O 1
ATOM 6674 N N . VAL A 1 844 ? -1.547 -3.433 -10.000 1.00 87.25 844 VAL A N 1
ATOM 6675 C CA . VAL A 1 844 ? -2.228 -4.658 -9.569 1.00 87.25 844 VAL A CA 1
ATOM 6676 C C . VAL A 1 844 ? -3.650 -4.343 -9.104 1.00 87.25 844 VAL A C 1
ATOM 6678 O O . VAL A 1 844 ? -3.905 -3.283 -8.538 1.00 87.25 844 VAL A O 1
ATOM 6681 N N . GLY A 1 845 ? -4.565 -5.285 -9.312 1.00 92.62 845 GLY A N 1
ATOM 6682 C CA . GLY A 1 845 ? -5.969 -5.192 -8.920 1.00 92.62 845 GLY A CA 1
ATOM 6683 C C . GLY A 1 845 ? -6.747 -6.433 -9.373 1.00 92.62 845 GLY A C 1
ATOM 6684 O O . GLY A 1 845 ? -6.129 -7.404 -9.821 1.00 92.62 845 GLY A O 1
ATOM 6685 N N . PRO A 1 846 ? -8.088 -6.436 -9.257 1.00 95.81 846 PRO A N 1
ATOM 6686 C CA . PRO A 1 846 ? -8.930 -7.513 -9.768 1.00 95.81 846 PRO A CA 1
ATOM 6687 C C . PRO A 1 846 ? -8.696 -7.753 -11.265 1.00 95.81 846 PRO A C 1
ATOM 6689 O O . PRO A 1 846 ? -8.889 -6.857 -12.082 1.00 95.81 846 PRO A O 1
ATOM 6692 N N . ALA A 1 847 ? -8.297 -8.968 -11.629 1.00 95.38 847 ALA A N 1
ATOM 6693 C CA . ALA A 1 847 ? -7.880 -9.323 -12.980 1.00 95.38 847 ALA A CA 1
ATOM 6694 C C . ALA A 1 847 ? -8.746 -10.428 -13.586 1.00 95.38 847 ALA A C 1
ATOM 6696 O O . ALA A 1 847 ? -9.190 -11.343 -12.889 1.00 95.38 847 ALA A O 1
ATOM 6697 N N . VAL A 1 848 ? -8.954 -10.381 -14.903 1.00 94.62 848 VAL A N 1
ATOM 6698 C CA . VAL A 1 848 ? -9.651 -11.447 -15.632 1.00 94.62 848 VAL A CA 1
ATOM 6699 C C . VAL A 1 848 ? -8.869 -12.753 -15.482 1.00 94.62 848 VAL A C 1
ATOM 6701 O O . VAL A 1 848 ? -7.744 -12.871 -15.956 1.00 94.62 848 VAL A O 1
ATOM 6704 N N . ASP A 1 849 ? -9.484 -13.746 -14.842 1.00 92.81 849 ASP A N 1
ATOM 6705 C CA . ASP A 1 849 ? -8.898 -15.069 -14.591 1.00 92.81 849 ASP A CA 1
ATOM 6706 C C . ASP A 1 849 ? -9.679 -16.207 -15.267 1.00 92.81 849 ASP A C 1
ATOM 6708 O O . ASP A 1 849 ? -9.414 -17.387 -15.045 1.00 92.81 849 ASP A O 1
ATOM 6712 N N . GLY A 1 850 ? -10.709 -15.864 -16.049 1.00 89.38 850 GLY A N 1
ATOM 6713 C CA . GLY A 1 850 ? -11.557 -16.815 -16.771 1.00 89.38 850 GLY A CA 1
ATOM 6714 C C . GLY A 1 850 ? -12.454 -17.686 -15.882 1.00 89.38 850 GLY A C 1
ATOM 6715 O O . GLY A 1 850 ? -13.303 -18.412 -16.407 1.00 89.38 850 GLY A O 1
ATOM 6716 N N . LYS A 1 851 ? -12.313 -17.599 -14.554 1.00 90.81 851 LYS A N 1
ATOM 6717 C CA . LYS A 1 851 ? -13.075 -18.369 -13.574 1.00 90.81 851 LYS A CA 1
ATOM 6718 C C . LYS A 1 851 ? -13.930 -17.437 -12.732 1.00 90.81 851 LYS A C 1
ATOM 6720 O O . LYS A 1 851 ? -15.126 -17.360 -12.994 1.00 90.81 851 LYS A O 1
ATOM 6725 N N . TRP A 1 852 ? -13.342 -16.727 -11.768 1.00 94.19 852 TRP A N 1
ATOM 6726 C CA . TRP A 1 852 ? -14.058 -15.755 -10.943 1.00 94.19 852 TRP A CA 1
ATOM 6727 C C . TRP A 1 852 ? -14.465 -14.540 -11.771 1.00 94.19 852 TRP A C 1
ATOM 6729 O O . TRP A 1 852 ? -15.648 -14.194 -11.820 1.00 94.19 852 TRP A O 1
ATOM 6739 N N . ILE A 1 853 ? -13.491 -13.911 -12.433 1.00 95.12 853 ILE A N 1
ATOM 6740 C CA . ILE A 1 853 ? -13.678 -12.748 -13.300 1.00 95.12 853 ILE A CA 1
ATOM 6741 C C . ILE A 1 853 ? -13.534 -13.230 -14.740 1.00 95.12 853 ILE A C 1
ATOM 6743 O O . ILE A 1 853 ? -12.433 -13.478 -15.231 1.00 95.12 853 ILE A O 1
ATOM 6747 N N . LYS A 1 854 ? -14.662 -13.371 -15.436 1.00 90.88 854 LYS A N 1
ATOM 6748 C CA . LYS A 1 854 ? -14.684 -13.806 -16.843 1.00 90.88 854 LYS A CA 1
ATOM 6749 C C . LYS A 1 854 ? -14.535 -12.659 -17.836 1.00 90.88 854 LYS A C 1
ATOM 6751 O O . LYS A 1 854 ? -14.024 -12.857 -18.936 1.00 90.88 854 LYS A O 1
ATOM 6756 N N . SER A 1 855 ? -14.981 -11.475 -17.443 1.00 90.38 855 SER A N 1
ATOM 6757 C CA . SER A 1 855 ? -14.797 -10.206 -18.139 1.00 90.38 855 SER A CA 1
ATOM 6758 C C . SER A 1 855 ? -14.780 -9.091 -17.102 1.00 90.38 855 SER A C 1
ATOM 6760 O O . SER A 1 855 ? -15.350 -9.257 -16.022 1.00 90.38 855 SER A O 1
ATOM 6762 N N . ILE A 1 856 ? -14.172 -7.955 -17.434 1.00 90.50 856 ILE A N 1
ATOM 6763 C CA . ILE A 1 856 ? -14.220 -6.766 -16.577 1.00 90.50 856 ILE A CA 1
ATOM 6764 C C . ILE A 1 856 ? -15.682 -6.335 -16.309 1.00 90.50 856 ILE A C 1
ATOM 6766 O O . ILE A 1 856 ? -16.530 -6.526 -17.193 1.00 90.50 856 ILE A O 1
ATOM 6770 N N . PRO A 1 857 ? -16.003 -5.783 -15.118 1.00 90.62 857 PRO A N 1
ATOM 6771 C CA . PRO A 1 857 ? -17.380 -5.481 -14.717 1.00 90.62 857 PRO A CA 1
ATOM 6772 C C . PRO A 1 857 ? -18.169 -4.640 -15.721 1.00 90.62 857 PRO A C 1
ATOM 6774 O O . PRO A 1 857 ? -19.307 -4.998 -16.015 1.00 90.62 857 PRO A O 1
ATOM 6777 N N . THR A 1 858 ? -17.556 -3.614 -16.321 1.00 89.44 858 THR A N 1
ATOM 6778 C CA . THR A 1 858 ? -18.169 -2.773 -17.367 1.00 89.44 858 THR A CA 1
ATOM 6779 C C . THR A 1 858 ? -18.813 -3.611 -18.475 1.00 89.44 858 THR A C 1
ATOM 6781 O O . THR A 1 858 ? -19.975 -3.425 -18.830 1.00 89.44 858 THR A O 1
ATOM 6784 N N . LEU A 1 859 ? -18.115 -4.644 -18.959 1.00 90.56 859 LEU A N 1
ATOM 6785 C CA . LEU A 1 859 ? -18.647 -5.544 -19.986 1.00 90.56 859 LEU A CA 1
ATOM 6786 C C . LEU A 1 859 ? -19.658 -6.551 -19.434 1.00 90.56 859 LEU A C 1
ATOM 6788 O O . LEU A 1 859 ? -20.625 -6.887 -20.120 1.00 90.56 859 LEU A O 1
ATOM 6792 N N . ALA A 1 860 ? -19.457 -7.040 -18.209 1.00 89.75 860 ALA A N 1
ATOM 6793 C CA . ALA A 1 860 ? -20.391 -7.967 -17.573 1.00 89.75 860 ALA A CA 1
ATOM 6794 C C . ALA A 1 860 ? -21.775 -7.320 -17.380 1.00 89.75 860 ALA A C 1
ATOM 6796 O O . ALA A 1 860 ? -22.798 -7.948 -17.666 1.00 89.75 860 ALA A O 1
ATOM 6797 N N . PHE A 1 861 ? -21.809 -6.052 -16.966 1.00 88.38 861 PHE A N 1
ATOM 6798 C CA . PHE A 1 861 ? -23.035 -5.266 -16.847 1.00 88.38 861 PHE A CA 1
ATOM 6799 C C . PHE A 1 861 ? -23.627 -4.900 -18.218 1.00 88.38 861 PHE A C 1
ATOM 6801 O O . PHE A 1 861 ? -24.844 -4.994 -18.401 1.00 88.38 861 PHE A O 1
ATOM 6808 N N . ALA A 1 862 ? -22.791 -4.557 -19.207 1.00 80.06 862 ALA A N 1
ATOM 6809 C CA . ALA A 1 862 ? -23.238 -4.125 -20.533 1.00 80.06 862 ALA A CA 1
ATOM 6810 C C . ALA A 1 862 ? -23.825 -5.229 -21.433 1.00 80.06 862 ALA A C 1
ATOM 6812 O O . ALA A 1 862 ? -24.677 -4.924 -22.275 1.00 80.06 862 ALA A O 1
ATOM 6813 N N . GLN A 1 863 ? -23.404 -6.493 -21.286 1.00 61.03 863 GLN A N 1
ATOM 6814 C CA . GLN A 1 863 ? -23.878 -7.626 -22.100 1.00 61.03 863 GLN A CA 1
ATOM 6815 C C . GLN A 1 863 ? -25.380 -7.887 -21.894 1.00 61.03 863 GLN A C 1
ATOM 6817 O O . GLN A 1 863 ? -25.761 -8.753 -21.116 1.00 61.03 863 GLN A O 1
ATOM 6822 N N . GLY A 1 864 ? -26.240 -7.136 -22.588 1.00 48.16 864 GLY A N 1
ATOM 6823 C CA . GLY A 1 864 ? -27.689 -7.287 -22.477 1.00 48.16 864 GLY A CA 1
ATOM 6824 C C . GLY A 1 864 ? -28.552 -6.025 -22.464 1.00 48.16 864 GLY A C 1
ATOM 6825 O O . GLY A 1 864 ? -29.747 -6.124 -22.169 1.00 48.16 864 GLY A O 1
ATOM 6826 N N . LYS A 1 865 ? -27.988 -4.841 -22.744 1.00 50.44 865 LYS A N 1
ATOM 6827 C CA . LYS A 1 865 ? -28.734 -3.572 -22.833 1.00 50.44 865 LYS A CA 1
ATOM 6828 C C . LYS A 1 865 ? -29.565 -3.490 -24.134 1.00 50.44 865 LYS A C 1
ATOM 6830 O O . LYS A 1 865 ? -29.257 -2.701 -25.020 1.00 50.44 865 LYS A O 1
ATOM 6835 N N . SER A 1 866 ? -30.635 -4.278 -24.285 1.00 41.03 866 SER A N 1
ATOM 6836 C CA . SER A 1 866 ? -31.684 -3.967 -25.273 1.00 41.03 866 SER A CA 1
ATOM 6837 C C . SER A 1 866 ? -32.727 -3.058 -24.624 1.00 41.03 866 SER A C 1
ATOM 6839 O O . SER A 1 866 ? -33.391 -3.463 -23.671 1.00 41.03 866 SER A O 1
ATOM 6841 N N . ARG A 1 867 ? -32.886 -1.827 -25.128 1.00 42.78 867 ARG A N 1
ATOM 6842 C CA . ARG A 1 867 ? -34.002 -0.944 -24.752 1.00 42.78 867 ARG A CA 1
ATOM 6843 C C . ARG A 1 867 ? -35.313 -1.554 -25.263 1.00 42.78 867 ARG A C 1
ATOM 6845 O O . ARG A 1 867 ? -35.753 -1.223 -26.361 1.00 42.78 867 ARG A O 1
ATOM 6852 N N . GLU A 1 868 ? -35.955 -2.430 -24.495 1.00 37.91 868 GLU A N 1
ATOM 6853 C CA . GLU A 1 868 ? -37.369 -2.722 -24.733 1.00 37.91 868 GLU A CA 1
ATOM 6854 C C . GLU A 1 868 ? -38.171 -1.477 -24.339 1.00 37.91 868 GLU A C 1
ATOM 6856 O O . GLU A 1 868 ? -38.313 -1.144 -23.163 1.00 37.91 868 GLU A O 1
ATOM 6861 N N . ARG A 1 869 ? -38.671 -0.739 -25.340 1.00 37.66 869 ARG A N 1
ATOM 6862 C CA . ARG A 1 869 ? -39.728 0.249 -25.107 1.00 37.66 869 ARG A CA 1
ATOM 6863 C C . ARG A 1 869 ? -40.948 -0.516 -24.618 1.00 37.66 869 ARG A C 1
ATOM 6865 O O . ARG A 1 869 ? -41.584 -1.220 -25.396 1.00 37.66 869 ARG A O 1
ATOM 6872 N N . GLN A 1 870 ? -41.283 -0.359 -23.345 1.00 37.81 870 GLN A N 1
ATOM 6873 C CA . GLN A 1 870 ? -42.573 -0.784 -22.830 1.00 37.81 870 GLN A CA 1
ATOM 6874 C C . GLN A 1 870 ? -43.637 0.105 -23.494 1.00 37.81 870 GLN A C 1
ATOM 6876 O O . GLN A 1 870 ? -43.772 1.276 -23.150 1.00 37.81 870 GLN A O 1
ATOM 6881 N N . ALA A 1 871 ? -44.319 -0.422 -24.513 1.00 34.41 871 ALA A N 1
ATOM 6882 C CA . ALA A 1 871 ?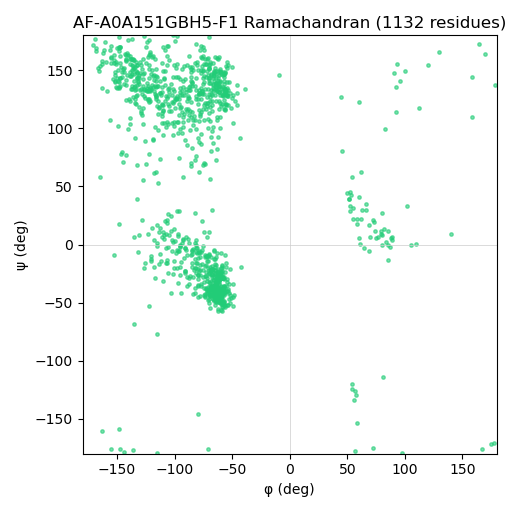 -45.192 0.343 -25.406 1.00 34.41 871 ALA A CA 1
ATOM 6883 C C . ALA A 1 871 ? -46.451 0.938 -24.734 1.00 34.41 871 ALA A C 1
ATOM 6885 O O . ALA A 1 871 ? -47.137 1.725 -25.373 1.00 34.41 871 ALA A O 1
ATOM 6886 N N . ASP A 1 872 ? -46.709 0.649 -23.452 1.00 38.59 872 ASP A N 1
ATOM 6887 C CA . ASP A 1 872 ? -47.958 1.016 -22.764 1.00 38.59 872 ASP A CA 1
ATOM 6888 C C . ASP A 1 872 ? -47.760 1.761 -21.423 1.00 38.59 872 ASP A C 1
ATOM 6890 O O . ASP A 1 872 ? -48.647 1.770 -20.568 1.00 38.59 872 ASP A O 1
ATOM 6894 N N . ALA A 1 873 ? -46.600 2.380 -21.182 1.00 40.12 873 ALA A N 1
ATOM 6895 C CA . ALA A 1 873 ? -46.339 3.057 -19.909 1.00 40.12 873 ALA A CA 1
ATOM 6896 C C . ALA A 1 873 ? -46.868 4.512 -19.890 1.00 40.12 873 ALA A C 1
ATOM 6898 O O . ALA A 1 873 ? -46.499 5.338 -20.723 1.00 40.12 873 ALA A O 1
ATOM 6899 N N . LEU A 1 874 ? -47.735 4.815 -18.915 1.00 34.47 874 LEU A N 1
ATOM 6900 C CA . LEU A 1 874 ? -48.315 6.140 -18.641 1.00 34.47 874 LEU A CA 1
ATOM 6901 C C . LEU A 1 874 ? -47.238 7.240 -18.465 1.00 34.47 874 LEU A C 1
ATOM 6903 O O . LEU A 1 874 ? -46.132 6.940 -18.003 1.00 34.47 874 LEU A O 1
ATOM 6907 N N . PRO A 1 875 ? -47.559 8.525 -18.729 1.00 33.31 875 PRO A N 1
ATOM 6908 C CA . PRO A 1 875 ? -46.670 9.642 -18.406 1.00 33.31 875 PRO A CA 1
ATOM 6909 C C . PRO A 1 875 ? -46.331 9.631 -16.905 1.00 33.31 875 PRO A C 1
ATOM 6911 O O . PRO A 1 875 ? -47.227 9.755 -16.073 1.00 33.31 875 PRO A O 1
ATOM 6914 N N . GLY A 1 876 ? -45.050 9.448 -16.564 1.00 38.44 876 GLY A N 1
ATOM 6915 C CA . GLY A 1 876 ? -44.564 9.336 -15.178 1.00 38.44 876 GLY A CA 1
ATOM 6916 C C . GLY A 1 876 ? -44.088 7.940 -14.750 1.00 38.44 876 GLY A C 1
ATOM 6917 O O . GLY A 1 876 ? -43.658 7.774 -13.612 1.00 38.44 876 GLY A O 1
ATOM 6918 N N . 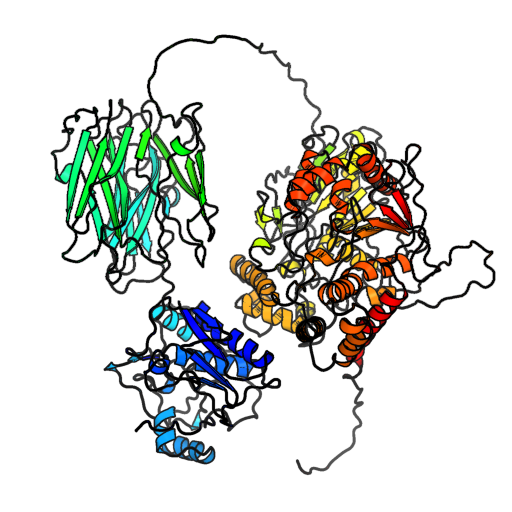ALA A 1 877 ? -44.127 6.931 -15.624 1.00 40.66 877 ALA A N 1
ATOM 6919 C CA . ALA A 1 877 ? -43.538 5.624 -15.337 1.00 40.66 877 ALA A CA 1
ATOM 6920 C C . ALA A 1 877 ? -42.001 5.650 -15.475 1.00 40.66 877 ALA A C 1
ATOM 6922 O O . ALA A 1 877 ? -41.472 6.014 -16.526 1.00 40.66 877 ALA A O 1
ATOM 6923 N N . HIS A 1 878 ? -41.285 5.232 -14.424 1.00 44.78 878 HIS A N 1
ATOM 6924 C CA . HIS A 1 878 ? -39.832 5.036 -14.451 1.00 44.78 878 HIS A CA 1
ATOM 6925 C C . HIS A 1 878 ? -39.455 4.047 -15.566 1.00 44.78 878 HIS A C 1
ATOM 6927 O O . HIS A 1 878 ? -39.958 2.920 -15.601 1.00 44.78 878 HIS A O 1
ATOM 6933 N N . ALA A 1 879 ? -38.572 4.455 -16.481 1.00 42.25 879 ALA A N 1
ATOM 6934 C CA . ALA A 1 879 ? -38.040 3.569 -17.509 1.00 42.25 879 ALA A CA 1
ATOM 6935 C C . ALA A 1 879 ? -37.151 2.504 -16.844 1.00 42.25 879 ALA A C 1
ATOM 6937 O O . ALA A 1 879 ? -35.991 2.752 -16.529 1.00 42.25 879 ALA A O 1
ATOM 6938 N N . ASN A 1 880 ? -37.706 1.318 -16.593 1.00 43.59 880 ASN A N 1
ATOM 6939 C CA . ASN A 1 880 ? -36.966 0.206 -16.005 1.00 43.59 880 ASN A CA 1
ATOM 6940 C C . ASN A 1 880 ? -36.103 -0.472 -17.075 1.00 43.59 880 ASN A C 1
ATOM 6942 O O . ASN A 1 880 ? -36.616 -1.225 -17.904 1.00 43.59 880 ASN A O 1
ATOM 6946 N N . ILE A 1 881 ? -34.788 -0.257 -17.035 1.00 48.47 881 ILE A N 1
ATOM 6947 C CA . ILE A 1 881 ? -33.836 -1.027 -17.840 1.00 48.47 881 ILE A CA 1
ATOM 6948 C C . ILE A 1 881 ? -33.631 -2.375 -17.132 1.00 48.47 881 ILE A C 1
ATOM 6950 O O . ILE A 1 881 ? -32.751 -2.534 -16.294 1.00 48.47 881 ILE A O 1
ATOM 6954 N N . ARG A 1 882 ? -34.459 -3.386 -17.430 1.00 46.97 882 ARG A N 1
ATOM 6955 C CA . ARG A 1 882 ? -34.186 -4.761 -16.968 1.00 46.97 882 ARG A CA 1
ATOM 6956 C C . ARG A 1 882 ? -33.088 -5.375 -17.835 1.00 46.97 882 ARG A C 1
ATOM 6958 O O . ARG A 1 882 ? -33.368 -6.036 -18.829 1.00 46.97 882 ARG A O 1
ATOM 6965 N N . GLY A 1 883 ? -31.830 -5.141 -17.469 1.00 50.09 883 GLY A N 1
ATOM 6966 C CA . GLY A 1 883 ? -30.681 -5.659 -18.209 1.00 50.09 883 GLY A CA 1
ATOM 6967 C C . GLY A 1 883 ? -30.565 -7.190 -18.154 1.00 50.09 883 GLY A C 1
ATOM 6968 O O . GLY A 1 883 ? -30.567 -7.792 -17.073 1.00 50.09 883 GLY A O 1
ATOM 6969 N N . THR A 1 884 ? -30.352 -7.819 -19.316 1.00 60.22 884 THR A N 1
ATOM 6970 C CA . THR A 1 884 ? -29.925 -9.233 -19.435 1.00 60.22 884 THR A CA 1
ATOM 6971 C C . THR A 1 884 ? -28.437 -9.444 -19.081 1.00 60.22 884 THR A C 1
ATOM 6973 O O . THR A 1 884 ? -27.915 -10.544 -19.243 1.00 60.22 884 THR A O 1
ATOM 6976 N N . GLY A 1 885 ? -27.791 -8.413 -18.510 1.00 73.75 885 GLY A N 1
ATOM 6977 C CA . GLY A 1 885 ? -26.410 -8.397 -18.013 1.00 73.75 885 GLY A CA 1
ATOM 6978 C C . GLY A 1 885 ? -26.048 -9.553 -17.080 1.00 73.75 885 GLY A C 1
ATOM 6979 O O . GLY A 1 885 ? -26.894 -10.086 -16.351 1.00 73.75 885 GLY A O 1
ATOM 6980 N N . LYS A 1 886 ? -24.760 -9.896 -17.072 1.00 89.81 886 LYS A N 1
ATOM 6981 C CA . LYS A 1 886 ? -24.136 -11.004 -16.339 1.00 89.81 886 LYS A CA 1
ATOM 6982 C C . LYS A 1 886 ? -23.763 -10.610 -14.908 1.00 89.81 886 LYS A C 1
ATOM 6984 O O . LYS A 1 886 ? -22.593 -10.497 -14.548 1.00 89.81 886 LYS A O 1
ATOM 6989 N N . PHE A 1 887 ? -24.788 -10.381 -14.094 1.00 92.00 887 PHE A N 1
ATOM 6990 C CA . PHE A 1 887 ? -24.661 -9.994 -12.689 1.00 92.00 887 PHE A CA 1
ATOM 6991 C C . PHE A 1 887 ? -25.742 -10.644 -11.817 1.00 92.00 887 PHE A C 1
ATOM 6993 O O . PHE A 1 887 ? -26.795 -11.070 -12.303 1.00 92.00 887 PHE A O 1
ATOM 7000 N N . TRP A 1 888 ? -25.482 -10.702 -10.513 1.00 94.81 888 TRP A N 1
ATOM 7001 C CA . TRP A 1 888 ? -26.349 -11.316 -9.516 1.00 94.81 888 TRP A CA 1
ATOM 7002 C C . TRP A 1 888 ? -27.660 -10.542 -9.338 1.00 94.81 888 TRP A C 1
ATOM 7004 O O . TRP A 1 888 ? -27.693 -9.434 -8.819 1.00 94.81 888 TRP A O 1
ATOM 7014 N N . LYS A 1 889 ? -28.794 -11.147 -9.692 1.00 90.25 889 LYS A N 1
ATOM 7015 C CA . LYS A 1 889 ? -30.103 -10.462 -9.645 1.00 90.25 889 LYS A CA 1
ATOM 7016 C C . LYS A 1 889 ? -30.703 -10.340 -8.235 1.00 90.25 889 LYS A C 1
ATOM 7018 O O . LYS A 1 889 ? -31.743 -9.706 -8.066 1.00 90.25 889 LYS A O 1
ATOM 7023 N N . GLY A 1 890 ? -30.088 -10.961 -7.224 1.00 92.88 890 GLY A N 1
ATOM 7024 C CA . GLY A 1 890 ? -30.636 -11.065 -5.867 1.00 92.88 890 GLY A CA 1
ATOM 7025 C C . GLY A 1 890 ? -30.428 -9.842 -4.964 1.00 92.88 890 GLY A C 1
ATOM 7026 O O . GLY A 1 890 ? -30.889 -9.865 -3.822 1.00 92.88 890 GLY A O 1
ATOM 7027 N N . ILE A 1 891 ? -29.767 -8.779 -5.438 1.00 96.69 891 ILE A N 1
ATOM 7028 C CA . ILE A 1 891 ? -29.630 -7.524 -4.682 1.00 96.69 891 ILE A CA 1
ATOM 7029 C C . ILE A 1 891 ? -30.989 -6.830 -4.594 1.00 96.69 891 ILE A C 1
ATOM 7031 O O . ILE A 1 891 ? -31.626 -6.557 -5.604 1.00 96.69 891 ILE A O 1
ATOM 7035 N N . LYS A 1 892 ? -31.449 -6.548 -3.377 1.00 97.12 892 LYS A N 1
ATOM 7036 C CA . LYS A 1 892 ? -32.770 -5.985 -3.069 1.00 97.12 892 LYS A CA 1
ATOM 7037 C C . LYS A 1 892 ? -32.794 -4.462 -3.060 1.00 97.12 892 LYS A C 1
ATOM 7039 O O . LYS A 1 892 ? -33.855 -3.896 -3.279 1.00 97.12 892 LYS A O 1
ATOM 7044 N N . SER A 1 893 ? -31.667 -3.822 -2.759 1.00 97.94 893 SER A N 1
ATOM 7045 C CA . SER A 1 893 ? -31.553 -2.366 -2.672 1.00 97.94 893 SER A CA 1
ATOM 7046 C C . SER A 1 893 ? -30.089 -1.929 -2.668 1.00 97.94 893 SER A C 1
ATOM 7048 O O . SER A 1 893 ? -29.241 -2.668 -2.150 1.00 97.94 893 SER A O 1
ATOM 7050 N N . ALA A 1 894 ? -29.811 -0.746 -3.212 1.00 98.38 894 ALA A N 1
ATOM 7051 C CA . ALA A 1 894 ? -28.471 -0.192 -3.352 1.00 98.38 894 ALA A CA 1
ATOM 7052 C C . ALA A 1 894 ? -28.417 1.302 -2.991 1.00 98.38 894 ALA A C 1
ATOM 7054 O O . ALA A 1 894 ? -29.275 2.063 -3.429 1.00 98.38 894 ALA A O 1
ATOM 7055 N N . ILE A 1 895 ? -27.393 1.723 -2.245 1.00 98.50 895 ILE A N 1
ATOM 7056 C CA . ILE A 1 895 ? -26.896 3.109 -2.256 1.00 98.50 895 ILE A CA 1
ATOM 7057 C C . ILE A 1 895 ? -25.649 3.132 -3.140 1.00 98.50 895 ILE A C 1
ATOM 7059 O O . ILE A 1 895 ? -24.781 2.270 -2.999 1.00 98.50 895 ILE A O 1
ATOM 7063 N N . ILE A 1 896 ? -25.569 4.093 -4.052 1.00 98.31 896 ILE A N 1
ATOM 7064 C CA . ILE A 1 896 ? -24.434 4.266 -4.959 1.00 98.31 896 ILE A CA 1
ATOM 7065 C C . ILE A 1 896 ? -24.066 5.747 -4.944 1.00 98.31 896 ILE A C 1
ATOM 7067 O O . ILE A 1 896 ? -24.940 6.594 -5.131 1.00 98.31 896 ILE A O 1
ATOM 7071 N N . SER A 1 897 ? -22.797 6.070 -4.711 1.00 97.12 897 SER A N 1
ATOM 7072 C CA . SER A 1 897 ? -22.343 7.459 -4.702 1.00 97.12 897 SER A CA 1
ATOM 7073 C C . SER A 1 897 ? -21.010 7.679 -5.389 1.00 97.12 897 SER A C 1
ATOM 7075 O O . SER A 1 897 ? -20.242 6.739 -5.595 1.00 97.12 897 SER A O 1
ATOM 7077 N N . HIS A 1 898 ? -20.751 8.941 -5.715 1.00 96.31 898 HIS A N 1
ATOM 7078 C CA . HIS A 1 898 ? -19.423 9.472 -5.999 1.00 96.31 898 HIS A CA 1
ATOM 7079 C C . HIS A 1 898 ? -19.301 10.894 -5.436 1.00 96.31 898 HIS A C 1
ATOM 7081 O O . HIS A 1 898 ? -20.304 11.546 -5.113 1.00 96.31 898 HIS A O 1
ATOM 7087 N N . CYS A 1 899 ? -18.069 11.371 -5.311 1.00 94.44 899 CYS A N 1
ATOM 7088 C CA . CYS A 1 899 ? -17.758 12.736 -4.924 1.00 94.44 899 CYS A CA 1
ATOM 7089 C C . CYS A 1 899 ? -17.674 13.648 -6.159 1.00 94.44 899 CYS A C 1
ATOM 7091 O O . CYS A 1 899 ? -17.396 13.203 -7.274 1.00 94.44 899 CYS A O 1
ATOM 7093 N N . ALA A 1 900 ? -17.920 14.942 -5.967 1.00 92.50 900 ALA A N 1
ATOM 7094 C CA . ALA A 1 900 ? -17.958 15.923 -7.050 1.00 92.50 900 ALA A CA 1
ATOM 7095 C C . ALA A 1 900 ? -16.575 16.188 -7.667 1.00 92.50 900 ALA A C 1
ATOM 7097 O O . ALA A 1 900 ? -16.465 16.441 -8.867 1.00 92.50 900 ALA A O 1
ATOM 7098 N N . ASN A 1 901 ? -15.512 16.120 -6.859 1.00 90.19 901 ASN A N 1
ATOM 7099 C CA . ASN A 1 901 ? -14.124 16.279 -7.290 1.00 90.19 901 ASN A CA 1
ATOM 7100 C C . ASN A 1 901 ? -13.343 14.969 -7.106 1.00 90.19 901 ASN A C 1
ATOM 7102 O O . ASN A 1 901 ? -12.288 14.908 -6.470 1.00 90.19 901 ASN A O 1
ATOM 7106 N N . GLU A 1 902 ? -13.907 13.907 -7.679 1.00 89.75 902 GLU A N 1
ATOM 7107 C CA . GLU A 1 902 ? -13.389 12.541 -7.675 1.00 89.75 902 GLU A CA 1
ATOM 7108 C C . GLU A 1 902 ? -11.922 12.412 -8.144 1.00 89.75 902 GLU A C 1
ATOM 7110 O O . GLU A 1 902 ? -11.117 11.825 -7.417 1.00 89.75 902 GLU A O 1
ATOM 7115 N N . PRO A 1 903 ? -11.508 12.978 -9.301 1.00 88.38 903 PRO A N 1
ATOM 7116 C CA . PRO A 1 903 ? -10.184 12.720 -9.863 1.00 88.38 903 PRO A CA 1
ATOM 7117 C C . PRO A 1 903 ? -9.078 13.579 -9.232 1.00 88.38 903 PRO A C 1
ATOM 7119 O O . PRO A 1 903 ? -7.929 13.472 -9.662 1.00 88.38 903 PRO A O 1
ATOM 7122 N N . HIS A 1 904 ? -9.387 14.433 -8.243 1.00 84.62 904 HIS A N 1
ATOM 7123 C CA . HIS A 1 904 ? -8.459 15.436 -7.704 1.00 84.62 904 HIS A CA 1
ATOM 7124 C C . HIS A 1 904 ? -7.091 14.852 -7.352 1.00 84.62 904 HIS A C 1
ATOM 7126 O O . HIS A 1 904 ? -6.063 15.335 -7.820 1.00 84.62 904 HIS A O 1
ATOM 7132 N N . SER A 1 905 ? -7.086 13.784 -6.557 1.00 77.69 905 SER A N 1
ATOM 7133 C CA . SER A 1 905 ? -5.847 13.166 -6.091 1.00 77.69 905 SER A CA 1
ATOM 7134 C C . SER A 1 905 ? -5.223 12.237 -7.142 1.00 77.69 905 SER A C 1
ATOM 7136 O O . SER A 1 905 ? -4.046 11.905 -7.050 1.00 77.69 905 SER A O 1
ATOM 7138 N N . PHE A 1 906 ? -5.981 11.836 -8.166 1.00 80.00 906 PHE A N 1
ATOM 7139 C CA . PHE A 1 906 ? -5.557 10.892 -9.208 1.00 80.00 906 PHE A CA 1
ATOM 7140 C C . PHE A 1 906 ? -5.006 11.574 -10.460 1.00 80.00 906 PHE A C 1
ATOM 7142 O O . PHE A 1 906 ? -4.342 10.924 -11.262 1.00 80.00 906 PHE A O 1
ATOM 7149 N N . THR A 1 907 ? -5.250 12.873 -10.614 1.00 83.56 907 THR A N 1
ATOM 7150 C CA . THR A 1 907 ? -4.834 13.655 -11.778 1.00 83.56 907 THR A CA 1
ATOM 7151 C C . THR A 1 907 ? -3.330 13.952 -11.726 1.00 83.56 907 THR A C 1
ATOM 7153 O O . THR A 1 907 ? -2.879 14.646 -10.809 1.00 83.56 907 THR A O 1
ATOM 7156 N N . PRO A 1 908 ? -2.519 13.454 -12.682 1.00 79.44 908 PRO A N 1
ATOM 7157 C CA . PRO A 1 908 ? -1.086 13.720 -12.690 1.00 79.44 908 PRO A CA 1
ATOM 7158 C C . PRO A 1 908 ? -0.803 15.207 -12.972 1.00 79.44 908 PRO A C 1
ATOM 7160 O O . PRO A 1 908 ? -1.210 15.719 -14.019 1.00 79.44 908 PRO A O 1
ATOM 7163 N N . PRO A 1 909 ? -0.069 15.916 -12.092 1.00 80.00 909 PRO A N 1
ATOM 7164 C CA . PRO A 1 909 ? 0.132 17.363 -12.217 1.00 80.00 909 PRO A CA 1
ATOM 7165 C C . PRO A 1 909 ? 1.072 17.761 -13.367 1.00 80.00 909 PRO A C 1
ATOM 7167 O O . PRO A 1 909 ? 1.221 18.940 -13.660 1.00 80.00 909 PRO A O 1
ATOM 7170 N N . ASP A 1 910 ? 1.761 16.797 -13.979 1.00 80.62 910 ASP A N 1
ATOM 7171 C CA . ASP A 1 910 ? 2.705 16.979 -15.084 1.00 80.62 910 ASP A CA 1
ATOM 7172 C C . ASP A 1 910 ? 2.090 16.805 -16.480 1.00 80.62 910 ASP A C 1
ATOM 7174 O O . ASP A 1 910 ? 2.802 16.934 -17.474 1.00 80.62 910 ASP A O 1
ATOM 7178 N N . ILE A 1 911 ? 0.782 16.545 -16.573 1.00 86.44 911 ILE A N 1
ATOM 7179 C CA . ILE A 1 911 ? 0.056 16.518 -17.848 1.00 86.44 911 ILE A CA 1
ATOM 7180 C C . ILE A 1 911 ? -0.465 17.927 -18.150 1.00 86.44 911 ILE A C 1
ATOM 7182 O O . ILE A 1 911 ? -1.589 18.284 -17.808 1.00 86.44 911 ILE A O 1
ATOM 7186 N N . ASP A 1 912 ? 0.384 18.748 -18.760 1.00 91.12 912 ASP A N 1
ATOM 7187 C CA . ASP A 1 912 ? 0.110 20.160 -19.068 1.00 91.12 912 ASP A CA 1
ATOM 7188 C C . ASP A 1 912 ? 0.067 20.465 -20.577 1.00 91.12 912 ASP A C 1
ATOM 7190 O O . ASP A 1 912 ? -0.134 21.610 -20.982 1.00 91.12 912 ASP A O 1
ATOM 7194 N N . ASN A 1 913 ? 0.257 19.449 -21.423 1.00 92.00 913 ASN A N 1
ATOM 7195 C CA . ASN A 1 913 ? 0.276 19.577 -22.877 1.00 92.00 913 ASN A CA 1
ATOM 7196 C C . ASN A 1 913 ? -0.099 18.260 -23.585 1.00 92.00 913 ASN A C 1
ATOM 7198 O O . ASN A 1 913 ? -0.153 17.195 -22.966 1.00 92.00 913 ASN A O 1
ATOM 7202 N N . GLN A 1 914 ? -0.298 18.334 -24.906 1.00 92.88 914 GLN A N 1
ATOM 7203 C CA . GLN A 1 914 ? -0.732 17.205 -25.739 1.00 92.88 914 GLN A CA 1
ATOM 7204 C C . GLN A 1 914 ? 0.231 16.016 -25.690 1.00 92.88 914 GLN A C 1
ATOM 7206 O O . GLN A 1 914 ? -0.215 14.884 -25.544 1.00 92.88 914 GLN A O 1
ATOM 7211 N N . THR A 1 915 ? 1.543 16.256 -25.746 1.00 91.62 915 THR A N 1
ATOM 7212 C CA . THR A 1 915 ? 2.547 15.184 -25.697 1.00 91.62 915 THR A CA 1
ATOM 7213 C C . THR A 1 915 ? 2.433 14.385 -24.403 1.00 91.62 915 THR A C 1
ATOM 7215 O O . THR A 1 915 ? 2.426 13.159 -24.431 1.00 91.62 915 THR A O 1
ATOM 7218 N N . ARG A 1 916 ? 2.286 15.070 -23.262 1.00 88.75 916 ARG A N 1
ATOM 7219 C CA . ARG A 1 916 ? 2.114 14.416 -21.956 1.00 88.75 916 ARG A CA 1
ATOM 7220 C C . ARG A 1 916 ? 0.796 13.654 -21.852 1.00 88.75 916 ARG A C 1
ATOM 7222 O O . ARG A 1 916 ? 0.757 12.578 -21.261 1.00 88.75 916 ARG A O 1
ATOM 7229 N N . PHE A 1 917 ? -0.271 14.186 -22.445 1.00 91.19 917 PHE A N 1
ATOM 7230 C CA . PHE A 1 917 ? -1.551 13.487 -22.536 1.00 91.19 917 PHE A CA 1
ATOM 7231 C C . PHE A 1 917 ? -1.436 12.201 -23.375 1.00 91.19 917 PHE A C 1
ATOM 7233 O O . PHE A 1 917 ? -1.922 11.147 -22.967 1.00 91.19 917 PHE A O 1
ATOM 7240 N N . ASP A 1 918 ? -0.716 12.244 -24.496 1.00 90.50 918 ASP A N 1
ATOM 7241 C CA . ASP A 1 918 ? -0.491 11.077 -25.355 1.00 90.50 918 ASP A CA 1
ATOM 7242 C C . ASP A 1 918 ? 0.414 10.019 -24.694 1.00 90.50 918 ASP A C 1
ATOM 7244 O O . ASP A 1 918 ? 0.159 8.816 -24.819 1.00 90.50 918 ASP A O 1
ATOM 7248 N N . GLU A 1 919 ? 1.434 10.442 -23.939 1.00 86.50 919 GLU A N 1
ATOM 7249 C CA . GLU A 1 919 ? 2.257 9.561 -23.093 1.00 86.50 919 GLU A CA 1
ATOM 7250 C C . GLU A 1 919 ? 1.400 8.837 -22.038 1.00 86.50 919 GLU A C 1
ATOM 7252 O O . GLU A 1 919 ? 1.544 7.625 -21.831 1.00 86.50 919 GLU A O 1
ATOM 7257 N N . PHE A 1 920 ? 0.457 9.552 -21.412 1.00 86.56 920 PHE A N 1
ATOM 7258 C CA . PHE A 1 920 ? -0.497 8.954 -20.479 1.00 86.56 920 PHE A CA 1
ATOM 7259 C C . PHE A 1 920 ? -1.372 7.902 -21.171 1.00 86.56 920 PHE A C 1
ATOM 7261 O O . PHE A 1 920 ? -1.448 6.770 -20.690 1.00 86.56 920 PHE A O 1
ATOM 7268 N N . LEU A 1 921 ? -1.978 8.222 -22.323 1.00 89.44 921 LEU A N 1
ATOM 7269 C CA . LEU A 1 921 ? -2.823 7.272 -23.060 1.00 89.44 921 LEU A CA 1
ATOM 7270 C C . LEU A 1 921 ? -2.049 6.025 -23.501 1.00 89.44 921 LEU A C 1
ATOM 7272 O O . LEU A 1 921 ? -2.577 4.916 -23.423 1.00 89.44 921 LEU A O 1
ATOM 7276 N N . THR A 1 922 ? -0.792 6.196 -23.916 1.00 86.44 922 THR A N 1
ATOM 7277 C CA . THR A 1 922 ? 0.109 5.089 -24.278 1.00 86.44 922 THR A CA 1
ATOM 7278 C C . THR A 1 922 ? 0.406 4.192 -23.083 1.00 86.44 922 THR A C 1
ATOM 7280 O O . THR A 1 922 ? 0.607 2.991 -23.242 1.00 86.44 922 THR A O 1
ATOM 7283 N N . THR A 1 923 ? 0.402 4.739 -21.871 1.00 79.44 923 THR A N 1
ATOM 7284 C CA . THR A 1 923 ? 0.580 3.920 -20.674 1.00 79.44 923 THR A CA 1
ATOM 7285 C C . THR A 1 923 ? -0.718 3.246 -20.230 1.00 79.44 923 THR A C 1
ATOM 7287 O O . THR A 1 923 ? -0.712 2.073 -19.855 1.00 79.44 923 THR A O 1
ATOM 7290 N N . PHE A 1 924 ? -1.836 3.970 -20.281 1.00 82.00 924 PHE A N 1
ATOM 7291 C CA . PHE A 1 924 ? -3.150 3.447 -19.916 1.00 82.00 924 PHE A CA 1
ATOM 7292 C C . PHE A 1 924 ? -3.543 2.257 -20.801 1.00 82.00 924 PHE A C 1
ATOM 7294 O O . PHE A 1 924 ? -3.884 1.177 -20.299 1.00 82.00 924 PHE A O 1
ATOM 7301 N N . LEU A 1 925 ? -3.384 2.427 -22.115 1.00 85.94 925 LEU A N 1
ATOM 7302 C CA . LEU A 1 925 ? -3.595 1.411 -23.138 1.00 85.94 925 LEU A CA 1
ATOM 7303 C C . LEU A 1 925 ? -2.273 1.169 -23.879 1.00 85.94 925 LEU A C 1
ATOM 7305 O O . LEU A 1 925 ? -2.022 1.848 -24.869 1.00 85.94 925 LEU A O 1
ATOM 7309 N N . PRO A 1 926 ? -1.412 0.238 -23.433 1.00 80.81 926 PRO A N 1
ATOM 7310 C CA . PRO A 1 926 ? -0.104 0.020 -24.048 1.00 80.81 926 PRO A CA 1
ATOM 7311 C C . PRO A 1 926 ? -0.157 -0.822 -25.326 1.00 80.81 926 PRO A C 1
ATOM 7313 O O . PRO A 1 926 ? -0.983 -1.720 -25.471 1.00 80.81 926 PRO A O 1
ATOM 7316 N N . GLY A 1 927 ? 0.794 -0.565 -26.229 1.00 78.50 927 GLY A N 1
ATOM 7317 C CA . GLY A 1 927 ? 1.014 -1.337 -27.456 1.00 78.50 927 GLY A CA 1
ATOM 7318 C C . GLY A 1 927 ? 0.420 -0.696 -28.713 1.00 78.50 927 GLY A C 1
ATOM 7319 O O . GLY A 1 927 ? -0.605 -0.011 -28.668 1.00 78.50 927 GLY A O 1
ATOM 7320 N N . ALA A 1 928 ? 1.066 -0.930 -29.858 1.00 81.12 928 ALA A N 1
ATOM 7321 C CA . ALA A 1 928 ? 0.661 -0.367 -31.150 1.00 81.12 928 ALA A CA 1
ATOM 7322 C C . ALA A 1 928 ? -0.744 -0.822 -31.586 1.00 81.12 928 ALA A C 1
ATOM 7324 O O . ALA A 1 928 ? -1.473 -0.057 -32.210 1.00 81.12 928 ALA A O 1
ATOM 7325 N N . VAL A 1 929 ? -1.156 -2.033 -31.190 1.00 84.62 929 VAL A N 1
ATOM 7326 C CA . VAL A 1 929 ? -2.481 -2.592 -31.512 1.00 84.62 929 VAL A CA 1
ATOM 7327 C C . VAL A 1 929 ? -3.642 -1.763 -30.948 1.00 84.62 929 VAL A C 1
ATOM 7329 O O . VAL A 1 929 ? -4.724 -1.796 -31.520 1.00 84.62 929 VAL A O 1
ATOM 7332 N N . LEU A 1 930 ? -3.407 -0.998 -29.872 1.00 89.56 930 LEU A N 1
ATOM 7333 C CA . LEU A 1 930 ? -4.420 -0.174 -29.203 1.00 89.56 930 LEU A CA 1
ATOM 7334 C C . LEU A 1 930 ? -4.407 1.308 -29.629 1.00 89.56 930 LEU A C 1
ATOM 7336 O O . LEU A 1 930 ? -5.100 2.126 -29.024 1.00 89.56 930 LEU A O 1
ATOM 7340 N N . GLU A 1 931 ? -3.623 1.688 -30.647 1.00 92.38 931 GLU A N 1
ATOM 7341 C CA . GLU A 1 931 ? -3.645 3.062 -31.182 1.00 92.38 931 GLU A CA 1
ATOM 7342 C C . GLU A 1 931 ? -5.045 3.501 -31.654 1.00 92.38 931 GLU A C 1
ATOM 7344 O O . GLU A 1 931 ? -5.444 4.612 -31.304 1.00 92.38 931 GLU A O 1
ATOM 7349 N N . PRO A 1 932 ? -5.851 2.654 -32.334 1.00 95.38 932 PRO A N 1
ATOM 7350 C CA . PRO A 1 932 ? -7.206 3.037 -32.730 1.00 95.38 932 PRO A CA 1
ATOM 7351 C C . PRO A 1 932 ? -8.104 3.407 -31.541 1.00 95.38 932 PRO A C 1
ATOM 7353 O O . PRO A 1 932 ? -8.941 4.305 -31.640 1.00 95.38 932 PRO A O 1
ATOM 7356 N N . GLU A 1 933 ? -7.948 2.730 -30.402 1.00 95.19 933 GLU A N 1
ATOM 7357 C CA . GLU A 1 933 ? -8.680 3.053 -29.178 1.00 95.19 933 GLU A CA 1
ATOM 7358 C C . GLU A 1 933 ? -8.167 4.348 -28.535 1.00 95.19 933 GLU A C 1
ATOM 7360 O O . GLU A 1 933 ? -8.978 5.154 -28.073 1.00 95.19 933 GLU A O 1
ATOM 7365 N N . ARG A 1 934 ? -6.852 4.607 -28.569 1.00 95.69 934 ARG A N 1
ATOM 7366 C CA . ARG A 1 934 ? -6.283 5.895 -28.131 1.00 95.69 934 ARG A CA 1
ATOM 7367 C C . ARG A 1 934 ? -6.796 7.059 -28.983 1.00 95.69 934 ARG A C 1
ATOM 7369 O O . ARG A 1 934 ? -7.194 8.077 -28.421 1.00 95.69 934 ARG A O 1
ATOM 7376 N N . ASP A 1 935 ? -6.894 6.895 -30.301 1.00 96.31 935 ASP A N 1
ATOM 7377 C CA . ASP A 1 935 ? -7.460 7.904 -31.208 1.00 96.31 935 ASP A CA 1
ATOM 7378 C C . ASP A 1 935 ? -8.925 8.224 -30.895 1.00 96.31 935 ASP A C 1
ATOM 7380 O O . ASP A 1 935 ? -9.324 9.392 -30.867 1.00 96.31 935 ASP A O 1
ATOM 7384 N N . LYS A 1 936 ? -9.732 7.199 -30.590 1.00 97.12 936 LYS A N 1
ATOM 7385 C CA . LYS A 1 936 ? -11.120 7.391 -30.139 1.00 97.12 936 LYS A CA 1
ATOM 7386 C C . LYS A 1 936 ? -11.179 8.208 -28.846 1.00 97.12 936 LYS A C 1
ATOM 7388 O O . LYS A 1 936 ? -12.026 9.094 -28.736 1.00 97.12 936 LYS A O 1
ATOM 7393 N N . ILE A 1 937 ? -10.283 7.945 -27.890 1.00 96.44 937 ILE A N 1
ATOM 7394 C CA . ILE A 1 937 ? -10.200 8.707 -26.633 1.00 96.44 937 ILE A CA 1
ATOM 7395 C C . ILE A 1 937 ? -9.802 10.160 -26.905 1.00 96.44 937 ILE A C 1
ATOM 7397 O O . 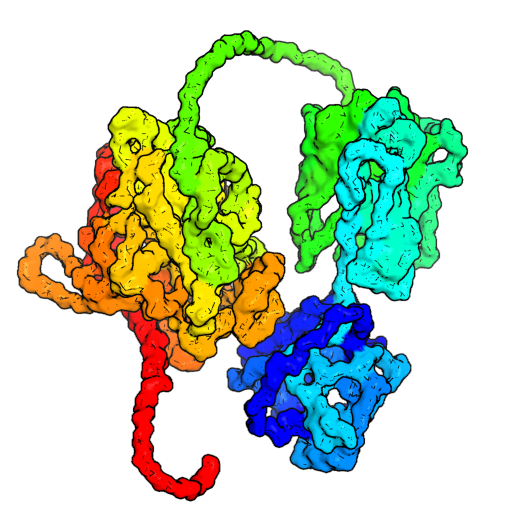ILE A 1 937 ? -10.476 11.053 -26.397 1.00 96.44 937 ILE A O 1
ATOM 7401 N N . ARG A 1 938 ? -8.800 10.420 -27.756 1.00 95.38 938 ARG A N 1
ATOM 7402 C CA . ARG A 1 938 ? -8.416 11.792 -28.149 1.00 95.38 938 ARG A CA 1
ATOM 7403 C C . ARG A 1 938 ? -9.574 12.560 -28.784 1.00 95.38 938 ARG A C 1
ATOM 7405 O O . ARG A 1 938 ? -9.779 13.726 -28.474 1.00 95.38 938 ARG A O 1
ATOM 7412 N N . ALA A 1 939 ? -10.358 11.912 -29.645 1.00 95.44 939 ALA A N 1
ATOM 7413 C CA . ALA A 1 939 ? -11.513 12.543 -30.281 1.00 95.44 939 ALA A CA 1
ATOM 7414 C C . ALA A 1 939 ? -12.661 12.817 -29.288 1.00 95.44 939 ALA A C 1
ATOM 7416 O O . ALA A 1 939 ? -13.340 13.849 -29.362 1.00 95.44 939 ALA A O 1
ATOM 7417 N N . GLN A 1 940 ? -12.896 11.901 -28.343 1.00 95.31 940 GLN A N 1
ATOM 7418 C CA . GLN A 1 940 ? -13.911 12.078 -27.306 1.00 95.31 940 GLN A CA 1
ATOM 7419 C C . GLN A 1 940 ? -13.507 13.167 -26.301 1.00 95.31 940 GLN A C 1
ATOM 7421 O O . GLN A 1 940 ? -14.350 13.991 -25.943 1.00 95.31 940 GLN A O 1
ATOM 7426 N N . TYR A 1 941 ? -12.232 13.221 -25.920 1.00 95.25 941 TYR A N 1
ATOM 7427 C CA . TYR A 1 941 ? -11.663 14.140 -24.935 1.00 95.25 941 TYR A CA 1
ATOM 7428 C C . TYR A 1 941 ? -10.606 15.050 -25.577 1.00 95.25 941 TYR A C 1
ATOM 7430 O O . TYR A 1 941 ? -9.436 15.028 -25.209 1.00 95.25 941 TYR A O 1
ATOM 7438 N N . ASP A 1 942 ? -11.020 15.853 -26.560 1.00 94.88 942 ASP A N 1
ATOM 7439 C CA . ASP A 1 942 ? -10.129 16.820 -27.208 1.00 94.88 942 ASP A CA 1
ATOM 7440 C C . ASP A 1 942 ? -9.804 17.972 -26.244 1.00 94.88 942 ASP A C 1
ATOM 7442 O O . ASP A 1 942 ? -10.599 18.901 -26.059 1.00 94.88 942 ASP A O 1
ATOM 7446 N N . CYS A 1 943 ? -8.623 17.904 -25.629 1.00 95.06 943 CYS A N 1
ATOM 7447 C CA . CYS A 1 943 ? -8.172 18.873 -24.635 1.00 95.06 943 CYS A CA 1
ATOM 7448 C C . CYS A 1 943 ? -8.036 20.300 -25.193 1.00 95.06 943 CYS A C 1
ATOM 7450 O O . CYS A 1 943 ? -8.215 21.269 -24.456 1.00 95.06 943 CYS A O 1
ATOM 7452 N N . LEU A 1 944 ? -7.755 20.464 -26.489 1.00 93.62 944 LEU A N 1
ATOM 7453 C CA . LEU A 1 944 ? -7.577 21.784 -27.094 1.00 93.62 944 LEU A CA 1
ATOM 7454 C C . LEU A 1 944 ? -8.921 22.448 -27.387 1.00 93.62 944 LEU A C 1
ATOM 7456 O O . LEU A 1 944 ? -9.095 23.633 -27.099 1.00 93.62 944 LEU A O 1
ATOM 7460 N N . THR A 1 945 ? -9.874 21.704 -27.955 1.00 93.94 945 THR A N 1
ATOM 7461 C CA . THR A 1 945 ? -11.146 22.287 -28.409 1.00 93.94 945 THR A CA 1
ATOM 7462 C C . THR A 1 945 ? -12.263 22.195 -27.375 1.00 93.94 945 THR A C 1
ATOM 7464 O O . THR A 1 945 ? -12.989 23.173 -27.198 1.00 93.94 945 THR A O 1
ATOM 7467 N N . LYS A 1 946 ? -12.405 21.067 -26.664 1.00 93.56 946 LYS A N 1
ATOM 7468 C CA . LYS A 1 946 ? -13.481 20.866 -25.673 1.00 93.56 946 LYS A CA 1
ATOM 7469 C C . LYS A 1 946 ? -13.143 21.437 -24.299 1.00 93.56 946 LYS A C 1
ATOM 7471 O O . LYS A 1 946 ? -14.057 21.849 -23.595 1.00 93.56 946 LYS A O 1
ATOM 7476 N N . PHE A 1 947 ? -11.856 21.497 -23.956 1.00 94.81 947 PHE A N 1
ATOM 7477 C CA . PHE A 1 947 ? -11.365 21.999 -22.664 1.00 94.81 947 PHE A CA 1
ATOM 7478 C C . PHE A 1 947 ? -10.551 23.297 -22.793 1.00 94.81 947 PHE A C 1
ATOM 7480 O O . PHE A 1 947 ? -9.907 23.732 -21.847 1.00 94.81 947 PHE A O 1
ATOM 7487 N N . GLY A 1 948 ? -10.548 23.938 -23.969 1.00 93.62 948 GLY A N 1
ATOM 7488 C CA . GLY A 1 948 ? -9.899 25.241 -24.171 1.00 93.62 948 GLY A CA 1
ATOM 7489 C C . GLY A 1 948 ? -8.383 25.257 -23.930 1.00 93.62 948 GLY A C 1
ATOM 7490 O O . GLY A 1 948 ? -7.827 26.320 -23.658 1.00 93.62 948 GLY A O 1
ATOM 7491 N N . GLY A 1 949 ? -7.718 24.102 -24.014 1.00 92.62 949 GLY A N 1
ATOM 7492 C CA . GLY A 1 949 ? -6.300 23.938 -23.696 1.00 92.62 949 GLY A CA 1
ATOM 7493 C C . GLY A 1 949 ? -6.006 23.618 -22.227 1.00 92.62 949 GLY A C 1
ATOM 7494 O O . GLY A 1 949 ? -4.831 23.519 -21.875 1.00 92.62 949 GLY A O 1
ATOM 7495 N N . ASP A 1 950 ? -7.021 23.432 -21.376 1.00 95.25 950 ASP A N 1
ATOM 7496 C CA . ASP A 1 950 ? -6.835 22.951 -20.005 1.00 95.25 950 ASP A CA 1
ATOM 7497 C C . ASP A 1 950 ? -6.638 21.426 -19.989 1.00 95.25 950 ASP A C 1
ATOM 7499 O O . ASP A 1 950 ? -7.576 20.626 -19.935 1.00 95.25 950 ASP A O 1
ATOM 7503 N N . PHE A 1 951 ? -5.373 21.013 -20.061 1.00 93.88 951 PHE A N 1
ATOM 7504 C CA . PHE A 1 951 ? -4.998 19.602 -20.025 1.00 93.88 951 PHE A CA 1
ATOM 7505 C C . PHE A 1 951 ? -5.263 18.941 -18.669 1.00 93.88 951 PHE A C 1
ATOM 7507 O O . PHE A 1 951 ? -5.487 17.731 -18.645 1.00 93.88 951 PHE A O 1
ATOM 7514 N N . GLN A 1 952 ? -5.282 19.701 -17.567 1.00 91.56 952 GLN A N 1
ATOM 7515 C CA . GLN A 1 952 ? -5.555 19.166 -16.232 1.00 91.56 952 GLN A CA 1
ATOM 7516 C C . GLN A 1 952 ? -7.038 18.824 -16.078 1.00 91.56 952 GLN A C 1
ATOM 7518 O O . GLN A 1 952 ? -7.368 17.729 -15.629 1.00 91.56 952 GLN A O 1
ATOM 7523 N N . GLU A 1 953 ? -7.937 19.708 -16.512 1.00 92.75 953 GLU A N 1
ATOM 7524 C CA . GLU A 1 953 ? -9.376 19.428 -16.528 1.00 92.75 953 GLU A CA 1
ATOM 7525 C C . GLU A 1 953 ? -9.722 18.294 -17.508 1.00 92.75 953 GLU A C 1
ATOM 7527 O O . GLU A 1 953 ? -10.509 17.395 -17.188 1.00 92.75 953 GLU A O 1
ATOM 7532 N N . CYS A 1 954 ? -9.077 18.285 -18.678 1.00 95.00 954 CYS A N 1
ATOM 7533 C CA . CYS A 1 954 ? -9.243 17.239 -19.683 1.00 95.00 954 CYS A CA 1
ATOM 7534 C C . CYS A 1 954 ? -8.897 15.847 -19.128 1.00 95.00 954 CYS A C 1
ATOM 7536 O O . CYS A 1 954 ? -9.725 14.932 -19.169 1.00 95.00 954 CYS A O 1
ATOM 7538 N N . ILE A 1 955 ? -7.695 15.681 -18.558 1.00 92.00 955 ILE A N 1
ATOM 7539 C CA . ILE A 1 955 ? -7.272 14.386 -18.015 1.00 92.00 955 ILE A CA 1
ATOM 7540 C C . ILE A 1 955 ? -8.058 14.002 -16.756 1.00 92.00 955 ILE A C 1
ATOM 7542 O O . ILE A 1 955 ? -8.399 12.831 -16.587 1.00 92.00 955 ILE A O 1
ATOM 7546 N N . ALA A 1 956 ? -8.416 14.970 -15.907 1.00 91.56 956 ALA A N 1
ATOM 7547 C CA . ALA A 1 956 ? -9.273 14.732 -14.750 1.00 91.56 956 ALA A CA 1
ATOM 7548 C C . ALA A 1 956 ? -10.627 14.140 -15.177 1.00 91.56 956 ALA A C 1
ATOM 7550 O O . ALA A 1 956 ? -11.111 13.195 -14.557 1.00 91.56 956 ALA A O 1
ATOM 7551 N N . THR A 1 957 ? -11.203 14.637 -16.276 1.00 94.12 957 THR A N 1
ATOM 7552 C CA . THR A 1 957 ? -12.459 14.124 -16.846 1.00 94.12 957 THR A CA 1
ATOM 7553 C C . THR A 1 957 ? -12.300 12.698 -17.382 1.00 94.12 957 THR A C 1
ATOM 7555 O O . THR A 1 957 ? -13.147 11.847 -17.110 1.00 94.12 957 THR A O 1
ATOM 7558 N N . VAL A 1 958 ? -11.196 12.405 -18.083 1.00 93.50 958 VAL A N 1
ATOM 7559 C CA . VAL A 1 958 ? -10.871 11.042 -18.549 1.00 93.50 958 VAL A CA 1
ATOM 7560 C C . VAL A 1 958 ? -10.792 10.068 -17.371 1.00 93.50 958 VAL A C 1
ATOM 7562 O O . VAL A 1 958 ? -11.438 9.023 -17.403 1.00 93.50 958 VAL A O 1
ATOM 7565 N N . ILE A 1 959 ? -10.045 10.419 -16.320 1.00 91.12 959 ILE A N 1
ATOM 7566 C CA . ILE A 1 959 ? -9.865 9.580 -15.125 1.00 91.12 959 ILE A CA 1
ATOM 7567 C C . ILE A 1 959 ? -11.189 9.391 -14.379 1.00 91.12 959 ILE A C 1
ATOM 7569 O O . ILE A 1 959 ? -11.527 8.270 -14.000 1.00 91.12 959 ILE A O 1
ATOM 7573 N N . ARG A 1 960 ? -11.956 10.472 -14.185 1.00 93.25 960 ARG A N 1
ATOM 7574 C CA . ARG A 1 960 ? -13.280 10.430 -13.550 1.00 93.25 960 ARG A CA 1
ATOM 7575 C C . ARG A 1 960 ? -14.180 9.416 -14.251 1.00 93.25 960 ARG A C 1
ATOM 7577 O O . ARG A 1 960 ? -14.740 8.540 -13.594 1.00 93.25 960 ARG A O 1
ATOM 7584 N N . ASP A 1 961 ? -14.302 9.524 -15.571 1.00 94.44 961 ASP A N 1
ATOM 7585 C CA . ASP A 1 961 ? -15.220 8.690 -16.338 1.00 94.44 961 ASP A CA 1
ATOM 7586 C C . ASP A 1 961 ? -14.724 7.237 -16.405 1.00 94.44 961 ASP A C 1
ATOM 7588 O O . ASP A 1 961 ? -15.491 6.323 -16.106 1.00 94.44 961 ASP A O 1
ATOM 7592 N N . ALA A 1 962 ? -13.443 7.014 -16.724 1.00 90.81 962 ALA A N 1
ATOM 7593 C CA . ALA A 1 962 ? -12.882 5.674 -16.911 1.00 90.81 962 ALA A CA 1
ATOM 7594 C C . ALA A 1 962 ? -12.791 4.856 -15.611 1.00 90.81 962 ALA A C 1
ATOM 7596 O O . ALA A 1 962 ? -13.012 3.643 -15.640 1.00 90.81 962 ALA A O 1
ATOM 7597 N N . SER A 1 963 ? -12.482 5.505 -14.482 1.00 88.94 963 SER A N 1
ATOM 7598 C CA . SER A 1 963 ? -12.100 4.806 -13.247 1.00 88.94 963 SER A CA 1
ATOM 7599 C C . SER A 1 963 ? -13.116 4.918 -12.108 1.00 88.94 963 SER A C 1
ATOM 7601 O O . SER A 1 963 ? -13.019 4.131 -11.168 1.00 88.94 963 SER A O 1
ATOM 7603 N N . PHE A 1 964 ? -14.101 5.826 -12.173 1.00 92.75 964 PHE A N 1
ATOM 7604 C CA . PHE A 1 964 ? -15.043 6.061 -11.066 1.00 92.75 964 PHE A CA 1
ATOM 7605 C C . PHE A 1 964 ? -16.502 6.167 -11.520 1.00 92.75 964 PHE A C 1
ATOM 7607 O O . PHE A 1 964 ? -17.322 5.290 -11.234 1.00 92.75 964 PHE A O 1
ATOM 7614 N N . THR A 1 965 ? -16.859 7.229 -12.241 1.00 93.31 965 THR A N 1
ATOM 7615 C CA . THR A 1 965 ? -18.263 7.564 -12.487 1.00 93.31 965 THR A CA 1
ATOM 7616 C C . THR A 1 965 ? -18.940 6.526 -13.373 1.00 93.31 965 THR A C 1
ATOM 7618 O O . THR A 1 965 ? -20.059 6.115 -13.065 1.00 93.31 965 THR A O 1
ATOM 7621 N N . CYS A 1 966 ? -18.262 5.970 -14.382 1.00 95.25 966 CYS A N 1
ATOM 7622 C CA . CYS A 1 966 ? -18.877 4.911 -15.184 1.00 95.25 966 CYS A CA 1
ATOM 7623 C C . CYS A 1 966 ? -19.045 3.585 -14.441 1.00 95.25 966 CYS A C 1
ATOM 7625 O O . CYS A 1 966 ? -20.017 2.876 -14.700 1.00 95.25 966 CYS A O 1
ATOM 7627 N N . ASN A 1 967 ? -18.228 3.310 -13.421 1.00 95.62 967 ASN A N 1
ATOM 7628 C CA . ASN A 1 967 ? -18.474 2.182 -12.523 1.00 95.62 967 ASN A CA 1
ATOM 7629 C C . ASN A 1 967 ? -19.773 2.376 -11.724 1.00 95.62 967 ASN A C 1
ATOM 7631 O O . ASN A 1 967 ? -20.537 1.423 -11.547 1.00 95.62 967 ASN A O 1
ATOM 7635 N N . THR A 1 968 ? -20.066 3.605 -11.272 1.00 96.19 968 THR A N 1
ATOM 7636 C CA . THR A 1 968 ? -21.361 3.907 -10.633 1.00 96.19 968 THR A CA 1
ATOM 7637 C C . THR A 1 968 ? -22.521 3.793 -11.617 1.00 96.19 968 THR A C 1
ATOM 7639 O O . THR A 1 968 ? -23.561 3.234 -11.259 1.00 96.19 968 THR A O 1
ATOM 7642 N N . ARG A 1 969 ? -22.335 4.245 -12.867 1.00 94.62 969 ARG A N 1
ATOM 7643 C CA . ARG A 1 969 ? -23.375 4.194 -13.897 1.00 94.62 969 ARG A CA 1
ATOM 7644 C C . ARG A 1 969 ? -23.750 2.766 -14.255 1.00 94.62 969 ARG A C 1
ATOM 7646 O O . ARG A 1 969 ? -24.931 2.433 -14.304 1.00 94.62 969 ARG A O 1
ATOM 7653 N N . ASP A 1 970 ? -22.753 1.915 -14.474 1.00 92.56 970 ASP A N 1
ATOM 7654 C CA . ASP A 1 970 ? -22.962 0.512 -14.822 1.00 92.56 970 ASP A CA 1
ATOM 7655 C C . ASP A 1 970 ? -23.691 -0.250 -13.711 1.00 92.56 970 ASP A C 1
ATOM 7657 O O . ASP A 1 970 ? -24.564 -1.086 -13.980 1.00 92.56 970 ASP A O 1
ATOM 7661 N N . LEU A 1 971 ? -23.377 0.066 -12.451 1.00 93.88 971 LEU A N 1
ATOM 7662 C CA . LEU A 1 971 ? -24.064 -0.519 -11.310 1.00 93.88 971 LEU A CA 1
ATOM 7663 C C . LEU A 1 971 ? -25.506 -0.007 -11.182 1.00 93.88 971 LEU A C 1
ATOM 7665 O O . LEU A 1 971 ? -26.410 -0.816 -10.958 1.00 93.88 971 LEU A O 1
ATOM 7669 N N . PHE A 1 972 ? -25.735 1.298 -11.364 1.00 94.62 972 PHE A N 1
ATOM 7670 C CA . PHE A 1 972 ? -27.078 1.879 -11.389 1.00 94.62 972 PHE A CA 1
ATOM 7671 C C . PHE A 1 972 ? -27.935 1.243 -12.487 1.00 94.62 972 PHE A C 1
ATOM 7673 O O . PHE A 1 972 ? -29.017 0.739 -12.194 1.00 94.62 972 PHE A O 1
ATOM 7680 N N . ASP A 1 973 ? -27.442 1.189 -13.727 1.00 90.31 973 ASP A N 1
ATOM 7681 C CA . ASP A 1 973 ? -28.159 0.603 -14.867 1.00 90.31 973 ASP A CA 1
ATOM 7682 C C . ASP A 1 973 ? -28.531 -0.874 -14.608 1.00 90.31 973 ASP A C 1
ATOM 7684 O O . ASP A 1 973 ? -29.532 -1.375 -15.123 1.00 90.31 973 ASP A O 1
ATOM 7688 N N . SER A 1 974 ? -27.742 -1.579 -13.791 1.00 89.62 974 SER A N 1
ATOM 7689 C CA . SER A 1 974 ? -27.977 -2.979 -13.414 1.00 89.62 974 SER A CA 1
ATOM 7690 C C . SER A 1 974 ? -29.057 -3.153 -12.336 1.00 89.62 974 SER A C 1
ATOM 7692 O O . SER A 1 974 ? -29.710 -4.199 -12.279 1.00 89.62 974 SER A O 1
ATOM 7694 N N . TYR A 1 975 ? -29.277 -2.137 -11.499 1.00 92.69 975 TYR A N 1
ATOM 7695 C CA . TYR A 1 975 ? -30.232 -2.149 -10.384 1.00 92.69 975 TYR A CA 1
ATOM 7696 C C . TYR A 1 975 ? -31.110 -0.886 -10.366 1.00 92.69 975 TYR A C 1
ATOM 7698 O O . TYR A 1 975 ? -31.398 -0.332 -9.301 1.00 92.69 975 TYR A O 1
ATOM 7706 N N . SER A 1 976 ? -31.537 -0.413 -11.539 1.00 90.38 976 SER A N 1
ATOM 7707 C CA . SER A 1 976 ? -32.137 0.919 -11.707 1.00 90.38 976 SER A CA 1
ATOM 7708 C C . SER A 1 976 ? -33.443 1.114 -10.930 1.00 90.38 976 SER A C 1
ATOM 7710 O O . SER A 1 976 ? -33.785 2.225 -10.552 1.00 90.38 976 SER A O 1
ATOM 7712 N N . ASP A 1 977 ? -34.180 0.033 -10.664 1.00 89.62 977 ASP A N 1
ATOM 7713 C CA . ASP A 1 977 ? -35.461 0.041 -9.942 1.00 89.62 977 ASP A CA 1
ATOM 7714 C C . ASP A 1 977 ? -35.311 0.082 -8.409 1.00 89.62 977 ASP A C 1
ATOM 7716 O O . ASP A 1 977 ? -36.308 0.108 -7.686 1.00 89.62 977 ASP A O 1
ATOM 7720 N N . ARG A 1 978 ? -34.073 0.042 -7.901 1.00 94.56 978 ARG A N 1
ATOM 7721 C CA . ARG A 1 978 ? -33.763 -0.108 -6.469 1.00 94.56 978 ARG A CA 1
ATOM 7722 C C . ARG A 1 978 ? -32.473 0.595 -6.028 1.00 94.56 978 ARG A C 1
ATOM 7724 O O . ARG A 1 978 ? -31.942 0.263 -4.966 1.00 94.56 978 ARG A O 1
ATOM 7731 N N . SER A 1 979 ? -31.974 1.533 -6.834 1.00 96.75 979 SER A N 1
ATOM 7732 C CA . SER A 1 979 ? -30.746 2.287 -6.559 1.00 96.75 979 SER A CA 1
ATOM 7733 C C . SER A 1 979 ? -31.034 3.726 -6.134 1.00 96.75 979 SER A C 1
ATOM 7735 O O . SER A 1 979 ? -31.634 4.506 -6.872 1.00 96.75 979 SER A O 1
ATOM 7737 N N . TYR A 1 980 ? -30.572 4.071 -4.938 1.00 97.88 980 TYR A N 1
ATOM 7738 C CA . TYR A 1 980 ? -30.531 5.427 -4.403 1.00 97.88 980 TYR A CA 1
ATOM 7739 C C . TYR A 1 980 ? -29.169 6.034 -4.757 1.00 97.88 980 TYR A C 1
ATOM 7741 O O . TYR A 1 980 ? -28.140 5.571 -4.262 1.00 97.88 980 TYR A O 1
ATOM 7749 N N . MET A 1 981 ? -29.157 7.040 -5.631 1.00 97.69 981 MET A N 1
ATOM 7750 C CA . MET A 1 981 ? -27.921 7.693 -6.079 1.00 97.69 981 MET A CA 1
ATOM 7751 C C . MET A 1 981 ? -27.610 8.914 -5.217 1.00 97.69 981 MET A C 1
ATOM 7753 O O . MET A 1 981 ? -28.534 9.655 -4.869 1.00 97.69 981 MET A O 1
ATOM 7757 N N . MET A 1 982 ? -26.334 9.138 -4.903 1.00 96.50 982 MET A N 1
ATOM 7758 C CA . MET A 1 982 ? -25.853 10.352 -4.237 1.00 96.50 982 MET A CA 1
ATOM 7759 C C . MET A 1 982 ? -24.656 10.957 -4.963 1.00 96.50 982 MET A C 1
ATOM 7761 O O . MET A 1 982 ? -23.673 10.273 -5.233 1.00 96.50 982 MET A O 1
ATOM 7765 N N . HIS A 1 983 ? -24.724 12.265 -5.166 1.00 94.44 983 HIS A N 1
ATOM 7766 C CA . HIS A 1 983 ? -23.615 13.103 -5.588 1.00 94.44 983 HIS A CA 1
ATOM 7767 C C . HIS A 1 983 ? -23.142 13.910 -4.369 1.00 94.44 983 HIS A C 1
ATOM 7769 O O . HIS A 1 983 ? -23.903 14.693 -3.791 1.00 94.44 983 HIS A O 1
ATOM 7775 N N . TYR A 1 984 ? -21.913 13.671 -3.911 1.00 93.94 984 TYR A N 1
ATOM 7776 C CA . TYR A 1 984 ? -21.369 14.330 -2.723 1.00 93.94 984 TYR A CA 1
ATOM 7777 C C . TYR A 1 984 ? -20.517 15.543 -3.108 1.00 93.94 984 TYR A C 1
ATOM 7779 O O . TYR A 1 984 ? -19.429 15.386 -3.650 1.00 93.94 984 TYR A O 1
ATOM 7787 N N . GLY A 1 985 ? -20.994 16.747 -2.794 1.00 90.12 985 GLY A N 1
ATOM 7788 C CA . GLY A 1 985 ? -20.341 18.036 -3.052 1.00 90.12 985 GLY A CA 1
ATOM 7789 C C . GLY A 1 985 ? -20.045 18.836 -1.777 1.00 90.12 985 GLY A C 1
ATOM 7790 O O . GLY A 1 985 ? -19.802 20.038 -1.825 1.00 90.12 985 GLY A O 1
ATOM 7791 N N . PHE A 1 986 ? -20.111 18.220 -0.593 1.00 87.25 986 PHE A N 1
ATOM 7792 C CA . PHE A 1 986 ? -20.021 18.950 0.672 1.00 87.25 986 PHE A CA 1
ATOM 7793 C C . PHE A 1 986 ? -18.560 19.165 1.128 1.00 87.25 986 PHE A C 1
ATOM 7795 O O . PHE A 1 986 ? -17.751 18.243 1.050 1.00 87.25 986 PHE A O 1
ATOM 7802 N N . PRO A 1 987 ? -18.210 20.346 1.687 1.00 78.12 987 PRO A N 1
ATOM 7803 C CA . PRO A 1 987 ? -19.032 21.545 1.784 1.00 78.12 987 PRO A CA 1
ATOM 7804 C C . PRO A 1 987 ? -19.188 22.204 0.418 1.00 78.12 987 PRO A C 1
ATOM 7806 O O . PRO A 1 987 ? -20.280 22.626 0.097 1.00 78.12 987 PRO A O 1
ATOM 7809 N N . LEU A 1 988 ? -18.138 22.257 -0.394 1.00 83.69 988 LEU A N 1
ATOM 7810 C CA . LEU A 1 988 ? -18.187 22.742 -1.772 1.00 83.69 988 LEU A CA 1
ATOM 7811 C C . LEU A 1 988 ? -17.592 21.666 -2.671 1.00 83.69 988 LEU A C 1
ATOM 7813 O O . LEU A 1 988 ? -16.619 21.038 -2.256 1.00 83.69 988 LEU A O 1
ATOM 7817 N N . ASP A 1 989 ? -18.090 21.543 -3.900 1.00 86.75 989 ASP A N 1
ATOM 7818 C CA . ASP A 1 989 ? -17.687 20.505 -4.858 1.00 86.75 989 ASP A CA 1
ATOM 7819 C C . ASP A 1 989 ? -16.170 20.379 -4.979 1.00 86.75 989 ASP A C 1
ATOM 7821 O O . ASP A 1 989 ? -15.613 19.291 -4.889 1.00 86.75 989 ASP A O 1
ATOM 7825 N N . LYS A 1 990 ? -15.469 21.518 -5.047 1.00 83.88 990 LYS A N 1
ATOM 7826 C CA . LYS A 1 990 ? -14.005 21.558 -5.130 1.00 83.88 990 LYS A CA 1
ATOM 7827 C C . LYS A 1 990 ? -13.268 20.894 -3.962 1.00 83.88 990 LYS A C 1
ATOM 7829 O O . LYS A 1 990 ? -12.092 20.614 -4.127 1.00 83.88 990 LYS A O 1
ATOM 7834 N N . TYR A 1 991 ? -13.901 20.706 -2.803 1.00 83.25 991 TYR A N 1
ATOM 7835 C CA . TYR A 1 991 ? -13.338 20.051 -1.613 1.00 83.25 991 TYR A CA 1
ATOM 7836 C C . TYR A 1 991 ? -13.934 18.661 -1.359 1.00 83.25 991 TYR A C 1
ATOM 7838 O O . TYR A 1 991 ? -13.523 17.989 -0.413 1.00 83.25 991 TYR A O 1
ATOM 7846 N N . ALA A 1 992 ? -14.898 18.236 -2.176 1.00 86.94 992 ALA A N 1
ATOM 7847 C CA . ALA A 1 992 ? -15.447 16.894 -2.140 1.00 86.94 992 ALA A CA 1
ATOM 7848 C C . ALA A 1 992 ? -14.526 15.953 -2.923 1.00 86.94 992 ALA A C 1
ATOM 7850 O O . ALA A 1 992 ? -14.808 15.565 -4.055 1.00 86.94 992 ALA A O 1
ATOM 7851 N N . TYR A 1 993 ? -13.373 15.655 -2.329 1.00 87.50 993 TYR A N 1
ATOM 7852 C CA . TYR A 1 993 ? -12.406 14.710 -2.878 1.00 87.50 993 TYR A CA 1
ATOM 7853 C C . TYR A 1 993 ? -12.876 13.269 -2.685 1.00 87.50 993 TYR A C 1
ATOM 7855 O O . TYR A 1 993 ? -13.719 12.994 -1.828 1.00 87.50 993 TYR A O 1
ATOM 7863 N N . HIS A 1 994 ? -12.284 12.349 -3.440 1.00 89.12 994 HIS A N 1
ATOM 7864 C CA . HIS A 1 994 ? -12.447 10.911 -3.232 1.00 89.12 994 HIS A CA 1
ATOM 7865 C C . HIS A 1 994 ? -12.317 10.528 -1.744 1.00 89.12 994 HIS A C 1
ATOM 7867 O O . HIS A 1 994 ? -11.450 11.056 -1.042 1.00 89.12 994 HIS A O 1
ATOM 7873 N N . ALA A 1 995 ? -13.196 9.643 -1.267 1.00 89.06 995 ALA A N 1
ATOM 7874 C CA . ALA A 1 995 ? -13.343 9.211 0.129 1.00 89.06 995 ALA A CA 1
ATOM 7875 C C . ALA A 1 995 ? -13.785 10.278 1.157 1.00 89.06 995 ALA A C 1
ATOM 7877 O O . ALA A 1 995 ? -13.981 9.956 2.333 1.00 89.06 995 ALA A O 1
ATOM 7878 N N . SER A 1 996 ? -13.964 11.550 0.775 1.00 86.88 996 SER A N 1
ATOM 7879 C CA . SER A 1 996 ? -14.345 12.604 1.735 1.00 86.88 996 SER A CA 1
ATOM 7880 C C . SER A 1 996 ? -15.764 12.433 2.297 1.00 86.88 996 SER A C 1
ATOM 7882 O O . SER A 1 996 ? -16.062 12.921 3.390 1.00 86.88 996 SER A O 1
ATOM 7884 N N . ASP A 1 997 ? -16.620 11.685 1.601 1.00 91.12 997 ASP A N 1
ATOM 7885 C CA . ASP A 1 997 ? -17.970 11.317 2.025 1.00 91.12 997 ASP A CA 1
ATOM 7886 C C . ASP A 1 997 ? -17.988 10.251 3.146 1.00 91.12 997 ASP A C 1
ATOM 7888 O O . ASP A 1 997 ? -19.007 10.065 3.816 1.00 91.12 997 ASP A O 1
ATOM 7892 N N . LEU A 1 998 ? -16.845 9.626 3.458 1.00 91.19 998 LEU A N 1
ATOM 7893 C CA . LEU A 1 998 ? -16.683 8.758 4.634 1.00 91.19 998 LEU A CA 1
ATOM 7894 C C . LEU A 1 998 ? -16.632 9.528 5.951 1.00 91.19 998 LEU A C 1
ATOM 7896 O O . LEU A 1 998 ? -17.017 9.007 7.000 1.00 91.19 998 LEU A O 1
ATOM 7900 N N . ILE A 1 999 ? -16.182 10.779 5.913 1.00 88.19 999 ILE A N 1
ATOM 7901 C CA . ILE A 1 999 ? -16.019 11.615 7.102 1.00 88.19 999 ILE A CA 1
ATOM 7902 C C . ILE A 1 999 ? -17.370 11.854 7.792 1.00 88.19 999 ILE A C 1
ATOM 7904 O O . ILE A 1 999 ? -17.492 11.492 8.966 1.00 88.19 999 ILE A O 1
ATOM 7908 N N . PRO A 1 1000 ? -18.419 12.378 7.124 1.00 89.19 1000 PRO A N 1
ATOM 7909 C CA . PRO A 1 1000 ? -19.731 12.516 7.757 1.00 89.19 1000 PRO A CA 1
ATOM 7910 C C . PRO A 1 1000 ? -20.365 11.167 8.134 1.00 89.19 1000 PRO A C 1
ATOM 7912 O O . PRO A 1 1000 ? -21.129 11.112 9.102 1.00 89.19 1000 PRO A O 1
ATOM 7915 N N . LEU A 1 1001 ? -20.039 10.075 7.430 1.00 91.62 1001 LEU A N 1
ATOM 7916 C CA . LEU A 1 1001 ? -20.540 8.737 7.753 1.00 91.62 1001 LEU A CA 1
ATOM 7917 C C . LEU A 1 1001 ? -19.998 8.227 9.094 1.00 91.62 1001 LEU A C 1
ATOM 7919 O O . LEU A 1 1001 ? -20.764 7.739 9.930 1.00 91.62 1001 LEU A O 1
ATOM 7923 N N . PHE A 1 1002 ? -18.692 8.358 9.316 1.00 89.56 1002 PHE A N 1
ATOM 7924 C CA . PHE A 1 1002 ? -18.001 7.675 10.409 1.00 89.56 1002 PHE A CA 1
ATOM 7925 C C . PHE A 1 1002 ? -17.578 8.563 11.578 1.00 89.56 1002 PHE A C 1
ATOM 7927 O O . PHE A 1 1002 ? -17.347 8.040 12.666 1.00 89.56 1002 PHE A O 1
ATOM 7934 N N . MET A 1 1003 ? -17.549 9.890 11.414 1.00 85.75 1003 MET A N 1
ATOM 7935 C CA . MET A 1 1003 ? -17.140 10.791 12.493 1.00 85.75 1003 MET A CA 1
ATOM 7936 C C . MET A 1 1003 ? -17.996 10.624 13.760 1.00 85.75 1003 MET A C 1
ATOM 7938 O O . MET A 1 1003 ? -19.236 10.655 13.716 1.00 85.75 1003 MET A O 1
ATOM 7942 N N . ASN A 1 1004 ? -17.347 10.563 14.927 1.00 83.88 1004 ASN A N 1
ATOM 7943 C CA . ASN A 1 1004 ? -18.059 10.620 16.209 1.00 83.88 1004 ASN A CA 1
ATOM 7944 C C . ASN A 1 1004 ? -18.227 12.059 16.705 1.00 83.88 1004 ASN A C 1
ATOM 7946 O O . ASN A 1 1004 ? -19.275 12.406 17.254 1.00 83.88 1004 ASN A O 1
ATOM 7950 N N . ASN A 1 1005 ? -17.245 12.928 16.473 1.00 84.50 1005 ASN A N 1
ATOM 7951 C CA . ASN A 1 1005 ? -17.270 14.323 16.912 1.00 84.50 1005 ASN A CA 1
ATOM 7952 C C . ASN A 1 1005 ? -16.517 15.249 15.940 1.00 84.50 1005 ASN A C 1
ATOM 7954 O O . ASN A 1 1005 ? -15.825 14.794 15.033 1.00 84.50 1005 ASN A O 1
ATOM 7958 N N . ARG A 1 1006 ? -16.664 16.565 16.137 1.00 86.00 1006 ARG A N 1
ATOM 7959 C CA . ARG A 1 1006 ? -16.048 17.589 15.280 1.00 86.00 1006 ARG A CA 1
ATOM 7960 C C . ARG A 1 1006 ? -14.521 17.506 15.251 1.00 86.00 1006 ARG A C 1
ATOM 7962 O O . ARG A 1 1006 ? -13.946 17.638 14.179 1.00 86.00 1006 ARG A O 1
ATOM 7969 N N . THR A 1 1007 ? -13.879 17.317 16.403 1.00 84.75 1007 THR A N 1
ATOM 7970 C CA . THR A 1 1007 ? -12.413 17.266 16.498 1.00 84.75 1007 THR A CA 1
ATOM 7971 C C . THR A 1 1007 ? -11.862 16.102 15.688 1.00 84.75 1007 THR A C 1
ATOM 7973 O O . THR A 1 1007 ? -10.902 16.267 14.950 1.00 84.75 1007 THR A O 1
ATOM 7976 N N . GLU A 1 1008 ? -12.506 14.942 15.769 1.00 83.75 1008 GLU A N 1
ATOM 7977 C CA . GLU A 1 1008 ? -12.163 13.774 14.963 1.00 83.75 1008 GLU A CA 1
ATOM 7978 C C . GLU A 1 1008 ? -12.300 14.051 13.460 1.00 83.75 1008 GLU A C 1
ATOM 7980 O O . GLU A 1 1008 ? -11.371 13.769 12.709 1.00 83.75 1008 GLU A O 1
ATOM 7985 N N . ALA A 1 1009 ? -13.405 14.668 13.025 1.00 84.44 1009 ALA A N 1
ATOM 7986 C CA . ALA A 1 1009 ? -13.578 15.049 11.622 1.00 84.44 1009 ALA A CA 1
ATOM 7987 C C . ALA A 1 1009 ? -12.509 16.043 11.151 1.00 84.44 1009 ALA A C 1
ATOM 7989 O O . ALA A 1 1009 ? -11.968 15.884 10.064 1.00 84.44 1009 ALA A O 1
ATOM 7990 N N . GLU A 1 1010 ? -12.165 17.041 11.966 1.00 85.94 1010 GLU A N 1
ATOM 7991 C CA . GLU A 1 1010 ? -11.105 18.003 11.651 1.00 85.94 1010 GLU A CA 1
ATOM 7992 C C . GLU A 1 1010 ? -9.744 17.316 11.495 1.00 85.94 1010 GLU A C 1
ATOM 7994 O O . GLU A 1 1010 ? -9.036 17.581 10.529 1.00 85.94 1010 GLU A O 1
ATOM 7999 N N . GLN A 1 1011 ? -9.405 16.378 12.383 1.00 81.44 1011 GLN A N 1
ATOM 8000 C CA . GLN A 1 1011 ? -8.167 15.604 12.274 1.00 81.44 1011 GLN A CA 1
ATOM 8001 C C . GLN A 1 1011 ? -8.145 14.720 11.021 1.00 81.44 1011 GLN A C 1
ATOM 8003 O O . GLN A 1 1011 ? -7.121 14.661 10.346 1.00 81.44 1011 GLN A O 1
ATOM 8008 N N . LEU A 1 1012 ? -9.262 14.070 10.679 1.00 78.25 1012 LEU A N 1
ATOM 8009 C CA . LEU A 1 1012 ? -9.381 13.279 9.449 1.00 78.25 1012 LEU A CA 1
ATOM 8010 C C . LEU A 1 1012 ? -9.231 14.153 8.194 1.00 78.25 1012 LEU A C 1
ATOM 8012 O O . LEU A 1 1012 ? -8.524 13.766 7.272 1.00 78.25 1012 LEU A O 1
ATOM 8016 N N . LEU A 1 1013 ? -9.816 15.353 8.185 1.00 79.62 1013 LEU A N 1
ATOM 8017 C CA . LEU A 1 1013 ? -9.695 16.314 7.081 1.00 79.62 1013 LEU A CA 1
ATOM 8018 C C . LEU A 1 1013 ? -8.273 16.885 6.943 1.00 79.62 1013 LEU A C 1
ATOM 8020 O O . LEU A 1 1013 ? -7.773 17.080 5.839 1.00 79.62 1013 LEU A O 1
ATOM 8024 N N . ILE A 1 1014 ? -7.584 17.152 8.054 1.00 76.88 1014 ILE A N 1
ATOM 8025 C CA . ILE A 1 1014 ? -6.171 17.562 8.007 1.00 76.88 1014 ILE A CA 1
ATOM 8026 C C . ILE A 1 1014 ? -5.321 16.422 7.435 1.00 76.88 1014 ILE A C 1
ATOM 8028 O O . ILE A 1 1014 ? -4.473 16.646 6.569 1.00 76.88 1014 ILE A O 1
ATOM 8032 N N . LYS A 1 1015 ? -5.579 15.184 7.876 1.00 69.62 1015 LYS A N 1
ATOM 8033 C CA . LYS A 1 1015 ? -4.922 13.986 7.337 1.00 69.62 1015 LYS A CA 1
ATOM 8034 C C . LYS A 1 1015 ? -5.210 13.775 5.852 1.00 69.62 1015 LYS A C 1
ATOM 8036 O O . LYS A 1 1015 ? -4.297 13.385 5.133 1.00 69.62 1015 LYS A O 1
ATOM 8041 N N . SER A 1 1016 ? -6.407 14.132 5.382 1.00 65.38 1016 SER A N 1
ATOM 8042 C CA . SER A 1 1016 ? -6.790 14.101 3.965 1.00 65.38 1016 SER A CA 1
ATOM 8043 C C . SER A 1 1016 ? -6.124 15.183 3.106 1.00 65.38 1016 SER A C 1
ATOM 8045 O O . SER A 1 1016 ? -6.482 15.363 1.944 1.00 65.38 1016 SER A O 1
ATOM 8047 N N . GLY A 1 1017 ? -5.182 15.951 3.665 1.00 68.06 1017 GLY A N 1
ATOM 8048 C CA . GLY A 1 1017 ? -4.413 16.963 2.946 1.00 68.06 1017 GLY A CA 1
ATOM 8049 C C . GLY A 1 1017 ? -5.058 18.349 2.895 1.00 68.06 1017 GLY A C 1
ATOM 8050 O O . GLY A 1 1017 ? -4.510 19.238 2.238 1.00 68.06 1017 GLY A O 1
ATOM 8051 N N . LEU A 1 1018 ? -6.181 18.581 3.588 1.00 74.94 1018 LEU A N 1
ATOM 8052 C CA . LEU A 1 1018 ? -6.724 19.933 3.720 1.00 74.94 1018 LEU A CA 1
ATOM 8053 C C . LEU A 1 1018 ? -5.882 20.735 4.717 1.00 74.94 1018 LEU A C 1
ATOM 8055 O O . LEU A 1 1018 ? -5.435 20.230 5.744 1.00 74.94 1018 LEU A O 1
ATOM 8059 N N . ASN A 1 1019 ? -5.693 22.027 4.438 1.00 83.44 1019 ASN A N 1
ATOM 8060 C CA . ASN A 1 1019 ? -5.068 22.913 5.418 1.00 83.44 1019 ASN A CA 1
ATOM 8061 C C . ASN A 1 1019 ? -5.954 23.051 6.670 1.00 83.44 1019 ASN A C 1
ATOM 8063 O O . ASN A 1 1019 ? -7.179 22.961 6.579 1.00 83.44 1019 ASN A O 1
ATOM 8067 N N . GLU A 1 1020 ? -5.335 23.316 7.823 1.00 85.38 1020 GLU A N 1
ATOM 8068 C CA . GLU A 1 1020 ? -6.019 23.369 9.125 1.00 85.38 1020 GLU A CA 1
ATOM 8069 C C . GLU A 1 1020 ? -7.222 24.325 9.132 1.00 85.38 1020 GLU A C 1
ATOM 8071 O O . GLU A 1 1020 ? -8.281 23.989 9.654 1.00 85.38 1020 GLU A O 1
ATOM 8076 N N . THR A 1 1021 ? -7.116 25.486 8.480 1.00 84.94 1021 THR A N 1
ATOM 8077 C CA . THR A 1 1021 ? -8.209 26.467 8.407 1.00 84.94 1021 THR A CA 1
ATOM 8078 C C . THR A 1 1021 ? -9.420 25.932 7.640 1.00 84.94 1021 THR A C 1
ATOM 8080 O O . THR A 1 1021 ? -10.555 26.054 8.101 1.00 84.94 1021 THR A O 1
ATOM 8083 N N . ILE A 1 1022 ? -9.206 25.343 6.461 1.00 82.00 1022 ILE A N 1
ATOM 8084 C CA . ILE A 1 1022 ? -10.275 24.776 5.629 1.00 82.00 1022 ILE A CA 1
ATOM 8085 C C . ILE A 1 1022 ? -10.844 23.529 6.305 1.00 82.00 1022 ILE A C 1
ATOM 8087 O O . ILE A 1 1022 ? -12.063 23.379 6.342 1.00 82.00 1022 ILE A O 1
ATOM 8091 N N . ALA A 1 1023 ? -9.997 22.677 6.887 1.00 84.50 1023 ALA A N 1
ATOM 8092 C CA . ALA A 1 1023 ? -10.425 21.510 7.648 1.00 84.50 1023 ALA A CA 1
ATOM 8093 C C . ALA A 1 1023 ? -11.308 21.908 8.842 1.00 84.50 1023 ALA A C 1
ATOM 8095 O O . ALA A 1 1023 ? -12.392 21.353 9.015 1.00 84.50 1023 ALA A O 1
ATOM 8096 N N . GLY A 1 1024 ? -10.918 22.933 9.606 1.00 85.56 1024 GLY A N 1
ATOM 8097 C CA . GLY A 1 1024 ? -11.701 23.458 10.724 1.00 85.56 1024 GLY A CA 1
ATOM 8098 C C . GLY A 1 1024 ? -13.033 24.085 10.298 1.00 85.56 1024 GLY A C 1
ATOM 8099 O O . GLY A 1 1024 ? -14.036 23.944 11.011 1.00 85.56 1024 GLY A O 1
ATOM 8100 N N . LEU A 1 1025 ? -13.079 24.736 9.126 1.00 83.38 1025 LEU A N 1
ATOM 8101 C CA . LEU A 1 1025 ? -14.313 25.257 8.525 1.00 83.38 1025 LEU A CA 1
ATOM 8102 C C . LEU A 1 1025 ? -15.228 24.131 8.037 1.00 83.38 1025 LEU A C 1
ATOM 8104 O O . LEU A 1 1025 ? -16.416 24.148 8.350 1.00 83.38 1025 LEU A O 1
ATOM 8108 N N . TYR A 1 1026 ? -14.695 23.142 7.321 1.00 84.81 1026 TYR A N 1
ATOM 8109 C CA . TYR A 1 1026 ? -15.438 21.967 6.866 1.00 84.81 1026 TYR A CA 1
ATOM 8110 C C . TYR A 1 1026 ? -15.994 21.209 8.078 1.00 84.81 1026 TYR A C 1
ATOM 8112 O O . TYR A 1 1026 ? -17.214 21.083 8.207 1.00 84.81 1026 TYR A O 1
ATOM 8120 N N . ALA A 1 1027 ? -15.147 20.798 9.024 1.00 86.56 1027 ALA A N 1
ATOM 8121 C CA . ALA A 1 1027 ? -15.572 20.113 10.244 1.00 86.56 1027 ALA A CA 1
ATOM 8122 C C . ALA A 1 1027 ? -16.580 20.942 11.057 1.00 86.56 1027 ALA A C 1
ATOM 8124 O O . ALA A 1 1027 ? -17.539 20.402 11.600 1.00 86.56 1027 ALA A O 1
ATOM 8125 N N . GLY A 1 1028 ? -16.404 22.266 11.122 1.00 84.00 1028 GLY A N 1
ATOM 8126 C CA . GLY A 1 1028 ? -17.367 23.168 11.760 1.00 84.00 1028 GLY A CA 1
ATOM 8127 C C . GLY A 1 1028 ? -18.716 23.242 11.039 1.00 84.00 1028 GLY A C 1
ATOM 8128 O O . GLY A 1 1028 ? -19.746 23.476 11.672 1.00 84.00 1028 GLY A O 1
ATOM 8129 N N . SER A 1 1029 ? -18.721 23.013 9.729 1.00 82.94 1029 SER A N 1
ATOM 8130 C CA . SER A 1 1029 ? -19.921 23.024 8.891 1.00 82.94 1029 SER A CA 1
ATOM 8131 C C . SER A 1 1029 ? -20.696 21.712 8.958 1.00 82.94 1029 SER A C 1
ATOM 8133 O O . SER A 1 1029 ? -21.923 21.730 8.814 1.00 82.94 1029 SER A O 1
ATOM 8135 N N . LEU A 1 1030 ? -20.016 20.606 9.291 1.00 83.94 1030 LEU A N 1
ATOM 8136 C CA . LEU A 1 1030 ? -20.604 19.342 9.755 1.00 83.94 1030 LEU A CA 1
ATOM 8137 C C . LEU A 1 1030 ? -21.215 19.506 11.159 1.00 83.94 1030 LEU A C 1
ATOM 8139 O O . LEU A 1 1030 ? -20.869 18.814 12.114 1.00 83.94 1030 LEU A O 1
ATOM 8143 N N . ASN A 1 1031 ? -22.138 20.460 11.296 1.00 75.56 1031 ASN A N 1
ATOM 8144 C CA . ASN A 1 1031 ? -22.898 20.657 12.522 1.00 75.56 1031 ASN A CA 1
ATOM 8145 C C . ASN A 1 1031 ? -23.735 19.409 12.846 1.00 75.56 1031 ASN A C 1
ATOM 8147 O O . ASN A 1 1031 ? -24.050 18.616 11.953 1.00 75.56 1031 ASN A O 1
ATOM 8151 N N . ASP A 1 1032 ? -24.162 19.287 14.107 1.00 69.00 1032 ASP A N 1
ATOM 8152 C CA . ASP A 1 1032 ? -24.862 18.098 14.611 1.00 69.00 1032 ASP A CA 1
ATOM 8153 C C . ASP A 1 1032 ? -26.033 17.649 13.725 1.00 69.00 1032 ASP A C 1
ATOM 8155 O O . ASP A 1 1032 ? -26.241 16.451 13.573 1.00 69.00 1032 ASP A O 1
ATOM 8159 N N . LYS A 1 1033 ? -26.760 18.571 13.072 1.00 78.44 1033 LYS A N 1
ATOM 8160 C CA . LYS A 1 1033 ? -27.891 18.213 12.200 1.00 78.44 1033 LYS A CA 1
ATOM 8161 C C . LYS A 1 1033 ? -27.458 17.606 10.864 1.00 78.44 1033 LYS A C 1
ATOM 8163 O O . LYS A 1 1033 ? -28.051 16.619 10.449 1.00 78.44 1033 LYS A O 1
ATOM 8168 N N . VAL A 1 1034 ? -26.451 18.171 10.190 1.00 82.56 1034 VAL A N 1
ATOM 8169 C CA . VAL A 1 1034 ? -25.980 17.659 8.883 1.00 82.56 1034 VAL A CA 1
ATOM 8170 C C . VAL A 1 1034 ? -25.403 16.259 9.049 1.00 82.56 1034 VAL A C 1
ATOM 8172 O O . VAL A 1 1034 ? -25.824 15.333 8.357 1.00 82.56 1034 VAL A O 1
ATOM 8175 N N . LYS A 1 1035 ? -24.521 16.097 10.042 1.00 86.62 1035 LYS A N 1
ATOM 8176 C CA . LYS A 1 1035 ? -23.975 14.800 10.447 1.00 86.62 1035 LYS A CA 1
ATOM 8177 C C . LYS A 1 1035 ? -25.099 13.809 10.766 1.00 86.62 1035 LYS A C 1
ATOM 8179 O O . LYS A 1 1035 ? -25.119 12.708 10.224 1.00 86.62 1035 LYS A O 1
ATOM 8184 N N . GLN A 1 1036 ? -26.043 14.196 11.627 1.00 86.94 1036 GLN A N 1
ATOM 8185 C CA . GLN A 1 1036 ? -27.132 13.316 12.048 1.00 86.94 1036 GLN A CA 1
ATOM 8186 C C . GLN A 1 1036 ? -27.997 12.864 10.867 1.00 86.94 1036 GLN A C 1
ATOM 8188 O O . GLN A 1 1036 ? -28.323 11.686 10.782 1.00 86.94 1036 GLN A O 1
ATOM 8193 N N . TYR A 1 1037 ? -28.358 13.758 9.944 1.00 88.19 1037 TYR A N 1
ATOM 8194 C CA . TYR A 1 1037 ? -29.150 13.381 8.771 1.00 88.19 1037 TYR A CA 1
ATOM 8195 C C . TYR A 1 1037 ? -28.395 12.432 7.846 1.00 88.19 1037 TYR A C 1
ATOM 8197 O O . TYR A 1 1037 ? -28.956 11.409 7.457 1.00 88.19 1037 TYR A O 1
ATOM 8205 N N . TYR A 1 1038 ? -27.122 12.720 7.564 1.00 91.44 1038 TYR A N 1
ATOM 8206 C CA . TYR A 1 1038 ? -26.279 11.850 6.751 1.00 91.44 1038 TYR A CA 1
ATOM 8207 C C . TYR A 1 1038 ? -26.205 10.436 7.355 1.00 91.44 1038 TYR A C 1
ATOM 8209 O O . TYR A 1 1038 ? -26.548 9.451 6.704 1.00 91.44 1038 TYR A O 1
ATOM 8217 N N . GLN A 1 1039 ? -25.869 10.336 8.645 1.00 93.00 1039 GLN A N 1
ATOM 8218 C CA . GLN A 1 1039 ? -25.776 9.059 9.359 1.00 93.00 1039 GLN A CA 1
ATOM 8219 C C . GLN A 1 1039 ? -27.131 8.343 9.462 1.00 93.00 1039 GLN A C 1
ATOM 8221 O O . GLN A 1 1039 ? -27.181 7.117 9.376 1.00 93.00 1039 GLN A O 1
ATOM 8226 N N . ASN A 1 1040 ? -28.241 9.078 9.578 1.00 92.44 1040 ASN A N 1
ATOM 8227 C CA . ASN A 1 1040 ? -29.584 8.499 9.612 1.00 92.44 1040 ASN A CA 1
ATOM 8228 C C . ASN A 1 1040 ? -29.991 7.858 8.279 1.00 92.44 1040 ASN A C 1
ATOM 8230 O O . ASN A 1 1040 ? -30.656 6.823 8.320 1.00 92.44 1040 ASN A O 1
ATOM 8234 N N . TYR A 1 1041 ? -29.594 8.401 7.119 1.00 94.25 1041 TYR A N 1
ATOM 8235 C CA . TYR A 1 1041 ? -29.859 7.745 5.829 1.00 94.25 1041 TYR A CA 1
ATOM 8236 C C . TYR A 1 1041 ? -29.181 6.375 5.759 1.00 94.25 1041 TYR A C 1
ATOM 8238 O O . TYR A 1 1041 ? -29.829 5.363 5.479 1.00 94.25 1041 TYR A O 1
ATOM 8246 N N . PHE A 1 1042 ? -27.890 6.319 6.091 1.00 96.12 1042 PHE A N 1
ATOM 8247 C CA . PHE A 1 1042 ? -27.121 5.076 6.082 1.00 96.12 1042 PHE A CA 1
ATOM 8248 C C . PHE A 1 1042 ? -27.597 4.097 7.162 1.00 96.12 1042 PHE A C 1
ATOM 8250 O O . PHE A 1 1042 ? -27.802 2.917 6.879 1.00 96.12 1042 PHE A O 1
ATOM 8257 N N . ALA A 1 1043 ? -27.878 4.564 8.380 1.00 96.12 1043 ALA A N 1
ATOM 8258 C CA . ALA A 1 1043 ? -28.455 3.729 9.431 1.00 96.12 1043 ALA A CA 1
ATOM 8259 C C . ALA A 1 1043 ? -29.830 3.177 9.029 1.00 96.12 1043 ALA A C 1
ATOM 8261 O O . ALA A 1 1043 ? -30.115 1.993 9.213 1.00 96.12 1043 ALA A O 1
ATOM 8262 N N . SER A 1 1044 ? -30.681 4.000 8.417 1.00 96.12 1044 SER A N 1
ATOM 8263 C CA . SER A 1 1044 ? -31.974 3.569 7.891 1.00 96.12 1044 SER A CA 1
ATOM 8264 C C . SER A 1 1044 ? -31.821 2.485 6.823 1.00 96.12 1044 SER A C 1
ATOM 8266 O O . SER A 1 1044 ? -32.552 1.482 6.828 1.00 96.12 1044 SER A O 1
ATOM 8268 N N . PHE A 1 1045 ? -30.840 2.661 5.937 1.00 97.56 1045 PHE A N 1
ATOM 8269 C CA . PHE A 1 1045 ? -30.493 1.688 4.916 1.00 97.56 1045 PHE A CA 1
ATOM 8270 C C . PHE A 1 1045 ? -29.979 0.378 5.526 1.00 97.56 1045 PHE A C 1
ATOM 8272 O O . PHE A 1 1045 ? -30.470 -0.686 5.152 1.00 97.56 1045 PHE A O 1
ATOM 8279 N N . ALA A 1 1046 ? -29.111 0.421 6.541 1.00 97.19 1046 ALA A N 1
ATOM 8280 C CA . ALA A 1 1046 ? -28.690 -0.771 7.285 1.00 97.19 1046 ALA A CA 1
ATOM 8281 C C . ALA A 1 1046 ? -29.896 -1.522 7.891 1.00 97.19 1046 ALA A C 1
ATOM 8283 O O . ALA A 1 1046 ? -30.005 -2.749 7.805 1.00 97.19 1046 ALA A O 1
ATOM 8284 N N . LEU A 1 1047 ? -30.869 -0.787 8.442 1.00 96.50 1047 LEU A N 1
ATOM 8285 C CA . LEU A 1 1047 ? -32.042 -1.368 9.099 1.00 96.50 1047 LEU A CA 1
ATOM 8286 C C . LEU A 1 1047 ? -33.136 -1.879 8.166 1.00 96.50 1047 LEU A C 1
ATOM 8288 O O . LEU A 1 1047 ? -34.025 -2.599 8.634 1.00 96.50 1047 LEU A O 1
ATOM 8292 N N . SER A 1 1048 ? -33.169 -1.484 6.896 1.00 94.31 1048 SER A N 1
ATOM 8293 C CA . SER A 1 1048 ? -34.329 -1.788 6.043 1.00 94.31 1048 SER A CA 1
ATOM 8294 C C . SER A 1 1048 ? -34.053 -1.907 4.550 1.00 94.31 1048 SER A C 1
ATOM 8296 O O . SER A 1 1048 ? -34.944 -2.320 3.816 1.00 94.31 1048 SER A O 1
ATOM 8298 N N . GLY A 1 1049 ? -32.857 -1.550 4.090 1.00 95.12 1049 GLY A N 1
ATOM 8299 C CA . GLY A 1 1049 ? -32.568 -1.333 2.675 1.00 95.12 1049 GLY A CA 1
ATOM 8300 C C . GLY A 1 1049 ? -33.236 -0.078 2.106 1.00 95.12 1049 GLY A C 1
ATOM 8301 O O . GLY A 1 1049 ? -33.184 0.131 0.902 1.00 95.12 1049 GLY A O 1
ATOM 8302 N N . ASN A 1 1050 ? -33.875 0.754 2.930 1.00 95.31 1050 ASN A N 1
ATOM 8303 C CA . ASN A 1 1050 ? -34.473 2.019 2.518 1.00 95.31 1050 ASN A CA 1
ATOM 8304 C C . ASN A 1 1050 ? -33.851 3.150 3.353 1.00 95.31 1050 ASN A C 1
ATOM 8306 O O . ASN A 1 1050 ? -33.940 3.093 4.583 1.00 95.31 1050 ASN A O 1
ATOM 8310 N N . PRO A 1 1051 ? -33.240 4.176 2.740 1.00 94.75 1051 PRO A N 1
ATOM 8311 C CA . PRO A 1 1051 ? -32.592 5.259 3.474 1.00 94.75 1051 PRO A CA 1
ATOM 8312 C C . PRO A 1 1051 ? -33.586 6.192 4.201 1.00 94.75 1051 PRO A C 1
ATOM 8314 O O . PRO 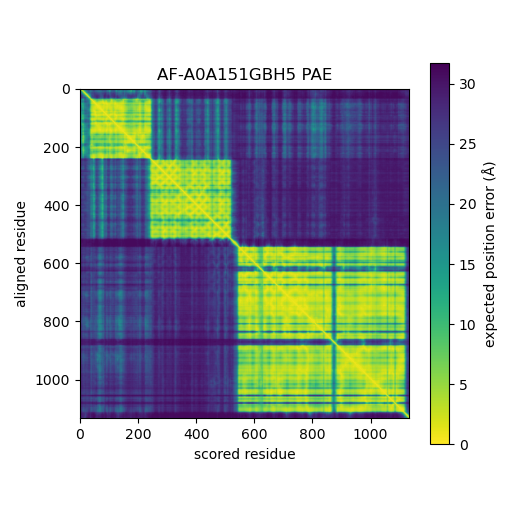A 1 1051 ? -33.178 7.004 5.019 1.00 94.75 1051 PRO A O 1
ATOM 8317 N N . ASN A 1 1052 ? -34.900 6.052 3.988 1.00 92.50 1052 ASN A N 1
ATOM 8318 C CA . ASN A 1 1052 ? -35.907 7.006 4.476 1.00 92.50 1052 ASN A CA 1
ATOM 8319 C C . ASN A 1 1052 ? -36.642 6.625 5.774 1.00 92.50 1052 ASN A C 1
ATOM 8321 O O . ASN A 1 1052 ? -37.425 7.416 6.296 1.00 92.50 1052 ASN A O 1
ATOM 8325 N N . ARG A 1 1053 ? -36.446 5.415 6.305 1.00 88.50 1053 ARG A N 1
ATOM 8326 C CA . ARG A 1 1053 ? -37.203 4.866 7.446 1.00 88.50 1053 ARG A CA 1
ATOM 8327 C C . ARG A 1 1053 ? -36.945 5.592 8.769 1.00 88.50 1053 ARG A C 1
ATOM 8329 O O . ARG A 1 1053 ? -37.870 5.700 9.568 1.00 88.50 1053 ARG A O 1
ATOM 8336 N N . LEU A 1 1054 ? -35.710 6.025 9.029 1.00 84.38 1054 LEU A N 1
ATOM 8337 C CA . LEU A 1 1054 ? -35.321 6.671 10.294 1.00 84.38 1054 LEU A CA 1
ATOM 8338 C C . LEU A 1 1054 ? -35.322 8.208 10.243 1.00 84.38 1054 LEU A C 1
ATOM 8340 O O . LEU A 1 1054 ? -34.840 8.844 11.178 1.00 84.38 1054 LEU A O 1
ATOM 8344 N N . LEU A 1 1055 ? -35.836 8.829 9.179 1.00 74.50 1055 LEU A N 1
ATOM 8345 C CA . LEU A 1 1055 ? -35.765 10.283 9.027 1.00 74.50 1055 LEU A CA 1
ATOM 8346 C C . LEU A 1 1055 ? -36.720 11.005 9.999 1.00 74.50 1055 LEU A C 1
ATOM 8348 O O . LEU A 1 1055 ? -37.933 10.790 9.931 1.00 74.50 1055 LEU A O 1
ATOM 8352 N N . PRO A 1 1056 ? -36.224 11.894 10.880 1.00 60.47 1056 PRO A N 1
ATOM 8353 C CA . PRO A 1 1056 ? -37.085 12.800 11.634 1.00 60.47 1056 PRO A CA 1
ATOM 8354 C C . PRO A 1 1056 ? -37.504 13.961 10.728 1.00 60.47 1056 PRO A C 1
ATOM 8356 O O . PRO A 1 1056 ? -36.642 14.548 10.106 1.00 60.47 1056 PRO A O 1
ATOM 8359 N N . SER A 1 1057 ? -38.779 14.348 10.657 1.00 53.94 1057 SER A N 1
ATOM 8360 C CA . SER A 1 1057 ? -39.214 15.537 9.890 1.00 53.94 1057 SER A CA 1
ATOM 8361 C C . SER A 1 1057 ? -38.368 16.791 10.237 1.00 53.94 1057 SER A C 1
ATOM 8363 O O . SER A 1 1057 ? -38.346 17.126 11.425 1.00 53.94 1057 SER A O 1
ATOM 8365 N N . PRO A 1 1058 ? -37.724 17.536 9.298 1.00 53.62 1058 PRO A N 1
ATOM 8366 C CA . PRO A 1 1058 ? -37.784 17.451 7.834 1.00 53.62 1058 PRO A CA 1
ATOM 8367 C C . PRO A 1 1058 ? -36.399 17.502 7.122 1.00 53.62 1058 PRO A C 1
ATOM 8369 O O . PRO A 1 1058 ? -35.938 18.578 6.741 1.00 53.62 1058 PRO A O 1
ATOM 8372 N N . PRO A 1 1059 ? -35.722 16.379 6.847 1.00 66.88 1059 PRO A N 1
ATOM 8373 C CA . PRO A 1 1059 ? -34.887 16.242 5.668 1.00 66.88 1059 PRO A CA 1
ATOM 8374 C C . PRO A 1 1059 ? -35.720 15.651 4.522 1.00 66.88 1059 PRO A C 1
ATOM 8376 O O . PRO A 1 1059 ? -36.733 14.975 4.730 1.00 66.88 1059 PRO A O 1
ATOM 8379 N N . ARG A 1 1060 ? -35.308 15.964 3.293 1.00 79.12 1060 ARG A N 1
ATOM 8380 C CA . ARG A 1 1060 ? -35.970 15.557 2.050 1.00 79.12 1060 ARG A CA 1
ATOM 8381 C C . ARG A 1 1060 ? -35.964 14.029 1.903 1.00 79.12 1060 ARG A C 1
ATOM 8383 O O . ARG A 1 1060 ? -34.997 13.379 2.264 1.00 79.12 1060 ARG A O 1
ATOM 8390 N N . GLN A 1 1061 ? -37.032 13.439 1.368 1.00 87.69 1061 GLN A N 1
ATOM 8391 C CA . GLN A 1 1061 ? -36.990 12.017 1.012 1.00 87.69 1061 GLN A CA 1
ATOM 8392 C C . GLN A 1 1061 ? -35.957 11.782 -0.093 1.00 87.69 1061 GLN A C 1
ATOM 8394 O O . GLN A 1 1061 ? -35.884 12.560 -1.040 1.00 87.69 1061 GLN A O 1
ATOM 8399 N N . TRP A 1 1062 ? -35.200 10.695 0.024 1.00 92.19 1062 TRP A N 1
ATOM 8400 C CA . TRP A 1 1062 ? -34.272 10.195 -0.981 1.00 92.19 1062 TRP A CA 1
ATOM 8401 C C . TRP A 1 1062 ? -34.981 9.126 -1.828 1.00 92.19 1062 TRP A C 1
ATOM 8403 O O . TRP A 1 1062 ? -35.143 7.996 -1.358 1.00 92.19 1062 TRP A O 1
ATOM 8413 N N . PRO A 1 1063 ? -35.484 9.460 -3.026 1.00 94.69 1063 PRO A N 1
ATOM 8414 C CA . PRO A 1 1063 ? -36.141 8.516 -3.920 1.00 94.69 1063 PRO A CA 1
ATOM 8415 C C . PRO A 1 1063 ? -35.126 7.620 -4.646 1.00 94.69 1063 PRO A C 1
ATOM 8417 O O . PRO A 1 1063 ? -33.917 7.846 -4.606 1.00 94.69 1063 PRO A O 1
ATOM 8420 N N . ILE A 1 1064 ? -35.643 6.604 -5.336 1.00 95.62 1064 ILE A N 1
ATOM 8421 C CA . ILE A 1 1064 ? -34.882 5.861 -6.345 1.00 95.62 1064 ILE A CA 1
ATOM 8422 C C . ILE A 1 1064 ? -34.566 6.805 -7.506 1.00 95.62 1064 ILE A C 1
ATOM 8424 O O . ILE A 1 1064 ? -35.461 7.513 -7.972 1.00 95.62 1064 ILE A O 1
ATOM 8428 N N . ALA A 1 1065 ? -33.316 6.801 -7.964 1.00 94.44 1065 ALA A N 1
ATOM 8429 C CA . ALA A 1 1065 ? -32.886 7.674 -9.048 1.00 94.44 1065 ALA A CA 1
ATOM 8430 C C . ALA A 1 1065 ? -33.486 7.249 -10.396 1.00 94.44 1065 ALA A C 1
ATOM 8432 O O . ALA A 1 1065 ? -33.820 6.083 -10.625 1.00 94.44 1065 ALA A O 1
ATOM 8433 N N . ASN A 1 1066 ? -33.607 8.200 -11.314 1.00 90.19 1066 ASN A N 1
ATOM 8434 C CA . ASN A 1 1066 ? -34.225 7.997 -12.615 1.00 90.19 1066 ASN A CA 1
ATOM 8435 C C . ASN A 1 1066 ? -33.200 8.167 -13.743 1.00 90.19 1066 ASN A C 1
ATOM 8437 O O . ASN A 1 1066 ? -32.644 9.242 -13.940 1.00 90.19 1066 ASN A O 1
ATOM 8441 N N . GLY A 1 1067 ? -32.994 7.101 -14.520 1.00 88.56 1067 GLY A N 1
ATOM 8442 C CA . GLY A 1 1067 ? -32.069 7.068 -15.658 1.00 88.56 1067 GLY A CA 1
ATOM 8443 C C . GLY A 1 1067 ? -32.732 7.159 -17.030 1.00 88.56 1067 GLY A C 1
ATOM 8444 O O . GLY A 1 1067 ? -32.180 6.646 -18.001 1.00 88.56 1067 GLY A O 1
ATOM 8445 N N . ALA A 1 1068 ? -33.932 7.744 -17.131 1.00 84.31 1068 ALA A N 1
ATOM 8446 C CA . ALA A 1 1068 ? -34.631 7.897 -18.411 1.00 84.31 1068 ALA A CA 1
ATOM 8447 C C . ALA A 1 1068 ? -33.941 8.886 -19.374 1.00 84.31 1068 ALA A C 1
ATOM 8449 O O . ALA A 1 1068 ? -34.134 8.789 -20.589 1.00 84.31 1068 ALA A O 1
ATOM 8450 N N . ARG A 1 1069 ? -33.167 9.839 -18.840 1.00 87.06 1069 ARG A N 1
ATOM 8451 C CA . ARG A 1 1069 ? -32.365 10.804 -19.607 1.00 87.06 1069 ARG A CA 1
ATOM 8452 C C . ARG A 1 1069 ? -30.894 10.384 -19.640 1.00 87.06 1069 ARG A C 1
ATOM 8454 O O . ARG A 1 1069 ? -30.531 9.327 -19.123 1.00 87.06 1069 ARG A O 1
ATOM 8461 N N . ASP A 1 1070 ? -30.066 11.185 -20.310 1.00 89.38 1070 ASP A N 1
ATOM 8462 C CA . ASP A 1 1070 ? -28.626 10.935 -20.352 1.00 89.38 1070 ASP A CA 1
ATOM 8463 C C . ASP A 1 1070 ? -28.007 11.069 -18.954 1.00 89.38 1070 ASP A C 1
ATOM 8465 O O . ASP A 1 1070 ? -27.380 10.124 -18.471 1.00 89.38 1070 ASP A O 1
ATOM 8469 N N . GLN A 1 1071 ? -28.280 12.192 -18.285 1.00 92.19 1071 GLN A N 1
ATOM 8470 C CA . GLN A 1 1071 ? -28.008 12.405 -16.865 1.00 92.19 1071 GLN A CA 1
ATOM 8471 C C . GLN A 1 1071 ? -29.020 11.651 -15.996 1.00 92.19 1071 GLN A C 1
ATOM 8473 O O . GLN A 1 1071 ? -30.183 11.464 -16.378 1.00 92.19 1071 GLN A O 1
ATOM 8478 N N . LEU A 1 1072 ? -28.583 11.239 -14.807 1.00 92.12 1072 LEU A N 1
ATOM 8479 C CA . LEU A 1 1072 ? -29.483 10.714 -13.783 1.00 92.12 1072 LEU A CA 1
ATOM 8480 C C . LEU A 1 1072 ? -30.222 11.875 -13.117 1.00 92.12 1072 LEU A C 1
ATOM 8482 O O . LEU A 1 1072 ? -29.599 12.867 -12.758 1.00 92.12 1072 LEU A O 1
ATOM 8486 N N . SER A 1 1073 ? -31.535 11.750 -12.927 1.00 93.38 1073 SER A N 1
ATOM 8487 C CA . SER A 1 1073 ? -32.314 12.665 -12.085 1.00 93.38 1073 SER A CA 1
ATOM 8488 C C . SER A 1 1073 ? -32.712 11.992 -10.777 1.00 93.38 1073 SER A C 1
ATOM 8490 O O . SER A 1 1073 ? -32.564 10.778 -10.619 1.00 93.38 1073 SER A O 1
ATOM 8492 N N . ASP A 1 1074 ? -33.255 12.778 -9.847 1.00 94.25 1074 ASP A N 1
ATOM 8493 C CA . ASP A 1 1074 ? -33.644 12.303 -8.515 1.00 94.25 1074 ASP A CA 1
ATOM 8494 C C . ASP A 1 1074 ? -32.437 11.785 -7.702 1.00 94.25 1074 ASP A C 1
ATOM 8496 O O . ASP A 1 1074 ? -32.562 10.897 -6.855 1.00 94.25 1074 ASP A O 1
ATOM 8500 N N . VAL A 1 1075 ? -31.256 12.358 -7.962 1.00 94.81 1075 VAL A N 1
ATOM 8501 C CA . VAL A 1 1075 ? -30.002 12.060 -7.263 1.00 94.81 1075 VAL A CA 1
ATOM 8502 C C . VAL A 1 1075 ? -29.902 12.939 -6.022 1.00 94.81 1075 VAL A C 1
ATOM 8504 O O . VAL A 1 1075 ? -30.137 14.145 -6.087 1.00 94.81 1075 VAL A O 1
ATOM 8507 N N . MET A 1 1076 ? -29.556 12.350 -4.875 1.00 94.25 1076 MET A N 1
ATOM 8508 C CA . MET A 1 1076 ? -29.323 13.107 -3.647 1.00 94.25 1076 MET A CA 1
ATOM 8509 C C . MET A 1 1076 ? -28.022 13.897 -3.771 1.00 94.25 1076 MET A C 1
ATOM 8511 O O . MET A 1 1076 ? -26.939 13.324 -3.705 1.00 94.25 1076 MET A O 1
ATOM 8515 N N . HIS A 1 1077 ? -28.122 15.211 -3.910 1.00 91.81 1077 HIS A N 1
ATOM 8516 C CA . HIS A 1 1077 ? -26.982 16.108 -3.841 1.00 91.81 1077 HIS A CA 1
ATOM 8517 C C . HIS A 1 1077 ? -26.760 16.556 -2.390 1.00 91.81 1077 HIS A C 1
ATOM 8519 O O . HIS A 1 1077 ? -27.667 17.098 -1.746 1.00 91.81 1077 HIS A O 1
ATOM 8525 N N . VAL A 1 1078 ? -25.553 16.315 -1.871 1.00 90.25 1078 VAL A N 1
ATOM 8526 C CA . VAL A 1 1078 ? -25.129 16.743 -0.530 1.00 90.25 1078 VAL A CA 1
ATOM 8527 C C . VAL A 1 1078 ? -24.099 17.860 -0.680 1.00 90.25 1078 VAL A C 1
ATOM 8529 O O . VAL A 1 1078 ? -22.954 17.568 -1.000 1.00 90.25 1078 VAL A O 1
ATOM 8532 N N . GLY A 1 1079 ? -24.475 19.119 -0.437 1.00 84.50 1079 GLY A N 1
ATOM 8533 C CA . GLY A 1 1079 ? -23.617 20.289 -0.708 1.00 84.50 1079 GLY A CA 1
ATOM 8534 C C . GLY A 1 1079 ? -23.806 21.461 0.266 1.00 84.50 1079 GLY A C 1
ATOM 8535 O O . GLY A 1 1079 ? -24.546 21.362 1.250 1.00 84.50 1079 GLY A O 1
ATOM 8536 N N . TRP A 1 1080 ? -23.126 22.591 0.030 1.00 72.56 1080 TRP A N 1
ATOM 8537 C CA . TRP A 1 1080 ? -23.294 23.795 0.857 1.00 72.56 1080 TRP A CA 1
ATOM 8538 C C . TRP A 1 1080 ? -24.668 24.419 0.648 1.00 72.56 1080 TRP A C 1
ATOM 8540 O O . TRP A 1 1080 ? -25.104 24.625 -0.482 1.00 72.56 1080 TRP A O 1
ATOM 8550 N N . ALA A 1 1081 ? -25.289 24.880 1.732 1.00 58.75 1081 ALA A N 1
ATOM 8551 C CA . ALA A 1 1081 ? -26.431 25.769 1.623 1.00 58.75 1081 ALA A CA 1
ATOM 8552 C C . ALA A 1 1081 ? -26.401 26.894 2.657 1.00 58.75 1081 ALA A C 1
ATOM 8554 O O . ALA A 1 1081 ? -26.031 26.700 3.814 1.00 58.75 1081 ALA A O 1
ATOM 8555 N N . PHE A 1 1082 ? -26.886 28.073 2.254 1.00 51.75 1082 PHE A N 1
ATOM 8556 C CA . PHE A 1 1082 ? -27.079 29.226 3.143 1.00 51.75 1082 PHE A CA 1
ATOM 8557 C C . PHE A 1 1082 ? -28.143 28.978 4.234 1.00 51.75 1082 PHE A C 1
ATOM 8559 O O . PHE A 1 1082 ? -28.226 29.741 5.194 1.00 51.75 1082 PHE A O 1
ATOM 8566 N N . SER A 1 1083 ? -28.936 27.901 4.128 1.00 50.78 1083 SER A N 1
ATOM 8567 C CA . SER A 1 1083 ? -29.843 27.435 5.182 1.00 50.78 1083 SER A CA 1
ATOM 8568 C C . SER A 1 1083 ? -29.760 25.914 5.381 1.00 50.78 1083 SER A C 1
ATOM 8570 O O . SER A 1 1083 ? -29.560 25.150 4.439 1.00 50.78 1083 SER A O 1
ATOM 8572 N N . LYS A 1 1084 ? -29.939 25.464 6.630 1.00 52.75 1084 LYS A N 1
ATOM 8573 C CA . LYS A 1 1084 ? -29.713 24.069 7.068 1.00 52.75 1084 LYS A CA 1
ATOM 8574 C C . LYS A 1 1084 ? -30.660 23.035 6.439 1.00 52.75 1084 LYS A C 1
ATOM 8576 O O . LYS A 1 1084 ? -30.366 21.848 6.496 1.00 52.75 1084 LYS A O 1
ATOM 8581 N N . GLU A 1 1085 ? -31.779 23.470 5.864 1.00 52.84 1085 GLU A N 1
ATOM 8582 C CA . GLU A 1 1085 ? -32.777 22.605 5.207 1.00 52.84 1085 GLU A CA 1
ATOM 8583 C C . GLU A 1 1085 ? -32.398 22.247 3.760 1.00 52.84 1085 GLU A C 1
ATOM 8585 O O . GLU A 1 1085 ? -32.979 21.337 3.181 1.00 52.84 1085 GLU A O 1
ATOM 8590 N N . HIS A 1 1086 ? -31.398 22.926 3.192 1.00 65.19 1086 HIS A N 1
ATOM 8591 C CA . HIS A 1 1086 ? -31.026 22.836 1.778 1.00 65.19 1086 HIS A CA 1
ATOM 8592 C C . HIS A 1 1086 ? -29.679 22.122 1.555 1.00 65.19 1086 HIS A C 1
ATOM 8594 O O . HIS A 1 1086 ? -29.147 22.159 0.456 1.00 65.19 1086 HIS A O 1
ATOM 8600 N N . VAL A 1 1087 ? -29.101 21.478 2.576 1.00 81.75 1087 VAL A N 1
ATOM 8601 C CA . VAL A 1 1087 ? -27.858 20.689 2.418 1.00 81.75 1087 VAL A CA 1
ATOM 8602 C C . VAL A 1 1087 ? -28.108 19.391 1.643 1.00 81.75 1087 VAL A C 1
ATOM 8604 O O . VAL A 1 1087 ? -27.229 18.932 0.929 1.00 81.75 1087 VAL A O 1
ATOM 8607 N N . PHE A 1 1088 ? -29.310 18.823 1.773 1.00 87.44 1088 PHE A N 1
ATOM 8608 C CA . PHE A 1 1088 ? -29.741 17.596 1.103 1.00 87.44 1088 PHE A CA 1
ATOM 8609 C C . PHE A 1 1088 ? -30.808 17.947 0.067 1.00 87.44 1088 PHE A C 1
ATOM 8611 O O . PHE A 1 1088 ? -31.952 18.244 0.426 1.00 87.44 1088 PHE A O 1
ATOM 8618 N N . GLN A 1 1089 ? -30.433 17.951 -1.208 1.00 88.50 1089 GLN A N 1
ATOM 8619 C CA . GLN A 1 1089 ? -31.317 18.309 -2.317 1.00 88.50 1089 GLN A CA 1
ATOM 8620 C C . GLN A 1 1089 ? -31.429 17.163 -3.315 1.00 88.50 1089 GLN A C 1
ATOM 8622 O O . GLN A 1 1089 ? -30.640 16.228 -3.289 1.00 88.50 1089 GLN A O 1
ATOM 8627 N N . LEU A 1 1090 ? -32.444 17.231 -4.174 1.00 90.81 1090 LEU A N 1
ATOM 8628 C CA . LEU A 1 1090 ? -32.536 16.329 -5.318 1.00 90.81 1090 LEU A CA 1
ATOM 8629 C C . LEU A 1 1090 ? -32.179 17.135 -6.548 1.00 90.81 1090 LEU A C 1
ATOM 8631 O O . LEU A 1 1090 ? -32.762 18.205 -6.732 1.00 90.81 1090 LEU A O 1
ATOM 8635 N N . ASP A 1 1091 ? -31.244 16.615 -7.328 1.00 89.44 1091 ASP A N 1
ATOM 8636 C CA . ASP A 1 1091 ? -30.711 17.273 -8.512 1.00 89.44 1091 ASP A CA 1
ATOM 8637 C C . ASP A 1 1091 ? -30.491 16.269 -9.654 1.00 89.44 1091 ASP A C 1
ATOM 8639 O O . ASP A 1 1091 ? -30.717 15.058 -9.502 1.00 89.44 1091 ASP A O 1
ATOM 8643 N N . GLU A 1 1092 ? -30.092 16.796 -10.805 1.00 92.25 1092 GLU A N 1
ATOM 8644 C CA . GLU A 1 1092 ? -29.521 16.026 -11.902 1.00 92.25 1092 GLU A CA 1
ATOM 8645 C C . GLU A 1 1092 ? -28.009 15.845 -11.684 1.00 92.25 1092 GLU A C 1
ATOM 8647 O O . GLU A 1 1092 ? -27.307 16.750 -11.241 1.00 92.25 1092 GLU A O 1
ATOM 8652 N N . ASP A 1 1093 ? -27.503 14.651 -11.975 1.00 93.25 1093 ASP A N 1
ATOM 8653 C CA . ASP A 1 1093 ? -26.081 14.326 -11.893 1.00 93.25 1093 ASP A CA 1
ATOM 8654 C C . ASP A 1 1093 ? -25.449 14.450 -13.282 1.00 93.25 1093 ASP A C 1
ATOM 8656 O O . ASP A 1 1093 ? -25.533 13.547 -14.123 1.00 93.25 1093 ASP A O 1
ATOM 8660 N N . GLU A 1 1094 ? -24.852 15.615 -13.531 1.00 89.44 1094 GLU A N 1
ATOM 8661 C CA . GLU A 1 1094 ? -24.242 15.962 -14.816 1.00 89.44 1094 GLU A CA 1
ATOM 8662 C C . GLU A 1 1094 ? -22.956 15.178 -15.108 1.00 89.44 1094 GLU A C 1
ATOM 8664 O O . GLU A 1 1094 ? -22.584 15.029 -16.274 1.00 89.44 1094 GLU A O 1
ATOM 8669 N N . GLN A 1 1095 ? -22.286 14.645 -14.080 1.00 92.69 1095 GLN A N 1
ATOM 8670 C CA . GLN A 1 1095 ? -21.073 13.846 -14.258 1.00 92.69 1095 GLN A CA 1
ATOM 8671 C C . GLN A 1 1095 ? -21.409 12.403 -14.665 1.00 92.69 1095 GLN A C 1
ATOM 8673 O O . GLN A 1 1095 ? -20.622 11.750 -15.349 1.00 92.69 1095 GLN A O 1
ATOM 8678 N N . ASN A 1 1096 ? -22.596 11.907 -14.305 1.00 91.94 1096 ASN A N 1
ATOM 8679 C CA . ASN A 1 1096 ? -23.033 10.524 -14.508 1.00 91.94 1096 ASN A CA 1
ATOM 8680 C C . ASN A 1 1096 ? -23.814 10.304 -15.817 1.00 91.94 1096 ASN A C 1
ATOM 8682 O O . ASN A 1 1096 ? -24.967 9.850 -15.844 1.00 91.94 1096 ASN A O 1
ATOM 8686 N N . SER A 1 1097 ? -23.161 10.637 -16.932 1.00 92.25 1097 SER A N 1
ATOM 8687 C CA . SER A 1 1097 ? -23.732 10.567 -18.281 1.00 92.25 1097 SER A CA 1
ATOM 8688 C C . SER A 1 1097 ? -23.759 9.143 -18.852 1.00 92.25 1097 SER A C 1
ATOM 8690 O O . SER A 1 1097 ? -22.744 8.447 -18.936 1.00 92.25 1097 SER A O 1
ATOM 8692 N N . SER A 1 1098 ? -24.928 8.726 -19.350 1.00 91.31 1098 SER A N 1
ATOM 8693 C CA . SER A 1 1098 ? -25.086 7.443 -20.046 1.00 91.31 1098 SER A CA 1
ATOM 8694 C C . SER A 1 1098 ? -24.266 7.361 -21.340 1.00 91.31 1098 SER A C 1
ATOM 8696 O O . SER A 1 1098 ? -23.762 6.290 -21.686 1.00 91.31 1098 SER A O 1
ATOM 8698 N N . SER A 1 1099 ? -24.113 8.479 -22.054 1.00 91.75 1099 SER A N 1
ATOM 8699 C CA . SER A 1 1099 ? -23.401 8.557 -23.328 1.00 91.75 1099 SER A CA 1
ATOM 8700 C C . SER A 1 1099 ? -21.885 8.473 -23.147 1.00 91.75 1099 SER A C 1
ATOM 8702 O O . SER A 1 1099 ? -21.244 7.681 -23.841 1.00 91.75 1099 SER A O 1
ATOM 8704 N N . ALA A 1 1100 ? -21.329 9.182 -22.158 1.00 92.44 1100 ALA A N 1
ATOM 8705 C CA . ALA A 1 1100 ? -19.915 9.073 -21.792 1.00 92.44 1100 ALA A CA 1
ATOM 8706 C C . ALA A 1 1100 ? -19.556 7.639 -21.366 1.00 92.44 1100 ALA A C 1
ATOM 8708 O O . ALA A 1 1100 ? -18.572 7.067 -21.832 1.00 92.44 1100 ALA A O 1
ATOM 8709 N N . CYS A 1 1101 ? -20.404 6.995 -20.563 1.00 94.00 1101 CYS A N 1
ATOM 8710 C CA . CYS A 1 1101 ? -20.144 5.624 -20.122 1.00 94.00 1101 CYS A CA 1
ATOM 8711 C C . CYS A 1 1101 ? -20.386 4.566 -21.202 1.00 94.00 1101 CYS A C 1
ATOM 8713 O O . CYS A 1 1101 ? -19.707 3.537 -21.228 1.00 94.00 1101 CYS A O 1
ATOM 8715 N N . SER A 1 1102 ? -21.284 4.830 -22.154 1.00 92.31 1102 SER A N 1
ATOM 8716 C CA . SER A 1 1102 ? -21.427 3.986 -23.346 1.00 92.31 1102 SER A CA 1
ATOM 8717 C C . SER A 1 1102 ? -20.177 4.042 -24.229 1.00 92.31 1102 SER A C 1
ATOM 8719 O O . SER A 1 1102 ? -19.769 3.011 -24.756 1.00 92.31 1102 SER A O 1
ATOM 8721 N N . PHE A 1 1103 ? -19.528 5.208 -24.343 1.00 95.44 1103 PHE A N 1
ATOM 8722 C CA . PHE A 1 1103 ? -18.239 5.336 -25.027 1.00 95.44 1103 PHE A CA 1
ATOM 8723 C C . PHE A 1 1103 ? -17.167 4.448 -24.374 1.00 95.44 1103 PHE A C 1
ATOM 8725 O O . PHE A 1 1103 ? -16.567 3.618 -25.056 1.00 95.44 1103 PHE A O 1
ATOM 8732 N N . TRP A 1 1104 ? -16.986 4.539 -23.053 1.00 94.50 1104 TRP A N 1
ATOM 8733 C CA . TRP A 1 1104 ? -16.015 3.697 -22.339 1.00 94.50 1104 TRP A CA 1
ATOM 8734 C C . TRP A 1 1104 ? -16.345 2.204 -22.407 1.00 94.50 1104 TRP A C 1
ATOM 8736 O O . TRP A 1 1104 ? -15.438 1.377 -22.488 1.00 94.50 1104 TRP A O 1
ATOM 8746 N N . THR A 1 1105 ? -17.631 1.850 -22.450 1.00 92.62 1105 THR A N 1
ATOM 8747 C CA . THR A 1 1105 ? -18.074 0.467 -22.674 1.00 92.62 1105 THR A CA 1
ATOM 8748 C C . THR A 1 1105 ? -17.624 -0.062 -24.040 1.00 92.62 1105 THR A C 1
ATOM 8750 O O . THR A 1 1105 ? -17.177 -1.207 -24.130 1.00 92.62 1105 THR A O 1
ATOM 8753 N N . GLU A 1 1106 ? -17.715 0.744 -25.102 1.00 92.88 1106 GLU A N 1
ATOM 8754 C CA . GLU A 1 1106 ? -17.235 0.341 -26.431 1.00 92.88 1106 GLU A CA 1
ATOM 8755 C C . GLU A 1 1106 ? -15.703 0.261 -26.481 1.00 92.88 1106 GLU A C 1
ATOM 8757 O O . GLU A 1 1106 ? -15.182 -0.723 -26.998 1.00 92.88 1106 GLU A O 1
ATOM 8762 N N . ILE A 1 1107 ? -14.973 1.185 -25.843 1.00 94.62 1107 ILE A N 1
ATOM 8763 C CA . ILE A 1 1107 ? -13.507 1.077 -25.702 1.00 94.62 1107 ILE A CA 1
ATOM 8764 C C . ILE A 1 1107 ? -13.120 -0.239 -25.008 1.00 94.62 1107 ILE A C 1
ATOM 8766 O O . ILE A 1 1107 ? -12.300 -1.001 -25.521 1.00 94.62 1107 ILE A O 1
ATOM 8770 N N . ALA A 1 1108 ? -13.755 -0.563 -23.879 1.00 92.38 1108 ALA A N 1
ATOM 8771 C CA . ALA A 1 1108 ? -13.546 -1.822 -23.165 1.00 92.38 1108 ALA A CA 1
ATOM 8772 C C . ALA A 1 1108 ? -13.823 -3.056 -24.047 1.00 92.38 1108 ALA A C 1
ATOM 8774 O O . ALA A 1 1108 ? -13.119 -4.072 -23.982 1.00 92.38 1108 ALA A O 1
ATOM 8775 N N . LYS A 1 1109 ? -14.859 -2.989 -24.884 1.00 91.12 1109 LYS A N 1
ATOM 8776 C CA . LYS A 1 1109 ? -15.244 -4.067 -25.795 1.00 91.12 1109 LYS A CA 1
ATOM 8777 C C . LYS A 1 1109 ? -14.221 -4.241 -26.915 1.00 91.12 1109 LYS A C 1
ATOM 8779 O O . LYS A 1 1109 ? -13.812 -5.372 -27.154 1.00 91.12 1109 LYS A O 1
ATOM 8784 N N . ASP A 1 1110 ? -13.757 -3.159 -27.526 1.00 91.12 1110 ASP A N 1
ATOM 8785 C CA . ASP A 1 1110 ? -12.748 -3.196 -28.588 1.00 91.12 1110 ASP A CA 1
ATOM 8786 C C . ASP A 1 1110 ? -11.425 -3.785 -28.073 1.00 91.12 1110 ASP A C 1
ATOM 8788 O O . ASP A 1 1110 ? -10.909 -4.761 -28.625 1.00 91.12 1110 ASP A O 1
ATOM 8792 N N . ILE A 1 1111 ? -10.951 -3.300 -26.919 1.00 89.50 1111 ILE A N 1
ATOM 8793 C CA . ILE A 1 1111 ? -9.738 -3.796 -26.250 1.00 89.50 1111 ILE A CA 1
ATOM 8794 C C . ILE A 1 1111 ? -9.825 -5.305 -25.968 1.00 89.50 1111 ILE A C 1
ATOM 8796 O O . ILE A 1 1111 ? -8.854 -6.043 -26.144 1.00 89.50 1111 ILE A O 1
ATOM 8800 N N . THR A 1 1112 ? -10.993 -5.791 -25.539 1.00 84.19 1112 THR A N 1
ATOM 8801 C CA . THR A 1 1112 ? -11.189 -7.220 -25.248 1.00 84.19 1112 THR A CA 1
ATOM 8802 C C . THR A 1 1112 ? -11.461 -8.077 -26.489 1.00 84.19 1112 THR A C 1
ATOM 8804 O O . THR A 1 1112 ? -11.312 -9.297 -26.401 1.00 84.19 1112 THR A O 1
ATOM 8807 N N . GLN A 1 1113 ? -11.818 -7.483 -27.636 1.00 80.81 1113 GLN A N 1
ATOM 8808 C CA . GLN A 1 1113 ? -12.069 -8.165 -28.916 1.00 80.81 1113 GLN A CA 1
ATOM 8809 C C . GLN A 1 1113 ? -10.833 -8.293 -29.813 1.00 80.81 1113 GLN A C 1
ATOM 8811 O O . GLN A 1 1113 ? -10.767 -9.250 -30.591 1.00 80.81 1113 GLN A O 1
ATOM 8816 N N . HIS A 1 1114 ? -9.812 -7.441 -29.655 1.00 66.69 1114 HIS A N 1
ATOM 8817 C CA . HIS A 1 1114 ? -8.479 -7.673 -30.247 1.00 66.69 1114 HIS A CA 1
ATOM 8818 C C . HIS A 1 1114 ? -7.923 -9.078 -29.907 1.00 66.69 1114 HIS A C 1
ATOM 8820 O O . HIS A 1 1114 ? -7.148 -9.657 -30.664 1.00 66.69 1114 HIS A O 1
ATOM 8826 N N . ARG A 1 1115 ? -8.444 -9.702 -28.838 1.00 54.94 1115 ARG A N 1
ATOM 8827 C CA . ARG A 1 1115 ? -8.278 -11.114 -28.442 1.00 54.94 1115 ARG A CA 1
ATOM 8828 C C . ARG A 1 1115 ? -8.659 -12.151 -29.512 1.00 54.94 1115 ARG A C 1
ATOM 8830 O O . ARG A 1 1115 ? -8.099 -13.243 -29.516 1.00 54.94 1115 ARG A O 1
ATOM 8837 N N . THR A 1 1116 ? -9.643 -11.866 -30.367 1.00 40.50 1116 THR A N 1
ATOM 8838 C CA . THR A 1 1116 ? -10.254 -12.857 -31.281 1.00 40.50 1116 THR A CA 1
ATOM 8839 C C . THR A 1 1116 ? -9.669 -12.872 -32.694 1.00 40.50 1116 THR A C 1
ATOM 8841 O O . THR A 1 1116 ? -9.812 -13.876 -33.384 1.00 40.50 1116 THR A O 1
ATOM 8844 N N . ALA A 1 1117 ? -8.978 -11.816 -33.129 1.00 38.34 1117 ALA A N 1
ATOM 8845 C CA . ALA A 1 1117 ? -8.440 -11.735 -34.493 1.00 38.34 1117 ALA A CA 1
ATOM 8846 C C . ALA A 1 1117 ? -7.139 -12.544 -34.696 1.00 38.34 1117 ALA A C 1
ATOM 8848 O O . ALA A 1 1117 ? -6.851 -12.965 -35.811 1.00 38.34 1117 ALA A O 1
ATOM 8849 N N . GLY A 1 1118 ? -6.385 -12.821 -33.623 1.00 36.38 1118 GLY A N 1
ATOM 8850 C CA . GLY A 1 1118 ? -5.151 -13.623 -33.664 1.00 36.38 1118 GLY A CA 1
ATOM 8851 C C . GLY A 1 1118 ? -5.351 -15.145 -33.599 1.00 36.38 1118 GLY A C 1
ATOM 8852 O O . GLY A 1 1118 ? -4.381 -15.890 -33.701 1.00 36.38 1118 GLY A O 1
ATOM 8853 N N . GLN A 1 1119 ? -6.588 -15.630 -33.434 1.00 33.72 1119 GLN A N 1
ATOM 8854 C CA . GLN A 1 1119 ? -6.925 -17.061 -33.430 1.00 33.72 1119 GLN A CA 1
ATOM 8855 C C . GLN A 1 1119 ? -7.840 -17.412 -34.610 1.00 33.72 1119 GLN A C 1
ATOM 8857 O O . GLN A 1 1119 ? -8.979 -17.845 -34.446 1.00 33.72 1119 GLN A O 1
ATOM 8862 N N . GLY A 1 1120 ? -7.340 -17.214 -35.830 1.00 26.86 1120 GLY A N 1
ATOM 8863 C CA . GLY A 1 1120 ? -7.957 -17.764 -37.033 1.00 26.86 1120 GLY A CA 1
ATOM 8864 C C . GLY A 1 1120 ? -7.734 -19.275 -37.111 1.00 26.86 1120 GLY A C 1
ATOM 8865 O O . GLY A 1 1120 ? -6.603 -19.739 -37.218 1.00 26.86 1120 GLY A O 1
ATOM 8866 N N . HIS A 1 1121 ? -8.823 -20.041 -37.058 1.00 33.25 1121 HIS A N 1
ATOM 8867 C CA . HIS A 1 1121 ? -8.873 -21.483 -37.298 1.00 33.25 1121 HIS A CA 1
ATOM 8868 C C . HIS A 1 1121 ? -8.162 -21.899 -38.602 1.00 33.25 1121 HIS A C 1
ATOM 8870 O O . HIS A 1 1121 ? -8.736 -21.802 -39.685 1.00 33.25 1121 HIS A O 1
ATOM 8876 N N . GLY A 1 1122 ? -6.965 -22.475 -38.491 1.00 25.78 1122 GLY A N 1
ATOM 8877 C CA . GLY A 1 1122 ? -6.410 -23.373 -39.502 1.00 25.78 1122 GLY A CA 1
ATOM 8878 C C . GLY A 1 1122 ? -6.881 -24.800 -39.231 1.00 25.78 1122 GLY A C 1
ATOM 8879 O O . GLY A 1 1122 ? -6.332 -25.483 -38.370 1.00 25.78 1122 GLY A O 1
ATOM 8880 N N . SER A 1 1123 ? -7.924 -25.254 -39.930 1.00 25.27 1123 SER A N 1
ATOM 8881 C CA . SER A 1 1123 ? -8.227 -26.690 -40.006 1.00 25.27 1123 SER A CA 1
ATOM 8882 C C . SER A 1 1123 ? -7.078 -27.408 -40.729 1.00 25.27 1123 SER A C 1
ATOM 8884 O O . SER A 1 1123 ? -6.619 -26.897 -41.750 1.00 25.27 1123 SER A O 1
ATOM 8886 N N . PRO A 1 1124 ? -6.619 -28.586 -40.268 1.00 28.22 1124 PRO A N 1
ATOM 8887 C CA . PRO A 1 1124 ? -5.572 -29.326 -40.954 1.00 28.22 1124 PRO A CA 1
ATOM 8888 C C . PRO A 1 1124 ? -6.173 -30.019 -42.182 1.00 28.22 1124 PRO A C 1
ATOM 8890 O O . PRO A 1 1124 ? -6.740 -31.107 -42.082 1.00 28.22 1124 PRO A O 1
ATOM 8893 N N . SER A 1 1125 ? -6.075 -29.394 -43.356 1.00 26.25 1125 SER A N 1
ATOM 8894 C CA . SER A 1 1125 ? -6.274 -30.109 -44.616 1.00 26.25 1125 SER A CA 1
ATOM 8895 C C . SER A 1 1125 ? -5.015 -30.913 -44.930 1.00 26.25 1125 SER A C 1
ATOM 8897 O O . SER A 1 1125 ? -3.958 -30.351 -45.205 1.00 26.25 1125 SER A O 1
ATOM 8899 N N . GLN A 1 1126 ? -5.140 -32.237 -44.884 1.00 28.53 1126 GLN A N 1
ATOM 8900 C CA . GLN A 1 1126 ? -4.180 -33.161 -45.478 1.00 28.53 1126 GLN A CA 1
ATOM 8901 C C . GLN A 1 1126 ? -4.119 -32.966 -47.003 1.00 28.53 1126 GLN A C 1
ATOM 8903 O O . GLN A 1 1126 ? -5.160 -32.946 -47.656 1.00 28.53 1126 GLN A O 1
ATOM 8908 N N . GLY A 1 1127 ? -2.913 -32.909 -47.570 1.00 23.36 1127 GLY A N 1
ATOM 8909 C CA . GLY A 1 1127 ? -2.667 -33.027 -49.013 1.00 23.36 1127 GLY A CA 1
ATOM 8910 C C . GLY A 1 1127 ? -1.329 -32.408 -49.431 1.00 23.36 1127 GLY A C 1
ATOM 8911 O O . GLY A 1 1127 ? -0.921 -31.447 -48.798 1.00 23.36 1127 GLY A O 1
ATOM 8912 N N . PRO A 1 1128 ? -0.601 -32.977 -50.409 1.00 33.03 1128 PRO A N 1
ATOM 8913 C CA . PRO A 1 1128 ? 0.830 -33.232 -50.262 1.00 33.03 1128 PRO A CA 1
ATOM 8914 C C . PRO A 1 1128 ? 1.732 -32.355 -51.140 1.00 33.03 1128 PRO A C 1
ATOM 8916 O O . PRO A 1 1128 ? 1.355 -31.996 -52.247 1.00 33.03 1128 PRO A O 1
ATOM 8919 N N . GLY A 1 1129 ? 2.982 -32.211 -50.696 1.00 27.38 1129 GLY A N 1
ATOM 8920 C CA . GLY A 1 1129 ? 4.140 -32.190 -51.587 1.00 27.38 1129 GLY A CA 1
ATOM 8921 C C . GLY A 1 1129 ? 4.601 -30.835 -52.123 1.00 27.38 1129 GLY A C 1
ATOM 8922 O O . GLY A 1 1129 ? 3.812 -29.959 -52.442 1.00 27.38 1129 GLY A O 1
ATOM 8923 N N . GLU A 1 1130 ? 5.921 -30.805 -52.288 1.00 28.66 1130 GLU A N 1
ATOM 8924 C CA . GLU A 1 1130 ? 6.754 -29.886 -53.066 1.00 28.66 1130 GLU A CA 1
ATOM 8925 C C . GLU A 1 1130 ? 7.321 -28.653 -52.351 1.00 28.66 1130 GLU A C 1
ATOM 8927 O O . GLU A 1 1130 ? 6.635 -27.752 -51.879 1.00 28.66 1130 GLU A O 1
ATOM 8932 N N . ALA A 1 1131 ? 8.651 -28.710 -52.271 1.00 30.53 1131 ALA A N 1
ATOM 8933 C CA . ALA A 1 1131 ? 9.576 -27.642 -51.974 1.00 30.53 1131 ALA A CA 1
ATOM 8934 C C . ALA A 1 1131 ? 9.480 -26.534 -53.029 1.00 30.53 1131 ALA A C 1
ATOM 8936 O O . ALA A 1 1131 ? 9.277 -26.836 -54.200 1.00 30.53 1131 ALA A O 1
ATOM 8937 N N . ASP A 1 1132 ? 9.668 -25.282 -52.616 1.00 27.02 1132 ASP A N 1
ATOM 8938 C CA . ASP A 1 1132 ? 10.761 -24.434 -53.106 1.00 27.02 1132 ASP A CA 1
ATOM 8939 C C . ASP A 1 1132 ? 10.697 -23.030 -52.472 1.00 27.02 1132 ASP A C 1
ATOM 8941 O O . ASP A 1 1132 ? 9.636 -22.429 -52.347 1.00 27.02 1132 ASP A O 1
ATOM 8945 N N . GLU A 1 1133 ? 11.892 -22.570 -52.094 1.00 26.73 1133 GLU A N 1
ATOM 8946 C CA . GLU A 1 1133 ? 12.407 -21.192 -52.025 1.00 26.73 1133 GLU A CA 1
ATOM 8947 C C . GLU A 1 1133 ? 11.759 -20.091 -51.143 1.00 26.73 1133 GLU A C 1
ATOM 8949 O O . GLU A 1 1133 ? 10.651 -19.615 -51.385 1.00 26.73 1133 GLU A O 1
ATOM 8954 N N . LEU A 1 1134 ? 12.651 -19.576 -50.268 1.00 26.59 1134 LEU A N 1
ATOM 8955 C CA . LEU A 1 1134 ? 12.749 -18.284 -49.552 1.00 26.59 1134 LEU A CA 1
ATOM 8956 C C . LEU A 1 1134 ? 12.157 -18.159 -48.141 1.00 26.59 1134 LEU A C 1
ATOM 8958 O O . LEU A 1 1134 ? 10.929 -17.999 -47.984 1.00 26.59 1134 LEU A O 1
#